Protein AF-A0A7C3W078-F1 (afdb_monomer)

pLDDT: mean 77.91, std 20.77, range [22.95, 98.81]

Foldseek 3Di:
DVVVVVVVVVVVVVVVVPPDPDFFAKEKFFDPCLCLQQVFKAADPDPVLLVPLDPPDDDPDQGIGGDPVSLVRLLVRLVVRDVFSDPPPAAAAFAEEEQWDAEEQSHPVCPPPVDPDDDPSRRLLVPLHIFQLSSVLSVLVVNVVNNYPAAEYEWEYLYDWVVNRCRNNRVVVSQVVVVVVVRHYYYDTCQDCVRFPWDWFAFPCLPHRIAIFTCCLAENGPAYEYAYRWEQELQQRIDFQLVSQLPTRHHCVHQNRSSVNRPSLQQLSSSLRRQQTDHPPDPDRGSHFKYKYDVQWHWFQDYGRDDSRTDIDGLRIIMITTFTQLSVLLVCLLCVHHLVQFSSNVSCVVSPRHHSDPVSHHYDDDDSVVRRDHGHHHNDNPCPAVSRGGGDDDDDPPPPPPDDFDDQFAKEKFFDPDLCLLQPFKDWPDDVVCVVVPDPDDDDPATAIDGDPVSLVSLLVRLVVRDVFQDLPPAAAAFEEEEQWAAADAPVLVVVVVDDDSLQVPQRTFQVSSVLSVLVVNVVNRYPAYEYEWEYLDDFQVRRCRHHCVVVSCVVVVVVVRHYHYYYFQPAAWDWAAWPPLFDRTATFHPCLQPPGDAYEYAWEFEAEQQQLTTFRLNSQLQIGGHCNPQPRSSVNQLSQQVLSSSLTRQQRHNDDDFQEGSHQKYKYPVQWHFFAYDPDSPDDDGGDTDGQNMIMITRQRLLSVLLSCLLLQWHLVQGSNSVSNVVRNSGDNDLVSHHYDDDASVRRRDPGHHYDPVSRRDCSRGVRNDSRDGDPDDPPSD

Solvent-accessible surface area (backbone atoms only — not comparable to full-atom values): 40536 Å² total; per-residue (Å²): 106,73,67,57,53,51,50,52,53,51,48,54,53,53,61,71,71,69,74,71,98,68,60,58,36,31,10,32,32,70,59,91,54,51,59,51,69,46,71,42,44,43,66,61,81,54,74,70,59,58,76,56,80,48,93,93,61,92,68,99,64,79,26,36,47,64,46,70,69,35,38,54,50,42,23,51,47,45,51,49,11,43,64,68,22,39,80,75,83,68,42,69,62,31,27,38,33,37,37,56,34,64,48,48,18,84,53,55,72,60,73,78,65,76,76,88,82,76,78,72,87,48,44,52,62,55,52,24,58,30,41,56,47,45,48,54,52,37,51,52,50,53,38,51,75,38,36,38,67,41,41,34,40,37,34,22,32,41,36,62,51,29,57,51,28,39,40,48,62,20,41,54,59,52,40,53,55,35,44,77,74,72,44,72,63,43,82,43,32,37,55,36,68,80,87,24,43,72,40,78,43,68,39,83,45,69,65,50,61,55,46,64,30,37,34,55,68,42,69,59,38,72,38,34,35,33,29,20,35,34,29,30,23,45,55,58,43,44,42,27,38,55,48,46,52,44,55,35,44,44,25,36,88,80,25,38,67,69,40,69,74,47,63,60,73,31,30,18,38,37,29,34,27,51,48,45,26,62,37,73,92,62,90,68,50,46,50,46,56,28,29,41,34,39,33,46,30,23,24,23,24,15,65,46,83,86,46,95,59,48,42,62,45,79,67,23,28,33,35,13,17,53,26,35,40,44,42,39,30,52,49,34,40,24,47,53,46,66,37,75,23,26,36,33,40,54,45,26,29,76,69,59,48,47,54,43,53,69,91,59,43,41,73,35,83,54,57,57,88,80,66,47,40,81,59,52,64,35,75,62,56,67,74,61,51,58,45,9,18,44,61,53,83,84,90,69,91,62,78,76,76,88,73,86,82,83,76,73,42,36,30,10,32,34,69,59,91,52,56,57,55,68,71,68,47,72,42,70,62,78,65,81,76,57,80,79,59,86,56,94,90,67,87,78,86,75,54,34,48,44,66,45,69,70,29,41,52,50,41,24,50,51,47,50,50,14,45,61,68,22,36,73,76,74,66,42,70,66,32,31,37,34,40,30,53,26,62,45,64,15,63,67,62,56,56,74,57,74,72,76,49,75,57,34,55,47,16,60,30,40,59,50,43,50,54,52,36,52,53,50,55,37,43,76,40,35,34,68,34,37,33,43,37,43,31,45,41,42,77,55,26,59,55,28,39,45,32,57,24,48,53,58,51,32,52,55,37,41,76,73,69,42,55,52,42,83,41,29,36,51,79,48,65,67,37,78,41,73,50,90,54,73,73,49,64,55,46,50,29,42,35,54,63,63,73,61,47,69,43,32,35,31,27,12,30,36,24,34,24,29,63,70,57,48,38,31,43,62,47,36,49,44,60,29,44,46,27,41,78,80,27,37,71,72,38,66,73,47,66,65,59,42,30,15,45,38,30,31,35,51,38,48,49,48,77,85,65,63,92,46,36,42,37,53,46,30,33,42,36,35,24,42,34,22,10,23,26,34,61,82,50,104,73,82,63,87,53,25,51,52,41,88,60,34,29,34,37,13,14,40,34,45,34,35,37,42,32,54,50,33,39,25,42,31,22,34,40,84,22,32,21,38,38,56,46,21,29,77,53,45,38,30,49,56,53,66,90,53,42,47,71,35,83,50,43,52,82,80,66,45,41,80,55,52,53,32,52,75,92,60,34,52,53,37,76,24,19,59,28,78,47,81,76,49,64,49,77,79,59,92,88,62,111

Mean predicted aligned error: 17.71 Å

Secondary structure (DSSP, 8-state):
-HHHHHHHHHHHHHHHT-S--PPEEEEEEE-S-HHHHHTS-EE---HHHHTT--TT------SEE--HHHHHHHHHHHHHHHHHH------TT-EEEEEE-----TTTHHHHH---S---S-HHHHHTTS--HHHHHHHHHHHHHTT-SEEEEEE--SSS-HHHHHHHTTHHHHHHHHHHTT---EEEETT-TTTS-EEEEE--SSS-SEEEEEHIIIII-SEEEEEPPPEEETTTEEESHHHHHHHHTS-HHHH-GGGTTS-GGGHHHHHHHHHTPPPTT--SS-S--EEEEEESSEEES--SSS-TT-EEE---EEEEEESSHHHHHHHHHHTTS-GGG-HHHHHHHHTTS----GGGEEEEES-HHHH---PPPPTT-----TTS---------------PPPS-EEEEEEE-S-HHHHHS--EE---GGGGG--STT-------EE--HHHHHHHHHHHHHHHHHH------TTPEEEEE----B-HHHHHHT----HHHHHHHS--HHHHHHHHHHHHHTT-SEEEEEE--SBS-HHHHHHHTTHHHHHHHHHHTT--EEEEETTTS-EEEEE--SSS-SEEEEEHHHHHT-SEEEE--EEEEETTTEEESHHHHHHTTSS-HHHH-GGGTTS-TTSHHHHHHHHHT--SS--TT--S-SEEEEEEEEEEES----TTTS---EEEEEEEEEEES-HHHHHHHHHHHTTB-GGG-HHHHHHHHTTS----GGGEEEEES-HHHH---PPPPPTTTSPPGGGTT-S-SS-B--PPTT--

Radius of gyration: 31.29 Å; Cα contacts (8 Å, |Δi|>4): 1791; chains: 1; bounding box: 80×65×86 Å

Sequence (783 aa):
MRKALLITILAMMAVGLVASSALAKVAIVKADNIDLCLKTYKMNTDRTFMQACVPGRKMDVISAEWTKESEEYIGKLTREAVELAGDWPVKPGDVVLFKINTVISFTDFWKMWGYAPALSKDPIKLQCQTTDPRIVRELCKMAHEAGASRIIIGEASNAGHALAAMQGYGYNHMVESLAEEGIQVELLDFDDPVASPIVWVKSLGLCNEEYAIPRVVAEEADVLINVPQPKCHTVAGITCSLKLCTVGLMPAPVYGTFKLAAPHLKYAEWSTDINTLKKKGGTGTTLVDYTVIDALSVGEAEQGAVGPDTFPVNLGLIVAGPGALEPDVVMTAIMGFNPQNYGQFRMAEQYGLGTCDLRKIEVVGRKISEVREKLCPPMHAWRWPSSAGGILAWDNAYDPPEFTGPAKARVAIVKADNMDLALNTIKMNTDRTFMQACYPGRKMDIIRAEWTKESEEYIGKLTREAVELAGNWPVKKGDVVYIKPNLVNSYIDMHECQALTSPEQQAHVTDVRIVRELCKMAWESGAKKIIIGEGTRSGADSASLAHWGYYAIADELNAQGIKVVIEPIGEAPYTWVKTIGLCNAEYAIPTSVAKEVDVLISVPQMKCHTIAGVSLALKNTTIGLPTHKVYGTFKLALPHLKYAEMSTEINSIRKKGGKGTPMIDYVVVDALWAGEGDQGGAWGGPGAFPVPMGLIIAGSDPVATDCVTTAVMGFNPNNYGQFRMAAQYGLGCNDLSKIEVVGKSIKEVQEKLVPPMHTWRWPSEAGQNIAWDEIWPLPEGVE

Nearest PDB structures (foldseek):
  4nar-assembly1_A  TM=4.268E-01  e=9.425E-06  Thermotoga maritima MSB8
  4f46-assembly2_B  TM=5.700E-01  e=2.021E+00  Homo sapiens
  3dzj-assembly2_B  TM=4.999E-01  e=2.138E+00  Homo sapiens
  3raj-assembly1_A  TM=5.169E-01  e=3.549E+00  Homo sapiens
  1uko-assembly2_B  TM=3.722E-01  e=4.976E+00  Glycine max

Structure (mmCIF, N/CA/C/O backbone):
data_AF-A0A7C3W078-F1
#
_entry.id   AF-A0A7C3W078-F1
#
loop_
_atom_site.group_PDB
_atom_site.id
_atom_site.type_symbol
_atom_site.label_atom_id
_atom_site.label_alt_id
_atom_site.label_comp_id
_atom_site.label_asym_id
_atom_site.label_entity_id
_atom_site.label_seq_id
_atom_site.pdbx_PDB_ins_code
_atom_site.Cartn_x
_atom_site.Cartn_y
_atom_site.Cartn_z
_atom_site.occupancy
_atom_site.B_iso_or_equiv
_atom_site.auth_seq_id
_atom_site.auth_comp_id
_atom_site.auth_asym_id
_atom_site.auth_atom_id
_atom_site.pdbx_PDB_model_num
ATOM 1 N N . MET A 1 1 ? -29.532 -40.746 2.660 1.00 50.25 1 MET A N 1
ATOM 2 C CA . MET A 1 1 ? -28.391 -39.828 2.880 1.00 50.25 1 MET A CA 1
ATOM 3 C C . MET A 1 1 ? -28.530 -38.506 2.125 1.00 50.25 1 MET A C 1
ATOM 5 O O . MET A 1 1 ? -28.712 -37.508 2.799 1.00 50.25 1 MET A O 1
ATOM 9 N N . ARG A 1 2 ? -28.577 -38.453 0.781 1.00 51.12 2 ARG A N 1
ATOM 10 C CA . ARG A 1 2 ? -28.738 -37.172 0.039 1.00 51.12 2 ARG A CA 1
ATOM 11 C C . ARG A 1 2 ? -29.997 -36.360 0.399 1.00 51.12 2 ARG A C 1
ATOM 13 O O . ARG A 1 2 ? -29.909 -35.151 0.544 1.00 51.12 2 ARG A O 1
ATOM 20 N N . LYS A 1 3 ? -31.145 -37.016 0.617 1.00 51.03 3 LYS A N 1
ATOM 21 C CA . LYS A 1 3 ? -32.380 -36.342 1.077 1.00 51.03 3 LYS A CA 1
ATOM 22 C C . LYS A 1 3 ? -32.295 -35.826 2.519 1.00 51.03 3 LYS A C 1
ATOM 24 O O . LYS A 1 3 ? -32.852 -34.780 2.807 1.00 51.03 3 LYS A O 1
ATOM 29 N N . ALA A 1 4 ? -31.580 -36.530 3.398 1.00 57.00 4 ALA A N 1
ATOM 30 C CA . ALA A 1 4 ? -31.369 -36.087 4.777 1.00 57.00 4 ALA A CA 1
ATOM 31 C C . ALA A 1 4 ? -30.445 -34.860 4.813 1.00 57.00 4 ALA A C 1
ATOM 33 O O . ALA A 1 4 ? -30.775 -33.884 5.466 1.00 57.00 4 ALA A O 1
ATOM 34 N N . LEU A 1 5 ? -29.375 -34.867 4.009 1.00 59.31 5 LEU A N 1
ATOM 35 C CA . LEU A 1 5 ? -28.471 -33.727 3.846 1.00 59.31 5 LEU A CA 1
ATOM 36 C C . LEU A 1 5 ? -29.202 -32.486 3.304 1.00 59.31 5 LEU A C 1
ATOM 38 O O . LEU A 1 5 ? -29.005 -31.391 3.815 1.00 59.31 5 LEU A O 1
ATOM 42 N N . LEU A 1 6 ? -30.096 -32.658 2.321 1.00 59.06 6 LEU A N 1
ATOM 43 C CA . LEU A 1 6 ? -30.888 -31.551 1.770 1.00 59.06 6 LEU A CA 1
ATOM 44 C C . LEU A 1 6 ? -31.859 -30.953 2.798 1.00 59.06 6 LEU A C 1
ATOM 46 O O . LEU A 1 6 ? -32.025 -29.740 2.849 1.00 59.06 6 LEU A O 1
ATOM 50 N N . ILE A 1 7 ? -32.487 -31.798 3.620 1.00 67.44 7 ILE A N 1
ATOM 51 C CA . ILE A 1 7 ? -33.410 -31.361 4.677 1.00 67.44 7 ILE A CA 1
ATOM 52 C C . ILE A 1 7 ? -32.644 -30.651 5.797 1.00 67.44 7 ILE A C 1
ATOM 54 O O . ILE A 1 7 ? -33.127 -29.647 6.303 1.00 67.44 7 ILE A O 1
ATOM 58 N N . THR A 1 8 ? -31.436 -31.105 6.143 1.00 59.84 8 THR A N 1
ATOM 59 C CA . THR A 1 8 ? -30.571 -30.412 7.108 1.00 59.84 8 THR A CA 1
ATOM 60 C C . THR A 1 8 ? -30.109 -29.056 6.575 1.00 59.84 8 THR A C 1
ATOM 62 O O . THR A 1 8 ? -30.184 -28.078 7.306 1.00 59.84 8 THR A O 1
ATOM 65 N N . ILE A 1 9 ? -29.725 -28.957 5.297 1.00 58.44 9 ILE A N 1
ATOM 66 C CA . ILE A 1 9 ? -29.356 -27.679 4.660 1.00 58.44 9 ILE A CA 1
ATOM 67 C C . ILE A 1 9 ? -30.554 -26.718 4.628 1.00 58.44 9 ILE A C 1
ATOM 69 O O . ILE A 1 9 ? -30.415 -25.556 4.995 1.00 58.44 9 ILE A O 1
ATOM 73 N N . LEU A 1 10 ? -31.744 -27.203 4.263 1.00 53.72 10 LEU A N 1
ATOM 74 C CA . LEU A 1 10 ? -32.967 -26.393 4.251 1.00 53.72 10 LEU A CA 1
ATOM 75 C C . LEU A 1 10 ? -33.414 -25.982 5.659 1.00 53.72 10 LEU A C 1
ATOM 77 O O . LEU A 1 10 ? -33.879 -24.862 5.837 1.00 53.72 10 LEU A O 1
ATOM 81 N N . ALA A 1 11 ? -33.241 -26.842 6.666 1.00 45.94 11 ALA A N 1
ATOM 82 C CA . ALA A 1 11 ? -33.516 -26.507 8.060 1.00 45.94 11 ALA A CA 1
ATOM 83 C C . ALA A 1 11 ? -32.505 -25.487 8.609 1.00 45.94 11 ALA A C 1
ATOM 85 O O . ALA A 1 11 ? -32.905 -24.572 9.315 1.00 45.94 11 ALA A O 1
ATOM 86 N N . MET A 1 12 ? -31.223 -25.580 8.239 1.00 45.44 12 MET A N 1
ATOM 87 C CA . MET A 1 12 ? -30.210 -24.577 8.595 1.00 45.44 12 MET A CA 1
ATOM 88 C C . MET A 1 12 ? -30.473 -23.230 7.908 1.00 45.44 12 MET A C 1
ATOM 90 O O . MET A 1 12 ? -30.343 -22.190 8.546 1.00 45.44 12 MET A O 1
ATOM 94 N N . MET A 1 13 ? -30.928 -23.236 6.649 1.00 42.56 13 MET A N 1
ATOM 95 C CA . MET A 1 13 ? -31.358 -22.021 5.945 1.00 42.56 13 MET A CA 1
ATOM 96 C C . MET A 1 13 ? -32.635 -21.421 6.550 1.00 42.56 13 MET A C 1
ATOM 98 O O . MET A 1 13 ? -32.729 -20.207 6.693 1.00 42.56 13 MET A O 1
ATOM 102 N N . ALA A 1 14 ? -33.599 -22.253 6.954 1.00 32.38 14 ALA A N 1
ATOM 103 C CA . ALA A 1 14 ? -34.840 -21.797 7.577 1.00 32.38 14 ALA A CA 1
ATOM 104 C C . ALA A 1 14 ? -34.628 -21.267 9.006 1.00 32.38 14 ALA A C 1
ATOM 106 O O . ALA A 1 14 ? -35.266 -20.293 9.389 1.00 32.38 14 ALA A O 1
ATOM 107 N N . VAL A 1 15 ? -33.707 -21.850 9.782 1.00 39.88 15 VAL A N 1
ATOM 108 C CA . VAL A 1 15 ? -33.338 -21.348 11.119 1.00 39.88 15 VAL A CA 1
ATOM 109 C C . VAL A 1 15 ? -32.538 -20.040 11.022 1.00 39.88 15 VAL A C 1
ATOM 111 O O . VAL A 1 15 ? -32.709 -19.170 11.871 1.00 39.88 15 VAL A O 1
ATOM 114 N N . GLY A 1 16 ? -31.756 -19.840 9.954 1.00 33.66 16 GLY A N 1
ATOM 115 C CA . GLY A 1 16 ? -31.082 -18.564 9.669 1.00 33.66 16 GLY A CA 1
ATOM 116 C C . GLY A 1 16 ? -32.009 -17.425 9.218 1.00 33.66 16 GLY A C 1
ATOM 117 O O . GLY A 1 16 ? -31.608 -16.268 9.258 1.00 33.66 16 GLY A O 1
ATOM 118 N N . LEU A 1 17 ? -33.249 -17.726 8.815 1.00 32.59 17 LEU A N 1
ATOM 119 C CA . LEU A 1 17 ? -34.210 -16.750 8.278 1.00 32.59 17 LEU A CA 1
ATOM 120 C C . LEU A 1 17 ? -35.230 -16.224 9.306 1.00 32.59 17 LEU A C 1
ATOM 122 O O . LEU A 1 17 ? -36.002 -15.330 8.973 1.00 32.59 17 LEU A O 1
ATOM 126 N N . VAL A 1 18 ? -35.262 -16.756 10.536 1.00 33.50 18 VAL A N 1
ATOM 127 C CA . VAL A 1 18 ? -36.324 -16.446 11.525 1.00 33.50 18 VAL A CA 1
ATOM 128 C C . VAL A 1 18 ? -35.799 -15.736 12.789 1.00 33.50 18 VAL A C 1
ATOM 130 O O . VAL A 1 18 ? -36.536 -15.540 13.751 1.00 33.50 18 VAL A O 1
ATOM 133 N N . ALA A 1 19 ? -34.560 -15.238 12.791 1.00 35.56 19 ALA A N 1
ATOM 134 C CA . ALA A 1 19 ? -34.082 -14.335 13.841 1.00 35.56 19 ALA A CA 1
ATOM 135 C C . ALA A 1 19 ? -34.292 -12.858 13.437 1.00 35.56 19 ALA A C 1
ATOM 137 O O . ALA A 1 19 ? -33.464 -12.277 12.753 1.00 35.56 19 ALA A O 1
ATOM 138 N N . SER A 1 20 ? -35.425 -12.289 13.873 1.00 37.09 20 SER A N 1
ATOM 139 C CA . SER A 1 20 ? -35.710 -10.850 14.069 1.00 37.09 20 SER A CA 1
ATOM 140 C C . SER A 1 20 ? -35.373 -9.869 12.927 1.00 37.09 20 SER A C 1
ATOM 142 O O . SER A 1 20 ? -34.257 -9.387 12.778 1.00 37.09 20 SER A O 1
ATOM 144 N N . SER A 1 21 ? -36.404 -9.465 12.185 1.00 40.00 21 SER A N 1
ATOM 145 C CA . SER A 1 21 ? -36.389 -8.496 11.080 1.00 40.00 21 SER A CA 1
ATOM 146 C C . SER A 1 21 ? -36.363 -7.012 11.504 1.00 40.00 21 SER A C 1
ATOM 148 O O . SER A 1 21 ? -36.966 -6.182 10.821 1.00 40.00 21 SER A O 1
ATOM 150 N N . ALA A 1 22 ? -35.735 -6.664 12.628 1.00 57.12 22 ALA A N 1
ATOM 151 C CA . ALA A 1 22 ? -35.553 -5.269 13.040 1.00 57.12 22 ALA A CA 1
ATOM 152 C C . ALA A 1 22 ? -34.113 -4.833 12.735 1.00 57.12 22 ALA A C 1
ATOM 154 O O . ALA A 1 22 ? -33.170 -5.513 13.130 1.00 57.12 22 ALA A O 1
ATOM 155 N N . LEU A 1 23 ? -33.949 -3.737 11.987 1.00 67.44 23 LEU A N 1
ATOM 156 C CA . LEU A 1 23 ? -32.631 -3.157 11.717 1.00 67.44 23 LEU A CA 1
ATOM 157 C C . LEU A 1 23 ? -32.035 -2.650 13.037 1.00 67.44 23 LEU A C 1
ATOM 159 O O . LEU A 1 23 ? -32.755 -2.066 13.845 1.00 67.44 23 LEU A O 1
ATOM 163 N N . ALA A 1 24 ? -30.734 -2.845 13.251 1.00 82.12 24 ALA A N 1
ATOM 164 C CA . ALA A 1 24 ? -30.050 -2.261 14.401 1.00 82.12 24 ALA A CA 1
ATOM 165 C C . ALA A 1 24 ? -30.119 -0.728 14.322 1.00 82.12 24 ALA A C 1
ATOM 167 O O . ALA A 1 24 ? -29.886 -0.142 13.258 1.00 82.12 24 ALA A O 1
ATOM 168 N N . LYS A 1 25 ? -30.456 -0.089 15.444 1.00 94.81 25 LYS A N 1
ATOM 169 C CA . LYS A 1 25 ? -30.713 1.347 15.518 1.00 94.81 25 LYS A CA 1
ATOM 170 C C . LYS A 1 25 ? -29.503 2.088 16.082 1.00 94.81 25 LYS A C 1
ATOM 172 O O . LYS A 1 25 ? -29.064 1.808 17.191 1.00 94.81 25 LYS A O 1
ATOM 177 N N . VAL A 1 26 ? -28.964 3.040 15.323 1.00 97.75 26 VAL A N 1
ATOM 178 C CA . VAL A 1 26 ? -27.802 3.850 15.723 1.00 97.75 26 VAL A CA 1
ATOM 179 C C . VAL A 1 26 ? -28.188 5.324 15.744 1.00 97.75 26 VAL A C 1
ATOM 181 O O . VAL A 1 26 ? -28.591 5.891 14.727 1.00 97.75 26 VAL A O 1
ATOM 184 N N . ALA A 1 27 ? -28.064 5.961 16.904 1.00 98.50 27 ALA A N 1
ATOM 185 C CA . ALA A 1 27 ? -28.354 7.375 17.083 1.00 98.50 27 ALA A CA 1
ATOM 186 C C . ALA A 1 27 ? -27.134 8.250 16.808 1.00 98.50 27 ALA A C 1
ATOM 188 O O . ALA A 1 27 ? -26.017 7.916 17.196 1.00 98.50 27 ALA A O 1
ATOM 189 N N . ILE A 1 28 ? -27.376 9.408 16.195 1.00 98.38 28 ILE A N 1
ATOM 190 C CA . ILE A 1 28 ? -26.402 10.487 16.036 1.00 98.38 28 ILE A CA 1
ATOM 191 C C . ILE A 1 28 ? -26.981 11.746 16.681 1.00 98.38 28 ILE A C 1
ATOM 193 O O . ILE A 1 28 ? -27.917 12.352 16.150 1.00 98.38 28 ILE A O 1
ATOM 197 N N . VAL A 1 29 ? -26.390 12.172 17.794 1.00 98.31 29 VAL A N 1
ATOM 198 C CA . VAL A 1 29 ? -26.718 13.434 18.470 1.00 98.31 29 VAL A CA 1
ATOM 199 C C . VAL A 1 29 ? -25.597 14.431 18.222 1.00 98.31 29 VAL A C 1
ATOM 201 O O . VAL A 1 29 ? -24.423 14.076 18.275 1.00 98.31 29 VAL A O 1
ATOM 204 N N . LYS A 1 30 ? -25.959 15.683 17.921 1.00 96.94 30 LYS A N 1
ATOM 205 C CA . LYS A 1 30 ? -25.008 16.774 17.683 1.00 96.94 30 LYS A CA 1
ATOM 206 C C . LYS A 1 30 ? -25.224 17.888 18.695 1.00 96.94 30 LYS A C 1
ATOM 208 O O . LYS A 1 30 ? -26.335 18.397 18.799 1.00 96.94 30 LYS A O 1
ATOM 213 N N . ALA A 1 31 ? -24.149 18.294 19.358 1.00 95.75 31 ALA A N 1
ATOM 214 C CA . ALA A 1 31 ? -24.111 19.462 20.217 1.00 95.75 31 ALA A CA 1
ATOM 215 C C . ALA A 1 31 ? -24.476 20.726 19.424 1.00 95.75 31 ALA A C 1
ATOM 217 O O . ALA A 1 31 ? -23.904 21.010 18.367 1.00 95.75 31 ALA A O 1
ATOM 218 N N . ASP A 1 32 ? -25.411 21.507 19.955 1.00 92.88 32 ASP A N 1
ATOM 219 C CA . ASP A 1 32 ? -25.697 22.869 19.502 1.00 92.88 32 ASP A CA 1
ATOM 220 C C . ASP A 1 32 ? -24.703 23.902 20.072 1.00 92.88 32 ASP A C 1
ATOM 222 O O . ASP A 1 32 ? -24.550 24.983 19.504 1.00 92.88 32 ASP A O 1
ATOM 226 N N . ASN A 1 33 ? -23.958 23.548 21.127 1.00 93.12 33 ASN A N 1
ATOM 227 C CA . ASN A 1 33 ? -22.927 24.372 21.751 1.00 93.12 33 ASN A CA 1
ATOM 228 C C . ASN A 1 33 ? -21.596 23.608 21.894 1.00 93.12 33 ASN A C 1
ATOM 230 O O . ASN A 1 33 ? -21.229 23.121 22.964 1.00 93.12 33 ASN A O 1
ATOM 234 N N . ILE A 1 34 ? -20.843 23.540 20.792 1.00 88.94 34 ILE A N 1
ATOM 235 C CA . ILE A 1 34 ? -19.520 22.892 20.727 1.00 88.94 34 ILE A CA 1
ATOM 236 C C . ILE A 1 34 ? -18.505 23.501 21.713 1.00 88.94 34 ILE A C 1
ATOM 238 O O . ILE A 1 34 ? -17.637 22.803 22.236 1.00 88.94 34 ILE A O 1
ATOM 242 N N . ASP A 1 35 ? -18.620 24.798 22.004 1.00 88.69 35 ASP A N 1
ATOM 243 C CA . ASP A 1 35 ? -17.713 25.498 22.912 1.00 88.69 35 ASP A CA 1
ATOM 244 C C . ASP A 1 35 ? -17.873 24.996 24.346 1.00 88.69 35 ASP A C 1
ATOM 246 O O . ASP A 1 35 ? -16.877 24.802 25.048 1.00 88.69 35 ASP A O 1
ATOM 250 N N . LEU A 1 36 ? -19.113 24.721 24.758 1.00 90.25 36 LEU A N 1
ATOM 251 C CA . LEU A 1 36 ? -19.399 24.137 26.059 1.00 90.25 36 LEU A CA 1
ATOM 252 C C . LEU A 1 36 ? -18.828 22.717 26.168 1.00 90.25 36 LEU A C 1
ATOM 254 O O . LEU A 1 36 ? -18.350 22.352 27.243 1.00 90.25 36 LEU A O 1
ATOM 258 N N . CYS A 1 37 ? -18.783 21.953 25.071 1.00 88.81 37 CYS A N 1
ATOM 259 C CA . CYS A 1 37 ? -18.149 20.632 25.037 1.00 88.81 37 CYS A CA 1
ATOM 260 C C . CYS A 1 37 ? -16.618 20.694 25.172 1.00 88.81 37 CYS A C 1
ATOM 262 O O . CYS A 1 37 ? -16.032 19.929 25.941 1.00 88.81 37 CYS A O 1
ATOM 264 N N . LEU A 1 38 ? -15.964 21.591 24.425 1.00 85.56 38 LEU A N 1
ATOM 265 C CA . LEU A 1 38 ? -14.514 21.514 24.199 1.00 85.56 38 LEU A CA 1
ATOM 266 C C . LEU A 1 38 ? -13.683 22.525 25.000 1.00 85.56 38 LEU A C 1
ATOM 268 O O . LEU A 1 38 ? -12.581 22.215 25.439 1.00 85.56 38 LEU A O 1
ATOM 272 N N . LYS A 1 39 ? -14.177 23.752 25.211 1.00 82.50 39 LYS A N 1
ATOM 273 C CA . LYS A 1 39 ? -13.370 24.839 25.813 1.00 82.50 39 LYS A CA 1
ATOM 274 C C . LYS A 1 39 ? -13.365 24.833 27.339 1.00 82.50 39 LYS A C 1
ATOM 276 O O . LYS A 1 39 ? -12.561 25.529 27.958 1.00 82.50 39 LYS A O 1
ATOM 281 N N . THR A 1 40 ? -14.289 24.100 27.949 1.00 81.69 40 THR A N 1
ATOM 282 C CA . THR A 1 40 ? -14.423 24.029 29.408 1.00 81.69 40 THR A CA 1
ATOM 283 C C . THR A 1 40 ? -13.483 23.012 30.035 1.00 81.69 40 THR A C 1
ATOM 285 O O . THR A 1 40 ? -13.137 23.188 31.199 1.00 81.69 40 THR A O 1
ATOM 288 N N . TYR A 1 41 ? -13.052 22.006 29.272 1.00 79.81 41 TYR A N 1
ATOM 289 C CA . TYR A 1 41 ? -12.111 20.988 29.716 1.00 79.81 41 TYR A CA 1
ATOM 290 C C . TYR A 1 41 ? -10.696 21.571 29.770 1.00 79.81 41 TYR A C 1
ATOM 292 O O . TYR A 1 41 ? -10.168 22.060 28.770 1.00 79.81 41 TYR A O 1
ATOM 300 N N . LYS A 1 42 ? -10.073 21.546 30.945 1.00 74.62 42 LYS A N 1
ATOM 301 C CA . LYS A 1 42 ? -8.736 22.091 31.190 1.00 74.62 42 LYS A CA 1
ATOM 302 C C . LYS A 1 42 ? -7.882 21.041 31.865 1.00 74.62 42 LYS A C 1
ATOM 304 O O . LYS A 1 42 ? -8.256 20.552 32.917 1.00 74.62 42 LYS A O 1
ATOM 309 N N . MET A 1 43 ? -6.719 20.744 31.297 1.00 70.31 43 MET A N 1
ATOM 310 C CA . MET A 1 43 ? -5.770 19.795 31.877 1.00 70.31 43 MET A CA 1
ATOM 311 C C . MET A 1 43 ? -4.626 20.545 32.567 1.00 70.31 43 MET A C 1
ATOM 313 O O . MET A 1 43 ? -4.075 21.498 32.008 1.00 70.31 43 MET A O 1
ATOM 317 N N . ASN A 1 44 ? -4.251 20.122 33.772 1.00 62.38 44 ASN A N 1
ATOM 318 C CA . ASN A 1 44 ? -3.101 20.661 34.485 1.00 62.38 44 ASN A CA 1
ATOM 319 C C . ASN A 1 44 ? -1.812 20.025 33.944 1.00 62.38 44 ASN A C 1
ATOM 321 O O . ASN A 1 44 ? -1.549 18.843 34.146 1.00 62.38 44 ASN A O 1
ATOM 325 N N . THR A 1 45 ? -0.998 20.818 33.243 1.00 55.78 45 THR A N 1
ATOM 326 C CA . THR A 1 45 ? 0.250 20.360 32.611 1.00 55.78 45 THR A CA 1
ATOM 327 C C . THR A 1 45 ? 1.510 20.773 33.385 1.00 55.78 45 THR A C 1
ATOM 329 O O . THR A 1 45 ? 2.579 20.887 32.780 1.00 55.78 45 THR A O 1
ATOM 332 N N . ASP A 1 46 ? 1.414 21.091 34.683 1.00 55.91 46 ASP A N 1
ATOM 333 C CA . ASP A 1 46 ? 2.585 21.487 35.478 1.00 55.91 46 ASP A CA 1
ATOM 334 C C . ASP A 1 46 ? 3.625 20.347 35.550 1.00 55.91 46 ASP A C 1
ATOM 336 O O . ASP A 1 46 ? 3.326 19.163 35.685 1.00 55.91 46 ASP A O 1
ATOM 340 N N . ARG A 1 47 ? 4.905 20.702 35.465 1.00 45.44 47 ARG A N 1
ATOM 341 C CA . ARG A 1 47 ? 6.046 19.782 35.489 1.00 45.44 47 ARG A CA 1
ATOM 342 C C . ARG A 1 47 ? 6.187 19.046 36.829 1.00 45.44 47 ARG A C 1
ATOM 344 O O . ARG A 1 47 ? 6.787 17.976 36.866 1.00 45.44 47 ARG A O 1
ATOM 351 N N . THR A 1 48 ? 5.644 19.599 37.914 1.00 47.78 48 THR A N 1
ATOM 352 C CA . THR A 1 48 ? 5.559 18.947 39.236 1.00 47.78 48 THR A CA 1
ATOM 353 C C . THR A 1 48 ? 4.538 17.804 39.258 1.00 47.78 48 THR A C 1
ATOM 355 O O . THR A 1 48 ? 4.806 16.767 39.864 1.00 47.78 48 THR A O 1
ATOM 358 N N . PHE A 1 49 ? 3.429 17.934 38.521 1.00 48.00 49 PHE A N 1
ATOM 359 C CA . PHE A 1 49 ? 2.432 16.879 38.301 1.00 48.00 49 PHE A CA 1
ATOM 360 C C . PHE A 1 49 ? 3.039 15.675 37.551 1.00 48.00 49 PHE A C 1
ATOM 362 O O . PHE A 1 49 ? 2.864 14.523 37.954 1.00 48.00 49 PHE A O 1
ATOM 369 N N . MET A 1 50 ? 3.889 15.942 36.550 1.00 45.53 50 MET A N 1
ATOM 370 C CA . MET A 1 50 ? 4.616 14.915 35.781 1.00 45.53 50 MET A CA 1
ATOM 371 C C . MET A 1 50 ? 5.521 14.017 36.631 1.00 45.53 50 MET A C 1
ATOM 373 O O . MET A 1 50 ? 5.741 12.857 36.301 1.00 45.53 50 MET A O 1
ATOM 377 N N . GLN A 1 51 ? 6.100 14.549 37.707 1.00 43.97 51 GLN A N 1
ATOM 378 C CA . GLN A 1 51 ? 7.035 13.806 38.558 1.00 43.97 51 GLN A CA 1
ATOM 379 C C . GLN A 1 51 ? 6.330 12.952 39.619 1.00 43.97 51 GLN A C 1
ATOM 381 O O . GLN A 1 51 ? 6.971 12.116 40.256 1.00 43.97 51 GLN A O 1
ATOM 386 N N . ALA A 1 52 ? 5.028 13.160 39.818 1.00 45.03 52 ALA A N 1
ATOM 387 C CA . ALA A 1 52 ? 4.293 12.643 40.962 1.00 45.03 52 ALA A CA 1
ATOM 388 C C . ALA A 1 52 ? 3.235 11.578 40.615 1.00 45.03 52 ALA A C 1
ATOM 390 O O . ALA A 1 52 ? 2.683 10.971 41.533 1.00 45.03 52 ALA A O 1
ATOM 391 N N . CYS A 1 53 ? 3.035 11.265 39.328 1.00 46.69 53 CYS A N 1
ATOM 392 C CA . CYS A 1 53 ? 2.247 10.117 38.856 1.00 46.69 53 CYS A CA 1
ATOM 393 C C . CYS A 1 53 ? 2.990 8.787 39.127 1.00 46.69 53 CYS A C 1
ATOM 395 O O . CYS A 1 53 ? 3.466 8.112 38.212 1.00 46.69 53 CYS A O 1
ATOM 397 N N . VAL A 1 54 ? 3.146 8.449 40.409 1.00 47.09 54 VAL A N 1
ATOM 398 C CA . VAL A 1 54 ? 3.689 7.183 40.917 1.00 47.09 54 VAL A CA 1
ATOM 399 C C . VAL A 1 54 ? 2.530 6.403 41.546 1.00 47.09 54 VAL A C 1
ATOM 401 O O . VAL A 1 54 ? 1.819 6.980 42.376 1.00 47.09 54 VAL A O 1
ATOM 404 N N . PRO A 1 55 ? 2.332 5.115 41.204 1.00 41.50 55 PRO A N 1
ATOM 405 C CA . PRO A 1 55 ? 1.272 4.298 41.792 1.00 41.50 55 PRO A CA 1
ATOM 406 C C . PRO A 1 55 ? 1.276 4.353 43.331 1.00 41.50 55 PRO A C 1
ATOM 408 O O . PRO A 1 55 ? 2.325 4.205 43.960 1.00 41.50 55 PRO A O 1
ATOM 411 N N . GLY A 1 56 ? 0.107 4.576 43.941 1.00 42.19 56 GLY A N 1
ATOM 412 C CA . GLY A 1 56 ? -0.084 4.525 45.399 1.00 42.19 56 GLY A CA 1
ATOM 413 C C . GLY A 1 56 ? 0.065 5.845 46.173 1.00 42.19 56 GLY A C 1
ATOM 414 O O . GLY A 1 56 ? -0.036 5.828 47.400 1.00 42.19 56 GLY A O 1
ATOM 415 N N . ARG A 1 57 ? 0.269 6.997 45.516 1.00 44.34 57 ARG A N 1
ATOM 416 C CA . ARG A 1 57 ? 0.219 8.318 46.176 1.00 44.34 57 ARG A CA 1
ATOM 417 C C . ARG A 1 57 ? -1.101 9.042 45.895 1.00 44.34 57 ARG A C 1
ATOM 419 O O . ARG A 1 57 ? -1.418 9.309 44.742 1.00 44.34 57 ARG A O 1
ATOM 426 N N . LYS A 1 58 ? -1.827 9.437 46.952 1.00 40.50 58 LYS A N 1
ATOM 427 C CA . LYS A 1 58 ? -2.856 10.488 46.853 1.00 40.50 58 LYS A CA 1
ATOM 428 C C . LYS A 1 58 ? -2.168 11.793 46.455 1.00 40.50 58 LYS A C 1
ATOM 430 O O . LYS A 1 58 ? -1.200 12.191 47.102 1.00 40.50 58 LYS A O 1
ATOM 435 N N . MET A 1 59 ? -2.652 12.437 45.402 1.00 47.06 59 MET A N 1
ATOM 436 C CA . MET A 1 59 ? -2.246 13.792 45.045 1.00 47.06 59 MET A CA 1
ATOM 437 C C . MET A 1 59 ? -3.434 14.726 45.223 1.00 47.06 59 MET A C 1
ATOM 439 O O . MET A 1 59 ? -4.474 14.494 44.621 1.00 47.06 59 MET A O 1
ATOM 443 N N . ASP A 1 60 ? -3.246 15.809 45.974 1.00 43.28 60 ASP A N 1
ATOM 444 C CA . ASP A 1 60 ? -4.222 16.900 46.131 1.00 43.28 60 ASP A CA 1
ATOM 445 C C . ASP A 1 60 ? -4.282 17.822 44.885 1.00 43.28 60 ASP A C 1
ATOM 447 O O . ASP A 1 60 ? -4.545 19.017 44.996 1.00 43.28 60 ASP A O 1
ATOM 451 N N . VAL A 1 61 ? -3.965 17.307 43.689 1.00 49.72 61 VAL A N 1
ATOM 452 C CA . VAL A 1 61 ? -3.851 18.097 42.451 1.00 49.72 61 VAL A CA 1
ATOM 453 C C . VAL A 1 61 ? -4.843 17.571 41.423 1.00 49.72 61 VAL A C 1
ATOM 455 O O . VAL A 1 61 ? -4.687 16.456 40.923 1.00 49.72 61 VAL A O 1
ATOM 458 N N . ILE A 1 62 ? -5.844 18.391 41.093 1.00 53.25 62 ILE A N 1
ATOM 459 C CA . ILE A 1 62 ? -6.801 18.103 40.024 1.00 53.25 62 ILE A CA 1
ATOM 460 C C . ILE A 1 62 ? -6.057 18.154 38.683 1.00 53.25 62 ILE A C 1
ATOM 462 O O . ILE A 1 62 ? -5.391 19.136 38.342 1.00 53.25 62 ILE A O 1
ATOM 466 N N . SER A 1 63 ? -6.122 17.046 37.954 1.00 63.22 63 SER A N 1
ATOM 467 C CA . SER A 1 63 ? -5.418 16.798 36.693 1.00 63.22 63 SER A CA 1
ATOM 468 C C . SER A 1 63 ? -6.194 17.295 35.475 1.00 63.22 63 SER A C 1
ATOM 470 O O . SER A 1 63 ? -5.586 17.764 34.512 1.00 63.22 63 SER A O 1
ATOM 472 N N . ALA A 1 64 ? -7.525 17.247 35.542 1.00 74.56 64 ALA A N 1
ATOM 473 C CA . ALA A 1 64 ? -8.435 17.818 34.569 1.00 74.56 64 ALA A CA 1
ATOM 474 C C . ALA A 1 64 ? -9.672 18.405 35.263 1.00 74.56 64 ALA A C 1
ATOM 476 O O . ALA A 1 64 ? -10.246 17.782 36.152 1.00 74.56 64 ALA A O 1
ATOM 477 N N . GLU A 1 65 ? -10.071 19.601 34.844 1.00 78.75 65 GLU A N 1
ATOM 478 C CA . GLU A 1 65 ? -11.228 20.335 35.351 1.00 78.75 65 GLU A CA 1
ATOM 479 C C . GLU A 1 65 ? -12.185 20.659 34.207 1.00 78.75 65 GLU A C 1
ATOM 481 O O . GLU A 1 65 ? -11.765 20.951 33.086 1.00 78.75 65 GLU A O 1
ATOM 486 N N . TRP A 1 66 ? -13.478 20.680 34.506 1.00 88.44 66 TRP A N 1
ATOM 487 C CA . TRP A 1 66 ? -14.519 21.184 33.619 1.00 88.44 66 TRP A CA 1
ATOM 488 C C . TRP A 1 66 ? -15.590 21.912 34.427 1.00 88.44 66 TRP A C 1
ATOM 490 O O . TRP A 1 66 ? -15.634 21.855 35.654 1.00 88.44 66 TRP A O 1
ATOM 500 N N . THR A 1 67 ? -16.456 22.648 33.737 1.00 91.62 67 THR A N 1
ATOM 501 C CA . THR A 1 67 ? -17.575 23.332 34.398 1.00 91.62 67 THR A CA 1
ATOM 502 C C . THR A 1 67 ? -18.735 22.366 34.624 1.00 91.62 67 THR A C 1
ATOM 504 O O . THR A 1 67 ? -18.992 21.501 33.786 1.00 91.62 67 THR A O 1
ATOM 507 N N . LYS A 1 68 ? -19.485 22.559 35.715 1.00 91.19 68 LYS A N 1
ATOM 508 C CA . LYS A 1 68 ? -20.711 21.795 35.990 1.00 91.19 68 LYS A CA 1
ATOM 509 C C . LYS A 1 68 ? -21.753 21.932 34.872 1.00 91.19 68 LYS A C 1
ATOM 511 O O . LYS A 1 68 ? -22.372 20.952 34.490 1.00 91.19 68 LYS A O 1
ATOM 516 N N . GLU A 1 69 ? -21.881 23.126 34.294 1.00 94.94 69 GLU A N 1
ATOM 517 C CA . GLU A 1 69 ? -22.758 23.375 33.140 1.00 94.94 69 GLU A CA 1
ATOM 518 C C . GLU A 1 69 ? -22.391 22.485 31.943 1.00 94.94 69 GLU A C 1
ATOM 520 O O . GLU A 1 69 ? -23.259 21.907 31.294 1.00 94.94 69 GLU A O 1
ATOM 525 N N . SER A 1 70 ? -21.094 22.332 31.667 1.00 93.62 70 SER A N 1
ATOM 526 C CA . SER A 1 70 ? -20.623 21.459 30.594 1.00 93.62 70 SER A CA 1
ATOM 527 C C . SER A 1 70 ? -20.846 19.978 30.882 1.00 93.62 70 SER A C 1
ATOM 529 O O . SER A 1 70 ? -21.208 19.229 29.976 1.00 93.62 70 SER A O 1
ATOM 531 N N . GLU A 1 71 ? -20.655 19.563 32.133 1.00 93.94 71 GLU A N 1
ATOM 532 C CA . GLU A 1 71 ? -20.957 18.204 32.580 1.00 93.94 71 GLU A CA 1
ATOM 533 C C . GLU A 1 71 ? -22.437 17.862 32.382 1.00 93.94 71 GLU A C 1
ATOM 535 O O . GLU A 1 71 ? -22.752 16.862 31.741 1.00 93.94 71 GLU A O 1
ATOM 540 N N . GLU A 1 72 ? -23.345 18.721 32.851 1.00 95.56 72 GLU A N 1
ATOM 541 C CA . GLU A 1 72 ? -24.793 18.544 32.687 1.00 95.56 72 GLU A CA 1
ATOM 542 C C . GLU A 1 72 ? -25.201 18.534 31.207 1.00 95.56 72 GLU A C 1
ATOM 544 O O . GLU A 1 72 ? -26.037 17.731 30.786 1.00 95.56 72 GLU A O 1
ATOM 549 N N . TYR A 1 73 ? -24.587 19.397 30.397 1.00 97.50 73 TYR A N 1
ATOM 550 C CA . TYR A 1 73 ? -24.865 19.487 28.970 1.00 97.50 73 TYR A CA 1
ATOM 551 C C . TYR A 1 73 ? -24.406 18.244 28.194 1.00 97.50 73 TYR A C 1
ATOM 553 O O . TYR A 1 73 ? -25.194 17.670 27.441 1.00 97.50 73 TYR A O 1
ATOM 561 N N . ILE A 1 74 ? -23.166 17.784 28.399 1.00 96.75 74 ILE A N 1
ATOM 562 C CA . ILE A 1 74 ? -22.668 16.542 27.784 1.00 96.75 74 ILE A CA 1
ATOM 563 C C . ILE A 1 74 ? -23.466 15.338 28.290 1.00 96.75 74 ILE A C 1
ATOM 565 O O . ILE A 1 74 ? -23.792 14.456 27.495 1.00 96.75 74 ILE A O 1
ATOM 569 N N . GLY A 1 75 ? -23.847 15.320 29.571 1.00 97.62 75 GLY A N 1
ATOM 570 C CA . GLY A 1 75 ? -24.728 14.294 30.120 1.00 97.62 75 GLY A CA 1
ATOM 571 C C . GLY A 1 75 ? -26.073 14.249 29.395 1.00 97.62 75 GLY A C 1
ATOM 572 O O . GLY A 1 75 ? -26.489 13.194 28.924 1.00 97.62 75 GLY A O 1
ATOM 573 N N . LYS A 1 76 ? -26.713 15.401 29.168 1.00 98.06 76 LYS A N 1
ATOM 574 C CA . LYS A 1 76 ? -27.956 15.464 28.386 1.00 98.06 76 LYS A CA 1
ATOM 575 C C . LYS A 1 76 ? -27.784 14.896 26.972 1.00 98.06 76 LYS A C 1
ATOM 577 O O . LYS A 1 76 ? -28.611 14.091 26.556 1.00 98.06 76 LYS A O 1
ATOM 582 N N . LEU A 1 77 ? -26.723 15.278 26.255 1.00 98.38 77 LEU A N 1
ATOM 583 C CA . LEU A 1 77 ? -26.453 14.760 24.905 1.00 98.38 77 LEU A CA 1
ATOM 584 C C . LEU A 1 77 ? -26.204 13.244 24.912 1.00 98.38 77 LEU A C 1
ATOM 586 O O . LEU A 1 77 ? -26.660 12.536 24.016 1.00 98.38 77 LEU A O 1
ATOM 590 N N . THR A 1 78 ? -25.489 12.750 25.926 1.00 98.50 78 THR A N 1
ATOM 591 C CA . THR A 1 78 ? -25.165 11.325 26.085 1.00 98.50 78 THR A CA 1
ATOM 592 C C . THR A 1 78 ? -26.435 10.515 26.301 1.00 98.50 78 THR A C 1
ATOM 594 O O . THR A 1 78 ? -26.683 9.546 25.584 1.00 98.50 78 THR A O 1
ATOM 597 N N . ARG A 1 79 ? -27.273 10.954 27.244 1.00 98.50 79 ARG A N 1
ATOM 598 C CA . ARG A 1 79 ? -28.560 10.328 27.535 1.00 98.50 79 ARG 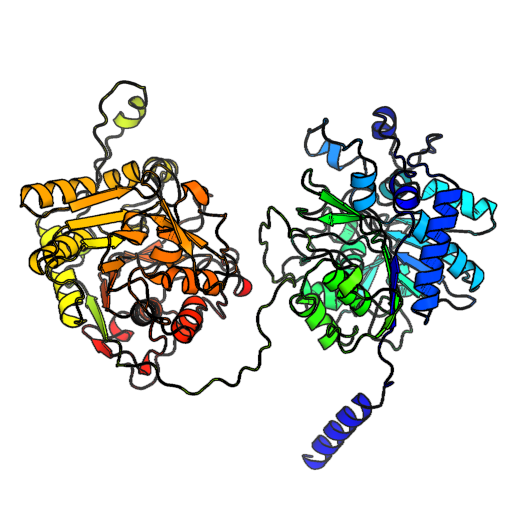A CA 1
ATOM 599 C C . ARG A 1 79 ? -29.488 10.366 26.328 1.00 98.50 79 ARG A C 1
ATOM 601 O O . ARG A 1 79 ? -30.056 9.338 25.986 1.00 98.50 79 ARG A O 1
ATOM 608 N N . GLU A 1 80 ? -29.580 11.505 25.643 1.00 98.44 80 GLU A N 1
ATOM 609 C CA . GLU A 1 80 ? -30.368 11.638 24.415 1.00 98.44 80 GLU A CA 1
ATOM 610 C C . GLU A 1 80 ? -29.919 10.631 23.346 1.00 98.44 80 GLU A C 1
ATOM 612 O O . GLU A 1 80 ? -30.759 9.973 22.737 1.00 98.44 80 GLU A O 1
ATOM 617 N N . ALA A 1 81 ? -28.609 10.460 23.136 1.00 98.38 81 ALA A N 1
ATOM 618 C CA . ALA A 1 81 ? -28.093 9.506 22.156 1.00 98.38 81 ALA A CA 1
ATOM 619 C C . ALA A 1 81 ? -28.471 8.063 22.515 1.00 98.38 81 ALA A C 1
ATOM 621 O O . ALA A 1 81 ? -28.931 7.314 21.652 1.00 98.38 81 ALA A O 1
ATOM 622 N N . VAL A 1 82 ? -28.323 7.682 23.787 1.00 98.31 82 VAL A N 1
ATOM 623 C CA . VAL A 1 82 ? -28.691 6.345 24.271 1.00 98.31 82 VAL A CA 1
ATOM 624 C C . VAL A 1 82 ? -30.204 6.113 24.182 1.00 98.31 82 VAL A C 1
ATOM 626 O O . VAL A 1 82 ? -30.631 5.083 23.673 1.00 98.31 82 VAL A O 1
ATOM 629 N N . GLU A 1 83 ? -31.028 7.073 24.604 1.00 97.69 83 GLU A N 1
ATOM 630 C CA . GLU A 1 83 ? -32.492 6.971 24.546 1.00 97.69 83 GLU A CA 1
ATOM 631 C C . GLU A 1 83 ? -33.020 6.921 23.103 1.00 97.69 83 GLU A C 1
ATOM 633 O O . GLU A 1 83 ? -33.950 6.169 22.808 1.00 97.69 83 GLU A O 1
ATOM 638 N N . LEU A 1 84 ? -32.419 7.685 22.181 1.00 97.56 84 LEU A N 1
ATOM 639 C CA . LEU A 1 84 ? -32.780 7.661 20.761 1.00 97.56 84 LEU A CA 1
ATOM 640 C C . LEU A 1 84 ? -32.446 6.321 20.103 1.00 97.56 84 LEU A C 1
ATOM 642 O O . LEU A 1 84 ? -33.256 5.811 19.317 1.00 97.56 84 LEU A O 1
ATOM 646 N N . ALA A 1 85 ? -31.265 5.778 20.400 1.00 96.50 85 ALA A N 1
ATOM 647 C CA . ALA A 1 85 ? -30.824 4.483 19.895 1.00 96.50 85 ALA A CA 1
ATOM 648 C C . ALA A 1 85 ? -31.652 3.335 20.491 1.00 96.50 85 ALA A C 1
ATOM 650 O O . ALA A 1 85 ? -31.979 2.397 19.771 1.00 96.50 85 ALA A O 1
ATOM 651 N N . GLY A 1 86 ? -32.099 3.462 21.743 1.00 94.69 86 GLY A N 1
ATOM 652 C CA . GLY A 1 86 ? -32.879 2.434 22.425 1.00 94.69 86 GLY A CA 1
ATOM 653 C C . GLY A 1 86 ? -32.016 1.248 22.855 1.00 94.69 86 GLY A C 1
ATOM 654 O O . GLY A 1 86 ? -30.796 1.346 22.902 1.00 94.69 86 GLY A O 1
ATOM 655 N N . ASP A 1 87 ? -32.656 0.134 23.213 1.00 91.06 87 ASP A N 1
ATOM 656 C CA . ASP A 1 87 ? -31.983 -1.136 23.534 1.00 91.06 87 ASP A CA 1
ATOM 657 C C . ASP A 1 87 ? -30.858 -1.036 24.584 1.00 91.06 87 ASP A C 1
ATOM 659 O O . ASP A 1 87 ? -29.878 -1.781 24.540 1.00 91.06 87 ASP A O 1
ATOM 663 N N . TRP A 1 88 ? -31.007 -0.132 25.560 1.00 95.75 88 TRP A N 1
ATOM 664 C CA . TRP A 1 88 ? -30.078 -0.028 26.685 1.00 95.75 88 TRP A CA 1
ATOM 665 C C . TRP A 1 88 ? -29.981 -1.381 27.415 1.00 95.75 88 TRP A C 1
ATOM 667 O O . TRP A 1 88 ? -31.004 -1.889 27.885 1.00 95.75 88 TRP A O 1
ATOM 677 N N . PRO A 1 89 ? -28.783 -1.990 27.514 1.00 94.69 89 PRO A N 1
ATOM 678 C CA . PRO A 1 89 ? -28.664 -3.401 27.883 1.00 94.69 89 PRO A CA 1
ATOM 679 C C . PRO A 1 89 ? -28.744 -3.670 29.390 1.00 94.69 89 PRO A C 1
ATOM 681 O O . PRO A 1 89 ? -28.950 -4.819 29.777 1.00 94.69 89 PRO A O 1
ATOM 684 N N . VAL A 1 90 ? -28.564 -2.646 30.232 1.00 96.75 90 VAL A N 1
ATOM 685 C CA . VAL A 1 90 ? -28.419 -2.805 31.687 1.00 96.75 90 VAL A CA 1
ATOM 686 C C . VAL A 1 90 ? -29.753 -3.125 32.347 1.00 96.75 90 VAL A C 1
ATOM 688 O O . VAL A 1 90 ? -30.747 -2.421 32.158 1.00 96.75 90 VAL A O 1
ATOM 691 N N . LYS A 1 91 ? -29.746 -4.162 33.179 1.00 95.06 91 LYS A N 1
ATOM 692 C CA . LYS A 1 91 ? -30.875 -4.620 33.985 1.00 95.06 91 LYS A CA 1
ATOM 693 C C . LYS A 1 91 ? -30.548 -4.541 35.480 1.00 95.06 91 LYS A C 1
ATOM 695 O O . LYS A 1 91 ? -29.376 -4.534 35.869 1.00 95.06 91 LYS A O 1
ATOM 700 N N . PRO A 1 92 ? -31.580 -4.535 36.343 1.00 97.50 92 PRO A N 1
ATOM 701 C CA . PRO A 1 92 ? -31.374 -4.574 37.781 1.00 97.50 92 PRO A CA 1
ATOM 702 C C . PRO A 1 92 ? -30.566 -5.804 38.205 1.00 97.50 92 PRO A C 1
ATOM 704 O O . PRO A 1 92 ? -30.944 -6.934 37.898 1.00 97.50 92 PRO A O 1
ATOM 707 N N . GLY A 1 93 ? -29.494 -5.579 38.958 1.00 96.38 93 GLY A N 1
ATOM 708 C CA . GLY A 1 93 ? -28.593 -6.620 39.443 1.00 96.38 93 GLY A CA 1
ATOM 709 C C . GLY A 1 93 ? -27.345 -6.842 38.588 1.00 96.38 93 GLY A C 1
ATOM 710 O O . GLY A 1 93 ? -26.414 -7.464 39.096 1.00 96.38 93 GLY A O 1
ATOM 711 N N . ASP A 1 94 ? -27.278 -6.298 37.371 1.00 96.50 94 ASP A N 1
ATOM 712 C CA . ASP A 1 94 ? -26.143 -6.518 36.469 1.00 96.50 94 ASP A CA 1
ATOM 713 C C . ASP A 1 94 ? -24.841 -5.911 37.014 1.00 96.50 94 ASP A C 1
ATOM 715 O O . ASP A 1 94 ? -24.825 -4.814 37.586 1.00 96.50 94 ASP A O 1
ATOM 719 N N . VAL A 1 95 ? -23.731 -6.606 36.780 1.00 97.62 95 VAL A N 1
ATOM 720 C CA . VAL A 1 95 ? -22.377 -6.053 36.850 1.00 97.62 95 VAL A CA 1
ATOM 721 C C . VAL A 1 95 ? -22.058 -5.398 35.507 1.00 97.62 95 VAL A C 1
ATOM 723 O O . VAL A 1 95 ? -21.964 -6.071 34.478 1.00 97.62 95 VAL A O 1
ATOM 726 N N . VAL A 1 96 ? -21.874 -4.078 35.511 1.00 97.94 96 VAL A N 1
ATOM 727 C CA . VAL A 1 96 ? -21.660 -3.279 34.298 1.00 97.94 96 VAL A CA 1
ATOM 728 C C . VAL A 1 96 ? -20.203 -2.850 34.201 1.00 97.94 96 VAL A C 1
ATOM 730 O O . VAL A 1 96 ? -19.673 -2.197 35.100 1.00 97.94 96 VAL A O 1
ATOM 733 N N . LEU A 1 97 ? -19.568 -3.181 33.080 1.00 97.44 97 LEU A N 1
ATOM 734 C CA . LEU A 1 97 ? -18.218 -2.753 32.741 1.00 97.44 97 LEU A CA 1
ATOM 735 C C . LEU A 1 97 ? -18.257 -1.731 31.602 1.00 97.44 97 LEU A C 1
ATOM 737 O O . LEU A 1 97 ? -18.652 -2.043 30.480 1.00 97.44 97 LEU A O 1
ATOM 741 N N . PHE A 1 98 ? -17.780 -0.524 31.880 1.00 97.88 98 PHE A N 1
ATOM 742 C CA . PHE A 1 98 ? -17.475 0.492 30.885 1.00 97.88 98 PHE A CA 1
ATOM 743 C C . PHE A 1 98 ? -16.026 0.357 30.441 1.00 97.88 98 PHE A C 1
ATOM 745 O O . PHE A 1 98 ? -15.089 0.564 31.216 1.00 97.88 98 PHE A O 1
ATOM 752 N N . LYS A 1 99 ? -15.833 0.034 29.166 1.00 95.19 99 LYS A N 1
ATOM 753 C CA . LYS A 1 99 ? -14.518 0.018 28.540 1.00 95.19 99 LYS A CA 1
ATOM 754 C C . LYS A 1 99 ? -14.285 1.356 27.854 1.00 95.19 99 LYS A C 1
ATOM 756 O O . LYS A 1 99 ? -14.855 1.628 26.801 1.00 95.19 99 LYS A O 1
ATOM 761 N N . ILE A 1 100 ? -13.441 2.185 28.453 1.00 94.12 100 ILE A N 1
ATOM 762 C CA . ILE A 1 100 ? -13.042 3.487 27.895 1.00 94.12 100 ILE A CA 1
ATOM 763 C C . ILE A 1 100 ? -11.846 3.324 26.955 1.00 94.12 100 ILE A C 1
ATOM 765 O O . ILE A 1 100 ? -11.329 2.217 26.843 1.00 94.12 100 ILE A O 1
ATOM 769 N N . ASN A 1 101 ? -11.430 4.397 26.275 1.00 88.62 101 ASN A N 1
ATOM 770 C CA . ASN A 1 101 ? -10.212 4.488 25.469 1.00 88.62 101 ASN A CA 1
ATOM 771 C C . ASN A 1 101 ? -9.201 5.408 26.158 1.00 88.62 101 ASN A C 1
ATOM 773 O O . ASN A 1 101 ? -9.442 6.611 26.245 1.00 88.62 101 ASN A O 1
ATOM 777 N N . THR A 1 102 ? -8.061 4.860 26.583 1.00 79.69 102 THR A N 1
ATOM 778 C CA . THR A 1 102 ? -6.874 5.653 26.954 1.00 79.69 102 THR A CA 1
ATOM 779 C C . THR A 1 102 ? -5.681 5.310 26.057 1.00 79.69 102 THR A C 1
ATOM 781 O O . THR A 1 102 ? -5.630 4.242 25.447 1.00 79.69 102 THR A O 1
ATOM 784 N N . VAL A 1 103 ? -4.716 6.228 25.924 1.00 65.25 103 VAL A N 1
ATOM 785 C CA . VAL A 1 103 ? -3.611 6.078 24.957 1.00 65.25 103 VAL A CA 1
ATOM 786 C C . VAL A 1 103 ? -2.289 5.685 25.614 1.00 65.25 103 VAL A C 1
ATOM 788 O O . VAL A 1 103 ? -1.686 4.702 25.196 1.00 65.25 103 VAL A O 1
ATOM 791 N N . ILE A 1 104 ? -1.802 6.435 26.604 1.00 61.22 104 ILE A N 1
ATOM 792 C CA . ILE A 1 104 ? -0.539 6.142 27.301 1.00 61.22 104 ILE A CA 1
ATOM 793 C C . ILE A 1 104 ? -0.552 6.747 28.707 1.00 61.22 104 ILE A C 1
ATOM 795 O O . ILE A 1 104 ? -1.204 7.771 28.928 1.00 61.22 104 ILE A O 1
ATOM 799 N N . SER A 1 105 ? 0.193 6.159 29.652 1.00 46.56 105 SER A N 1
ATOM 800 C CA . SER A 1 105 ? 0.474 6.826 30.924 1.00 46.56 105 SER A CA 1
ATOM 801 C C . SER A 1 105 ? 1.198 8.144 30.639 1.00 46.56 105 SER A C 1
ATOM 803 O O . SER A 1 105 ? 2.142 8.218 29.844 1.00 46.56 105 SER A O 1
ATOM 805 N N . PHE A 1 106 ? 0.761 9.210 31.306 1.00 44.09 106 PHE A N 1
ATOM 806 C CA . PHE A 1 106 ? 1.318 10.548 31.129 1.00 44.09 106 PHE A CA 1
ATOM 807 C C . PHE A 1 106 ? 2.809 10.619 31.505 1.00 44.09 106 PHE A C 1
ATOM 809 O O . PHE A 1 106 ? 3.417 11.651 31.300 1.00 44.09 106 PHE A O 1
ATOM 816 N N . THR A 1 107 ? 3.426 9.556 32.033 1.00 39.91 107 THR A N 1
ATOM 817 C CA . THR A 1 107 ? 4.805 9.521 32.541 1.00 39.91 107 THR A CA 1
ATOM 818 C C . THR A 1 107 ? 5.781 8.646 31.753 1.00 39.91 107 THR A C 1
ATOM 820 O O . THR A 1 107 ? 6.978 8.935 31.790 1.00 39.91 107 THR A O 1
ATOM 823 N N . ASP A 1 108 ? 5.341 7.629 31.005 1.00 40.12 108 ASP A N 1
ATOM 824 C CA . ASP A 1 108 ? 6.280 6.649 30.420 1.00 40.12 108 ASP A CA 1
ATOM 825 C C . ASP A 1 108 ? 6.734 6.981 28.991 1.00 40.12 108 ASP A C 1
ATOM 827 O O . ASP A 1 108 ? 7.871 6.675 28.624 1.00 40.12 108 ASP A O 1
ATOM 831 N N . PHE A 1 109 ? 5.940 7.740 28.225 1.00 41.81 109 PHE A N 1
ATOM 832 C CA . PHE A 1 109 ? 6.397 8.328 26.952 1.00 41.81 109 PHE A CA 1
ATOM 833 C C . PHE A 1 109 ? 7.654 9.208 27.144 1.00 41.81 109 PHE A C 1
ATOM 835 O O . PHE A 1 109 ? 8.528 9.292 26.281 1.00 41.81 109 PHE A O 1
ATOM 842 N N . TRP 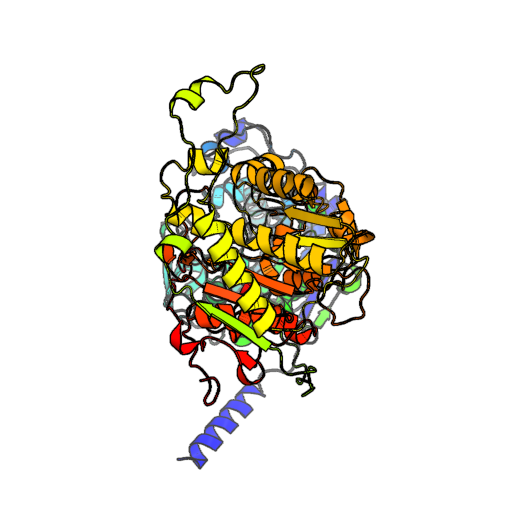A 1 110 ? 7.777 9.815 28.331 1.00 44.31 110 TRP A N 1
ATOM 843 C CA . TRP A 1 110 ? 8.767 10.831 28.697 1.00 44.31 110 TRP A CA 1
ATOM 844 C C . TRP A 1 110 ? 10.167 10.289 28.944 1.00 44.31 110 TRP A C 1
ATOM 846 O O . TRP A 1 110 ? 11.148 10.999 28.717 1.00 44.31 110 TRP A O 1
ATOM 856 N N . LYS A 1 111 ? 10.273 9.045 29.422 1.00 38.25 111 LYS A N 1
ATOM 857 C CA . LYS A 1 111 ? 11.566 8.434 29.757 1.00 38.25 111 LYS A CA 1
ATOM 858 C C . LYS A 1 111 ? 12.247 7.797 28.550 1.00 38.25 111 LYS A C 1
ATOM 860 O O . LYS A 1 111 ? 13.471 7.753 28.522 1.00 38.25 111 LYS A O 1
ATOM 865 N N . MET A 1 112 ? 11.486 7.330 27.558 1.00 33.88 112 MET A N 1
ATOM 866 C CA . MET A 1 112 ? 12.053 6.584 26.429 1.00 33.88 112 MET A CA 1
ATOM 867 C C . MET A 1 112 ? 12.721 7.463 25.362 1.00 33.88 112 MET A C 1
ATOM 869 O O . MET A 1 112 ? 13.626 6.976 24.693 1.00 33.88 112 MET A O 1
ATOM 873 N N . TRP A 1 113 ? 12.324 8.734 25.202 1.00 29.59 113 TRP A N 1
ATOM 874 C CA . TRP A 1 113 ? 12.710 9.508 24.007 1.00 29.59 113 TRP A CA 1
ATOM 875 C C . TRP A 1 113 ? 13.337 10.887 24.246 1.00 29.59 113 TRP A C 1
ATOM 877 O O . TRP A 1 113 ? 13.742 11.527 23.284 1.00 29.59 113 TRP A O 1
ATOM 887 N N . GLY A 1 114 ? 13.463 11.377 25.483 1.00 30.72 114 GLY A N 1
ATOM 888 C CA . GLY A 1 114 ? 14.222 12.611 25.768 1.00 30.72 114 GLY A CA 1
ATOM 889 C C . GLY A 1 114 ? 13.685 13.917 25.142 1.00 30.72 114 GLY A C 1
ATOM 890 O O . GLY A 1 114 ? 14.327 14.958 25.268 1.00 30.72 114 GLY A O 1
ATOM 891 N N . TYR A 1 115 ? 12.509 13.907 24.507 1.00 31.89 115 TYR A N 1
ATOM 892 C CA . TYR A 1 115 ? 11.886 15.076 23.876 1.00 31.89 115 TYR A CA 1
ATOM 893 C C . TYR A 1 115 ? 10.887 15.753 24.823 1.00 31.89 115 TYR A C 1
ATOM 895 O O . TYR A 1 115 ? 9.708 15.419 24.862 1.00 31.89 115 TYR A O 1
ATOM 903 N N . ALA A 1 116 ? 11.361 16.739 25.585 1.00 36.59 116 ALA A N 1
ATOM 904 C CA . ALA A 1 116 ? 10.553 17.501 26.537 1.00 36.59 116 ALA A CA 1
ATOM 905 C C . ALA A 1 116 ? 9.981 18.886 26.093 1.00 36.59 116 ALA A C 1
ATOM 907 O O . ALA A 1 116 ? 9.836 19.719 26.989 1.00 36.59 116 ALA A O 1
ATOM 908 N N . PRO A 1 117 ? 9.614 19.210 24.823 1.00 32.16 117 PRO A N 1
ATOM 909 C CA . PRO A 1 117 ? 8.934 20.495 24.561 1.00 32.16 117 PRO A CA 1
ATOM 910 C C . PRO A 1 117 ? 7.520 20.460 23.938 1.00 32.16 117 PRO A C 1
ATOM 912 O O . PRO A 1 117 ? 6.987 21.538 23.696 1.00 32.16 117 PRO A O 1
ATOM 915 N N . ALA A 1 118 ? 6.880 19.310 23.682 1.00 35.25 118 ALA A N 1
ATOM 916 C CA . ALA A 1 118 ? 5.711 19.260 22.778 1.00 35.25 118 ALA A CA 1
ATOM 917 C C . ALA A 1 118 ? 4.385 18.709 23.352 1.00 35.25 118 ALA A C 1
ATOM 919 O O . ALA A 1 118 ? 3.569 18.190 22.591 1.00 35.25 118 ALA A O 1
ATOM 920 N N . LEU A 1 119 ? 4.102 18.851 24.656 1.00 45.06 119 LEU A N 1
ATOM 921 C CA . LEU A 1 119 ? 2.696 18.792 25.080 1.00 45.06 119 LEU A CA 1
ATOM 922 C C . LEU A 1 119 ? 1.984 20.005 24.482 1.00 45.06 119 LEU A C 1
ATOM 924 O O . LEU A 1 119 ? 2.327 21.151 24.786 1.00 45.06 119 LEU A O 1
ATOM 928 N N . SER A 1 120 ? 1.003 19.749 23.619 1.00 50.50 120 SER A N 1
ATOM 929 C CA . SER A 1 120 ? 0.109 20.805 23.172 1.00 50.50 120 SER A CA 1
ATOM 930 C C . SER A 1 120 ? -0.567 21.401 24.402 1.00 50.50 120 SER A C 1
ATOM 932 O O . SER A 1 120 ? -1.235 20.689 25.144 1.00 50.50 120 SER A O 1
ATOM 934 N N . LYS A 1 121 ? -0.410 22.710 24.615 1.00 55.19 121 LYS A N 1
ATOM 935 C CA . LYS A 1 121 ? -1.216 23.450 25.599 1.00 55.19 121 LYS A CA 1
ATOM 936 C C . LYS A 1 121 ? -2.677 23.593 25.155 1.00 55.19 121 LYS A C 1
ATOM 938 O O . LYS A 1 121 ? -3.461 24.213 25.863 1.00 55.19 121 LYS A O 1
ATOM 943 N N . ASP A 1 122 ? -3.015 23.079 23.972 1.00 62.41 122 ASP A N 1
ATOM 944 C CA . ASP A 1 122 ? -4.371 23.056 23.446 1.00 62.41 122 ASP A CA 1
ATOM 945 C C . ASP A 1 122 ? -5.171 21.906 24.090 1.00 62.41 122 ASP A C 1
ATOM 947 O O . ASP A 1 122 ? -4.901 20.738 23.779 1.00 62.41 122 ASP A O 1
ATOM 951 N N . PRO A 1 123 ? -6.148 22.207 24.966 1.00 63.47 123 PRO A N 1
ATOM 952 C CA . PRO A 1 123 ? -6.974 21.193 25.613 1.00 63.47 123 PRO A CA 1
ATOM 953 C C . PRO A 1 123 ? -7.782 20.357 24.613 1.00 63.47 123 PRO A C 1
ATOM 955 O O . PRO A 1 123 ? -8.022 19.181 24.872 1.00 63.47 123 PRO A O 1
ATOM 958 N N . ILE A 1 124 ? -8.123 20.904 23.442 1.00 68.12 124 ILE A N 1
ATOM 959 C CA . ILE A 1 124 ? -8.892 20.196 22.409 1.00 68.12 124 ILE A CA 1
ATOM 960 C C . ILE A 1 124 ? -8.065 19.045 21.827 1.00 68.12 124 ILE A C 1
ATOM 962 O O . ILE A 1 124 ? -8.561 17.938 21.624 1.00 68.12 124 ILE A O 1
ATOM 966 N N . LYS A 1 125 ? -6.763 19.278 21.622 1.00 68.88 125 LYS A N 1
ATOM 967 C CA . LYS A 1 125 ? -5.833 18.251 21.137 1.00 68.88 125 LYS A CA 1
ATOM 968 C C . LYS A 1 125 ? -5.588 17.138 22.163 1.00 68.88 125 LYS A C 1
ATOM 970 O O . LYS A 1 125 ? -5.161 16.056 21.775 1.00 68.88 125 LYS A O 1
ATOM 975 N N . LEU A 1 126 ? -5.819 17.390 23.451 1.00 65.38 126 LEU A N 1
ATOM 976 C CA . LEU A 1 126 ? -5.749 16.370 24.505 1.00 65.38 126 LEU A CA 1
ATOM 977 C C . LEU A 1 126 ? -7.068 15.596 24.607 1.00 65.38 126 LEU A C 1
ATOM 979 O O . LEU A 1 126 ? -7.052 14.375 24.737 1.00 65.38 126 LEU A O 1
ATOM 983 N N . GLN A 1 127 ? -8.194 16.295 24.476 1.00 69.44 127 GLN A N 1
ATOM 984 C CA . GLN A 1 127 ? -9.530 15.710 24.511 1.00 69.44 127 GLN A CA 1
ATOM 985 C C . GLN A 1 127 ? -9.793 14.781 23.317 1.00 69.44 127 GLN A C 1
ATOM 987 O O . GLN A 1 127 ? -10.425 13.753 23.493 1.00 69.44 127 GLN A O 1
ATOM 992 N N . CYS A 1 128 ? -9.234 15.047 22.128 1.00 76.56 128 CYS A N 1
ATOM 993 C CA . CYS A 1 128 ? -9.385 14.141 20.979 1.00 76.56 128 CYS A CA 1
ATOM 994 C C . CYS A 1 128 ? -8.618 12.805 21.109 1.00 76.56 128 CYS A C 1
ATOM 996 O O . CYS A 1 128 ? -8.704 11.946 20.227 1.00 76.56 128 CYS A O 1
ATOM 998 N N . GLN A 1 129 ? -7.843 12.616 22.186 1.00 73.50 129 GLN A N 1
ATOM 999 C CA . GLN A 1 129 ? -7.006 11.431 22.390 1.00 73.50 129 GLN A CA 1
ATOM 1000 C C . GLN A 1 129 ? -7.637 10.388 23.309 1.00 73.50 129 GLN A C 1
ATOM 1002 O O . GLN A 1 129 ? -7.293 9.220 23.189 1.00 73.50 129 GLN A O 1
ATOM 1007 N N . THR A 1 130 ? -8.533 10.755 24.210 1.00 81.75 130 THR A N 1
ATOM 1008 C CA . THR A 1 130 ? -9.098 9.840 25.210 1.00 81.75 130 THR A CA 1
ATOM 1009 C C . THR A 1 130 ? -10.604 10.000 25.234 1.00 81.75 130 THR A C 1
ATOM 1011 O O . THR A 1 130 ? -11.104 11.046 24.844 1.00 81.75 130 THR A O 1
ATOM 1014 N N . THR A 1 131 ? -11.311 9.000 25.743 1.00 91.19 131 THR A N 1
ATOM 1015 C CA . THR A 1 131 ? -12.736 9.146 26.047 1.00 91.19 131 THR A CA 1
ATOM 1016 C C . THR A 1 131 ? -12.953 10.232 27.100 1.00 91.19 131 THR A C 1
ATOM 1018 O O . THR A 1 131 ? -12.306 10.199 28.156 1.00 91.19 131 THR A O 1
ATOM 1021 N N . ASP A 1 132 ? -13.886 11.146 26.846 1.00 91.81 132 ASP A N 1
ATOM 1022 C CA . ASP A 1 132 ? -14.286 12.210 27.759 1.00 91.81 132 ASP A CA 1
ATOM 1023 C C . ASP A 1 132 ? -14.976 11.649 29.019 1.00 91.81 132 ASP A C 1
ATOM 1025 O O . ASP A 1 132 ? -16.011 10.974 28.913 1.00 91.81 132 ASP A O 1
ATOM 1029 N N . PRO A 1 133 ? -14.464 11.947 30.230 1.00 93.19 133 PRO A N 1
ATOM 1030 C CA . PRO A 1 133 ? -15.068 11.470 31.470 1.00 93.19 133 PRO A CA 1
ATOM 1031 C C . PRO A 1 133 ? -16.529 11.897 31.634 1.00 93.19 133 PRO A C 1
ATOM 1033 O O . PRO A 1 133 ? -17.313 11.155 32.209 1.00 93.19 133 PRO A O 1
ATOM 1036 N N . ARG A 1 134 ? -16.947 13.056 31.110 1.00 95.12 134 ARG A N 1
ATOM 1037 C CA . ARG A 1 134 ? -18.324 13.553 31.288 1.00 95.12 134 ARG A CA 1
ATOM 1038 C C . ARG A 1 134 ? -19.354 12.683 30.570 1.00 95.12 134 ARG A C 1
ATOM 1040 O O . ARG A 1 134 ? -20.477 12.565 31.053 1.00 95.12 134 ARG A O 1
ATOM 1047 N N . ILE A 1 135 ? -18.972 12.035 29.466 1.00 97.38 135 ILE A N 1
ATOM 1048 C CA . ILE A 1 135 ? -19.813 11.036 28.789 1.00 97.38 135 ILE A CA 1
ATOM 1049 C C . ILE A 1 135 ? -19.934 9.797 29.679 1.00 97.38 135 ILE A C 1
ATOM 1051 O O . ILE A 1 135 ? -21.037 9.356 29.992 1.00 97.38 135 ILE A O 1
ATOM 1055 N N . VAL A 1 136 ? -18.801 9.269 30.153 1.00 97.88 136 VAL A N 1
ATOM 1056 C CA . VAL A 1 136 ? -18.760 8.065 31.002 1.00 97.88 136 VAL A CA 1
ATOM 1057 C C . VAL A 1 136 ? -19.512 8.280 32.317 1.00 97.88 136 VAL A C 1
ATOM 1059 O O . VAL A 1 136 ? -20.224 7.388 32.770 1.00 97.88 136 VAL A O 1
ATOM 1062 N N . ARG A 1 137 ? -19.429 9.480 32.897 1.00 97.75 137 ARG A N 1
ATOM 1063 C CA . ARG A 1 137 ? -20.166 9.874 34.098 1.00 97.75 137 ARG A CA 1
ATOM 1064 C C . ARG A 1 137 ? -21.669 9.684 33.935 1.00 97.75 137 ARG A C 1
ATOM 1066 O O . ARG A 1 137 ? -22.317 9.131 34.824 1.00 97.75 137 ARG A O 1
ATOM 1073 N N . GLU A 1 138 ? -22.226 10.153 32.820 1.00 98.56 138 GLU A N 1
ATOM 1074 C CA . GLU A 1 138 ? -23.656 10.010 32.566 1.00 98.56 138 GLU A CA 1
ATOM 1075 C C . GLU A 1 138 ? -24.030 8.547 32.329 1.00 98.56 138 GLU A C 1
ATOM 1077 O O . GLU A 1 138 ? -25.038 8.087 32.857 1.00 98.56 138 GLU A O 1
ATOM 1082 N N . LEU A 1 139 ? -23.191 7.778 31.631 1.00 98.69 139 LEU A N 1
ATOM 1083 C CA . LEU A 1 139 ? -23.422 6.343 31.458 1.00 98.69 139 LEU A CA 1
ATOM 1084 C C . LEU A 1 139 ? -23.419 5.588 32.799 1.00 98.69 139 LEU A C 1
ATOM 1086 O O . LEU A 1 139 ? -24.275 4.729 33.013 1.00 98.69 139 LEU A O 1
ATOM 1090 N N . CYS A 1 140 ? -22.534 5.943 33.738 1.00 98.69 140 CYS A N 1
ATOM 1091 C CA . CYS A 1 140 ? -22.549 5.407 35.103 1.00 98.69 140 CYS A CA 1
ATOM 1092 C C . CYS A 1 140 ? -23.855 5.744 35.838 1.00 98.69 140 CYS A C 1
ATOM 1094 O O . CYS A 1 140 ? -24.426 4.872 36.494 1.00 98.69 140 CYS A O 1
ATOM 1096 N N . LYS A 1 141 ? -24.368 6.974 35.701 1.00 98.56 141 LYS A N 1
ATOM 1097 C CA . LYS A 1 141 ? -25.684 7.352 36.246 1.00 98.56 141 LYS A CA 1
ATOM 1098 C C . LYS A 1 141 ? -26.807 6.516 35.644 1.00 98.56 141 LYS A C 1
ATOM 1100 O O . LYS A 1 141 ? -27.607 5.964 36.389 1.00 98.56 141 LYS A O 1
ATOM 1105 N N . MET A 1 142 ? -26.828 6.357 34.323 1.00 98.56 142 MET A N 1
ATOM 1106 C CA . MET A 1 142 ? -27.831 5.539 33.634 1.00 98.56 142 MET A CA 1
ATOM 1107 C C . MET A 1 142 ? -27.775 4.066 34.068 1.00 98.56 142 MET A C 1
ATOM 1109 O O . MET A 1 142 ? -28.816 3.443 34.265 1.00 98.56 142 MET A O 1
ATOM 1113 N N . ALA A 1 143 ? -26.579 3.504 34.267 1.00 98.44 143 ALA A N 1
ATOM 1114 C CA . ALA A 1 143 ? -26.420 2.148 34.793 1.00 98.44 143 ALA A CA 1
ATOM 1115 C C . ALA A 1 143 ? -26.919 2.026 36.244 1.00 98.44 143 ALA A C 1
ATOM 1117 O O . ALA A 1 143 ? -27.609 1.063 36.579 1.00 98.44 143 ALA A O 1
ATOM 1118 N N . HIS A 1 144 ? -26.621 3.012 37.095 1.00 98.44 144 HIS A N 1
ATOM 1119 C CA . HIS A 1 144 ? -27.115 3.054 38.472 1.00 98.44 144 HIS A CA 1
ATOM 1120 C C . HIS A 1 144 ? -28.645 3.168 38.533 1.00 98.44 144 HIS A C 1
ATOM 1122 O O . HIS A 1 144 ? -29.290 2.413 39.257 1.00 98.44 144 HIS A O 1
ATOM 1128 N N . GLU A 1 145 ? -29.236 4.055 37.729 1.00 98.19 145 GLU A N 1
ATOM 1129 C CA . GLU A 1 145 ? -30.689 4.225 37.588 1.00 98.19 145 GLU A CA 1
ATOM 1130 C C . GLU A 1 145 ? -31.377 2.942 37.093 1.00 98.19 145 GLU A C 1
ATOM 1132 O O . GLU A 1 145 ? -32.479 2.620 37.536 1.00 98.19 145 GLU A O 1
ATOM 1137 N N . ALA A 1 146 ? -30.710 2.181 36.219 1.00 97.88 146 ALA A N 1
ATOM 1138 C CA . ALA A 1 146 ? -31.167 0.869 35.759 1.00 97.88 146 ALA A CA 1
ATOM 1139 C C . ALA A 1 146 ? -31.018 -0.243 36.820 1.00 97.88 146 ALA A C 1
ATOM 1141 O O . ALA A 1 146 ? -31.507 -1.355 36.619 1.00 97.88 146 ALA A O 1
ATOM 1142 N N . GLY A 1 147 ? -30.385 0.047 37.962 1.00 97.62 147 GLY A N 1
ATOM 1143 C CA . GLY A 1 147 ? -30.240 -0.869 39.090 1.00 97.62 147 GLY A CA 1
ATOM 1144 C C . GLY A 1 147 ? -29.016 -1.781 39.020 1.00 97.62 147 GLY A C 1
ATOM 1145 O O . GLY A 1 147 ? -29.056 -2.860 39.612 1.00 97.62 147 GLY A O 1
ATOM 1146 N N . ALA A 1 148 ? -27.951 -1.387 38.312 1.00 98.00 148 ALA A N 1
ATOM 1147 C CA . ALA A 1 148 ? -26.687 -2.124 38.303 1.00 98.00 148 ALA A CA 1
ATOM 1148 C C . ALA A 1 148 ? -26.189 -2.393 39.736 1.00 98.00 148 ALA A C 1
ATOM 1150 O O . ALA A 1 148 ? -26.188 -1.500 40.587 1.00 98.00 148 ALA A O 1
ATOM 1151 N N . SER A 1 149 ? -25.755 -3.626 40.007 1.00 97.69 149 SER A N 1
ATOM 1152 C CA . SER A 1 149 ? -25.238 -4.017 41.326 1.00 97.69 149 SER A CA 1
ATOM 1153 C C . SER A 1 149 ? -23.794 -3.566 41.545 1.00 97.69 149 SER A C 1
ATOM 1155 O O . SER A 1 149 ? -23.382 -3.339 42.683 1.00 97.69 149 SER A O 1
ATOM 1157 N N . ARG A 1 150 ? -23.031 -3.429 40.455 1.00 98.25 150 ARG A N 1
ATOM 1158 C CA . ARG A 1 150 ? -21.626 -3.017 40.449 1.00 98.25 150 ARG A CA 1
ATOM 1159 C C . ARG A 1 150 ? -21.311 -2.307 39.136 1.00 98.25 150 ARG A C 1
ATOM 1161 O O . ARG A 1 150 ? -21.691 -2.791 38.072 1.00 98.25 150 ARG A O 1
ATOM 1168 N N . ILE A 1 151 ? -20.612 -1.176 39.214 1.00 98.69 151 ILE A N 1
ATOM 1169 C CA . ILE A 1 151 ? -20.220 -0.369 38.053 1.00 98.69 151 ILE A CA 1
ATOM 1170 C C . ILE A 1 151 ? -18.700 -0.254 38.031 1.00 98.69 151 ILE A C 1
ATOM 1172 O O . ILE A 1 151 ? -18.090 0.190 39.003 1.00 98.69 151 ILE A O 1
ATOM 1176 N N . ILE A 1 152 ? -18.093 -0.652 36.917 1.00 98.31 152 ILE A N 1
ATOM 1177 C CA . ILE A 1 152 ? -16.643 -0.736 36.747 1.00 98.31 152 ILE A CA 1
ATOM 1178 C C . ILE A 1 152 ? -16.257 0.054 35.499 1.00 98.31 152 ILE A C 1
ATOM 1180 O O . ILE A 1 152 ? -16.903 -0.068 34.463 1.00 98.31 152 ILE A O 1
ATOM 1184 N N . ILE A 1 153 ? -15.182 0.831 35.571 1.00 97.50 153 ILE A N 1
ATOM 1185 C CA . ILE A 1 153 ? -14.523 1.462 34.428 1.00 97.50 153 ILE A CA 1
ATOM 1186 C C . ILE A 1 153 ? -13.151 0.811 34.287 1.00 97.50 153 ILE A C 1
ATOM 1188 O O . ILE A 1 153 ? -12.320 0.911 35.189 1.00 97.50 153 ILE A O 1
ATOM 1192 N N . GLY A 1 154 ? -12.914 0.133 33.166 1.00 93.50 154 GLY A N 1
ATOM 1193 C CA . GLY A 1 154 ? -11.699 -0.652 32.949 1.00 93.50 154 GLY A CA 1
ATOM 1194 C C . GLY A 1 154 ? -10.945 -0.274 31.679 1.00 93.50 154 GLY A C 1
ATOM 1195 O O . GLY A 1 154 ? -11.557 0.115 30.684 1.00 93.50 154 GLY A O 1
ATOM 1196 N N . GLU A 1 155 ? -9.616 -0.404 31.698 1.00 89.75 155 GLU A N 1
ATOM 1197 C CA . GLU A 1 155 ? -8.743 -0.209 30.530 1.00 89.75 155 GLU A CA 1
ATOM 1198 C C . GLU A 1 155 ? -7.376 -0.898 30.705 1.00 89.75 155 GLU A C 1
ATOM 1200 O O . GLU A 1 155 ? -6.885 -1.028 31.824 1.00 89.75 155 GLU A O 1
ATOM 1205 N N . ALA A 1 156 ? -6.752 -1.296 29.590 1.00 82.44 156 ALA A N 1
ATOM 1206 C CA . ALA A 1 156 ? -5.338 -1.650 29.477 1.00 82.44 156 ALA A CA 1
ATOM 1207 C C . ALA A 1 156 ? -4.622 -0.583 28.633 1.00 82.44 156 ALA A C 1
ATOM 1209 O O . ALA A 1 156 ? -4.892 -0.434 27.438 1.00 82.44 156 ALA A O 1
ATOM 1210 N N . SER A 1 157 ? -3.678 0.152 29.219 1.00 68.12 157 SER A N 1
ATOM 1211 C CA . SER A 1 157 ? -2.976 1.200 28.472 1.00 68.12 157 SER A CA 1
ATOM 1212 C C . SER A 1 157 ? -2.041 0.584 27.423 1.00 68.12 157 SER A C 1
ATOM 1214 O O . SER A 1 157 ? -1.514 -0.525 27.574 1.00 68.12 157 SER A O 1
ATOM 1216 N N . ASN A 1 158 ? -1.799 1.308 26.326 1.00 63.72 158 ASN A N 1
ATOM 1217 C CA . ASN A 1 158 ? -0.833 0.883 25.310 1.00 63.72 158 ASN A CA 1
ATOM 1218 C C . ASN A 1 158 ? 0.600 0.856 25.879 1.00 63.72 158 ASN A C 1
ATOM 1220 O O . ASN A 1 158 ? 1.405 -0.001 25.512 1.00 63.72 158 ASN A O 1
ATOM 1224 N N . ALA A 1 159 ? 0.906 1.778 26.798 1.00 57.66 159 ALA A N 1
ATOM 1225 C CA . ALA A 1 159 ? 2.114 1.761 27.614 1.00 57.66 159 ALA A CA 1
ATOM 1226 C C . ALA A 1 159 ? 1.882 2.441 28.979 1.00 57.66 159 ALA A C 1
ATOM 1228 O O . ALA A 1 159 ? 1.159 3.437 29.082 1.00 57.66 159 ALA A O 1
ATOM 1229 N N . GLY A 1 160 ? 2.510 1.896 30.023 1.00 60.62 160 GLY A N 1
ATOM 1230 C CA . GLY A 1 160 ? 2.353 2.351 31.409 1.00 60.62 160 GLY A CA 1
ATOM 1231 C C . GLY A 1 160 ? 1.044 1.907 32.072 1.00 60.62 160 GLY A C 1
ATOM 1232 O O . GLY A 1 160 ? 0.330 1.074 31.530 1.00 60.62 160 GLY A O 1
ATOM 1233 N N . HIS A 1 161 ? 0.740 2.461 33.248 1.00 68.75 161 HIS A N 1
ATOM 1234 C CA . HIS A 1 161 ? -0.435 2.092 34.054 1.00 68.75 161 HIS A CA 1
ATOM 1235 C C . HIS A 1 161 ? -1.706 2.836 33.612 1.00 68.75 161 HIS A C 1
ATOM 1237 O O . HIS A 1 161 ? -1.705 4.071 33.552 1.00 68.75 161 HIS A O 1
ATOM 1243 N N . ALA A 1 162 ? -2.802 2.112 33.361 1.00 76.06 162 ALA A N 1
ATOM 1244 C CA . ALA A 1 162 ? -4.081 2.693 32.948 1.00 76.06 162 ALA A CA 1
ATOM 1245 C C . ALA A 1 162 ? -4.680 3.598 34.035 1.00 76.06 162 ALA A C 1
ATOM 1247 O O . ALA A 1 162 ? -5.215 4.659 33.719 1.00 76.06 162 ALA A O 1
ATOM 1248 N N . LEU A 1 163 ? -4.499 3.259 35.318 1.00 78.88 163 LEU A N 1
ATOM 1249 C CA . LEU A 1 163 ? -4.947 4.112 36.429 1.00 78.88 163 LEU A CA 1
ATOM 1250 C C . LEU A 1 163 ? -4.260 5.480 36.442 1.00 78.88 163 LEU A C 1
ATOM 1252 O O . LEU A 1 163 ? -4.890 6.479 36.776 1.00 78.88 163 LEU A O 1
ATOM 1256 N N . ALA A 1 164 ? -2.991 5.556 36.033 1.00 71.44 164 ALA A N 1
ATOM 1257 C CA . ALA A 1 164 ? -2.296 6.836 35.920 1.00 71.44 164 ALA A CA 1
ATOM 1258 C C . ALA A 1 164 ? -2.868 7.686 34.771 1.00 71.44 164 ALA A C 1
ATOM 1260 O O . ALA A 1 164 ? -2.973 8.906 34.897 1.00 71.44 164 ALA A O 1
ATOM 1261 N N . ALA A 1 165 ? -3.269 7.050 33.665 1.00 73.94 165 ALA A N 1
ATOM 1262 C CA . ALA A 1 165 ? -3.942 7.729 32.561 1.00 73.94 165 ALA A CA 1
ATOM 1263 C C . ALA A 1 165 ? -5.338 8.222 32.981 1.00 73.94 165 ALA A C 1
ATOM 1265 O O . ALA A 1 165 ? -5.641 9.401 32.821 1.00 73.94 165 ALA A O 1
ATOM 1266 N N . MET A 1 166 ? -6.151 7.358 33.598 1.00 81.00 166 MET A N 1
ATOM 1267 C CA . MET A 1 166 ? -7.463 7.709 34.158 1.00 81.00 166 MET A CA 1
ATOM 1268 C C . MET A 1 166 ? -7.361 8.878 35.144 1.00 81.00 166 MET A C 1
ATOM 1270 O O . MET A 1 166 ? -8.110 9.851 35.031 1.00 81.00 166 MET A O 1
ATOM 1274 N N . GLN A 1 167 ? -6.385 8.827 36.055 1.00 76.88 167 GLN A N 1
ATOM 1275 C CA . GLN A 1 167 ? -6.106 9.925 36.968 1.00 76.88 167 GLN A CA 1
ATOM 1276 C C . GLN A 1 167 ? -5.783 11.198 36.192 1.00 76.88 167 GLN A C 1
ATOM 1278 O O . GLN A 1 167 ? -6.383 12.222 36.483 1.00 76.88 167 GLN A O 1
ATOM 1283 N N . GLY A 1 168 ? -4.899 11.153 35.192 1.00 72.50 168 GLY A N 1
ATOM 1284 C CA . GLY A 1 168 ? -4.540 12.308 34.364 1.00 72.50 168 GLY A CA 1
ATOM 1285 C C . GLY A 1 168 ? -5.718 12.958 33.637 1.00 72.50 168 GLY A C 1
ATOM 1286 O O . GLY A 1 168 ? -5.791 14.180 33.564 1.00 72.50 168 GLY A O 1
ATOM 1287 N N . TYR A 1 169 ? -6.661 12.157 33.147 1.00 77.94 169 TYR A N 1
ATOM 1288 C CA . TYR A 1 169 ? -7.833 12.642 32.416 1.00 77.94 169 TYR A CA 1
ATOM 1289 C C . TYR A 1 169 ? -9.032 12.990 33.312 1.00 77.94 169 TYR A C 1
ATOM 1291 O O . TYR A 1 169 ? -10.091 13.329 32.804 1.00 77.94 169 TYR A O 1
ATOM 1299 N N . GLY A 1 170 ? -8.884 12.939 34.639 1.00 83.31 170 GLY A N 1
ATOM 1300 C CA . GLY A 1 170 ? -9.917 13.389 35.580 1.00 83.31 170 GLY A CA 1
ATOM 1301 C C . GLY A 1 170 ? -10.953 12.332 35.975 1.00 83.31 170 GLY A C 1
ATOM 1302 O O . GLY A 1 170 ? -11.928 12.666 36.645 1.00 83.31 170 GLY A O 1
ATOM 1303 N N . TYR A 1 171 ? -10.747 11.052 35.640 1.00 88.69 171 TYR A N 1
ATOM 1304 C CA . TYR A 1 171 ? -11.666 9.974 36.039 1.00 88.69 171 TYR A CA 1
ATOM 1305 C C . TYR A 1 171 ? -11.753 9.808 37.559 1.00 88.69 171 TYR A C 1
ATOM 1307 O O . TYR A 1 171 ? -12.829 9.524 38.073 1.00 88.69 171 TYR A O 1
ATOM 1315 N N . ASN A 1 172 ? -10.659 10.026 38.296 1.00 87.12 172 ASN A N 1
ATOM 1316 C CA . ASN A 1 172 ? -10.683 9.973 39.761 1.00 87.12 172 ASN A CA 1
ATOM 1317 C C . ASN A 1 172 ? -11.637 11.024 40.344 1.00 87.12 172 ASN A C 1
ATOM 1319 O O . ASN A 1 172 ? -12.488 10.683 41.157 1.00 87.12 172 ASN A O 1
ATOM 1323 N N . HIS A 1 173 ? -11.531 12.273 39.880 1.00 85.56 173 HIS A N 1
ATOM 1324 C CA . HIS A 1 173 ? -12.403 13.360 40.325 1.00 85.56 173 HIS A CA 1
ATOM 1325 C C . HIS A 1 173 ? -13.869 13.093 39.955 1.00 85.56 173 HIS A C 1
ATOM 1327 O O . HIS A 1 173 ? -14.767 13.276 40.774 1.00 85.56 173 HIS A O 1
ATOM 1333 N N . MET A 1 174 ? -14.110 12.584 38.744 1.00 92.50 174 MET A N 1
ATOM 1334 C CA . MET A 1 174 ? -15.439 12.156 38.314 1.00 92.50 174 MET A CA 1
ATOM 1335 C C . MET A 1 174 ? -16.016 11.067 39.237 1.00 92.50 174 MET A C 1
ATOM 1337 O O . MET A 1 174 ? -17.161 11.187 39.668 1.00 92.50 174 MET A O 1
ATOM 1341 N N . VAL A 1 175 ? -15.245 10.026 39.573 1.00 94.00 175 VAL A N 1
ATOM 1342 C CA . VAL A 1 175 ? -15.685 8.948 40.480 1.00 94.00 175 VAL A CA 1
ATOM 1343 C C . VAL A 1 175 ? -15.954 9.471 41.892 1.00 94.00 175 VAL A C 1
ATOM 1345 O O . VAL A 1 175 ? -16.954 9.089 42.492 1.00 94.00 175 VAL A O 1
ATOM 1348 N N . GLU A 1 176 ? -15.117 10.372 42.409 1.00 91.38 176 GLU A N 1
ATOM 1349 C CA . GLU A 1 176 ? -15.351 11.031 43.701 1.00 91.38 176 GLU A CA 1
ATOM 1350 C C . GLU A 1 176 ? -16.673 11.816 43.694 1.00 91.38 176 GLU A C 1
ATOM 1352 O O . GLU A 1 176 ? -17.478 11.656 44.609 1.00 91.38 176 GLU A O 1
ATOM 1357 N N . SER A 1 177 ? -16.952 12.573 42.625 1.00 91.44 177 SER A N 1
ATOM 1358 C CA . SER A 1 177 ? -18.217 13.313 42.483 1.00 91.44 177 SER A CA 1
ATOM 1359 C C . SER A 1 177 ? -19.444 12.393 42.399 1.00 91.44 177 SER A C 1
ATOM 1361 O O . SER A 1 177 ? -20.482 12.677 42.991 1.00 91.44 177 SER A O 1
ATOM 1363 N N . LEU A 1 178 ? -19.324 11.245 41.723 1.00 96.31 178 LEU A N 1
ATOM 1364 C CA . LEU A 1 178 ? -20.383 10.235 41.666 1.00 96.31 178 LEU A CA 1
ATOM 1365 C C . LEU A 1 178 ? -20.617 9.594 43.038 1.00 96.31 178 LEU A C 1
ATOM 1367 O O . LEU A 1 178 ? -21.764 9.361 43.418 1.00 96.31 178 LEU A O 1
ATOM 1371 N N . ALA A 1 179 ? -19.556 9.361 43.812 1.00 96.06 179 ALA A N 1
ATOM 1372 C CA . ALA A 1 179 ? -19.668 8.817 45.160 1.00 96.06 179 ALA A CA 1
ATOM 1373 C C . ALA A 1 179 ? -20.397 9.780 46.114 1.00 96.06 179 ALA A C 1
ATOM 1375 O O . ALA A 1 179 ? -21.184 9.321 46.944 1.00 96.06 179 ALA A O 1
ATOM 1376 N N . GLU A 1 180 ? -20.199 11.097 45.968 1.00 94.75 180 GLU A N 1
ATOM 1377 C CA . GLU A 1 180 ? -20.972 12.127 46.685 1.00 94.75 180 GLU A CA 1
ATOM 1378 C C . GLU A 1 180 ? -22.467 12.099 46.318 1.00 94.75 180 GLU A C 1
ATOM 1380 O O . GLU A 1 180 ? -23.320 12.363 47.166 1.00 94.75 180 GLU A O 1
ATOM 1385 N N . GLU A 1 181 ? -22.795 11.707 45.084 1.00 95.56 181 GLU A N 1
ATOM 1386 C CA . GLU A 1 181 ? -24.166 11.466 44.607 1.00 95.56 181 GLU A CA 1
ATOM 1387 C C . GLU A 1 181 ? -24.722 10.088 45.018 1.00 95.56 181 GLU A C 1
ATOM 1389 O O . GLU A 1 181 ? -25.865 9.760 44.700 1.00 95.56 181 GLU A O 1
ATOM 1394 N N . GLY A 1 182 ? -23.949 9.278 45.751 1.00 96.00 182 GLY A N 1
ATOM 1395 C CA . GLY A 1 182 ? -24.341 7.937 46.193 1.00 96.00 182 GLY A CA 1
ATOM 1396 C C . GLY A 1 182 ? -24.096 6.829 45.164 1.00 96.00 182 GLY A C 1
ATOM 1397 O O . GLY A 1 182 ? -24.519 5.693 45.380 1.00 96.00 182 GLY A O 1
ATOM 1398 N N . ILE A 1 183 ? -23.385 7.123 44.074 1.00 97.94 183 ILE A N 1
ATOM 1399 C CA . ILE A 1 183 ? -23.102 6.195 42.976 1.00 97.94 183 ILE A CA 1
ATOM 1400 C C . ILE A 1 183 ? -21.670 5.676 43.116 1.00 97.94 183 ILE A C 1
ATOM 1402 O O . ILE A 1 183 ? -20.700 6.407 42.928 1.00 97.94 183 ILE A O 1
ATOM 1406 N N . GLN A 1 184 ? -21.526 4.395 43.452 1.00 97.44 184 GLN A N 1
ATOM 1407 C CA . GLN A 1 184 ? -20.217 3.756 43.602 1.00 97.44 184 GLN A CA 1
ATOM 1408 C C . GLN A 1 184 ? -19.706 3.248 42.251 1.00 97.44 184 GLN A C 1
ATOM 1410 O O . GLN A 1 184 ? -20.399 2.493 41.569 1.00 97.44 184 GLN A O 1
ATOM 1415 N N . VAL A 1 185 ? -18.488 3.649 41.884 1.00 97.94 185 VAL A N 1
ATOM 1416 C CA . VAL A 1 185 ? -17.829 3.260 40.632 1.00 97.94 185 VAL A CA 1
ATOM 1417 C C . VAL A 1 185 ? -16.396 2.826 40.917 1.00 97.94 185 VAL A C 1
ATOM 1419 O O . VAL A 1 185 ? -15.655 3.514 41.618 1.00 97.94 185 VAL A O 1
ATOM 1422 N N . GLU A 1 186 ? -15.995 1.690 40.357 1.00 96.69 186 GLU A N 1
ATOM 1423 C CA . GLU A 1 186 ? -14.647 1.139 40.487 1.00 96.69 186 GLU A CA 1
ATOM 1424 C C . GLU A 1 186 ? -13.795 1.493 39.260 1.00 96.69 186 GLU A C 1
ATOM 1426 O O . GLU A 1 186 ? -14.226 1.280 38.130 1.00 96.69 186 GLU A O 1
ATOM 1431 N N . LEU A 1 187 ? -12.572 1.993 39.464 1.00 93.69 187 LEU A N 1
ATOM 1432 C CA . LEU A 1 187 ? -11.572 2.120 38.396 1.00 93.69 187 LEU A CA 1
ATOM 1433 C C . LEU A 1 187 ? -10.657 0.895 38.414 1.00 93.69 187 LEU A C 1
ATOM 1435 O O . LEU A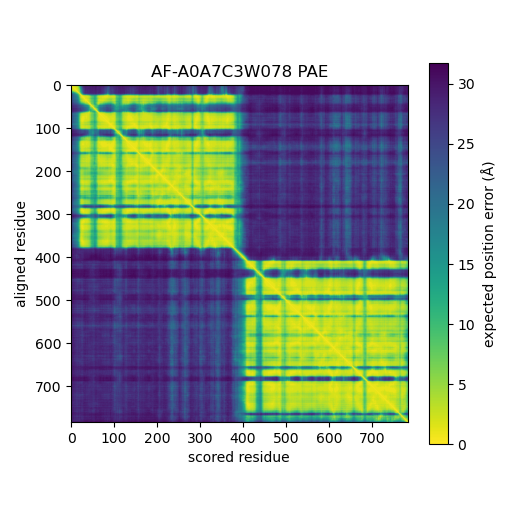 1 187 ? -10.090 0.568 39.459 1.00 93.69 187 LEU A O 1
ATOM 1439 N N . LEU A 1 188 ? -10.482 0.244 37.266 1.00 92.56 188 LEU A N 1
ATOM 1440 C CA . LEU A 1 188 ? -9.726 -0.999 37.154 1.00 92.56 188 LEU A CA 1
ATOM 1441 C C . LEU A 1 188 ? -8.643 -0.914 36.070 1.00 92.56 188 LEU A C 1
ATOM 1443 O O . LEU A 1 188 ? -8.934 -0.692 34.894 1.00 92.56 188 LEU A O 1
ATOM 1447 N N . ASP A 1 189 ? -7.388 -1.136 36.471 1.00 88.94 189 ASP A N 1
ATOM 1448 C CA . ASP A 1 189 ? -6.267 -1.334 35.546 1.00 88.94 189 ASP A CA 1
ATOM 1449 C C . ASP A 1 189 ? -6.213 -2.798 35.112 1.00 88.94 189 ASP A C 1
ATOM 1451 O O . ASP A 1 189 ? -5.975 -3.687 35.931 1.00 88.94 189 ASP A O 1
ATOM 1455 N N . PHE A 1 190 ? -6.403 -3.063 33.826 1.00 89.31 190 PHE A N 1
ATOM 1456 C CA . PHE A 1 190 ? -6.283 -4.417 33.297 1.00 89.31 190 PHE A CA 1
ATOM 1457 C C . PHE A 1 190 ? -4.841 -4.926 33.264 1.00 89.31 190 PHE A C 1
ATOM 1459 O O . PHE A 1 190 ? -4.634 -6.137 33.183 1.00 89.31 190 PHE A O 1
ATOM 1466 N N . ASP A 1 191 ? -3.852 -4.032 33.336 1.00 81.88 191 ASP A N 1
ATOM 1467 C CA . ASP A 1 191 ? -2.439 -4.397 33.379 1.00 81.88 191 ASP A CA 1
ATOM 1468 C C . ASP A 1 191 ? -1.962 -4.744 34.807 1.00 81.88 191 ASP A C 1
ATOM 1470 O O . ASP A 1 191 ? -0.847 -5.249 34.960 1.00 81.88 191 ASP A O 1
ATOM 1474 N N . ASP A 1 192 ? -2.785 -4.525 35.846 1.00 83.50 192 ASP A N 1
ATOM 1475 C CA . ASP A 1 192 ? -2.498 -4.941 37.226 1.00 83.50 192 ASP A CA 1
ATOM 1476 C C . ASP A 1 192 ? -2.900 -6.416 37.442 1.00 83.50 192 ASP A C 1
ATOM 1478 O O . ASP A 1 192 ? -4.090 -6.730 37.526 1.00 83.50 192 ASP A O 1
ATOM 1482 N N . PRO A 1 193 ? -1.938 -7.347 37.585 1.00 75.75 193 PRO A N 1
ATOM 1483 C CA . PRO A 1 193 ? -2.237 -8.773 37.696 1.00 75.75 193 PRO A CA 1
ATOM 1484 C C . PRO A 1 193 ? -2.881 -9.170 39.034 1.00 75.75 193 PRO A C 1
ATOM 1486 O O . PRO A 1 193 ? -3.384 -10.289 39.150 1.00 75.75 193 PRO A O 1
ATOM 1489 N N . VAL A 1 194 ? -2.836 -8.301 40.052 1.00 82.44 194 VAL A N 1
ATOM 1490 C CA . VAL A 1 194 ? -3.453 -8.536 41.365 1.00 82.44 194 VAL A CA 1
ATOM 1491 C C . VAL A 1 194 ? -4.894 -8.040 41.358 1.00 82.44 194 VAL A C 1
ATOM 1493 O O . VAL A 1 194 ? -5.789 -8.777 41.768 1.00 82.44 194 VAL A O 1
ATOM 1496 N N . ALA A 1 195 ? -5.118 -6.812 40.884 1.00 84.00 195 ALA A N 1
ATOM 1497 C CA . ALA A 1 195 ? -6.450 -6.211 40.837 1.00 84.00 195 ALA A CA 1
ATOM 1498 C C . ALA A 1 195 ? -7.312 -6.761 39.688 1.00 84.00 195 ALA A C 1
ATOM 1500 O O . ALA A 1 195 ? -8.525 -6.887 39.840 1.00 84.00 195 ALA A O 1
ATOM 1501 N N . SER A 1 196 ? -6.694 -7.133 38.563 1.00 88.12 196 SER A N 1
ATOM 1502 C CA . SER A 1 196 ? -7.353 -7.653 37.363 1.00 88.12 196 SER A CA 1
ATOM 1503 C C . SER A 1 196 ? -6.750 -9.003 36.941 1.00 88.12 196 SER A C 1
ATOM 1505 O O . SER A 1 196 ? -5.967 -9.076 35.987 1.00 88.12 196 SER A O 1
ATOM 1507 N N . PRO A 1 197 ? -7.100 -10.112 37.624 1.00 91.88 197 PRO A N 1
ATOM 1508 C CA . PRO A 1 197 ? -6.629 -11.440 37.246 1.00 91.88 197 PRO A CA 1
ATOM 1509 C C . PRO A 1 197 ? -6.989 -11.783 35.796 1.00 91.88 197 PRO A C 1
ATOM 1511 O O . PRO A 1 197 ? -8.069 -11.441 35.320 1.00 91.88 197 PRO A O 1
ATOM 1514 N N . ILE A 1 198 ? -6.114 -12.515 35.111 1.00 91.62 198 ILE A N 1
ATOM 1515 C CA . ILE A 1 198 ? -6.278 -12.875 33.695 1.00 91.62 198 ILE A CA 1
ATOM 1516 C C . ILE A 1 198 ? -6.804 -14.311 33.574 1.00 91.62 198 ILE A C 1
ATOM 1518 O O . ILE A 1 198 ? -6.432 -15.187 34.359 1.00 91.62 198 ILE A O 1
ATOM 1522 N N . VAL A 1 199 ? -7.649 -14.561 32.575 1.00 91.06 199 VAL A N 1
ATOM 1523 C CA . VAL A 1 199 ? -8.119 -15.900 32.186 1.00 91.06 199 VAL A CA 1
ATOM 1524 C C . VAL A 1 199 ? -7.897 -16.133 30.694 1.00 91.06 199 VAL A C 1
ATOM 1526 O O . VAL A 1 199 ? -7.937 -15.191 29.906 1.00 91.06 199 VAL A O 1
ATOM 1529 N N . TRP A 1 200 ? -7.666 -17.387 30.305 1.00 91.06 200 TRP A N 1
ATOM 1530 C CA . TRP A 1 200 ? -7.561 -17.793 28.903 1.00 91.06 200 TRP A CA 1
ATOM 1531 C C . TRP A 1 200 ? -8.934 -18.213 28.382 1.00 91.06 200 TRP A C 1
ATOM 1533 O O . TRP A 1 200 ? -9.580 -19.091 28.956 1.00 91.06 200 TRP A O 1
ATOM 1543 N N . VAL A 1 201 ? -9.385 -17.571 27.308 1.00 88.81 201 VAL A N 1
ATOM 1544 C CA . VAL A 1 201 ? -10.691 -17.810 26.689 1.00 88.81 201 VAL A CA 1
ATOM 1545 C C . VAL A 1 201 ? -10.479 -18.307 25.267 1.00 88.81 201 VAL A C 1
ATOM 1547 O O . VAL A 1 201 ? -9.737 -17.698 24.497 1.00 88.81 201 VAL A O 1
ATOM 1550 N N . LYS A 1 202 ? -11.141 -19.413 24.912 1.00 87.81 202 LYS A N 1
ATOM 1551 C CA . LYS A 1 202 ? -11.111 -19.955 23.549 1.00 87.81 202 LYS A CA 1
ATOM 1552 C C . LYS A 1 202 ? -11.781 -18.999 22.568 1.00 87.81 202 LYS A C 1
ATOM 1554 O O . LYS A 1 202 ? -12.866 -18.492 22.854 1.00 87.81 202 LYS A O 1
ATOM 1559 N N . SER A 1 203 ? -11.162 -18.820 21.410 1.00 87.44 203 SER A N 1
ATOM 1560 C CA . SER A 1 203 ? -11.695 -18.027 20.301 1.00 87.44 203 SER A CA 1
ATOM 1561 C C . SER A 1 203 ? -12.229 -18.935 19.180 1.00 87.44 203 SER A C 1
ATOM 1563 O O . SER A 1 203 ? -12.366 -20.152 19.349 1.00 87.44 203 SER A O 1
ATOM 1565 N N . LEU A 1 204 ? -12.520 -18.342 18.020 1.00 83.31 204 LEU A N 1
ATOM 1566 C CA . LEU A 1 204 ? -12.816 -19.068 16.785 1.00 83.31 204 LEU A CA 1
ATOM 1567 C C . LEU A 1 204 ? -11.567 -19.675 16.120 1.00 83.31 204 LEU A C 1
ATOM 1569 O O . LEU A 1 204 ? -11.707 -20.503 15.220 1.00 83.31 204 LEU A O 1
ATOM 1573 N N . GLY A 1 205 ? -10.364 -19.296 16.557 1.00 79.38 205 GLY A N 1
ATOM 1574 C CA . GLY A 1 205 ? -9.098 -19.772 16.005 1.00 79.38 205 GLY A CA 1
ATOM 1575 C C . GLY A 1 205 ? -8.740 -19.148 14.656 1.00 79.38 205 GLY A C 1
ATOM 1576 O O . GLY A 1 205 ? -7.970 -19.749 13.908 1.00 79.38 205 GLY A O 1
ATOM 1577 N N . LEU A 1 206 ? -9.287 -17.973 14.317 1.00 74.50 206 LEU A N 1
ATOM 1578 C CA . LEU A 1 206 ? -8.964 -17.289 13.058 1.00 74.50 206 LEU A CA 1
ATOM 1579 C C . LEU A 1 206 ? -7.516 -16.792 13.059 1.00 74.50 206 LEU A C 1
ATOM 1581 O O . LEU A 1 206 ? -6.815 -16.854 12.045 1.00 74.50 206 LEU A O 1
ATOM 1585 N N . CYS A 1 207 ? -7.059 -16.326 14.219 1.00 78.50 207 CYS A N 1
ATOM 1586 C CA . CYS A 1 207 ? -5.696 -15.898 14.449 1.00 78.50 207 CYS A CA 1
ATOM 1587 C C . CYS A 1 207 ? -4.991 -16.720 15.538 1.00 78.50 207 CYS A C 1
ATOM 1589 O O . CYS A 1 207 ? -3.900 -17.219 15.271 1.00 78.50 207 CYS A O 1
ATOM 1591 N N . ASN A 1 208 ? -5.586 -16.873 16.727 1.00 80.00 208 ASN A N 1
ATOM 1592 C CA . ASN A 1 208 ? -5.050 -17.691 17.830 1.00 80.00 208 ASN A CA 1
ATOM 1593 C C . ASN A 1 208 ? -6.166 -18.543 18.432 1.00 80.00 208 ASN A C 1
ATOM 1595 O O . ASN A 1 208 ? -7.282 -18.056 18.507 1.00 80.00 208 ASN A O 1
ATOM 1599 N N . GLU A 1 209 ? -5.887 -19.753 18.925 1.00 83.75 209 GLU A N 1
ATOM 1600 C CA . GLU A 1 209 ? -6.913 -20.643 19.513 1.00 83.75 209 GLU A CA 1
ATOM 1601 C C . GLU A 1 209 ? -7.520 -20.118 20.826 1.00 83.75 209 GLU A C 1
ATOM 1603 O O . GLU A 1 209 ? -8.671 -20.413 21.159 1.00 83.75 209 GLU A O 1
ATOM 1608 N N . GLU A 1 210 ? -6.751 -19.337 21.581 1.00 88.56 210 GLU A N 1
ATOM 1609 C CA . GLU A 1 210 ? -7.162 -18.743 22.847 1.00 88.56 210 GLU A CA 1
ATOM 1610 C C . GLU A 1 210 ? -6.501 -17.381 23.068 1.00 88.56 210 GLU A C 1
ATOM 1612 O O . GLU A 1 210 ? -5.431 -17.088 22.529 1.00 88.56 210 GLU A O 1
ATOM 1617 N N . TYR A 1 211 ? -7.150 -16.551 23.883 1.00 89.50 211 TYR A N 1
ATOM 1618 C CA . TYR A 1 211 ? -6.647 -15.247 24.296 1.00 89.50 211 TYR A CA 1
ATOM 1619 C C . TYR A 1 211 ? -6.718 -15.102 25.809 1.00 89.50 211 TYR A C 1
ATOM 1621 O O . TYR A 1 211 ? -7.732 -15.408 26.435 1.00 89.50 211 TYR A O 1
ATOM 1629 N N . ALA A 1 212 ? -5.643 -14.583 26.390 1.00 90.56 212 ALA A N 1
ATOM 1630 C CA . ALA A 1 212 ? -5.617 -14.136 27.769 1.00 90.56 212 ALA A CA 1
ATOM 1631 C C . ALA A 1 212 ? -6.297 -12.761 27.868 1.00 90.56 212 ALA A C 1
ATOM 1633 O O . ALA A 1 212 ? -5.827 -11.812 27.238 1.00 90.56 212 ALA A O 1
ATOM 1634 N N . ILE A 1 213 ? -7.385 -12.646 28.627 1.00 91.94 213 ILE A N 1
ATOM 1635 C CA . ILE A 1 213 ? -8.120 -11.387 28.843 1.00 91.94 213 ILE A CA 1
ATOM 1636 C C . ILE A 1 213 ? -8.479 -11.204 30.331 1.00 91.94 213 ILE A C 1
ATOM 1638 O O . ILE A 1 213 ? -8.450 -12.182 31.087 1.00 91.94 213 ILE A O 1
ATOM 1642 N N . PRO A 1 214 ? -8.807 -9.980 30.792 1.00 93.06 214 PRO A N 1
ATOM 1643 C CA . PRO A 1 214 ? -9.251 -9.745 32.164 1.00 93.06 214 PRO A CA 1
ATOM 1644 C C . PRO A 1 214 ? -10.436 -10.628 32.572 1.00 93.06 214 PRO A C 1
ATOM 1646 O O . PRO A 1 214 ? -11.436 -10.709 31.857 1.00 93.06 214 PRO A O 1
ATOM 1649 N N . ARG A 1 215 ? -10.361 -11.241 33.759 1.00 92.25 215 ARG A N 1
ATOM 1650 C CA . ARG A 1 215 ? -11.438 -12.061 34.337 1.00 92.25 215 ARG A CA 1
ATOM 1651 C C . ARG A 1 215 ? -12.744 -11.288 34.402 1.00 92.25 215 ARG A C 1
ATOM 1653 O O . ARG A 1 215 ? -13.783 -11.839 34.060 1.00 92.25 215 ARG A O 1
ATOM 1660 N N . VAL A 1 216 ? -12.678 -10.008 34.765 1.00 93.00 216 VAL A N 1
ATOM 1661 C CA . VAL A 1 216 ? -13.860 -9.145 34.842 1.00 93.00 216 VAL A CA 1
ATOM 1662 C C . VAL A 1 216 ? -14.622 -9.093 33.513 1.00 93.00 216 VAL A C 1
ATOM 1664 O O . VAL A 1 216 ? -15.844 -9.102 33.514 1.00 93.00 216 VAL A O 1
ATOM 1667 N N . VAL A 1 217 ? -13.918 -9.127 32.377 1.00 92.19 217 VAL A N 1
ATOM 1668 C CA . VAL A 1 217 ? -14.509 -9.099 31.031 1.00 92.19 217 VAL A CA 1
ATOM 1669 C C . VAL A 1 217 ? -15.097 -10.461 30.655 1.00 92.19 217 VAL A C 1
ATOM 1671 O O . VAL A 1 217 ? -16.147 -10.531 30.024 1.00 92.19 217 VAL A O 1
ATOM 1674 N N . ALA A 1 218 ? -14.414 -11.546 31.022 1.00 89.12 218 ALA A N 1
ATOM 1675 C CA . ALA A 1 218 ? -14.783 -12.902 30.620 1.00 89.12 218 ALA A CA 1
ATOM 1676 C C . ALA A 1 218 ? -15.852 -13.558 31.516 1.00 89.12 218 ALA A C 1
ATOM 1678 O O . ALA A 1 218 ? -16.660 -14.360 31.038 1.00 89.12 218 ALA A O 1
ATOM 1679 N N . GLU A 1 219 ? -15.826 -13.273 32.821 1.00 89.12 219 GLU A N 1
ATOM 1680 C CA . GLU A 1 219 ? -16.535 -14.054 33.841 1.00 89.12 219 GLU A CA 1
ATOM 1681 C C . GLU A 1 219 ? -17.402 -13.234 34.805 1.00 89.12 219 GLU A C 1
ATOM 1683 O O . GLU A 1 219 ? -18.315 -13.825 35.379 1.00 89.12 219 GLU A O 1
ATOM 1688 N N . GLU A 1 220 ? -17.123 -11.942 35.027 1.00 91.88 220 GLU A N 1
ATOM 1689 C CA . GLU A 1 220 ? -17.824 -11.148 36.058 1.00 91.88 220 GLU A CA 1
ATOM 1690 C C . GLU A 1 220 ? -18.829 -10.146 35.488 1.00 91.88 220 GLU A C 1
ATOM 1692 O O . GLU A 1 220 ? -19.885 -9.972 36.080 1.00 91.88 220 GLU A O 1
ATOM 1697 N N . ALA A 1 221 ? -18.504 -9.465 34.386 1.00 93.12 221 ALA A N 1
ATOM 1698 C CA . ALA A 1 221 ? -19.376 -8.459 33.797 1.00 93.12 221 ALA A CA 1
ATOM 1699 C C . ALA A 1 221 ? -20.544 -9.116 33.053 1.00 93.12 221 ALA A C 1
ATOM 1701 O O . ALA A 1 221 ? -20.345 -9.841 32.075 1.00 93.12 221 ALA A O 1
ATOM 1702 N N . ASP A 1 222 ? -21.765 -8.791 33.467 1.00 93.69 222 ASP A N 1
ATOM 1703 C CA . ASP A 1 222 ? -22.983 -9.168 32.753 1.00 93.69 222 ASP A CA 1
ATOM 1704 C C . ASP A 1 222 ? -23.129 -8.320 31.484 1.00 93.69 222 ASP A C 1
ATOM 1706 O O . ASP A 1 222 ? -23.423 -8.838 30.403 1.00 93.69 222 ASP A O 1
ATOM 1710 N N . VAL A 1 223 ? -22.803 -7.026 31.588 1.00 94.56 223 VAL A N 1
ATOM 1711 C CA . VAL A 1 223 ? -22.918 -6.040 30.508 1.00 94.56 223 VAL A CA 1
ATOM 1712 C C . VAL A 1 223 ? -21.579 -5.342 30.272 1.00 94.56 223 VAL A C 1
ATOM 1714 O O . VAL A 1 223 ? -20.966 -4.822 31.201 1.00 94.56 223 VAL A O 1
ATOM 1717 N N . LEU A 1 224 ? -21.127 -5.317 29.018 1.00 95.38 224 LEU A N 1
ATOM 1718 C CA . LEU A 1 224 ? -19.936 -4.603 28.561 1.00 95.38 224 LEU A CA 1
ATOM 1719 C C . LEU A 1 224 ? -20.346 -3.493 27.591 1.00 95.38 224 LEU A C 1
ATOM 1721 O O . LEU A 1 224 ? -20.866 -3.761 26.505 1.00 95.38 224 LEU A O 1
ATOM 1725 N N . ILE A 1 225 ? -20.052 -2.252 27.975 1.00 97.38 225 ILE A N 1
ATOM 1726 C CA . ILE A 1 225 ? -20.339 -1.055 27.184 1.00 97.38 225 ILE A CA 1
ATOM 1727 C C . ILE A 1 225 ? -19.023 -0.410 26.764 1.00 97.38 225 ILE A C 1
ATOM 1729 O O . ILE A 1 225 ? -18.229 0.022 27.601 1.00 97.38 225 ILE A O 1
ATOM 1733 N N . ASN A 1 226 ? -18.797 -0.326 25.457 1.00 97.00 226 ASN A N 1
ATOM 1734 C CA . ASN A 1 226 ? -17.627 0.339 24.901 1.00 97.00 226 ASN A CA 1
ATOM 1735 C C . ASN A 1 226 ? -17.876 1.839 24.754 1.00 97.00 226 ASN A C 1
ATOM 1737 O O . ASN A 1 226 ? -18.911 2.259 24.238 1.00 97.00 226 ASN A O 1
ATOM 1741 N N . VAL A 1 227 ? -16.884 2.646 25.127 1.00 97.38 227 VAL A N 1
ATOM 1742 C CA . VAL A 1 227 ? -16.933 4.106 24.995 1.00 97.38 227 VAL A CA 1
ATOM 1743 C C . VAL A 1 227 ? -15.718 4.609 24.206 1.00 97.38 227 VAL A C 1
ATOM 1745 O O . VAL A 1 227 ? -14.786 5.161 24.792 1.00 97.38 227 VAL A O 1
ATOM 1748 N N . PRO A 1 228 ? -15.616 4.332 22.891 1.00 94.62 228 PRO A N 1
ATOM 1749 C CA . PRO A 1 228 ? -14.406 4.617 22.127 1.00 94.62 228 PRO A CA 1
ATOM 1750 C C . PRO A 1 228 ? -14.264 6.094 21.735 1.00 94.62 228 PRO A C 1
ATOM 1752 O O . PRO A 1 228 ? -15.246 6.760 21.419 1.00 94.62 228 PRO A O 1
ATOM 1755 N N . GLN A 1 229 ? -13.008 6.538 21.613 1.00 91.00 229 GLN A N 1
ATOM 1756 C CA . GLN A 1 229 ? -12.632 7.771 20.917 1.00 91.00 229 GLN A CA 1
ATOM 1757 C C . GLN A 1 229 ? -12.309 7.468 19.442 1.00 91.00 229 GLN A C 1
ATOM 1759 O O . GLN A 1 229 ? -11.414 6.643 19.208 1.00 91.00 229 GLN A O 1
ATOM 1764 N N . PRO A 1 230 ? -12.965 8.095 18.447 1.00 90.81 230 PRO A N 1
ATOM 1765 C CA . PRO A 1 230 ? -12.714 7.907 17.024 1.00 90.81 230 PRO A CA 1
ATOM 1766 C C . PRO A 1 230 ? -11.540 8.758 16.523 1.00 90.81 230 PRO A C 1
ATOM 1768 O O . PRO A 1 230 ? -11.421 9.955 16.796 1.00 90.81 230 PRO A O 1
ATOM 1771 N N . LYS A 1 231 ? -10.660 8.114 15.761 1.00 84.44 231 LYS A N 1
ATOM 1772 C CA . LYS A 1 231 ? -9.418 8.674 15.224 1.00 84.44 231 LYS A CA 1
ATOM 1773 C C . LYS A 1 231 ? -9.000 7.897 13.984 1.00 84.44 231 LYS A C 1
ATOM 1775 O O . LYS A 1 231 ? -9.275 6.700 13.882 1.00 84.44 231 LYS A O 1
ATOM 1780 N N . CYS A 1 232 ? -8.281 8.531 13.070 1.00 75.12 232 CYS A N 1
ATOM 1781 C CA . CYS A 1 232 ? -7.539 7.822 12.031 1.00 75.12 232 CYS A CA 1
ATOM 1782 C C . CYS A 1 232 ? -6.415 6.993 12.674 1.00 75.12 232 CYS A C 1
ATOM 1784 O O . CYS A 1 232 ? -5.708 7.481 13.545 1.00 75.12 232 CYS A O 1
ATOM 1786 N N . HIS A 1 233 ? -6.227 5.739 12.263 1.00 75.06 233 HIS A N 1
ATOM 1787 C CA . HIS A 1 233 ? -5.210 4.869 12.857 1.00 75.06 233 HIS A CA 1
ATOM 1788 C C . HIS A 1 233 ? -4.480 4.047 11.798 1.00 75.06 233 HIS A C 1
ATOM 1790 O O . HIS A 1 233 ? -5.094 3.477 10.905 1.00 75.06 233 HIS A O 1
ATOM 1796 N N . THR A 1 234 ? -3.162 3.918 11.936 1.00 62.75 234 THR A N 1
ATOM 1797 C CA . THR A 1 234 ? -2.284 3.271 10.944 1.00 62.75 234 THR A CA 1
ATOM 1798 C C . THR A 1 234 ? -2.595 1.792 10.711 1.00 62.75 234 THR A C 1
ATOM 1800 O O . THR A 1 234 ? -2.648 1.365 9.567 1.00 62.75 234 THR A O 1
ATOM 1803 N N . VAL A 1 235 ? -2.830 1.026 11.783 1.00 65.56 235 VAL A N 1
ATOM 1804 C CA . VAL A 1 235 ? -3.135 -0.420 11.706 1.00 65.56 235 VAL A CA 1
ATOM 1805 C C . VAL A 1 235 ? -4.624 -0.694 11.453 1.00 65.56 235 VAL A C 1
ATOM 1807 O O . VAL A 1 235 ? -4.987 -1.315 10.469 1.00 65.56 235 VAL A O 1
ATOM 1810 N N . ALA A 1 236 ? -5.509 -0.201 12.321 1.00 71.25 236 ALA A N 1
ATOM 1811 C CA . ALA A 1 236 ? -6.948 -0.474 12.237 1.00 71.25 236 ALA A CA 1
ATOM 1812 C C . ALA A 1 236 ? -7.707 0.369 11.186 1.00 71.25 236 ALA A C 1
ATOM 1814 O O . ALA A 1 236 ? -8.916 0.218 11.021 1.00 71.25 236 ALA A O 1
ATOM 1815 N N . GLY A 1 237 ? -7.040 1.319 10.523 1.00 72.88 237 GLY A N 1
ATOM 1816 C CA . GLY A 1 237 ? -7.653 2.336 9.663 1.00 72.88 237 GLY A CA 1
ATOM 1817 C C . GLY A 1 237 ? -8.362 3.439 10.455 1.00 72.88 237 GLY A C 1
ATOM 1818 O O . GLY A 1 237 ? -8.031 4.615 10.309 1.00 72.88 237 GLY A O 1
ATOM 1819 N N . ILE A 1 238 ? -9.293 3.063 11.332 1.00 79.12 238 ILE A N 1
ATOM 1820 C CA . ILE A 1 238 ? -9.890 3.952 12.330 1.00 79.12 238 ILE A CA 1
ATOM 1821 C C . ILE A 1 238 ? -9.880 3.300 13.712 1.00 79.12 238 ILE A C 1
ATOM 1823 O O . ILE A 1 238 ? -9.827 2.077 13.852 1.00 79.12 238 ILE A O 1
ATOM 1827 N N . THR A 1 239 ? -9.934 4.111 14.756 1.00 82.94 239 THR A N 1
ATOM 1828 C CA . THR A 1 239 ? -10.336 3.647 16.081 1.00 82.94 239 THR A CA 1
ATOM 1829 C C . THR A 1 239 ? -11.857 3.706 16.173 1.00 82.94 239 THR A C 1
ATOM 1831 O O . THR A 1 239 ? -12.426 4.673 15.690 1.00 82.94 239 THR A O 1
ATOM 1834 N N . CYS A 1 240 ? -12.484 2.677 16.751 1.00 85.50 240 CYS A N 1
ATOM 1835 C CA . CYS A 1 240 ? -13.806 2.676 17.396 1.00 85.50 240 CYS A CA 1
ATOM 1836 C C . CYS A 1 240 ? -13.990 1.319 18.131 1.00 85.50 240 CYS A C 1
ATOM 1838 O O . CYS A 1 240 ? -12.984 0.694 18.488 1.00 85.50 240 CYS A O 1
ATOM 1840 N N . SER A 1 241 ? -15.215 0.894 18.441 1.00 94.88 241 SER A N 1
ATOM 1841 C CA . SER A 1 241 ? -15.567 -0.185 19.372 1.00 94.88 241 SER A CA 1
ATOM 1842 C C . SER A 1 241 ? -14.822 -1.493 19.112 1.00 94.88 241 SER A C 1
ATOM 1844 O O . SER A 1 241 ? -14.196 -2.032 20.030 1.00 94.88 241 SER A O 1
ATOM 1846 N N . LEU A 1 242 ? -14.764 -1.956 17.857 1.00 92.69 242 LEU A N 1
ATOM 1847 C CA . LEU A 1 242 ? -14.062 -3.200 17.522 1.00 92.69 242 LEU A CA 1
ATOM 1848 C C . LEU A 1 242 ? -12.585 -3.128 17.913 1.00 92.69 242 LEU A C 1
ATOM 1850 O O . LEU A 1 242 ? -12.049 -4.056 18.529 1.00 92.69 242 LEU A O 1
ATOM 1854 N N . LYS A 1 243 ? -11.920 -2.002 17.621 1.00 89.31 243 LYS A N 1
ATOM 1855 C CA . LYS A 1 243 ? -10.519 -1.783 18.008 1.00 89.31 243 LYS A CA 1
ATOM 1856 C C . LYS A 1 243 ? -10.343 -1.700 19.509 1.00 89.31 243 LYS A C 1
ATOM 1858 O O . LYS A 1 243 ? -9.327 -2.181 20.018 1.00 89.31 243 LYS A O 1
ATOM 1863 N N . LEU A 1 244 ? -11.292 -1.062 20.186 1.00 91.06 244 LEU A N 1
ATOM 1864 C CA . LEU A 1 244 ? -11.228 -0.847 21.619 1.00 91.06 244 LEU A CA 1
ATOM 1865 C C . LEU A 1 244 ? -11.152 -2.173 22.374 1.00 91.06 244 LEU A C 1
ATOM 1867 O O . LEU A 1 244 ? -10.333 -2.299 23.281 1.00 91.06 244 LEU A O 1
ATOM 1871 N N . CYS A 1 245 ? -11.920 -3.171 21.935 1.00 88.44 245 CYS A N 1
ATOM 1872 C CA . CYS A 1 245 ? -11.818 -4.529 22.456 1.00 88.44 245 CYS A CA 1
ATOM 1873 C C . CYS A 1 245 ? -10.564 -5.253 21.968 1.00 88.44 245 CYS A C 1
ATOM 1875 O O . CYS A 1 245 ? -9.841 -5.831 22.774 1.00 88.44 245 CYS A O 1
ATOM 1877 N N . THR A 1 246 ? -10.273 -5.181 20.665 1.00 87.81 246 THR A N 1
ATOM 1878 C CA . THR A 1 246 ? -9.152 -5.916 20.049 1.00 87.81 246 THR A CA 1
ATOM 1879 C C . THR A 1 246 ? -7.830 -5.630 20.757 1.00 87.81 246 THR A C 1
ATOM 1881 O O . THR A 1 246 ? -7.101 -6.554 21.094 1.00 87.81 246 THR A O 1
ATOM 1884 N N . VAL A 1 247 ? -7.530 -4.351 21.009 1.00 83.88 247 VAL A N 1
ATOM 1885 C CA . VAL A 1 247 ? -6.252 -3.931 21.605 1.00 83.88 247 VAL A CA 1
ATOM 1886 C C . VAL A 1 247 ? -6.384 -3.649 23.102 1.00 83.88 247 VAL A C 1
ATOM 1888 O O . VAL A 1 247 ? -5.516 -4.048 23.873 1.00 83.88 247 VAL A O 1
ATOM 1891 N N . GLY A 1 248 ? -7.459 -2.980 23.528 1.00 83.06 248 GLY A N 1
ATOM 1892 C CA . GLY A 1 248 ? -7.627 -2.509 24.909 1.00 83.06 248 GLY A CA 1
ATOM 1893 C C . GLY A 1 248 ? -7.990 -3.600 25.920 1.00 83.06 248 GLY A C 1
ATOM 1894 O O . GLY A 1 248 ? -8.050 -3.321 27.111 1.00 83.06 248 GLY A O 1
ATOM 1895 N N . LEU A 1 249 ? -8.232 -4.839 25.477 1.00 87.56 249 LEU A N 1
ATOM 1896 C CA . LEU A 1 249 ? -8.409 -5.999 26.362 1.00 87.56 249 LEU A CA 1
ATOM 1897 C C . LEU A 1 249 ? -7.151 -6.858 26.493 1.00 87.56 249 LEU A C 1
ATOM 1899 O O . LEU A 1 249 ? -7.198 -7.892 27.152 1.00 87.56 249 LEU A O 1
ATOM 1903 N N . MET A 1 250 ? -6.045 -6.473 25.851 1.00 86.06 250 MET A N 1
ATOM 1904 C CA . MET A 1 250 ? -4.796 -7.231 25.874 1.00 86.06 250 MET A CA 1
ATOM 1905 C C . MET A 1 250 ? -3.904 -6.738 27.022 1.00 86.06 250 MET A C 1
ATOM 1907 O O . MET A 1 250 ? -3.227 -5.723 26.860 1.00 86.06 250 MET A O 1
ATOM 1911 N N . PRO A 1 251 ? -3.848 -7.415 28.180 1.00 83.19 251 PRO A N 1
ATOM 1912 C CA . PRO A 1 251 ? -2.995 -7.005 29.293 1.00 83.19 251 PRO A CA 1
ATOM 1913 C C . PRO A 1 251 ? -1.496 -7.070 28.943 1.00 83.19 251 PRO A C 1
ATOM 1915 O O . PRO A 1 251 ? -0.986 -8.076 28.443 1.00 83.19 251 PRO A O 1
ATOM 1918 N N . ALA A 1 252 ? -0.758 -6.001 29.232 1.00 78.19 252 ALA A N 1
ATOM 1919 C CA . ALA A 1 252 ? 0.677 -5.858 29.002 1.00 78.19 252 ALA A CA 1
ATOM 1920 C C . ALA A 1 252 ? 1.524 -6.979 29.638 1.00 78.19 252 ALA A C 1
ATOM 1922 O O . ALA A 1 252 ? 2.478 -7.401 28.983 1.00 78.19 252 ALA A O 1
ATOM 1923 N N . PRO A 1 253 ? 1.192 -7.535 30.826 1.00 78.12 253 PRO A N 1
ATOM 1924 C CA . PRO A 1 253 ? 1.894 -8.705 31.361 1.00 78.12 253 PRO A CA 1
ATOM 1925 C C . PRO A 1 253 ? 1.920 -9.933 30.437 1.00 78.12 253 PRO A C 1
ATOM 1927 O O . PRO A 1 253 ? 2.825 -10.754 30.561 1.00 78.12 253 PRO A O 1
ATOM 1930 N N . VAL A 1 254 ? 0.956 -10.066 29.516 1.00 79.44 254 VAL A N 1
ATOM 1931 C CA . VAL A 1 254 ? 0.896 -11.174 28.546 1.00 79.44 254 VAL A CA 1
ATOM 1932 C C . VAL A 1 254 ? 1.395 -10.741 27.168 1.00 79.44 254 VAL A C 1
ATOM 1934 O O . VAL A 1 254 ? 2.189 -11.447 26.554 1.00 79.44 254 VAL A O 1
ATOM 1937 N N . TYR A 1 255 ? 0.956 -9.577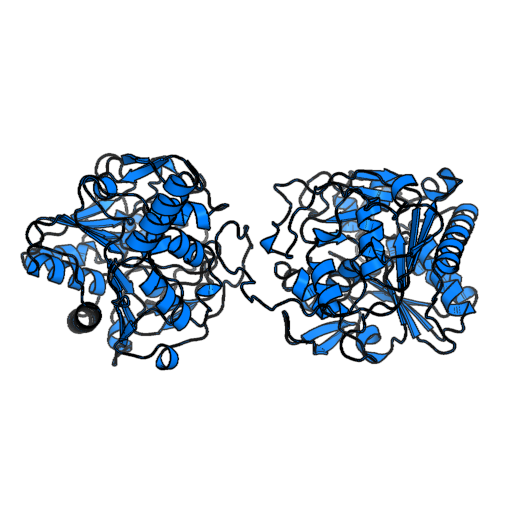 26.680 1.00 79.25 255 TYR A N 1
ATOM 1938 C CA . TYR A 1 255 ? 1.188 -9.161 25.287 1.00 79.25 255 TYR A CA 1
ATOM 1939 C C . TYR A 1 255 ? 2.321 -8.138 25.108 1.00 79.25 255 TYR A C 1
ATOM 1941 O O . TYR A 1 255 ? 2.626 -7.729 23.983 1.00 79.25 255 TYR A O 1
ATOM 1949 N N . GLY A 1 256 ? 2.955 -7.727 26.208 1.00 71.44 256 GLY A N 1
ATOM 1950 C CA . GLY A 1 256 ? 4.011 -6.721 26.244 1.00 71.44 256 GLY A CA 1
ATOM 1951 C C . GLY A 1 256 ? 3.511 -5.285 26.059 1.00 71.44 256 GLY A C 1
ATOM 1952 O O . GLY A 1 256 ? 2.365 -5.025 25.688 1.00 71.44 256 GLY A O 1
ATOM 1953 N N . THR A 1 257 ? 4.399 -4.322 26.305 1.00 65.56 257 THR A N 1
ATOM 1954 C CA . THR A 1 257 ? 4.171 -2.899 26.001 1.00 65.56 257 THR A CA 1
ATOM 1955 C C . THR A 1 257 ? 3.979 -2.703 24.496 1.00 65.56 257 THR A C 1
ATOM 1957 O O . THR A 1 257 ? 4.570 -3.424 23.693 1.00 65.56 257 THR A O 1
ATOM 1960 N N . PHE A 1 258 ? 3.125 -1.755 24.102 1.00 61.06 258 PHE A N 1
ATOM 1961 C CA . PHE A 1 258 ? 2.647 -1.565 22.723 1.00 61.06 258 PHE A CA 1
ATOM 1962 C C . PHE A 1 258 ? 1.919 -2.784 22.134 1.00 61.06 258 PHE A C 1
ATOM 1964 O O . PHE A 1 258 ? 1.629 -2.829 20.938 1.00 61.06 258 PHE A O 1
ATOM 1971 N N . LYS A 1 259 ? 1.637 -3.785 22.979 1.00 70.94 259 LYS A N 1
ATOM 1972 C CA . LYS A 1 259 ? 1.038 -5.068 22.616 1.00 70.94 259 LYS A CA 1
ATOM 1973 C C . LYS A 1 259 ? 1.779 -5.713 21.433 1.00 70.94 259 LYS A C 1
ATOM 1975 O O . LYS A 1 259 ? 1.147 -6.244 20.527 1.00 70.94 259 LYS A O 1
ATOM 1980 N N . LEU A 1 260 ? 3.117 -5.622 21.392 1.00 59.09 260 LEU A N 1
ATOM 1981 C CA . LEU A 1 260 ? 3.936 -6.093 20.259 1.00 59.09 260 LEU A CA 1
ATOM 1982 C C . LEU A 1 260 ? 3.848 -7.604 20.030 1.00 59.09 260 LEU A C 1
ATOM 1984 O O . LEU A 1 260 ? 4.064 -8.057 18.910 1.00 59.09 260 LEU A O 1
ATOM 1988 N N . ALA A 1 261 ? 3.531 -8.379 21.071 1.00 57.28 261 ALA A N 1
ATOM 1989 C CA . ALA A 1 261 ? 3.304 -9.814 20.932 1.00 57.28 261 ALA A CA 1
ATOM 1990 C C . ALA A 1 261 ? 1.911 -10.142 20.360 1.00 57.28 261 ALA A C 1
ATOM 1992 O O . ALA A 1 261 ? 1.613 -11.307 20.104 1.00 57.28 261 ALA A O 1
ATOM 1993 N N . ALA A 1 262 ? 1.051 -9.137 20.161 1.00 61.09 262 ALA A N 1
ATOM 1994 C CA . ALA A 1 262 ? -0.249 -9.315 19.537 1.00 61.09 262 ALA A CA 1
ATOM 1995 C C . ALA A 1 262 ? -0.127 -9.393 18.001 1.00 61.09 262 ALA A C 1
ATOM 1997 O O . ALA A 1 262 ? 0.779 -8.804 17.402 1.00 61.09 262 ALA A O 1
ATOM 1998 N N . PRO A 1 263 ? -1.050 -10.095 17.328 1.00 61.97 263 PRO A N 1
ATOM 1999 C CA . PRO A 1 263 ? -0.971 -10.367 15.899 1.00 61.97 263 PRO A CA 1
ATOM 2000 C C . PRO A 1 263 ? -1.481 -9.178 15.070 1.00 61.97 263 PRO A C 1
ATOM 2002 O O . PRO A 1 263 ? -2.454 -9.274 14.326 1.00 61.97 263 PRO A O 1
ATOM 2005 N N . HIS A 1 264 ? -0.788 -8.037 15.148 1.00 62.09 264 HIS A N 1
ATOM 2006 C CA . HIS A 1 264 ? -1.082 -6.849 14.326 1.00 62.09 264 HIS A CA 1
ATOM 2007 C C . HIS A 1 264 ? -1.054 -7.160 12.825 1.00 62.09 264 HIS A C 1
ATOM 2009 O O . HIS A 1 264 ? -1.739 -6.515 12.047 1.00 62.09 264 HIS A O 1
ATOM 2015 N N . LEU A 1 265 ? -0.297 -8.191 12.440 1.00 54.56 265 LEU A N 1
ATOM 2016 C CA . LEU A 1 265 ? -0.226 -8.760 11.098 1.00 54.56 265 LEU A CA 1
ATOM 2017 C C . LEU A 1 265 ? -1.390 -9.695 10.737 1.00 54.56 265 LEU A C 1
ATOM 2019 O O . LEU A 1 265 ? -1.245 -10.427 9.770 1.00 54.56 265 LEU A O 1
ATOM 2023 N N . LYS A 1 266 ? -2.480 -9.750 11.495 1.00 65.06 266 LYS A N 1
ATOM 2024 C CA . LYS A 1 266 ? -3.742 -10.432 11.157 1.00 65.06 266 LYS A CA 1
ATOM 2025 C C . LYS A 1 266 ? -4.890 -9.731 11.886 1.00 65.06 266 LYS A C 1
ATOM 2027 O O . LYS A 1 266 ? -5.698 -10.360 12.558 1.00 65.06 266 LYS A O 1
ATOM 2032 N N . TYR A 1 267 ? -4.895 -8.396 11.899 1.00 74.94 267 TYR A N 1
ATOM 2033 C CA . TYR A 1 267 ? -5.824 -7.633 12.728 1.00 74.94 267 TYR A CA 1
ATOM 2034 C C . TYR A 1 267 ? -7.294 -7.866 12.363 1.00 74.94 267 TYR A C 1
ATOM 2036 O O . TYR A 1 267 ? -8.119 -7.748 13.256 1.00 74.94 267 TYR A O 1
ATOM 2044 N N . ALA A 1 268 ? -7.664 -8.194 11.117 1.00 72.81 268 ALA A N 1
ATOM 2045 C CA . ALA A 1 268 ? -9.073 -8.492 10.821 1.00 72.81 268 ALA A CA 1
ATOM 2046 C C . ALA A 1 268 ? -9.527 -9.778 11.533 1.00 72.81 268 ALA A C 1
ATOM 2048 O O . ALA A 1 268 ? -10.551 -9.780 12.218 1.00 72.81 268 ALA A O 1
ATOM 2049 N N . GLU A 1 269 ? -8.720 -10.833 11.433 1.00 80.88 269 GLU A N 1
ATOM 2050 C CA . GLU A 1 269 ? -8.925 -12.121 12.091 1.00 80.88 269 GLU A CA 1
ATOM 2051 C C . GLU A 1 269 ? -8.846 -11.978 13.606 1.00 80.88 269 GLU A C 1
ATOM 2053 O O . GLU A 1 269 ? -9.730 -12.440 14.313 1.00 80.88 269 GLU A O 1
ATOM 2058 N N . TRP A 1 270 ? -7.829 -11.279 14.104 1.00 84.31 270 TRP A N 1
ATOM 2059 C CA . TRP A 1 270 ? -7.643 -11.007 15.525 1.00 84.31 270 TRP A CA 1
ATOM 2060 C C . TRP A 1 270 ? -8.788 -10.175 16.100 1.00 84.31 270 TRP A C 1
ATOM 2062 O O . TRP A 1 270 ? -9.322 -10.503 17.156 1.00 84.31 270 TRP A O 1
ATOM 2072 N N . SER A 1 271 ? -9.200 -9.114 15.405 1.00 87.94 271 SER A N 1
ATOM 2073 C CA . SER A 1 271 ? -10.323 -8.285 15.830 1.00 87.94 271 SER A CA 1
ATOM 2074 C C . SER A 1 271 ? -11.607 -9.098 15.881 1.00 87.94 271 SER A C 1
ATOM 2076 O O . SER A 1 271 ? -12.350 -9.006 16.857 1.00 87.94 271 SER A O 1
ATOM 2078 N N . THR A 1 272 ? -11.833 -9.950 14.884 1.00 87.00 272 THR A N 1
ATOM 2079 C CA . THR A 1 272 ? -12.997 -10.836 14.851 1.00 87.00 272 THR A CA 1
ATOM 2080 C C . THR A 1 272 ? -12.935 -11.883 15.964 1.00 87.00 272 THR A C 1
ATOM 2082 O O . THR A 1 272 ? -13.912 -12.038 16.692 1.00 87.00 272 THR A O 1
ATOM 2085 N N . ASP A 1 273 ? -11.792 -12.543 16.173 1.00 88.69 273 ASP A N 1
ATOM 2086 C CA . ASP A 1 273 ? -11.585 -13.507 17.260 1.00 88.69 273 ASP A CA 1
ATOM 2087 C C . ASP A 1 273 ? -11.916 -12.889 18.624 1.00 88.69 273 ASP A C 1
ATOM 2089 O O . ASP A 1 273 ? -12.677 -13.472 19.390 1.00 88.69 273 ASP A O 1
ATOM 2093 N N . ILE A 1 274 ? -11.386 -11.694 18.919 1.00 90.69 274 ILE A N 1
ATOM 2094 C CA . ILE A 1 274 ? -11.608 -11.022 20.207 1.00 90.69 274 ILE A CA 1
ATOM 2095 C C . ILE A 1 274 ? -13.061 -10.589 20.381 1.00 90.69 274 ILE A C 1
ATOM 2097 O O . ILE A 1 274 ? -13.649 -10.799 21.440 1.00 90.69 274 ILE A O 1
ATOM 2101 N N . ASN A 1 275 ? -13.656 -9.971 19.360 1.00 91.62 275 ASN A N 1
ATOM 2102 C CA . ASN A 1 275 ? -15.011 -9.435 19.484 1.00 91.62 275 ASN A CA 1
ATOM 2103 C C . ASN A 1 275 ? -16.090 -10.534 19.474 1.00 91.62 275 ASN A C 1
ATOM 2105 O O . ASN A 1 275 ? -17.206 -10.281 19.931 1.00 91.62 275 ASN A O 1
ATOM 2109 N N . THR A 1 276 ? -15.757 -11.749 19.017 1.00 88.31 276 THR A N 1
ATOM 2110 C CA . THR A 1 276 ? -16.626 -12.942 19.071 1.00 88.31 276 THR A CA 1
ATOM 2111 C C . THR A 1 276 ? -16.444 -13.787 20.339 1.00 88.31 276 THR A C 1
ATOM 2113 O O . THR A 1 276 ? -17.156 -14.781 20.519 1.00 88.31 276 THR A O 1
ATOM 2116 N N . LEU A 1 277 ? -15.522 -13.413 21.242 1.00 87.88 277 LEU A N 1
ATOM 2117 C CA . LEU A 1 277 ? -15.364 -14.097 22.528 1.00 87.88 277 LEU A CA 1
ATOM 2118 C C . LEU A 1 277 ? -16.668 -14.043 23.328 1.00 87.88 277 LEU A C 1
ATOM 2120 O O . LEU A 1 277 ? -17.343 -13.017 23.401 1.00 87.88 277 LEU A O 1
ATOM 2124 N N . LYS A 1 278 ? -17.008 -15.166 23.963 1.00 77.62 278 LYS A N 1
ATOM 2125 C CA . LYS A 1 278 ? -18.234 -15.299 24.754 1.00 77.62 278 LYS A CA 1
ATOM 2126 C C . LYS A 1 278 ? -17.955 -15.090 26.235 1.00 77.62 278 LYS A C 1
ATOM 2128 O O . LYS A 1 278 ? -17.032 -15.697 26.777 1.00 77.62 278 LYS A O 1
ATOM 2133 N N . LYS A 1 279 ? -18.821 -14.324 26.903 1.00 73.44 279 LYS A N 1
ATOM 2134 C CA . LYS A 1 279 ? -18.884 -14.282 28.371 1.00 73.44 279 LYS A CA 1
ATOM 2135 C C . LYS A 1 279 ? -19.447 -15.594 28.918 1.00 73.44 279 LYS A C 1
ATOM 2137 O O . LYS A 1 279 ? -20.225 -16.289 28.249 1.00 73.44 279 LYS A O 1
ATOM 2142 N N . LYS A 1 280 ? -19.089 -15.943 30.153 1.00 64.62 280 LYS A N 1
ATOM 2143 C CA . LYS A 1 280 ? -19.607 -17.139 30.831 1.00 64.62 280 LYS A CA 1
ATOM 2144 C C . LYS A 1 280 ? -21.144 -17.111 30.915 1.00 64.62 280 LYS A C 1
ATOM 2146 O O . LYS A 1 280 ? -21.722 -16.202 31.490 1.00 64.62 280 LYS A O 1
ATOM 2151 N N . GLY A 1 281 ? -21.803 -18.140 30.371 1.00 52.81 281 GLY A N 1
ATOM 2152 C CA . GLY A 1 281 ? -23.267 -18.297 30.423 1.00 52.81 281 GLY A CA 1
ATOM 2153 C C . GLY A 1 281 ? -24.054 -17.630 29.284 1.00 52.81 281 GLY A C 1
ATOM 2154 O O . GLY A 1 281 ? -25.271 -17.795 29.228 1.00 52.81 281 GLY A O 1
ATOM 2155 N N . GLY A 1 282 ? -23.392 -16.935 28.353 1.00 46.47 282 GLY A N 1
ATOM 2156 C CA . GLY A 1 282 ? -24.048 -16.274 27.222 1.00 46.47 282 GLY A CA 1
ATOM 2157 C C . GLY A 1 282 ? -24.447 -17.227 26.087 1.00 46.47 282 GLY A C 1
ATOM 2158 O O . GLY A 1 282 ? -23.662 -18.069 25.647 1.00 46.47 282 GLY A O 1
ATOM 2159 N N . THR A 1 283 ? -25.659 -17.056 25.552 1.00 41.59 283 THR A N 1
ATOM 2160 C CA . THR A 1 283 ? -26.130 -17.721 24.318 1.00 41.59 283 THR A CA 1
ATOM 2161 C C . THR A 1 283 ? -25.792 -16.935 23.042 1.00 41.59 283 THR A C 1
ATOM 2163 O O . THR A 1 283 ? -26.099 -17.402 21.948 1.00 41.59 283 THR A O 1
ATOM 2166 N N . GLY A 1 284 ? -25.178 -15.751 23.171 1.00 50.06 284 GLY A N 1
ATOM 2167 C CA . GLY A 1 284 ? -24.863 -14.828 22.074 1.00 50.06 284 GLY A CA 1
ATOM 2168 C C . GLY A 1 284 ? -23.562 -15.128 21.315 1.00 50.06 284 GLY A C 1
ATOM 2169 O O . GLY A 1 284 ? -22.852 -16.102 21.601 1.00 50.06 284 GLY A O 1
ATOM 2170 N N . THR A 1 285 ? -23.275 -14.284 20.321 1.00 55.41 285 THR A N 1
ATOM 2171 C CA . THR A 1 285 ? -22.101 -14.338 19.428 1.00 55.41 285 THR A CA 1
ATOM 2172 C C . THR A 1 285 ? -21.059 -13.247 19.705 1.00 55.41 285 THR A C 1
ATOM 2174 O O . THR A 1 285 ? -20.032 -13.247 19.033 1.00 55.41 285 THR A O 1
ATOM 2177 N N . THR A 1 286 ? -21.288 -12.333 20.661 1.00 72.31 286 THR A N 1
ATOM 2178 C CA . THR A 1 286 ? -20.471 -11.116 20.844 1.00 72.31 286 THR A CA 1
ATOM 2179 C C . THR A 1 286 ? -20.080 -10.862 22.305 1.00 72.31 286 THR A C 1
ATOM 2181 O O . THR A 1 286 ? -20.764 -11.302 23.232 1.00 72.31 286 THR A O 1
ATOM 2184 N N . LEU A 1 287 ? -18.979 -10.126 22.500 1.00 84.31 287 LEU A N 1
ATOM 2185 C CA . LEU A 1 287 ? -18.513 -9.667 23.816 1.00 84.31 287 LEU A CA 1
ATOM 2186 C C . LEU A 1 287 ? -19.142 -8.326 24.244 1.00 84.31 287 LEU A C 1
ATOM 2188 O O . LEU A 1 287 ? -19.386 -8.112 25.428 1.00 84.31 287 LEU A O 1
ATOM 2192 N N . VAL A 1 288 ? -19.364 -7.421 23.287 1.00 91.75 288 VAL A N 1
ATOM 2193 C CA . VAL A 1 288 ? -19.850 -6.048 23.508 1.00 91.75 288 VAL A CA 1
ATOM 2194 C C . VAL A 1 288 ? -21.362 -6.003 23.341 1.00 91.75 288 VAL A C 1
ATOM 2196 O O . VAL A 1 288 ? -21.871 -6.424 22.299 1.00 91.75 288 VAL A O 1
ATOM 2199 N N . ASP A 1 289 ? -22.063 -5.453 24.333 1.00 93.31 289 ASP A N 1
ATOM 2200 C CA . ASP A 1 289 ? -23.523 -5.319 24.300 1.00 93.31 289 ASP A CA 1
ATOM 2201 C C . ASP A 1 289 ? -23.958 -3.977 23.708 1.00 93.31 289 ASP A C 1
ATOM 2203 O O . ASP A 1 289 ? -24.988 -3.891 23.041 1.00 93.31 289 ASP A O 1
ATOM 2207 N N . TYR A 1 290 ? -23.172 -2.921 23.935 1.00 96.31 290 TYR A N 1
ATOM 2208 C CA . TYR A 1 290 ? -23.531 -1.563 23.534 1.00 96.31 290 TYR A CA 1
ATOM 2209 C C . TYR A 1 290 ? -22.298 -0.682 23.329 1.00 96.31 290 TYR A C 1
ATOM 2211 O O . TYR A 1 290 ? -21.271 -0.872 23.986 1.00 96.31 290 TYR A O 1
ATOM 2219 N N . THR A 1 291 ? -22.402 0.310 22.447 1.00 98.19 291 THR A N 1
ATOM 2220 C CA . THR A 1 291 ? -21.325 1.270 22.178 1.00 98.19 291 THR A CA 1
ATOM 2221 C C . THR A 1 291 ? -21.840 2.705 22.244 1.00 98.19 291 THR A C 1
ATOM 2223 O O . THR A 1 291 ? -22.884 3.024 21.676 1.00 98.19 291 THR A O 1
ATOM 2226 N N . VAL A 1 292 ? -21.064 3.585 22.883 1.00 98.62 292 VAL A N 1
ATOM 2227 C CA . VAL A 1 292 ? -21.258 5.043 22.890 1.00 98.62 292 VAL A CA 1
ATOM 2228 C C . VAL A 1 292 ? -19.957 5.722 22.461 1.00 98.62 292 VAL A C 1
ATOM 2230 O O . VAL A 1 292 ? -19.009 5.824 23.227 1.00 98.62 292 VAL A O 1
ATOM 2233 N N . ILE A 1 293 ? -19.882 6.160 21.211 1.00 98.19 293 ILE A N 1
ATOM 2234 C CA . ILE A 1 293 ? -18.698 6.791 20.626 1.00 98.19 293 ILE A CA 1
ATOM 2235 C C . ILE A 1 293 ? -18.656 8.265 21.033 1.00 98.19 293 ILE A C 1
ATOM 2237 O O . ILE A 1 293 ? -19.571 9.033 20.716 1.00 98.19 293 ILE A O 1
ATOM 2241 N N . ASP A 1 294 ? -17.561 8.659 21.680 1.00 96.00 294 ASP A N 1
ATOM 2242 C CA . ASP A 1 294 ? -17.238 10.054 21.969 1.00 96.00 294 ASP A CA 1
ATOM 2243 C C . ASP A 1 294 ? -16.653 10.714 20.721 1.00 96.00 294 ASP A C 1
ATOM 2245 O O . ASP A 1 294 ? -15.460 10.642 20.450 1.00 96.00 294 ASP A O 1
ATOM 2249 N N . ALA A 1 295 ? -17.502 11.363 19.933 1.00 94.56 295 ALA A N 1
ATOM 2250 C CA . ALA A 1 295 ? -17.094 12.103 18.748 1.00 94.56 295 ALA A CA 1
ATOM 2251 C C . ALA A 1 295 ? -17.182 13.624 18.973 1.00 94.56 295 ALA A C 1
ATOM 2253 O O . ALA A 1 295 ? -17.435 14.380 18.030 1.00 94.56 295 ALA A O 1
ATOM 2254 N N . LEU A 1 296 ? -16.977 14.109 20.207 1.00 93.50 296 LEU A N 1
ATOM 2255 C CA . LEU A 1 296 ? -16.949 15.550 20.486 1.00 93.50 296 LEU A CA 1
ATOM 2256 C C . LEU A 1 296 ? -15.800 16.227 19.719 1.00 93.50 296 LEU A C 1
ATOM 2258 O O . LEU A 1 296 ? -16.004 17.237 19.037 1.00 93.50 296 LEU A O 1
ATOM 2262 N N . SER A 1 297 ? -14.616 15.615 19.760 1.00 88.50 297 SER A N 1
ATOM 2263 C CA . SER A 1 297 ? -13.461 15.944 18.922 1.00 88.50 297 SER A CA 1
ATOM 2264 C C . SER A 1 297 ? -12.774 14.661 18.463 1.00 88.50 297 SER A C 1
ATOM 2266 O O . SER A 1 297 ? -12.555 13.749 19.255 1.00 88.50 297 SER A O 1
ATOM 2268 N N . VAL A 1 298 ? -12.429 14.579 17.181 1.00 86.75 298 VAL A N 1
ATOM 2269 C CA . VAL A 1 298 ? -11.885 13.370 16.550 1.00 86.75 298 VAL A CA 1
ATOM 2270 C C . VAL A 1 298 ? -10.474 13.629 16.033 1.00 86.75 298 VAL A C 1
ATOM 2272 O O . VAL A 1 298 ? -10.162 14.740 15.612 1.00 86.75 298 VAL A O 1
ATOM 2275 N N . GLY A 1 299 ? -9.595 12.630 16.072 1.00 78.69 299 GLY A N 1
ATOM 2276 C CA . GLY A 1 299 ? -8.221 12.776 15.578 1.00 78.69 299 GLY A CA 1
ATOM 2277 C C . GLY A 1 299 ? -8.102 12.447 14.089 1.00 78.69 299 GLY A C 1
ATOM 2278 O O . GLY A 1 299 ? -8.360 11.311 13.697 1.00 78.69 299 GLY A O 1
ATOM 2279 N N . GLU A 1 300 ? -7.669 13.388 13.250 1.00 70.25 300 GLU A N 1
ATOM 2280 C CA . GLU A 1 300 ? -7.262 13.093 11.869 1.00 70.25 300 GLU A CA 1
ATOM 2281 C C . GLU A 1 300 ? -5.737 12.992 11.724 1.00 70.25 300 GLU A C 1
ATOM 2283 O O . GLU A 1 300 ? -4.980 13.465 12.575 1.00 70.25 300 GLU A O 1
ATOM 2288 N N . ALA A 1 301 ? -5.289 12.373 10.625 1.00 53.72 301 ALA A N 1
ATOM 2289 C CA . ALA A 1 301 ? -3.883 12.304 10.215 1.00 53.72 301 ALA A CA 1
ATOM 2290 C C . ALA A 1 301 ? -2.898 11.536 11.145 1.00 53.72 301 ALA A C 1
ATOM 2292 O O . ALA A 1 301 ? -1.711 11.437 10.823 1.00 53.72 301 ALA A O 1
ATOM 2293 N N . GLU A 1 302 ? -3.377 10.920 12.231 1.00 56.19 302 GLU A N 1
ATOM 2294 C CA . GLU A 1 302 ? -2.570 10.297 13.300 1.00 56.19 302 GLU A CA 1
ATOM 2295 C C . GLU A 1 302 ? -1.760 9.037 12.885 1.00 56.19 302 GLU A C 1
ATOM 2297 O O . GLU A 1 302 ? -2.221 8.189 12.118 1.00 56.19 302 GLU A O 1
ATOM 2302 N N . GLN A 1 303 ? -0.549 8.894 13.461 1.00 49.75 303 GLN A N 1
ATOM 2303 C CA . GLN A 1 303 ? 0.436 7.809 13.251 1.00 49.75 303 GLN A CA 1
ATOM 2304 C C . GLN A 1 303 ? 0.456 6.715 14.353 1.00 49.75 303 GLN A C 1
ATOM 2306 O O . GLN A 1 303 ? 1.457 6.023 14.535 1.00 49.75 303 GLN A O 1
ATOM 2311 N N . GLY A 1 304 ? -0.624 6.542 15.114 1.00 50.72 304 GLY A N 1
ATOM 2312 C CA . GLY A 1 304 ? -0.649 5.709 16.326 1.00 50.72 304 GLY A CA 1
ATOM 2313 C C . GLY A 1 304 ? -0.488 6.522 17.615 1.00 50.72 304 GLY A C 1
ATOM 2314 O O . GLY A 1 304 ? -0.491 7.747 17.581 1.00 50.72 304 GLY A O 1
ATOM 2315 N N . ALA A 1 305 ? -0.381 5.820 18.751 1.00 46.72 305 ALA A N 1
ATOM 2316 C CA . ALA A 1 305 ? -0.463 6.380 20.102 1.00 46.72 305 ALA A CA 1
ATOM 2317 C C . ALA A 1 305 ? 0.486 7.577 20.330 1.00 46.72 305 ALA A C 1
ATOM 2319 O O . ALA A 1 305 ? 1.672 7.394 20.592 1.00 46.72 305 ALA A O 1
ATOM 2320 N N . VAL A 1 306 ? -0.081 8.788 20.296 1.00 49.41 306 VAL A N 1
ATOM 2321 C CA . VAL A 1 306 ? 0.569 10.072 20.617 1.00 49.41 306 VAL A CA 1
ATOM 2322 C C . VAL A 1 306 ? 1.669 10.480 19.629 1.00 49.41 306 VAL A C 1
ATOM 2324 O O . VAL A 1 306 ? 2.861 10.466 19.930 1.00 49.41 306 VAL A O 1
ATOM 2327 N N . GLY A 1 307 ? 1.257 10.925 18.442 1.00 45.38 307 GLY A N 1
ATOM 2328 C CA . GLY A 1 307 ? 2.117 11.694 17.540 1.00 45.38 307 GLY A CA 1
ATOM 2329 C C . GLY A 1 307 ? 1.871 13.209 17.647 1.00 45.38 307 GLY A C 1
ATOM 2330 O O . GLY A 1 307 ? 0.715 13.624 17.794 1.00 45.38 307 GLY A O 1
ATOM 2331 N N . PRO A 1 308 ? 2.902 14.069 17.486 1.00 45.47 308 PRO A N 1
ATOM 2332 C CA . PRO A 1 308 ? 2.723 15.517 17.297 1.00 45.47 308 PRO A CA 1
ATOM 2333 C C . PRO A 1 308 ? 1.821 15.856 16.092 1.00 45.47 308 PRO A C 1
ATOM 2335 O O . PRO A 1 308 ? 1.288 16.964 16.031 1.00 45.47 308 PRO A O 1
ATOM 2338 N N . ASP A 1 309 ? 1.574 14.876 15.222 1.00 49.97 309 ASP A N 1
ATOM 2339 C CA . ASP A 1 309 ? 0.839 14.958 13.959 1.00 49.97 309 ASP A CA 1
ATOM 2340 C C . ASP A 1 309 ? -0.669 14.652 14.060 1.00 49.97 309 ASP A C 1
ATOM 2342 O O . ASP A 1 309 ? -1.340 14.579 13.036 1.00 49.97 309 ASP A O 1
ATOM 2346 N N . THR A 1 310 ? -1.223 14.449 15.264 1.00 60.34 310 THR A N 1
ATOM 2347 C CA . THR A 1 310 ? -2.688 14.333 15.425 1.00 60.34 310 THR A CA 1
ATOM 2348 C C . THR A 1 310 ? -3.319 15.720 15.363 1.00 60.34 310 THR A C 1
ATOM 2350 O O . THR A 1 310 ? -2.968 16.596 16.170 1.00 60.34 310 THR A O 1
ATOM 2353 N N . PHE A 1 311 ? -4.258 15.915 14.437 1.00 73.31 311 PHE A N 1
ATOM 2354 C CA . PHE A 1 311 ? -5.011 17.161 14.300 1.00 73.31 311 PHE A CA 1
ATOM 2355 C C . PHE A 1 311 ? -6.461 16.946 14.756 1.00 73.31 311 PHE A C 1
ATOM 2357 O O . PHE A 1 311 ? -7.121 16.036 14.255 1.00 73.31 311 PHE A O 1
ATOM 2364 N N . PRO A 1 312 ? -6.962 17.719 15.737 1.00 78.88 312 PRO A N 1
ATOM 2365 C CA . PRO A 1 312 ? -8.345 17.598 16.176 1.00 78.88 312 PRO A CA 1
ATOM 2366 C C . PRO A 1 312 ? -9.309 18.158 15.121 1.00 78.88 312 PRO A C 1
ATOM 2368 O O . PRO A 1 312 ? -9.140 19.282 14.646 1.00 78.88 312 PRO A O 1
ATOM 2371 N N . VAL A 1 313 ? -10.359 17.400 14.817 1.00 85.19 313 VAL A N 1
ATOM 2372 C CA . VAL A 1 313 ? -11.529 17.831 14.047 1.00 85.19 313 VAL A CA 1
ATOM 2373 C C . VAL A 1 313 ? -12.732 17.813 14.986 1.00 85.19 313 VAL A C 1
ATOM 2375 O O . VAL A 1 313 ? -13.104 16.785 15.543 1.00 85.19 313 VAL A O 1
ATOM 2378 N N . ASN A 1 314 ? -13.342 18.971 15.204 1.00 90.94 314 ASN A N 1
ATOM 2379 C CA . ASN A 1 314 ? -14.392 19.132 16.207 1.00 90.94 314 ASN A CA 1
ATOM 2380 C C . ASN A 1 314 ? -15.762 18.847 15.590 1.00 90.94 314 ASN A C 1
ATOM 2382 O O . ASN A 1 314 ? -16.311 19.702 14.895 1.00 90.94 314 ASN A O 1
ATOM 2386 N N . LEU A 1 315 ? -16.314 17.656 15.836 1.00 91.25 315 LEU A N 1
ATOM 2387 C CA . LEU A 1 315 ? -17.620 17.269 15.290 1.00 91.25 315 LEU A CA 1
ATOM 2388 C C . LEU A 1 315 ? -18.774 17.584 16.252 1.00 91.25 315 LEU A C 1
ATOM 2390 O O . LEU A 1 315 ? -19.877 17.903 15.797 1.00 91.25 315 LEU A O 1
ATOM 2394 N N . GLY A 1 316 ? -18.522 17.520 17.566 1.00 94.88 316 GLY A N 1
ATOM 2395 C CA . GLY A 1 316 ? -19.538 17.723 18.599 1.00 94.88 316 GLY A CA 1
ATOM 2396 C C . GLY A 1 316 ? -20.601 16.639 18.600 1.00 94.88 316 GLY A C 1
ATOM 2397 O O . GLY A 1 316 ? -21.774 16.957 18.773 1.00 94.88 316 GLY A O 1
ATOM 2398 N N . LEU A 1 317 ? -20.226 15.396 18.311 1.00 97.38 317 LEU A N 1
ATOM 2399 C CA . LEU A 1 317 ? -21.169 14.299 18.141 1.00 97.38 317 LEU A CA 1
ATOM 2400 C C . LEU A 1 317 ? -21.079 13.295 19.288 1.00 97.38 317 LEU A C 1
ATOM 2402 O O . LEU A 1 317 ? -20.003 13.038 19.819 1.00 97.38 317 LEU A O 1
ATOM 2406 N N . ILE A 1 318 ? -22.211 12.673 19.599 1.00 98.38 318 ILE A N 1
ATOM 2407 C CA . ILE A 1 318 ? -22.271 11.410 20.335 1.00 98.38 318 ILE A CA 1
ATOM 2408 C C . ILE A 1 318 ? -23.015 10.421 19.443 1.00 98.38 318 ILE A C 1
ATOM 2410 O O . ILE A 1 318 ? -24.109 10.722 18.954 1.00 98.38 318 ILE A O 1
ATOM 2414 N N . VAL A 1 319 ? -22.398 9.264 19.197 1.00 98.50 319 VAL A N 1
ATOM 2415 C CA . VAL A 1 319 ? -22.991 8.185 18.395 1.00 98.50 319 VAL A CA 1
ATOM 2416 C C . VAL A 1 319 ? -23.217 6.985 19.300 1.00 98.50 319 VAL A C 1
ATOM 2418 O O . VAL A 1 319 ? -22.281 6.539 19.952 1.00 98.50 319 VAL A O 1
ATOM 2421 N N . ALA A 1 320 ? -24.435 6.459 19.357 1.00 98.56 320 ALA A N 1
ATOM 2422 C CA . ALA A 1 320 ? -24.777 5.364 20.263 1.00 98.56 320 ALA A CA 1
ATOM 2423 C C . ALA A 1 320 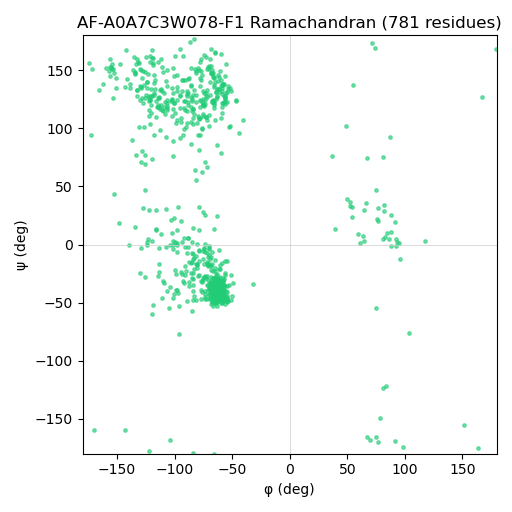? -25.581 4.276 19.550 1.00 98.56 320 ALA A C 1
ATOM 2425 O O . ALA A 1 320 ? -26.369 4.578 18.656 1.00 98.56 320 ALA A O 1
ATOM 2426 N N . GLY A 1 321 ? -25.399 3.021 19.949 1.00 97.12 321 GLY A N 1
ATOM 2427 C CA . GLY A 1 321 ? -26.188 1.901 19.442 1.00 97.12 321 GLY A CA 1
ATOM 2428 C C . GLY A 1 321 ? -25.766 0.556 20.035 1.00 97.12 321 GLY A C 1
ATOM 2429 O O . GLY A 1 321 ? -24.710 0.471 20.675 1.00 97.12 321 GLY A O 1
ATOM 2430 N N . PRO A 1 322 ? -26.577 -0.494 19.827 1.00 93.19 322 PRO A N 1
ATOM 2431 C CA . PRO A 1 322 ? -26.273 -1.836 20.300 1.00 93.19 322 PRO A CA 1
ATOM 2432 C C . PRO A 1 322 ? -25.074 -2.436 19.560 1.00 93.19 322 PRO A C 1
ATOM 2434 O O . PRO A 1 322 ? -24.794 -2.100 18.408 1.00 93.19 322 PRO A O 1
ATOM 2437 N N . GLY A 1 323 ? -24.380 -3.354 20.232 1.00 91.31 323 GLY A N 1
ATOM 2438 C CA . GLY A 1 323 ? -23.231 -4.065 19.679 1.00 91.31 323 GLY A CA 1
ATOM 2439 C C . GLY A 1 323 ? -22.011 -3.175 19.427 1.00 91.31 323 GLY A C 1
ATOM 2440 O O . GLY A 1 323 ? -21.897 -2.060 19.942 1.00 91.31 323 GLY A O 1
ATOM 2441 N N . ALA A 1 324 ? -21.061 -3.702 18.652 1.00 91.75 324 ALA A N 1
ATOM 2442 C CA . ALA A 1 324 ? -19.808 -3.019 18.322 1.00 91.75 324 ALA A CA 1
ATOM 2443 C C . ALA A 1 324 ? -19.724 -2.555 16.860 1.00 91.75 324 ALA A C 1
ATOM 2445 O O . ALA A 1 324 ? -19.088 -1.542 16.587 1.00 91.75 324 ALA A O 1
ATOM 2446 N N . LEU A 1 325 ? -20.323 -3.283 15.911 1.00 94.19 325 LEU A N 1
ATOM 2447 C CA . LEU A 1 325 ? -20.054 -3.071 14.487 1.00 94.19 325 LEU A CA 1
ATOM 2448 C C . LEU A 1 325 ? -20.849 -1.897 13.900 1.00 94.19 325 LEU A C 1
ATOM 2450 O O . LEU A 1 325 ? -20.278 -1.054 13.213 1.00 94.19 325 LEU A O 1
ATOM 2454 N N . GLU A 1 326 ? -22.150 -1.812 14.156 1.00 95.25 326 GLU A N 1
ATOM 2455 C CA . GLU A 1 326 ? -23.020 -0.803 13.548 1.00 95.25 326 GLU A CA 1
ATOM 2456 C C . GLU A 1 326 ? -22.652 0.636 13.954 1.00 95.25 326 GLU A C 1
ATOM 2458 O O . GLU A 1 326 ? -22.564 1.491 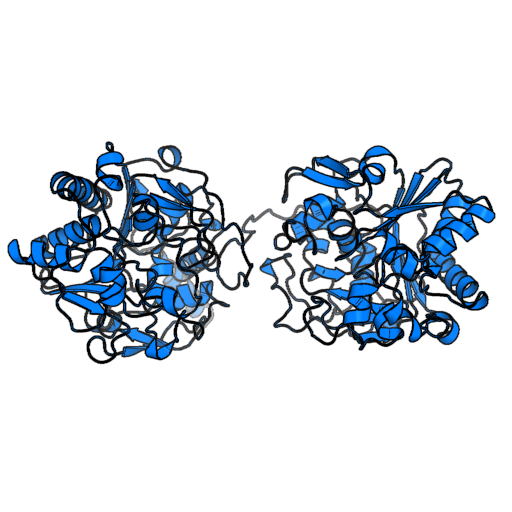13.063 1.00 95.25 326 GLU A O 1
ATOM 2463 N N . PRO A 1 327 ? -22.353 0.939 15.236 1.00 97.00 327 PRO A N 1
ATOM 2464 C CA . PRO A 1 327 ? -21.842 2.251 15.631 1.00 97.00 327 PRO A CA 1
ATOM 2465 C C . PRO A 1 327 ? -20.513 2.601 14.942 1.00 97.00 327 PRO A C 1
ATOM 2467 O O . PRO A 1 327 ? -20.362 3.720 14.445 1.00 97.00 327 PRO A O 1
ATOM 2470 N N . ASP A 1 328 ? -19.582 1.644 14.826 1.00 96.44 328 ASP A N 1
ATOM 2471 C CA . ASP A 1 328 ? -18.305 1.831 14.118 1.00 96.44 328 ASP A CA 1
ATOM 2472 C C . ASP A 1 328 ? -18.529 2.148 12.632 1.00 96.44 328 ASP A C 1
ATOM 2474 O O . ASP A 1 328 ? -17.884 3.038 12.068 1.00 96.44 328 ASP A O 1
ATOM 2478 N N . VAL A 1 329 ? -19.472 1.457 11.990 1.00 93.31 329 VAL A N 1
ATOM 2479 C CA . VAL A 1 329 ? -19.841 1.638 10.578 1.00 93.31 329 VAL A CA 1
ATOM 2480 C C . VAL A 1 329 ? -20.446 3.021 10.337 1.00 93.31 329 VAL A C 1
ATOM 2482 O O . VAL A 1 329 ? -20.051 3.715 9.395 1.00 93.31 329 VAL A O 1
ATOM 2485 N N . VAL A 1 330 ? -21.357 3.463 11.206 1.00 96.44 330 VAL A N 1
ATOM 2486 C CA . VAL A 1 330 ? -21.944 4.808 11.139 1.00 96.44 330 VAL A CA 1
ATOM 2487 C C . VAL A 1 330 ? -20.876 5.879 11.362 1.00 96.44 330 VAL A C 1
ATOM 2489 O O . VAL A 1 330 ? -20.773 6.806 10.556 1.00 96.44 330 VAL A O 1
ATOM 2492 N N . MET A 1 331 ? -20.025 5.734 12.381 1.00 96.31 331 MET A N 1
ATOM 2493 C CA . MET A 1 331 ? -18.955 6.695 12.660 1.00 96.31 331 MET A CA 1
ATOM 2494 C C . MET A 1 331 ? -17.942 6.790 11.514 1.00 96.31 331 MET A C 1
ATOM 2496 O O . MET A 1 331 ? -17.549 7.884 11.114 1.00 96.31 331 MET A O 1
ATOM 2500 N N . THR A 1 332 ? -17.577 5.659 10.912 1.00 87.00 332 THR A N 1
ATOM 2501 C CA . THR A 1 332 ? -16.690 5.603 9.739 1.00 87.00 332 THR A CA 1
ATOM 2502 C C . THR A 1 332 ? -17.249 6.410 8.568 1.00 87.00 332 THR A C 1
ATOM 2504 O O . THR A 1 332 ? -16.515 7.140 7.896 1.00 87.00 332 THR A O 1
ATOM 2507 N N . ALA A 1 333 ? -18.562 6.315 8.342 1.00 82.31 333 ALA A N 1
ATOM 2508 C CA . ALA A 1 333 ? -19.250 7.083 7.312 1.00 82.31 333 ALA A CA 1
ATOM 2509 C C . ALA A 1 333 ? -19.283 8.588 7.631 1.00 82.31 333 ALA A C 1
ATOM 2511 O O . ALA A 1 333 ? -19.102 9.406 6.724 1.00 82.31 333 ALA A O 1
ATOM 2512 N N . ILE A 1 334 ? -19.464 8.952 8.909 1.00 89.81 334 ILE A N 1
ATOM 2513 C CA . ILE A 1 334 ? -19.378 10.338 9.403 1.00 89.81 334 ILE A CA 1
ATOM 2514 C C . ILE A 1 334 ? -17.967 10.904 9.196 1.00 89.81 334 ILE A C 1
ATOM 2516 O O . ILE A 1 334 ? -17.837 12.036 8.746 1.00 89.81 334 ILE A O 1
ATOM 2520 N N . MET A 1 335 ? -16.911 10.120 9.430 1.00 83.81 335 MET A N 1
ATOM 2521 C CA . MET A 1 335 ? -15.510 10.523 9.193 1.00 83.81 335 MET A CA 1
ATOM 2522 C C . MET A 1 335 ? -15.143 10.650 7.705 1.00 83.81 335 MET A C 1
ATOM 2524 O O . MET A 1 335 ? -14.021 11.019 7.354 1.00 83.81 335 MET A O 1
ATOM 2528 N N . GLY A 1 336 ? -16.081 10.330 6.812 1.00 69.69 336 GLY A N 1
ATOM 2529 C CA . GLY A 1 336 ? -15.930 10.531 5.380 1.00 69.69 336 GLY A CA 1
ATOM 2530 C C . GLY A 1 336 ? -15.428 9.314 4.616 1.00 69.69 336 GLY A C 1
ATOM 2531 O O . GLY A 1 336 ? -15.317 9.391 3.387 1.00 69.69 336 GLY A O 1
ATOM 2532 N N . PHE A 1 337 ? -15.197 8.194 5.298 1.00 74.06 337 PHE A N 1
ATOM 2533 C CA . PHE A 1 337 ? -14.708 6.949 4.717 1.00 74.06 337 PHE A CA 1
ATOM 2534 C C . PHE A 1 337 ? -15.859 6.014 4.320 1.00 74.06 337 PHE A C 1
ATOM 2536 O O . PHE A 1 337 ? -16.998 6.179 4.747 1.00 74.06 337 PHE A O 1
ATOM 2543 N N . ASN A 1 338 ? -15.575 5.032 3.460 1.00 68.56 338 ASN A N 1
ATOM 2544 C CA . ASN A 1 338 ? -16.536 3.978 3.132 1.00 68.56 338 ASN A CA 1
ATOM 2545 C C . ASN A 1 338 ? -16.366 2.816 4.128 1.00 68.56 338 ASN A C 1
ATOM 2547 O O . ASN A 1 338 ? -15.315 2.173 4.079 1.00 68.56 338 ASN A O 1
ATOM 2551 N N . PRO A 1 339 ? -17.358 2.500 4.983 1.00 67.69 339 PRO A N 1
ATOM 2552 C CA . PRO A 1 339 ? -17.247 1.407 5.952 1.00 67.69 339 PRO A CA 1
ATOM 2553 C C . PRO A 1 339 ? -16.996 0.049 5.298 1.00 67.69 339 PRO A C 1
ATOM 2555 O O . PRO A 1 339 ? -16.231 -0.758 5.816 1.00 67.69 339 PRO A O 1
ATOM 2558 N N . GLN A 1 340 ? -17.530 -0.172 4.094 1.00 62.59 340 GLN A N 1
ATOM 2559 C CA . GLN A 1 340 ? -17.306 -1.413 3.353 1.00 62.59 340 GLN A CA 1
ATOM 2560 C C . GLN A 1 340 ? -15.869 -1.590 2.876 1.00 62.59 340 GLN A C 1
ATOM 2562 O O . GLN A 1 340 ? -15.550 -2.650 2.359 1.00 62.59 340 GLN A O 1
ATOM 2567 N N . ASN A 1 341 ? -14.989 -0.600 3.038 1.00 57.78 341 ASN A N 1
ATOM 2568 C CA . ASN A 1 341 ? -13.571 -0.765 2.752 1.00 57.78 341 ASN A CA 1
ATOM 2569 C C . ASN A 1 341 ? -12.851 -1.478 3.919 1.00 57.78 341 ASN A C 1
ATOM 2571 O O . ASN A 1 341 ? -11.820 -2.107 3.710 1.00 57.78 341 ASN A O 1
ATOM 2575 N N . TYR A 1 342 ? -13.391 -1.505 5.133 1.00 62.06 342 TYR A N 1
ATOM 2576 C CA . TYR A 1 342 ? -12.700 -1.996 6.331 1.00 62.06 342 TYR A CA 1
ATOM 2577 C C . TYR A 1 342 ? -12.837 -3.525 6.481 1.00 62.06 342 TYR A C 1
ATOM 2579 O O . TYR A 1 342 ? -13.938 -4.065 6.564 1.00 62.06 342 TYR A O 1
ATOM 2587 N N . GLY A 1 343 ? -11.710 -4.252 6.454 1.00 63.53 343 GLY A N 1
ATOM 2588 C CA . GLY A 1 343 ? -11.700 -5.725 6.449 1.00 63.53 343 GLY A CA 1
ATOM 2589 C C . GLY A 1 343 ? -12.189 -6.376 7.730 1.00 63.53 343 GLY A C 1
ATOM 2590 O O . GLY A 1 343 ? -12.932 -7.350 7.670 1.00 63.53 343 GLY A O 1
ATOM 2591 N N . GLN A 1 344 ? -11.872 -5.773 8.866 1.00 73.38 344 GLN A N 1
ATOM 2592 C CA . GLN A 1 344 ? -12.433 -6.125 10.159 1.00 73.38 344 GLN A CA 1
ATOM 2593 C C . GLN A 1 344 ? -13.956 -5.940 10.208 1.00 73.38 344 GLN A C 1
ATOM 2595 O O . GLN A 1 344 ? -14.609 -6.717 10.884 1.00 73.38 344 GLN A O 1
ATOM 2600 N N . PHE A 1 345 ? -14.550 -4.989 9.470 1.00 82.00 345 PHE A N 1
ATOM 2601 C CA . PHE A 1 345 ? -16.013 -4.820 9.450 1.00 82.00 345 PHE A CA 1
ATOM 2602 C C . PHE A 1 345 ? -16.705 -5.917 8.649 1.00 82.00 345 PHE A C 1
ATOM 2604 O O . PHE A 1 345 ? -17.682 -6.498 9.111 1.00 82.00 345 PHE A O 1
ATOM 2611 N N . ARG A 1 346 ? -16.176 -6.235 7.461 1.00 78.19 346 ARG A N 1
ATOM 2612 C CA . ARG A 1 346 ? -16.716 -7.325 6.634 1.00 78.19 346 ARG A CA 1
ATOM 2613 C C . ARG A 1 346 ? -16.551 -8.679 7.318 1.00 78.19 346 ARG A C 1
ATOM 2615 O O . ARG A 1 346 ? -17.468 -9.490 7.287 1.00 78.19 346 ARG A O 1
ATOM 2622 N N . MET A 1 347 ? -15.404 -8.909 7.959 1.00 78.75 347 MET A N 1
ATOM 2623 C CA . MET A 1 347 ? -15.171 -10.140 8.710 1.00 78.75 347 MET A CA 1
ATOM 2624 C C . MET A 1 347 ? -16.079 -10.207 9.944 1.00 78.75 347 MET A C 1
ATOM 2626 O O . MET A 1 347 ? -16.742 -11.216 10.152 1.00 78.75 347 MET A O 1
ATOM 2630 N N . ALA A 1 348 ? -16.225 -9.112 10.692 1.00 83.06 348 ALA A N 1
ATOM 2631 C CA . ALA A 1 348 ? -17.188 -9.028 11.785 1.00 83.06 348 ALA A CA 1
ATOM 2632 C C . ALA A 1 348 ? -18.625 -9.365 11.330 1.00 83.06 348 ALA A C 1
ATOM 2634 O O . ALA A 1 348 ? -19.293 -10.160 11.991 1.00 83.06 348 ALA A O 1
ATOM 2635 N N . GLU A 1 349 ? -19.081 -8.851 10.179 1.00 82.88 349 GLU A N 1
ATOM 2636 C CA . GLU A 1 349 ? -20.384 -9.225 9.599 1.00 82.88 349 GLU A CA 1
ATOM 2637 C C . GLU A 1 349 ? -20.448 -10.715 9.233 1.00 82.88 349 GLU A C 1
ATOM 2639 O O . GLU A 1 349 ? -21.409 -11.396 9.591 1.00 82.88 349 GLU A O 1
ATOM 2644 N N . GLN A 1 350 ? -19.408 -11.259 8.591 1.00 79.62 350 GLN A N 1
ATOM 2645 C CA . GLN A 1 350 ? -19.340 -12.676 8.210 1.00 79.62 350 GLN A CA 1
ATOM 2646 C C . GLN A 1 350 ? -19.479 -13.627 9.411 1.00 79.62 350 GLN A C 1
ATOM 2648 O O . GLN A 1 350 ? -20.062 -14.704 9.275 1.00 79.62 350 GLN A O 1
ATOM 2653 N N . TYR A 1 351 ? -18.960 -13.236 10.576 1.00 80.69 351 TYR A N 1
ATOM 2654 C CA . TYR A 1 351 ? -19.014 -14.028 11.808 1.00 80.69 351 TYR A CA 1
ATOM 2655 C C . TYR A 1 351 ? -20.153 -13.615 12.756 1.00 80.69 351 TYR A C 1
ATOM 2657 O O . TYR A 1 351 ? -20.214 -14.088 13.890 1.00 80.69 351 TYR A O 1
ATOM 2665 N N . GLY A 1 352 ? -21.099 -12.795 12.284 1.00 83.81 352 GLY A N 1
ATOM 2666 C CA . GLY A 1 352 ? -22.344 -12.505 12.997 1.00 83.81 352 GLY A CA 1
ATOM 2667 C C . GLY A 1 352 ? -22.207 -11.520 14.161 1.00 83.81 352 GLY A C 1
ATOM 2668 O O . GLY A 1 352 ? -22.948 -11.640 15.137 1.00 83.81 352 GLY A O 1
ATOM 2669 N N . LEU A 1 353 ? -21.269 -10.569 14.075 1.00 85.56 353 LEU A N 1
ATOM 2670 C CA . LEU A 1 353 ? -21.142 -9.457 15.031 1.00 85.56 353 LEU A CA 1
ATOM 2671 C C . LEU A 1 353 ? -22.073 -8.270 14.725 1.00 85.56 353 LEU A C 1
ATOM 2673 O O . LEU A 1 353 ? -22.183 -7.373 15.555 1.00 85.56 353 LEU A O 1
ATOM 2677 N N . GLY A 1 354 ? -22.695 -8.242 13.544 1.00 88.75 354 GLY A N 1
ATOM 2678 C CA . GLY A 1 354 ? -23.557 -7.153 13.080 1.00 88.75 354 GLY A CA 1
ATOM 2679 C C . GLY A 1 354 ? -23.549 -7.041 11.556 1.00 88.75 354 GLY A C 1
ATOM 2680 O O . GLY A 1 354 ? -23.207 -8.004 10.869 1.00 88.75 354 GLY A O 1
ATOM 2681 N N . THR A 1 355 ? -23.847 -5.861 11.010 1.00 87.06 355 THR A N 1
ATOM 2682 C CA . THR A 1 355 ? -23.721 -5.575 9.568 1.00 87.06 355 THR A CA 1
ATOM 2683 C C . THR A 1 355 ? -22.820 -4.378 9.263 1.00 87.06 355 THR A C 1
ATOM 2685 O O . THR A 1 355 ? -22.878 -3.352 9.938 1.00 87.06 355 THR A O 1
ATOM 2688 N N . CYS A 1 356 ? -22.002 -4.476 8.206 1.00 82.06 356 CYS A N 1
ATOM 2689 C CA . CYS A 1 356 ? -21.234 -3.339 7.689 1.00 82.06 356 CYS A CA 1
ATOM 2690 C C . CYS A 1 356 ? -21.943 -2.584 6.551 1.00 82.06 356 CYS A C 1
ATOM 2692 O O . CYS A 1 356 ? -21.411 -1.613 6.001 1.00 82.06 356 CYS A O 1
ATOM 2694 N N . ASP A 1 357 ? -23.162 -3.004 6.205 1.00 79.44 357 ASP A N 1
ATOM 2695 C CA . ASP A 1 357 ? -24.001 -2.355 5.209 1.00 79.44 357 ASP A CA 1
ATOM 2696 C C . ASP A 1 357 ? -24.872 -1.272 5.854 1.00 79.44 357 ASP A C 1
ATOM 2698 O O . ASP A 1 357 ? -25.900 -1.561 6.461 1.00 79.44 357 ASP A O 1
ATOM 2702 N N . LEU A 1 358 ? -24.507 -0.003 5.645 1.00 80.81 358 LEU A N 1
ATOM 2703 C CA . LEU A 1 358 ? -25.275 1.158 6.115 1.00 80.81 358 LEU A CA 1
ATOM 2704 C C . LEU A 1 358 ? -26.763 1.120 5.726 1.00 80.81 358 LEU A C 1
ATOM 2706 O O . LEU A 1 358 ? -27.580 1.722 6.413 1.00 80.81 358 LEU A O 1
ATOM 2710 N N . ARG A 1 359 ? -27.140 0.433 4.637 1.00 81.06 359 ARG A N 1
ATOM 2711 C CA . ARG A 1 359 ? -28.548 0.306 4.210 1.00 81.06 359 ARG A CA 1
ATOM 2712 C C . ARG A 1 359 ? -29.368 -0.589 5.141 1.00 81.06 359 ARG A C 1
ATOM 2714 O O . ARG A 1 359 ? -30.593 -0.550 5.082 1.00 81.06 359 ARG A O 1
ATOM 2721 N N . LYS A 1 360 ? -28.698 -1.405 5.956 1.00 84.88 360 LYS A N 1
ATOM 2722 C CA . LYS A 1 360 ? -29.288 -2.310 6.946 1.00 84.88 360 LYS A CA 1
ATOM 2723 C C . LYS A 1 360 ? -29.193 -1.761 8.378 1.00 84.88 360 LYS A C 1
ATOM 2725 O O . LYS A 1 360 ? -29.476 -2.488 9.323 1.00 84.88 360 LYS A O 1
ATOM 2730 N N . ILE A 1 361 ? -28.799 -0.499 8.541 1.00 89.31 361 ILE A N 1
ATOM 2731 C CA . ILE A 1 361 ? -28.717 0.175 9.839 1.00 89.31 361 ILE A CA 1
ATOM 2732 C C . ILE A 1 361 ? -29.759 1.291 9.853 1.00 89.31 361 ILE A C 1
ATOM 2734 O O . ILE A 1 361 ? -29.786 2.141 8.960 1.00 89.31 361 ILE A O 1
ATOM 2738 N N . GLU A 1 362 ? -30.624 1.302 10.864 1.00 94.75 362 GLU A N 1
ATOM 2739 C CA . GLU A 1 362 ? -31.544 2.415 11.082 1.00 94.75 362 GLU A CA 1
ATOM 2740 C C . GLU A 1 362 ? -30.794 3.551 11.783 1.00 94.75 362 GLU A C 1
ATOM 2742 O O . GLU A 1 362 ? -30.521 3.498 12.980 1.00 94.75 362 GLU A O 1
ATOM 2747 N N . VAL A 1 363 ? -30.449 4.601 11.037 1.00 94.88 363 VAL A N 1
ATOM 2748 C CA . VAL A 1 363 ? -29.814 5.794 11.610 1.00 94.88 363 VAL A CA 1
ATOM 2749 C C . VAL A 1 363 ? -30.881 6.782 12.076 1.00 94.88 363 VAL A C 1
ATOM 2751 O O . VAL A 1 363 ? -31.685 7.251 11.266 1.00 94.88 363 VAL A O 1
ATOM 2754 N N . VAL A 1 364 ? -30.857 7.144 13.361 1.00 96.50 364 VAL A N 1
ATOM 2755 C CA . VAL A 1 364 ? -31.801 8.092 13.982 1.00 96.50 364 VAL A CA 1
ATOM 2756 C C . VAL A 1 364 ? -31.112 9.324 14.567 1.00 96.50 364 VAL A C 1
ATOM 2758 O O . VAL A 1 364 ? -29.907 9.337 14.802 1.00 96.50 364 VAL A O 1
ATOM 2761 N N . GLY A 1 365 ? -31.878 10.395 14.789 1.00 96.56 365 GLY A N 1
ATOM 2762 C CA . GLY A 1 365 ? -31.326 11.706 15.134 1.00 96.56 365 GLY A CA 1
ATOM 2763 C C . GLY A 1 365 ? -30.849 12.446 13.882 1.00 96.56 365 GLY A C 1
ATOM 2764 O O . GLY A 1 365 ? -31.633 12.683 12.959 1.00 96.56 365 GLY A O 1
ATOM 2765 N N . ARG A 1 366 ? -29.574 12.842 13.838 1.00 96.12 366 ARG A N 1
ATOM 2766 C CA . ARG A 1 366 ? -28.979 13.517 12.673 1.00 96.12 366 ARG A CA 1
ATOM 2767 C C . ARG A 1 366 ? -28.687 12.532 11.547 1.00 96.12 366 ARG A C 1
ATOM 2769 O O . ARG A 1 366 ? -28.289 11.398 11.778 1.00 96.12 366 ARG A O 1
ATOM 2776 N N . LYS A 1 367 ? -28.819 12.981 10.298 1.00 86.69 367 LYS A N 1
ATOM 2777 C CA . LYS A 1 367 ? -28.410 12.175 9.139 1.00 86.69 367 LYS A CA 1
ATOM 2778 C C . LYS A 1 367 ? -26.895 12.220 8.980 1.00 86.69 367 LYS A C 1
ATOM 2780 O O . LYS A 1 367 ? -26.308 13.294 9.088 1.00 86.69 367 LYS A O 1
ATOM 2785 N N . ILE A 1 368 ? -26.285 11.102 8.578 1.00 85.94 368 ILE A N 1
ATOM 2786 C CA . ILE A 1 368 ? -24.848 11.038 8.245 1.00 85.94 368 ILE A CA 1
ATOM 2787 C C . ILE A 1 368 ? -24.467 12.157 7.266 1.00 85.94 368 ILE A C 1
ATOM 2789 O O . ILE A 1 368 ? -23.487 12.857 7.481 1.00 85.94 368 ILE A O 1
ATOM 2793 N N . SER A 1 369 ? -25.274 12.400 6.227 1.00 78.56 369 SER A N 1
ATOM 2794 C CA . SER A 1 369 ? -25.011 13.441 5.222 1.00 78.56 369 SER A CA 1
ATOM 2795 C C . SER A 1 369 ? -24.944 14.871 5.772 1.00 78.56 369 SER A C 1
ATOM 2797 O O . SER A 1 369 ? -24.403 15.738 5.099 1.00 78.56 369 SER A O 1
ATOM 2799 N N . GLU A 1 370 ? -25.516 15.139 6.949 1.00 85.00 370 GLU A N 1
ATOM 2800 C CA . GLU A 1 370 ? -25.533 16.472 7.572 1.00 85.00 370 GLU A CA 1
ATOM 2801 C C . GLU A 1 370 ? -24.339 16.728 8.494 1.00 85.00 370 GLU A C 1
ATOM 2803 O O . GLU A 1 370 ? -24.078 17.873 8.861 1.00 85.00 370 GLU A O 1
ATOM 2808 N N . VAL A 1 371 ? -23.667 15.664 8.928 1.00 90.75 371 VAL A N 1
ATOM 2809 C CA . VAL A 1 371 ? -22.581 15.728 9.917 1.00 90.75 371 VAL A CA 1
ATOM 2810 C C . VAL A 1 371 ? -21.286 15.104 9.409 1.00 90.75 371 VAL A C 1
ATOM 2812 O O . VAL A 1 371 ? -20.300 15.070 10.138 1.00 90.75 371 VAL A O 1
ATOM 2815 N N . ARG A 1 372 ? -21.298 14.592 8.175 1.00 82.12 372 ARG A N 1
ATOM 2816 C CA . ARG A 1 372 ? -20.148 13.973 7.534 1.00 82.12 372 ARG A CA 1
ATOM 2817 C C . ARG A 1 372 ? -19.066 15.011 7.279 1.00 82.12 372 ARG A C 1
ATOM 2819 O O . ARG A 1 372 ? -19.284 15.954 6.526 1.00 82.12 372 ARG A O 1
ATOM 2826 N N . GLU A 1 373 ? -17.884 14.738 7.803 1.00 76.75 373 GLU A N 1
ATOM 2827 C CA . GLU A 1 373 ? -16.659 15.470 7.515 1.00 76.75 373 GLU A CA 1
ATOM 2828 C C . GLU A 1 373 ? -15.704 14.586 6.720 1.00 76.75 373 GLU A C 1
ATOM 2830 O O . GLU A 1 373 ? -15.763 13.361 6.788 1.00 76.75 373 GLU A O 1
ATOM 2835 N N . LYS A 1 374 ? -14.836 15.191 5.910 1.00 73.62 374 LYS A N 1
ATOM 2836 C CA . LYS A 1 374 ? -13.841 14.449 5.127 1.00 73.62 374 LYS A CA 1
ATOM 2837 C C . LYS A 1 374 ? -12.486 14.549 5.814 1.00 73.62 374 LYS A C 1
ATOM 2839 O O . LYS A 1 374 ? -11.712 15.448 5.498 1.00 73.62 374 LYS A O 1
ATOM 2844 N N . LEU A 1 375 ? -12.215 13.617 6.722 1.00 72.62 375 LEU A N 1
ATOM 2845 C CA . LEU A 1 375 ? -10.964 13.602 7.474 1.00 72.62 375 LEU A CA 1
ATOM 2846 C C . LEU A 1 375 ? -9.768 13.200 6.607 1.00 72.62 375 LEU A C 1
ATOM 2848 O O . LEU A 1 375 ? -9.879 12.410 5.660 1.00 72.62 375 LEU A O 1
ATOM 2852 N N . CYS A 1 376 ? -8.598 13.706 6.985 1.00 60.44 376 CYS A N 1
ATOM 2853 C CA . CYS A 1 376 ? -7.324 13.269 6.443 1.00 60.44 376 CYS A CA 1
ATOM 2854 C C . CYS A 1 376 ? -6.969 11.860 6.966 1.00 60.44 376 CYS A C 1
ATOM 2856 O O . CYS A 1 376 ? -6.947 11.641 8.186 1.00 60.44 376 CYS A O 1
ATOM 2858 N N . PRO A 1 377 ? -6.668 10.884 6.087 1.00 58.50 377 PRO A N 1
ATOM 2859 C CA . PRO A 1 377 ? -6.125 9.599 6.520 1.00 58.50 377 PRO A CA 1
ATOM 2860 C C . PRO A 1 377 ? -4.726 9.784 7.156 1.00 58.50 377 PRO A C 1
ATOM 2862 O O . PRO A 1 377 ? -4.114 10.838 6.985 1.00 58.50 377 PRO A O 1
ATOM 2865 N N . PRO A 1 378 ? -4.185 8.783 7.874 1.00 52.69 378 PRO A N 1
ATOM 2866 C CA . PRO A 1 378 ? -2.873 8.858 8.536 1.00 52.69 378 PRO A CA 1
ATOM 2867 C C . PRO A 1 378 ? -1.752 9.423 7.633 1.00 52.69 378 PRO A C 1
ATOM 2869 O O . PRO A 1 378 ? -1.504 8.859 6.564 1.00 52.69 378 PRO A O 1
ATOM 2872 N N . MET A 1 379 ? -1.052 10.500 8.049 1.00 37.75 379 MET A N 1
ATOM 2873 C CA . MET A 1 379 ? -0.059 11.211 7.203 1.00 37.75 379 MET A CA 1
ATOM 2874 C C . MET A 1 379 ? 1.176 10.373 6.860 1.00 37.75 379 MET A C 1
ATOM 2876 O O . MET A 1 379 ? 1.779 10.547 5.804 1.00 37.75 379 MET A O 1
ATOM 2880 N N . HIS A 1 380 ? 1.540 9.441 7.738 1.00 38.16 380 HIS A N 1
ATOM 2881 C CA . HIS A 1 380 ? 2.610 8.478 7.513 1.00 38.16 380 HIS A CA 1
ATOM 2882 C C . HIS A 1 380 ? 2.081 7.089 7.810 1.00 38.16 380 HIS A C 1
ATOM 2884 O O . HIS A 1 380 ? 2.456 6.446 8.791 1.00 38.16 380 HIS A O 1
ATOM 2890 N N . ALA A 1 381 ? 1.210 6.590 6.943 1.00 32.25 381 ALA A N 1
ATOM 2891 C CA . ALA A 1 381 ? 1.068 5.156 6.856 1.00 32.25 381 ALA A CA 1
ATOM 2892 C C . ALA A 1 381 ? 2.422 4.584 6.377 1.00 32.25 381 ALA A C 1
ATOM 2894 O O . ALA A 1 381 ? 2.629 4.333 5.192 1.00 32.25 381 ALA A O 1
ATOM 2895 N N . TRP A 1 382 ? 3.344 4.336 7.317 1.00 27.50 382 TRP A N 1
ATOM 2896 C CA . TRP A 1 382 ? 3.987 3.033 7.368 1.00 27.50 382 TRP A CA 1
ATOM 2897 C C . TRP A 1 382 ? 2.844 2.047 7.171 1.00 27.50 382 TRP A C 1
ATOM 2899 O O . TRP A 1 382 ? 2.062 1.798 8.086 1.00 27.50 382 TRP A O 1
ATOM 2909 N N . ARG A 1 383 ? 2.642 1.603 5.933 1.00 29.77 383 ARG A N 1
ATOM 2910 C CA . ARG A 1 383 ? 1.673 0.569 5.607 1.00 29.77 383 ARG A CA 1
ATOM 2911 C C . ARG A 1 383 ? 2.294 -0.738 6.106 1.00 29.77 383 ARG A C 1
ATOM 2913 O O . ARG A 1 383 ? 2.794 -1.544 5.332 1.00 29.77 383 ARG A O 1
ATOM 2920 N N . TRP A 1 384 ? 2.347 -0.877 7.437 1.00 23.64 384 TRP A N 1
ATOM 2921 C CA . TRP A 1 384 ? 2.415 -2.176 8.080 1.00 23.64 384 TRP A CA 1
ATOM 2922 C C . TRP A 1 384 ? 1.154 -2.923 7.637 1.00 23.64 384 TRP A C 1
ATOM 2924 O O . TRP A 1 384 ? 0.096 -2.303 7.503 1.00 23.64 384 TRP A O 1
ATOM 2934 N N . PRO A 1 385 ? 1.285 -4.199 7.286 1.00 26.66 385 PRO A N 1
ATOM 2935 C CA . PRO A 1 385 ? 0.442 -4.812 6.292 1.00 26.66 385 PRO A CA 1
ATOM 2936 C C . PRO A 1 385 ? -1.028 -4.918 6.691 1.00 26.66 385 PRO A C 1
ATOM 2938 O O . PRO A 1 385 ? -1.372 -5.175 7.840 1.00 26.66 385 PRO A O 1
ATOM 2941 N N . SER A 1 386 ? -1.887 -4.745 5.696 1.00 28.59 386 SER A N 1
ATOM 2942 C CA . SER A 1 386 ? -3.351 -4.882 5.707 1.00 28.59 386 SER A CA 1
ATOM 2943 C C . SER A 1 386 ? -3.862 -6.300 5.952 1.00 28.59 386 SER A C 1
ATOM 2945 O O . SER A 1 386 ? -5.069 -6.538 5.908 1.00 28.59 386 SER A O 1
ATOM 2947 N N . SER A 1 387 ? -2.990 -7.194 6.396 1.00 30.41 387 SER A N 1
ATOM 2948 C CA . SER A 1 387 ? -3.445 -8.261 7.252 1.00 30.41 387 SER A CA 1
ATOM 2949 C C . SER A 1 387 ? -4.081 -7.685 8.522 1.00 30.41 387 SER A C 1
ATOM 2951 O O . SER A 1 387 ? -4.909 -8.337 9.150 1.00 30.41 387 SER A O 1
ATOM 2953 N N . ALA A 1 388 ? -3.839 -6.397 8.815 1.00 29.22 388 ALA A N 1
ATOM 2954 C CA . ALA A 1 388 ? -4.795 -5.566 9.505 1.00 29.22 388 ALA A CA 1
ATOM 2955 C C . ALA A 1 388 ? -5.882 -4.906 8.648 1.00 29.22 388 ALA A C 1
ATOM 2957 O O . ALA A 1 388 ? -5.642 -3.901 7.988 1.00 29.22 388 ALA A O 1
ATOM 2958 N N . GLY A 1 389 ? -7.102 -5.450 8.711 1.00 32.44 389 GLY A N 1
ATOM 2959 C CA . GLY A 1 389 ? -8.273 -4.985 7.966 1.00 32.44 389 GLY A CA 1
ATOM 2960 C C . GLY A 1 389 ? -8.409 -3.461 7.874 1.00 32.44 389 GLY A C 1
ATOM 2961 O O . GLY A 1 389 ? -8.808 -2.790 8.813 1.00 32.44 389 GLY A O 1
ATOM 2962 N N . GLY A 1 390 ? -8.141 -2.911 6.696 1.00 27.94 390 GLY A N 1
ATOM 2963 C CA . GLY A 1 390 ? -8.268 -1.483 6.448 1.00 27.94 390 GLY A CA 1
ATOM 2964 C C . GLY A 1 390 ? -8.069 -1.188 4.973 1.00 27.94 390 GLY A C 1
ATOM 2965 O O . GLY A 1 390 ? -6.949 -0.983 4.526 1.00 27.94 390 GLY A O 1
ATOM 2966 N N . ILE A 1 391 ? -9.182 -1.134 4.237 1.00 27.77 391 ILE A N 1
ATOM 2967 C CA . ILE A 1 391 ? -9.291 -0.867 2.795 1.00 27.77 391 ILE A CA 1
ATOM 2968 C C . ILE A 1 391 ? -9.007 -2.096 1.914 1.00 27.77 391 ILE A C 1
ATOM 2970 O O . ILE A 1 391 ? -7.987 -2.163 1.240 1.00 27.77 391 ILE A O 1
ATOM 2974 N N . LEU A 1 392 ? -9.963 -3.038 1.839 1.00 27.67 392 LEU A N 1
ATOM 2975 C CA . LEU A 1 392 ? -10.090 -3.853 0.626 1.00 27.67 392 LEU A CA 1
ATOM 2976 C C . LEU A 1 392 ? -10.863 -3.072 -0.423 1.00 27.67 392 LEU A C 1
ATOM 2978 O O . LEU A 1 392 ? -11.968 -2.572 -0.200 1.00 27.67 392 LEU A O 1
ATOM 2982 N N . ALA A 1 393 ? -10.244 -3.035 -1.587 1.00 25.42 393 ALA A N 1
ATOM 2983 C CA . ALA A 1 393 ? -10.942 -3.006 -2.839 1.00 25.42 393 ALA A CA 1
ATOM 2984 C C . ALA A 1 393 ? -11.670 -4.355 -3.062 1.00 25.42 393 ALA A C 1
ATOM 2986 O O . ALA A 1 393 ? -11.146 -5.408 -2.705 1.00 25.42 393 ALA A O 1
ATOM 2987 N N . TRP A 1 394 ? -12.827 -4.258 -3.726 1.00 23.98 394 TRP A N 1
ATOM 2988 C CA . TRP A 1 394 ? -13.571 -5.304 -4.446 1.00 23.98 394 TRP A CA 1
ATOM 2989 C C . TRP A 1 394 ? -14.566 -6.177 -3.664 1.00 23.98 394 TRP A C 1
ATOM 2991 O O . TRP A 1 394 ? -14.245 -7.262 -3.206 1.00 23.98 394 TRP A O 1
ATOM 3001 N N . ASP A 1 395 ? -15.822 -5.716 -3.671 1.00 23.41 395 ASP A N 1
ATOM 3002 C CA . ASP A 1 395 ? -16.969 -6.504 -4.144 1.00 23.41 395 ASP A CA 1
ATOM 3003 C C . ASP A 1 395 ? -17.805 -5.609 -5.078 1.00 23.41 395 ASP A C 1
ATOM 3005 O O . ASP A 1 395 ? -18.835 -5.043 -4.724 1.00 23.41 395 ASP A O 1
ATOM 3009 N N . ASN A 1 396 ? -17.314 -5.429 -6.305 1.00 25.88 396 ASN A N 1
ATOM 3010 C CA . ASN A 1 396 ? -18.231 -5.349 -7.429 1.00 25.88 396 ASN A CA 1
ATOM 3011 C C . ASN A 1 396 ? -18.223 -6.745 -8.037 1.00 25.88 396 ASN A C 1
ATOM 3013 O O . ASN A 1 396 ? -17.270 -7.112 -8.725 1.00 25.88 396 ASN A O 1
ATOM 3017 N N . ALA A 1 397 ? -19.315 -7.480 -7.837 1.00 24.88 397 ALA A N 1
ATOM 3018 C CA . ALA A 1 397 ? -19.831 -8.346 -8.882 1.00 24.88 397 ALA A CA 1
ATOM 3019 C C . ALA A 1 397 ? -20.167 -7.446 -10.084 1.00 24.88 397 ALA A C 1
ATOM 3021 O O . ALA A 1 397 ? -21.296 -7.008 -10.284 1.00 24.88 397 ALA A O 1
ATOM 3022 N N . TYR A 1 398 ? -19.127 -7.071 -10.823 1.00 25.22 398 TYR A N 1
ATOM 3023 C CA . TYR A 1 398 ? -19.251 -6.766 -12.228 1.00 25.22 398 TYR A CA 1
ATOM 3024 C C . TYR A 1 398 ? -19.180 -8.134 -12.888 1.00 25.22 398 TYR A C 1
ATOM 3026 O O . TYR A 1 398 ? -18.145 -8.799 -12.800 1.00 25.22 398 TYR A O 1
ATOM 3034 N N . ASP A 1 399 ? -20.289 -8.582 -13.475 1.00 22.95 399 ASP A N 1
ATOM 3035 C CA . ASP A 1 399 ? -20.217 -9.663 -14.451 1.00 22.95 399 ASP A CA 1
ATOM 3036 C C . ASP A 1 399 ? -19.075 -9.310 -15.410 1.00 22.95 399 ASP A C 1
ATOM 3038 O O . ASP A 1 399 ? -19.070 -8.189 -15.939 1.00 22.95 399 ASP A O 1
ATOM 3042 N N . PRO A 1 400 ? -18.071 -10.184 -15.601 1.00 25.78 400 PRO A N 1
ATOM 3043 C CA . PRO A 1 400 ? -17.053 -9.910 -16.589 1.00 25.78 400 PRO A CA 1
ATOM 3044 C C . PRO A 1 400 ? -17.794 -9.768 -17.919 1.00 25.78 400 PRO A C 1
ATOM 3046 O O . PRO A 1 400 ? -18.479 -10.710 -18.327 1.00 25.78 400 PRO A O 1
ATOM 3049 N N . PRO A 1 401 ? -17.698 -8.631 -18.630 1.00 24.22 401 PRO A N 1
ATOM 3050 C CA . PRO A 1 401 ? -17.949 -8.704 -20.045 1.00 24.22 401 PRO A CA 1
ATOM 3051 C C . PRO A 1 401 ? -16.910 -9.699 -20.558 1.00 24.22 401 PRO A C 1
ATOM 3053 O O . PRO A 1 401 ? -15.705 -9.446 -20.499 1.00 24.22 401 PRO A O 1
ATOM 3056 N N . GLU A 1 402 ? -17.366 -10.857 -21.028 1.00 35.84 402 GLU A N 1
ATOM 3057 C CA . GLU A 1 402 ? -16.634 -11.549 -22.074 1.00 35.84 402 GLU A CA 1
ATOM 3058 C C . GLU A 1 402 ? -16.454 -10.514 -23.173 1.00 35.84 402 GLU A C 1
ATOM 3060 O O . GLU A 1 402 ? -17.414 -10.225 -23.875 1.00 35.84 402 GLU A O 1
ATOM 3065 N N . PHE A 1 403 ? -15.286 -9.886 -23.306 1.00 31.44 403 PHE A N 1
ATOM 3066 C CA . PHE A 1 403 ? -14.977 -9.226 -24.562 1.00 31.44 403 PHE A CA 1
ATOM 3067 C C . PHE A 1 403 ? -13.485 -9.048 -24.832 1.00 31.44 403 PHE A C 1
ATOM 3069 O O . PHE A 1 403 ? -12.643 -8.848 -23.963 1.00 31.44 403 PHE A O 1
ATOM 3076 N N . THR A 1 404 ? -13.234 -9.178 -26.126 1.00 37.19 404 THR A N 1
ATOM 3077 C CA . THR A 1 404 ? -12.011 -9.367 -26.895 1.00 37.19 404 THR A CA 1
ATOM 3078 C C . THR A 1 404 ? -11.006 -8.212 -26.803 1.00 37.19 404 THR A C 1
ATOM 3080 O O . THR A 1 404 ? -11.342 -7.079 -27.148 1.00 37.19 404 THR A O 1
ATOM 3083 N N . GLY A 1 405 ? -9.747 -8.511 -26.465 1.00 30.02 405 GLY A N 1
ATOM 3084 C CA . GLY A 1 405 ? -8.600 -7.658 -26.801 1.00 30.02 405 GLY A CA 1
ATOM 3085 C C . GLY A 1 405 ? -8.045 -8.006 -28.198 1.00 30.02 405 GLY A C 1
ATOM 3086 O O . GLY A 1 405 ? -8.092 -9.179 -28.578 1.00 30.02 405 GLY A O 1
ATOM 3087 N N . PRO A 1 406 ? -7.576 -7.025 -28.994 1.00 36.56 406 PRO A N 1
ATOM 3088 C CA . PRO A 1 406 ? -7.170 -7.208 -30.390 1.00 36.56 406 PRO A CA 1
ATOM 3089 C C . PRO A 1 406 ? -5.746 -7.783 -30.542 1.00 36.56 406 PRO A C 1
ATOM 3091 O O . PRO A 1 406 ? -4.878 -7.461 -29.745 1.00 36.56 406 PRO A O 1
ATOM 3094 N N . ALA A 1 407 ? -5.536 -8.547 -31.630 1.00 47.62 407 ALA A N 1
ATOM 3095 C CA . ALA A 1 407 ? -4.288 -9.139 -32.158 1.00 47.62 407 ALA A CA 1
ATOM 3096 C C . ALA A 1 407 ? -3.465 -10.037 -31.203 1.00 47.62 407 ALA A C 1
ATOM 3098 O O . ALA A 1 407 ? -3.254 -9.725 -30.040 1.00 47.62 407 ALA A O 1
ATOM 3099 N N . LYS A 1 408 ? -2.955 -11.170 -31.713 1.00 63.97 408 LYS A N 1
ATOM 3100 C CA . LYS A 1 408 ? -2.000 -12.017 -30.979 1.00 63.97 408 LYS A CA 1
ATOM 3101 C C . LYS A 1 408 ? -0.757 -11.181 -30.656 1.00 63.97 408 LYS A C 1
ATOM 3103 O O . LYS A 1 408 ? -0.018 -10.825 -31.573 1.00 63.97 408 LYS A O 1
ATOM 3108 N N . ALA A 1 409 ? -0.555 -10.833 -29.386 1.00 85.00 409 ALA A N 1
ATOM 3109 C CA . ALA A 1 409 ? 0.686 -10.211 -28.942 1.00 85.00 409 ALA A CA 1
ATOM 3110 C C . ALA A 1 409 ? 1.846 -11.166 -29.250 1.00 85.00 409 ALA A C 1
ATOM 3112 O O . ALA A 1 409 ? 1.687 -12.378 -29.127 1.00 85.00 409 ALA A O 1
ATOM 3113 N N . ARG A 1 410 ? 2.992 -10.635 -29.673 1.00 93.94 410 ARG A N 1
ATOM 3114 C CA . ARG A 1 410 ? 4.166 -11.424 -30.058 1.00 93.94 410 ARG A CA 1
ATOM 3115 C C . ARG A 1 410 ? 5.353 -11.005 -29.204 1.00 93.94 410 ARG A C 1
ATOM 3117 O O . ARG A 1 410 ? 5.631 -9.811 -29.103 1.00 93.94 410 ARG A O 1
ATOM 3124 N N . VAL A 1 411 ? 6.017 -11.974 -28.578 1.00 97.56 411 VAL A N 1
ATOM 3125 C CA . VAL A 1 411 ? 7.156 -11.748 -27.678 1.00 97.56 411 VAL A CA 1
ATOM 3126 C C . VAL A 1 411 ? 8.306 -12.658 -28.094 1.00 97.56 411 VAL A C 1
ATOM 3128 O O . VAL A 1 411 ? 8.139 -13.872 -28.178 1.00 97.56 411 VAL A O 1
ATOM 3131 N N . ALA A 1 412 ? 9.472 -12.079 -28.364 1.00 98.44 412 ALA A N 1
ATOM 3132 C CA . ALA A 1 412 ? 10.675 -12.833 -28.692 1.00 98.44 412 ALA A CA 1
ATOM 3133 C C . ALA A 1 412 ? 11.528 -13.091 -27.455 1.00 98.44 412 ALA A C 1
ATOM 3135 O O . ALA A 1 412 ? 11.695 -12.196 -26.628 1.00 98.44 412 ALA A O 1
ATOM 3136 N N . ILE A 1 413 ? 12.116 -14.282 -27.378 1.00 98.56 413 ILE A N 1
ATOM 3137 C CA . ILE A 1 413 ? 13.122 -14.655 -26.385 1.00 98.56 413 ILE A CA 1
ATOM 3138 C C . ILE A 1 413 ? 14.377 -15.097 -27.138 1.00 98.56 413 ILE A C 1
ATOM 3140 O O . ILE A 1 413 ? 14.370 -16.108 -27.843 1.00 98.56 413 ILE A O 1
ATOM 3144 N N . VAL A 1 414 ? 15.468 -14.353 -26.973 1.00 98.56 414 VAL A N 1
ATOM 3145 C CA . VAL A 1 414 ? 16.780 -14.683 -27.542 1.00 98.56 414 VAL A CA 1
ATOM 3146 C C . VAL A 1 414 ? 17.728 -15.038 -26.409 1.00 98.56 414 VAL A C 1
ATOM 3148 O O . VAL A 1 414 ? 17.788 -14.326 -25.409 1.00 98.56 414 VAL A O 1
ATOM 3151 N N . LYS A 1 415 ? 18.469 -16.138 -26.565 1.00 97.75 415 LYS A N 1
ATOM 3152 C CA . LYS A 1 415 ? 19.485 -16.592 -25.610 1.00 97.75 415 LYS A CA 1
ATOM 3153 C C . LYS A 1 415 ? 20.868 -16.485 -26.235 1.00 97.75 415 LYS A C 1
ATOM 3155 O O . LYS A 1 415 ? 21.068 -16.940 -27.357 1.00 97.75 415 LYS A O 1
ATOM 3160 N N . ALA A 1 416 ? 21.805 -15.919 -25.487 1.00 97.00 416 ALA A N 1
ATOM 3161 C CA . ALA A 1 416 ? 23.210 -15.858 -25.845 1.00 97.00 416 ALA A CA 1
ATOM 3162 C C . ALA A 1 416 ? 23.785 -17.270 -26.051 1.00 97.00 416 ALA A C 1
ATOM 3164 O O . ALA A 1 416 ? 23.620 -18.148 -25.203 1.00 97.00 416 ALA A O 1
ATOM 3165 N N . ASP A 1 417 ? 24.499 -17.471 -27.157 1.00 95.31 417 ASP A N 1
ATOM 3166 C CA . ASP A 1 417 ? 25.297 -18.673 -27.409 1.00 95.31 417 ASP A CA 1
ATOM 3167 C C . ASP A 1 417 ? 26.708 -18.567 -26.796 1.00 95.31 417 ASP A C 1
ATOM 3169 O O . ASP A 1 417 ? 27.305 -19.578 -26.427 1.00 95.31 417 ASP A O 1
ATOM 3173 N N . ASN A 1 418 ? 27.210 -17.345 -26.601 1.00 96.06 418 ASN A N 1
ATOM 3174 C CA . ASN A 1 418 ? 28.444 -17.028 -25.892 1.00 96.06 418 ASN A CA 1
ATOM 3175 C C . ASN A 1 418 ? 28.168 -16.273 -24.576 1.00 96.06 418 ASN A C 1
ATOM 3177 O O . ASN A 1 418 ? 27.971 -15.054 -24.556 1.00 96.06 418 ASN A O 1
ATOM 3181 N N . MET A 1 419 ? 28.178 -17.008 -23.460 1.00 94.88 419 MET A N 1
ATOM 3182 C CA . MET A 1 419 ? 27.922 -16.458 -22.121 1.00 94.88 419 MET A CA 1
ATOM 3183 C C . MET A 1 419 ? 29.064 -15.580 -21.594 1.00 94.88 419 MET A C 1
ATOM 3185 O O . MET A 1 419 ? 28.809 -14.659 -20.820 1.00 94.88 419 MET A O 1
ATOM 3189 N N . ASP A 1 420 ? 30.305 -15.801 -22.034 1.00 93.25 420 ASP A N 1
ATOM 3190 C CA . ASP A 1 420 ? 31.443 -14.986 -21.600 1.00 93.25 420 ASP A CA 1
ATOM 3191 C C . ASP A 1 420 ? 31.357 -13.571 -22.167 1.00 93.25 420 ASP A C 1
ATOM 3193 O O . ASP A 1 420 ? 31.467 -12.597 -21.419 1.00 93.25 420 ASP A O 1
ATOM 3197 N N . LEU A 1 421 ? 31.070 -13.449 -23.468 1.00 93.62 421 LEU A N 1
ATOM 3198 C CA . LEU A 1 421 ? 30.815 -12.151 -24.093 1.00 93.62 421 LEU A CA 1
ATOM 3199 C C . LEU A 1 421 ? 29.547 -11.492 -23.548 1.00 93.62 421 LEU A C 1
ATOM 3201 O O . LEU A 1 421 ? 29.483 -10.262 -23.509 1.00 93.62 421 LEU A O 1
ATOM 3205 N N . ALA A 1 422 ? 28.558 -12.274 -23.113 1.00 92.88 422 ALA A N 1
ATOM 3206 C CA . ALA A 1 422 ? 27.345 -11.734 -22.518 1.00 92.88 422 ALA A CA 1
ATOM 3207 C C . ALA A 1 422 ? 27.584 -11.161 -21.111 1.00 92.88 422 ALA A C 1
ATOM 3209 O O . ALA A 1 422 ? 27.153 -10.040 -20.842 1.00 92.88 422 ALA A O 1
ATOM 3210 N N . LEU A 1 423 ? 28.287 -11.881 -20.230 1.00 91.06 423 LEU A N 1
ATOM 3211 C CA . LEU A 1 423 ? 28.246 -11.624 -18.783 1.00 91.06 423 LEU A CA 1
ATOM 3212 C C . LEU A 1 423 ? 29.563 -11.138 -18.155 1.00 91.06 423 LEU A C 1
ATOM 3214 O O . LEU A 1 423 ? 29.525 -10.454 -17.129 1.00 91.06 423 LEU A O 1
ATOM 3218 N N . ASN A 1 424 ? 30.716 -11.491 -18.736 1.00 86.94 424 ASN A N 1
ATOM 3219 C CA . ASN A 1 424 ? 32.007 -11.494 -18.028 1.00 86.94 424 ASN A CA 1
ATOM 3220 C C . ASN A 1 424 ? 33.008 -10.427 -18.512 1.00 86.94 424 ASN A C 1
ATOM 3222 O O . ASN A 1 424 ? 34.175 -10.447 -18.122 1.00 86.94 424 ASN A O 1
ATOM 3226 N N . THR A 1 425 ? 32.587 -9.491 -19.365 1.00 85.38 425 THR A N 1
ATOM 3227 C CA . THR A 1 425 ? 33.484 -8.503 -20.000 1.00 85.38 425 THR A CA 1
ATOM 3228 C C . THR A 1 425 ? 33.456 -7.115 -19.362 1.00 85.38 425 THR A C 1
ATOM 3230 O O . THR A 1 425 ? 34.242 -6.257 -19.777 1.00 85.38 425 THR A O 1
ATOM 3233 N N . ILE A 1 426 ? 32.588 -6.887 -18.368 1.00 84.62 426 ILE A N 1
ATOM 3234 C CA . ILE A 1 426 ? 32.507 -5.606 -17.662 1.00 84.62 426 ILE A CA 1
ATOM 3235 C C . ILE A 1 426 ? 33.818 -5.316 -16.923 1.00 84.62 426 ILE A C 1
ATOM 3237 O O . ILE A 1 426 ? 34.371 -6.158 -16.214 1.00 84.62 426 ILE A O 1
ATOM 3241 N N . LYS A 1 427 ? 34.309 -4.090 -17.064 1.00 77.44 427 LYS A N 1
ATOM 3242 C CA . LYS A 1 427 ? 35.424 -3.539 -16.302 1.00 77.44 427 LYS A CA 1
ATOM 3243 C C . LYS A 1 427 ? 34.944 -2.299 -15.570 1.00 77.44 427 LYS A C 1
ATOM 3245 O O . LYS A 1 427 ? 34.443 -1.361 -16.181 1.00 77.44 427 LYS A O 1
ATOM 3250 N N . MET A 1 428 ? 35.124 -2.302 -14.254 1.00 69.44 428 MET A N 1
ATOM 3251 C CA . MET A 1 428 ? 34.931 -1.126 -13.413 1.00 69.44 428 MET A CA 1
ATOM 3252 C C . MET A 1 428 ? 36.301 -0.555 -13.054 1.00 69.44 428 MET A C 1
ATOM 3254 O O . MET A 1 428 ? 37.143 -1.261 -12.499 1.00 69.44 428 MET A O 1
ATOM 3258 N N . ASN A 1 429 ? 36.547 0.715 -13.371 1.00 57.56 429 ASN A N 1
ATOM 3259 C CA . ASN A 1 429 ? 37.805 1.373 -13.021 1.00 57.56 429 ASN A CA 1
ATOM 3260 C C . ASN A 1 429 ? 37.798 1.801 -11.539 1.00 57.56 429 ASN A C 1
ATOM 3262 O O . ASN A 1 429 ? 37.474 2.939 -11.222 1.00 57.56 429 ASN A O 1
ATOM 3266 N N . THR A 1 430 ? 38.087 0.881 -10.615 1.00 52.91 430 THR A N 1
ATOM 3267 C CA . THR A 1 430 ? 38.074 1.145 -9.164 1.00 52.91 430 THR A CA 1
ATOM 3268 C C . THR A 1 430 ? 39.491 1.350 -8.612 1.00 52.91 430 THR A C 1
ATOM 3270 O O . THR A 1 430 ? 40.042 0.455 -7.965 1.00 52.91 430 THR A O 1
ATOM 3273 N N . ASP A 1 431 ? 40.117 2.507 -8.844 1.00 44.72 431 ASP A N 1
ATOM 3274 C CA . ASP A 1 431 ? 41.351 2.844 -8.116 1.00 44.72 431 ASP A CA 1
ATOM 3275 C C . ASP A 1 431 ? 41.014 3.263 -6.669 1.00 44.72 431 ASP A C 1
ATOM 3277 O O . ASP A 1 431 ? 40.291 4.230 -6.420 1.00 44.72 431 ASP A O 1
ATOM 3281 N N . ARG A 1 432 ? 41.549 2.521 -5.689 1.00 37.69 432 ARG A N 1
ATOM 3282 C CA . ARG A 1 432 ? 41.354 2.739 -4.242 1.00 37.69 432 ARG A CA 1
ATOM 3283 C C . ARG A 1 432 ? 41.855 4.102 -3.743 1.00 37.69 432 ARG A C 1
ATOM 3285 O O . ARG A 1 432 ? 41.452 4.523 -2.660 1.00 37.69 432 ARG A O 1
ATOM 3292 N N . THR A 1 433 ? 42.706 4.804 -4.492 1.00 39.19 433 THR A N 1
ATOM 3293 C CA . THR A 1 433 ? 43.212 6.143 -4.120 1.00 39.19 433 THR A CA 1
ATOM 3294 C C . THR A 1 433 ? 42.155 7.260 -4.219 1.00 39.19 433 THR A C 1
ATOM 3296 O O . THR A 1 433 ? 42.346 8.350 -3.675 1.00 39.19 433 THR A O 1
ATOM 3299 N N . PHE A 1 434 ? 40.993 6.969 -4.814 1.00 41.94 434 PHE A N 1
ATOM 3300 C CA . PHE A 1 434 ? 39.859 7.878 -5.024 1.00 41.94 434 PHE A CA 1
ATOM 3301 C C . PHE A 1 434 ? 39.223 8.439 -3.731 1.00 41.94 434 PHE A C 1
ATOM 3303 O O . PHE A 1 434 ? 38.759 9.580 -3.711 1.00 41.94 434 PHE A O 1
ATOM 3310 N N . MET A 1 435 ? 39.262 7.695 -2.616 1.00 39.38 435 MET A N 1
ATOM 3311 C CA . MET A 1 435 ? 38.635 8.093 -1.336 1.00 39.38 435 MET A CA 1
ATOM 3312 C C . MET A 1 435 ? 39.198 9.397 -0.740 1.00 39.38 435 MET A C 1
ATOM 3314 O O . MET A 1 435 ? 38.526 10.057 0.048 1.00 39.38 435 MET A O 1
ATOM 3318 N N . GLN A 1 436 ? 40.411 9.808 -1.124 1.00 37.00 436 GLN A N 1
ATOM 3319 C CA . GLN A 1 436 ? 41.020 11.059 -0.650 1.00 37.00 436 GLN A CA 1
ATOM 3320 C C . GLN A 1 436 ? 40.602 12.300 -1.463 1.00 37.00 436 GLN A C 1
ATOM 3322 O O . GLN A 1 436 ? 40.934 13.421 -1.076 1.00 37.00 436 GLN A O 1
ATOM 3327 N N . ALA A 1 437 ? 39.879 12.136 -2.578 1.00 38.41 437 ALA A N 1
ATOM 3328 C CA . ALA A 1 437 ? 39.629 13.204 -3.549 1.00 38.41 437 ALA A CA 1
ATOM 3329 C C . ALA A 1 437 ? 38.273 13.927 -3.406 1.00 38.41 437 ALA A C 1
ATOM 3331 O O . ALA A 1 437 ? 38.029 14.879 -4.144 1.00 38.41 437 ALA A O 1
ATOM 3332 N N . CYS A 1 438 ? 37.420 13.562 -2.441 1.00 36.50 438 CYS A N 1
ATOM 3333 C CA . CYS A 1 438 ? 36.096 14.178 -2.226 1.00 36.50 438 CYS A CA 1
ATOM 3334 C C . CYS A 1 438 ? 36.127 15.603 -1.611 1.00 36.50 438 CYS A C 1
ATOM 3336 O O . CYS A 1 438 ? 35.160 16.033 -0.985 1.00 36.50 438 CYS A O 1
ATOM 3338 N N . TYR A 1 439 ? 37.216 16.361 -1.793 1.00 33.44 439 TYR A N 1
ATOM 3339 C CA . TYR A 1 439 ? 37.316 17.769 -1.392 1.00 33.44 439 TYR A CA 1
ATOM 3340 C C . TYR A 1 439 ? 36.890 18.708 -2.539 1.00 33.44 439 TYR A C 1
ATOM 3342 O O . TYR A 1 439 ? 37.241 18.459 -3.696 1.00 33.44 439 TYR A O 1
ATOM 3350 N N . PRO A 1 440 ? 36.188 19.823 -2.253 1.00 32.31 440 PRO A N 1
ATOM 3351 C CA . PRO A 1 440 ? 35.789 20.793 -3.273 1.00 32.31 440 PRO A CA 1
ATOM 3352 C C . PRO A 1 440 ? 36.997 21.327 -4.065 1.00 32.31 440 PRO A C 1
ATOM 3354 O O . PRO A 1 440 ? 37.954 21.821 -3.471 1.00 32.31 440 PRO A O 1
ATOM 3357 N N . GLY A 1 441 ? 36.941 21.268 -5.403 1.00 36.56 441 GLY A N 1
ATOM 3358 C CA . GLY A 1 441 ? 37.897 21.948 -6.294 1.00 36.56 441 GLY A CA 1
ATOM 3359 C C . GLY A 1 441 ? 38.763 21.074 -7.213 1.00 36.56 441 GLY A C 1
ATOM 3360 O O . GLY A 1 441 ? 39.578 21.630 -7.948 1.00 36.56 441 GLY A O 1
ATOM 3361 N N . ARG A 1 442 ? 38.607 19.741 -7.238 1.00 38.75 442 ARG A N 1
ATOM 3362 C CA . ARG A 1 442 ? 39.293 18.869 -8.219 1.00 38.75 442 ARG A CA 1
ATOM 3363 C C . ARG A 1 442 ? 38.329 18.322 -9.277 1.00 38.75 442 ARG A C 1
ATOM 3365 O O . ARG A 1 442 ? 37.194 17.975 -8.966 1.00 38.75 442 ARG A O 1
ATOM 3372 N N . LYS A 1 443 ? 38.784 18.260 -10.538 1.00 36.44 443 LYS A N 1
ATOM 3373 C CA . LYS A 1 443 ? 38.064 17.592 -11.636 1.00 36.44 443 LYS A CA 1
ATOM 3374 C C . LYS A 1 443 ? 38.012 16.089 -11.338 1.00 36.44 443 LYS A C 1
ATOM 3376 O O . LYS A 1 443 ? 39.055 15.487 -11.114 1.00 36.44 443 LYS A O 1
ATOM 3381 N N . MET A 1 444 ? 36.806 15.530 -11.299 1.00 44.09 444 MET A N 1
ATOM 3382 C CA . MET A 1 444 ? 36.557 14.107 -11.061 1.00 44.09 444 MET A CA 1
ATOM 3383 C C . MET A 1 444 ? 36.911 13.294 -12.311 1.00 44.09 444 MET A C 1
ATOM 3385 O O . MET A 1 444 ? 36.269 13.474 -13.347 1.00 44.09 444 MET A O 1
ATOM 3389 N N . ASP A 1 445 ? 37.859 12.365 -12.204 1.00 47.19 445 ASP A N 1
ATOM 3390 C CA . ASP A 1 445 ? 37.936 11.231 -13.127 1.00 47.19 445 ASP A CA 1
ATOM 3391 C C . ASP A 1 445 ? 36.838 10.242 -12.702 1.00 47.19 445 ASP A C 1
ATOM 3393 O O . ASP A 1 445 ? 36.940 9.563 -11.682 1.00 47.19 445 ASP A O 1
ATOM 3397 N N . ILE A 1 446 ? 35.703 10.269 -13.406 1.00 54.88 446 ILE A N 1
ATOM 3398 C CA . ILE A 1 446 ? 34.503 9.493 -13.055 1.00 54.88 446 ILE A CA 1
ATOM 3399 C C . ILE A 1 446 ? 34.776 8.001 -13.286 1.00 54.88 446 ILE A C 1
ATOM 3401 O O . ILE A 1 446 ? 35.164 7.611 -14.385 1.00 54.88 446 ILE A O 1
ATOM 3405 N N . ILE A 1 447 ? 34.508 7.173 -12.274 1.00 57.31 447 ILE A N 1
ATOM 3406 C CA . ILE A 1 447 ? 34.505 5.706 -12.365 1.00 57.31 447 ILE A CA 1
ATOM 3407 C C . ILE A 1 447 ? 33.374 5.277 -13.299 1.00 57.31 447 ILE A C 1
ATOM 3409 O O . ILE A 1 447 ? 32.209 5.585 -13.032 1.00 57.31 447 ILE A O 1
ATOM 3413 N N . ARG A 1 448 ? 33.715 4.587 -14.392 1.00 68.56 448 ARG A N 1
ATOM 3414 C CA . ARG A 1 448 ? 32.782 4.191 -15.457 1.00 68.56 448 ARG A CA 1
ATOM 3415 C C . ARG A 1 448 ? 32.818 2.685 -15.678 1.00 68.56 448 ARG A C 1
ATOM 3417 O O . ARG A 1 448 ? 33.895 2.088 -15.655 1.00 68.56 448 ARG A O 1
ATOM 3424 N N . ALA A 1 449 ? 31.643 2.103 -15.893 1.00 77.06 449 ALA A N 1
ATOM 3425 C CA . ALA A 1 449 ? 31.517 0.757 -16.427 1.00 77.06 449 ALA A CA 1
ATOM 3426 C C . ALA A 1 449 ? 31.873 0.759 -17.922 1.00 77.06 449 ALA A C 1
ATOM 3428 O O . ALA A 1 449 ? 31.337 1.556 -18.695 1.00 77.06 449 ALA A O 1
ATOM 3429 N N . GLU A 1 450 ? 32.779 -0.132 -18.315 1.00 81.31 450 GLU A N 1
ATOM 3430 C CA . GLU A 1 450 ? 33.213 -0.327 -19.697 1.00 81.31 450 GLU A CA 1
ATOM 3431 C C . GLU A 1 450 ? 33.131 -1.807 -20.074 1.00 81.31 450 GLU A C 1
ATOM 3433 O O . GLU A 1 450 ? 33.325 -2.684 -19.234 1.00 81.31 450 GLU A O 1
ATOM 3438 N N . TRP A 1 451 ? 32.889 -2.091 -21.351 1.00 88.00 451 TRP A N 1
ATOM 3439 C CA . TRP A 1 451 ? 32.865 -3.445 -21.904 1.00 88.00 451 TRP A CA 1
ATOM 3440 C C . TRP A 1 451 ? 33.832 -3.539 -23.084 1.00 88.00 451 TRP A C 1
ATOM 3442 O O . TRP A 1 451 ? 34.247 -2.534 -23.664 1.00 88.00 451 TRP A O 1
ATOM 3452 N N . THR A 1 452 ? 34.220 -4.758 -23.459 1.00 91.88 452 THR A N 1
ATOM 3453 C CA . THR A 1 452 ? 35.013 -4.959 -24.679 1.00 91.88 452 THR A CA 1
ATOM 3454 C C . THR A 1 452 ? 34.173 -4.645 -25.921 1.00 91.88 452 THR A C 1
ATOM 3456 O O . THR A 1 452 ? 32.970 -4.901 -25.945 1.00 91.88 452 THR A O 1
ATOM 3459 N N . LYS A 1 453 ? 34.802 -4.139 -26.991 1.00 91.44 453 LYS A N 1
ATOM 3460 C CA . LYS A 1 453 ? 34.092 -3.841 -28.250 1.00 91.44 453 LYS A CA 1
ATOM 3461 C C . LYS A 1 453 ? 33.422 -5.071 -28.869 1.00 91.44 453 LYS A C 1
ATOM 3463 O O . LYS A 1 453 ? 32.286 -4.975 -29.312 1.00 91.44 453 LYS A O 1
ATOM 3468 N N . GLU A 1 454 ? 34.073 -6.229 -28.797 1.00 95.62 454 GLU A N 1
ATOM 3469 C CA . GLU A 1 454 ? 33.494 -7.511 -29.224 1.00 95.62 454 GLU A CA 1
ATOM 3470 C C . GLU A 1 454 ? 32.193 -7.834 -28.473 1.00 95.62 454 GLU A C 1
ATOM 3472 O O . GLU A 1 454 ? 31.205 -8.262 -29.062 1.00 95.62 454 GLU A O 1
ATOM 3477 N N . SER A 1 455 ? 32.163 -7.568 -27.168 1.00 95.44 455 SER A N 1
ATOM 3478 C CA . SER A 1 455 ? 30.988 -7.784 -26.331 1.00 95.44 455 SER A CA 1
ATOM 3479 C C . SER A 1 455 ? 29.865 -6.781 -26.617 1.00 95.44 455 SER A C 1
ATOM 3481 O O . SER A 1 455 ? 28.697 -7.167 -26.656 1.00 95.44 455 SER A O 1
ATOM 3483 N N . GLU A 1 456 ? 30.196 -5.510 -26.869 1.00 94.62 456 GLU A N 1
ATOM 3484 C CA . GLU A 1 456 ? 29.220 -4.505 -27.315 1.00 94.62 456 GLU A CA 1
ATOM 3485 C C . GLU A 1 456 ? 28.559 -4.895 -28.646 1.00 94.62 456 GLU A C 1
ATOM 3487 O O . GLU A 1 456 ? 27.349 -4.739 -28.801 1.00 94.62 456 GLU A O 1
ATOM 3492 N N . GLU A 1 457 ? 29.342 -5.375 -29.615 1.00 96.69 457 GLU A N 1
ATOM 3493 C CA . GLU A 1 457 ? 28.843 -5.828 -30.919 1.00 96.69 457 GLU A CA 1
ATOM 3494 C C . GLU A 1 457 ? 27.986 -7.087 -30.786 1.00 96.69 457 GLU A C 1
ATOM 3496 O O . GLU A 1 457 ? 26.914 -7.178 -31.387 1.00 96.69 457 GLU A O 1
ATOM 3501 N N . TYR A 1 458 ? 28.423 -8.031 -29.954 1.00 98.19 458 TYR A N 1
ATOM 3502 C CA . TYR A 1 458 ? 27.704 -9.269 -29.696 1.00 98.19 458 TYR A CA 1
ATOM 3503 C C . TYR A 1 458 ? 26.338 -9.024 -29.033 1.00 98.19 458 TYR A C 1
ATOM 3505 O O . TYR A 1 458 ? 25.320 -9.497 -29.540 1.00 98.19 458 TYR A O 1
ATOM 3513 N N . ILE A 1 459 ? 26.275 -8.222 -27.961 1.00 98.25 459 ILE A N 1
ATOM 3514 C CA . ILE A 1 459 ? 24.993 -7.854 -27.333 1.00 98.25 459 ILE A CA 1
ATOM 3515 C C . ILE A 1 459 ? 24.125 -7.018 -28.278 1.00 98.25 459 ILE A C 1
ATOM 3517 O O . ILE A 1 459 ? 22.905 -7.197 -28.299 1.00 98.25 459 ILE A O 1
ATOM 3521 N N . GLY A 1 460 ? 24.727 -6.156 -29.104 1.00 98.12 460 GLY A N 1
ATOM 3522 C CA . GLY A 1 460 ? 23.999 -5.439 -30.150 1.00 98.12 460 GLY A CA 1
ATOM 3523 C C . GLY A 1 460 ? 23.319 -6.391 -31.138 1.00 98.12 460 GLY A C 1
ATOM 3524 O O . GLY A 1 460 ? 22.126 -6.260 -31.402 1.00 98.12 460 GLY A O 1
ATOM 3525 N N . LYS A 1 461 ? 24.025 -7.426 -31.605 1.00 98.44 461 LYS A N 1
ATOM 3526 C CA . LYS A 1 461 ? 23.444 -8.454 -32.479 1.00 98.44 461 LYS A CA 1
ATOM 3527 C C . LYS A 1 461 ? 22.252 -9.162 -31.823 1.00 98.44 461 LYS A C 1
ATOM 3529 O O . LYS A 1 461 ? 21.204 -9.251 -32.454 1.00 98.44 461 LYS A O 1
ATOM 3534 N N . LEU A 1 462 ? 22.386 -9.613 -30.572 1.00 98.56 462 LEU A N 1
ATOM 3535 C CA . LEU A 1 462 ? 21.291 -10.283 -29.851 1.00 98.56 462 LEU A CA 1
ATOM 3536 C C . LEU A 1 462 ? 20.091 -9.352 -29.628 1.00 98.56 462 LEU A C 1
ATOM 3538 O O . LEU A 1 462 ? 18.943 -9.773 -29.753 1.00 98.56 462 LEU A O 1
ATOM 3542 N N . THR A 1 463 ? 20.351 -8.077 -29.323 1.00 98.69 463 THR A N 1
ATOM 3543 C CA . THR A 1 463 ? 19.302 -7.065 -29.127 1.00 98.69 463 THR A CA 1
ATOM 3544 C C . THR A 1 463 ? 18.507 -6.870 -30.412 1.00 98.69 463 THR A C 1
ATOM 3546 O O . THR A 1 463 ? 17.276 -6.906 -30.398 1.00 98.69 463 THR A O 1
ATOM 3549 N N . ARG A 1 464 ? 19.211 -6.709 -31.537 1.00 98.56 464 ARG A N 1
ATOM 3550 C CA . ARG A 1 464 ? 18.600 -6.557 -32.857 1.00 98.56 464 ARG A CA 1
ATOM 3551 C C . ARG A 1 464 ? 17.813 -7.797 -33.262 1.00 98.56 464 ARG A C 1
ATOM 3553 O O . ARG A 1 464 ? 16.674 -7.658 -33.691 1.00 98.56 464 ARG A O 1
ATOM 3560 N N . GLU A 1 465 ? 18.372 -8.986 -33.053 1.00 98.56 465 GLU A N 1
ATOM 3561 C CA . GLU A 1 465 ? 17.692 -10.259 -33.305 1.00 98.56 465 GLU A CA 1
ATOM 3562 C C . GLU A 1 465 ? 16.380 -10.365 -32.514 1.00 98.56 465 GLU A C 1
ATOM 3564 O O . GLU A 1 465 ? 15.341 -10.683 -33.090 1.00 98.56 465 GLU A O 1
ATOM 3569 N N . ALA A 1 466 ? 16.387 -10.033 -31.217 1.00 98.62 466 ALA A N 1
ATOM 3570 C CA . ALA A 1 466 ? 15.184 -10.068 -30.387 1.00 98.62 466 ALA A CA 1
ATOM 3571 C C . ALA A 1 466 ? 14.109 -9.093 -30.896 1.00 98.62 466 ALA A C 1
ATOM 3573 O O . ALA A 1 466 ? 12.935 -9.453 -30.995 1.00 98.62 466 ALA A O 1
ATOM 3574 N N . VAL A 1 467 ? 14.503 -7.869 -31.263 1.00 98.56 467 VAL A N 1
ATOM 3575 C CA . VAL A 1 467 ? 13.586 -6.863 -31.818 1.00 98.56 467 VAL A CA 1
ATOM 3576 C C . VAL A 1 467 ? 13.024 -7.302 -33.176 1.00 98.56 467 VAL A C 1
ATOM 3578 O O . VAL A 1 467 ? 11.822 -7.181 -33.407 1.00 98.56 467 VAL A O 1
ATOM 3581 N N . GLU A 1 468 ? 13.857 -7.838 -34.066 1.00 98.06 468 GLU A N 1
ATOM 3582 C CA . GLU A 1 468 ? 13.441 -8.315 -35.390 1.00 98.06 468 GLU A CA 1
ATOM 3583 C C . GLU A 1 468 ? 12.500 -9.525 -35.299 1.00 98.06 468 GLU A C 1
ATOM 3585 O O . GLU A 1 468 ? 11.491 -9.571 -36.006 1.00 98.06 468 GLU A O 1
ATOM 3590 N N . LEU A 1 469 ? 12.775 -10.474 -34.396 1.00 97.88 469 LEU A N 1
ATOM 3591 C CA . LEU A 1 469 ? 11.921 -11.642 -34.155 1.00 97.88 469 LEU A CA 1
ATOM 3592 C C . LEU A 1 469 ? 10.556 -11.259 -33.571 1.00 97.88 469 LEU A C 1
ATOM 3594 O O . LEU A 1 469 ? 9.531 -11.817 -33.986 1.00 97.88 469 LEU A O 1
ATOM 3598 N N . ALA A 1 470 ? 10.538 -10.322 -32.619 1.00 96.88 470 ALA A N 1
ATOM 3599 C CA . ALA A 1 470 ? 9.312 -9.827 -31.995 1.00 96.88 470 ALA A CA 1
ATOM 3600 C C . ALA A 1 470 ? 8.463 -9.007 -32.981 1.00 96.88 470 ALA A C 1
ATOM 3602 O O . ALA A 1 470 ? 7.233 -9.077 -32.943 1.00 96.88 470 ALA A O 1
ATOM 3603 N N . GLY A 1 471 ? 9.110 -8.291 -33.906 1.00 95.62 471 GLY A N 1
ATOM 3604 C CA . GLY A 1 471 ? 8.451 -7.462 -34.910 1.00 95.62 471 GLY A CA 1
ATOM 3605 C C . GLY A 1 471 ? 7.795 -6.215 -34.310 1.00 95.62 471 GLY A C 1
ATOM 3606 O O . GLY A 1 471 ? 8.021 -5.860 -33.161 1.00 95.62 471 GLY A O 1
ATOM 3607 N N . ASN A 1 472 ? 6.970 -5.518 -35.098 1.00 94.12 472 ASN A N 1
ATOM 3608 C CA . ASN A 1 472 ? 6.232 -4.320 -34.659 1.00 94.12 472 ASN A CA 1
ATOM 3609 C C . ASN A 1 472 ? 7.104 -3.202 -34.052 1.00 94.12 472 ASN A C 1
ATOM 3611 O O . ASN A 1 472 ? 6.643 -2.452 -33.191 1.00 94.12 472 ASN A O 1
ATOM 3615 N N . TRP A 1 473 ? 8.347 -3.060 -34.519 1.00 97.25 473 TRP A N 1
ATOM 3616 C CA . TRP A 1 473 ? 9.214 -1.950 -34.130 1.00 97.25 473 TRP A CA 1
ATOM 3617 C C . TRP A 1 473 ? 8.519 -0.596 -34.395 1.00 97.25 473 TRP A C 1
ATOM 3619 O O . TRP A 1 473 ? 8.114 -0.337 -35.534 1.00 97.25 473 TRP A O 1
ATOM 3629 N N . PRO A 1 474 ? 8.339 0.272 -33.379 1.00 95.50 474 PRO A N 1
ATOM 3630 C CA . PRO A 1 474 ? 7.399 1.390 -33.483 1.00 95.50 474 PRO A CA 1
ATOM 3631 C C . PRO A 1 474 ? 7.993 2.663 -34.090 1.00 95.50 474 PRO A C 1
ATOM 3633 O O . PRO A 1 474 ? 7.233 3.567 -34.442 1.00 95.50 474 PRO A O 1
ATOM 3636 N N . VAL A 1 475 ? 9.323 2.767 -34.189 1.00 97.75 475 VAL A N 1
ATOM 3637 C CA . VAL A 1 475 ? 10.003 4.016 -34.561 1.00 97.75 475 VAL A CA 1
ATOM 3638 C C . VAL A 1 475 ? 9.808 4.326 -36.039 1.00 97.75 475 VAL A C 1
ATOM 3640 O O . VAL A 1 475 ? 10.076 3.502 -36.914 1.00 97.75 475 VAL A O 1
ATOM 3643 N N . LYS A 1 476 ? 9.393 5.560 -36.322 1.00 95.75 476 LYS A N 1
ATOM 3644 C CA . LYS A 1 476 ? 9.201 6.096 -37.667 1.00 95.75 476 LYS A CA 1
ATOM 3645 C C . LYS A 1 476 ? 10.074 7.325 -37.890 1.00 95.75 476 LYS A C 1
ATOM 3647 O O . LYS A 1 476 ? 10.550 7.997 -36.971 1.00 95.75 476 LYS A O 1
ATOM 3652 N N . LYS A 1 477 ? 10.245 7.660 -39.169 1.00 97.75 477 LYS A N 1
ATOM 3653 C CA . LYS A 1 477 ? 10.986 8.847 -39.590 1.00 97.75 477 LYS A CA 1
ATOM 3654 C C . LYS A 1 477 ? 10.406 10.113 -38.951 1.00 97.75 477 LYS A C 1
ATOM 3656 O O . LYS A 1 477 ? 9.251 10.458 -39.184 1.00 97.75 477 LYS A O 1
ATOM 3661 N N . GLY A 1 478 ? 11.251 10.856 -38.241 1.00 97.31 478 GLY A N 1
ATOM 3662 C CA . GLY A 1 478 ? 10.901 12.124 -37.604 1.00 97.31 478 GLY A CA 1
ATOM 3663 C C . GLY A 1 478 ? 10.428 12.018 -36.153 1.00 97.31 478 GLY A C 1
ATOM 3664 O O . GLY A 1 478 ? 10.184 13.069 -35.548 1.00 97.31 478 GLY A O 1
ATOM 3665 N N . ASP A 1 479 ? 10.344 10.815 -35.584 1.00 97.81 479 ASP A N 1
ATOM 3666 C CA . ASP A 1 479 ? 9.959 10.618 -34.184 1.00 97.81 479 ASP A CA 1
ATOM 3667 C C . ASP A 1 479 ? 11.031 11.139 -33.217 1.00 97.81 479 ASP A C 1
ATOM 3669 O O . ASP A 1 4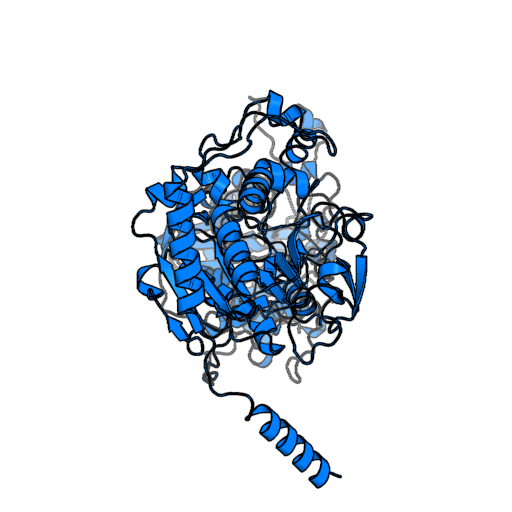79 ? 12.236 11.103 -33.504 1.00 97.81 479 ASP A O 1
ATOM 3673 N N . VAL A 1 480 ? 10.582 11.633 -32.059 1.00 98.31 480 VAL A N 1
ATOM 3674 C CA . VAL A 1 480 ? 11.427 11.740 -30.860 1.00 98.31 480 VAL A CA 1
ATOM 3675 C C . VAL A 1 480 ? 11.257 10.471 -30.039 1.00 98.31 480 VAL A C 1
ATOM 3677 O O . VAL A 1 480 ? 10.157 10.193 -29.556 1.00 98.31 480 VAL A O 1
ATOM 3680 N N . VAL A 1 481 ? 12.347 9.725 -29.877 1.00 98.56 481 VAL A N 1
ATOM 3681 C CA . VAL A 1 481 ? 12.351 8.432 -29.183 1.00 98.56 481 VAL A CA 1
ATOM 3682 C C . VAL A 1 481 ? 12.890 8.609 -27.772 1.00 98.56 481 VAL A C 1
ATOM 3684 O O . VAL A 1 481 ? 13.951 9.202 -27.590 1.00 98.56 481 VAL A O 1
ATOM 3687 N N . TYR A 1 482 ? 12.175 8.091 -26.780 1.00 98.31 482 TYR A N 1
ATOM 3688 C CA . TYR A 1 482 ? 12.622 8.029 -25.393 1.00 98.31 482 TYR A CA 1
ATOM 3689 C C . TYR A 1 482 ? 12.981 6.592 -25.037 1.00 98.31 482 TYR A C 1
ATOM 3691 O O . TYR A 1 482 ? 12.132 5.711 -25.138 1.00 98.31 482 TYR A O 1
ATOM 3699 N N . ILE A 1 483 ? 14.215 6.353 -24.609 1.00 98.50 483 ILE A N 1
ATOM 3700 C CA . ILE A 1 483 ? 14.677 5.054 -24.128 1.00 98.50 483 ILE A CA 1
ATOM 3701 C C . ILE A 1 483 ? 14.826 5.146 -22.613 1.00 98.50 483 ILE A C 1
ATOM 3703 O O . ILE A 1 483 ? 15.611 5.943 -22.096 1.00 98.50 483 ILE A O 1
ATOM 3707 N N . LYS A 1 484 ? 14.037 4.339 -21.904 1.00 96.94 484 LYS A N 1
ATOM 3708 C CA . LYS A 1 484 ? 13.937 4.337 -20.445 1.00 96.94 484 LYS A CA 1
ATOM 3709 C C . LYS A 1 484 ? 14.623 3.086 -19.876 1.00 96.94 484 LYS A C 1
ATOM 3711 O O . LYS A 1 484 ? 13.950 2.060 -19.759 1.00 96.94 484 LYS A O 1
ATOM 3716 N N . PRO A 1 485 ? 15.922 3.132 -19.516 1.00 95.69 485 PRO A N 1
ATOM 3717 C CA . PRO A 1 485 ? 16.573 2.036 -18.788 1.00 95.69 485 PRO A CA 1
ATOM 3718 C C . PRO A 1 485 ? 15.983 1.876 -17.375 1.00 9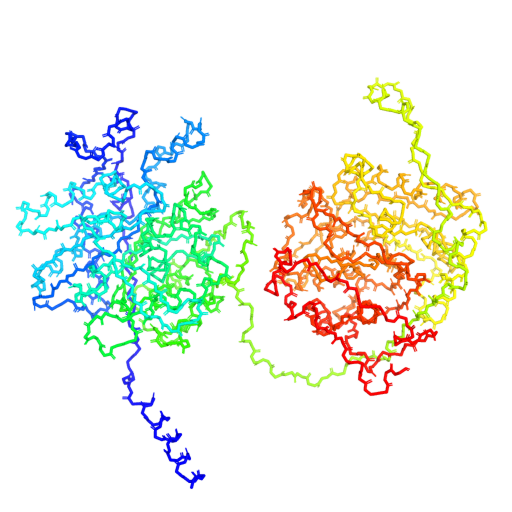5.69 485 PRO A C 1
ATOM 3720 O O . PRO A 1 485 ? 15.058 2.609 -17.017 1.00 95.69 485 PRO A O 1
ATOM 3723 N N . ASN A 1 486 ? 16.486 0.914 -16.596 1.00 91.25 486 ASN A N 1
ATOM 3724 C CA . ASN A 1 486 ? 16.219 0.735 -15.168 1.00 91.25 486 ASN A CA 1
ATOM 3725 C C . ASN A 1 486 ? 17.503 0.912 -14.346 1.00 91.25 486 ASN A C 1
ATOM 3727 O O . ASN A 1 486 ? 18.370 0.041 -14.368 1.00 91.25 486 ASN A O 1
ATOM 3731 N N . LEU A 1 487 ? 17.611 2.000 -13.581 1.00 85.19 487 LEU A N 1
ATOM 3732 C CA . LEU A 1 487 ? 18.716 2.227 -12.638 1.00 85.19 487 LEU A CA 1
ATOM 3733 C C . LEU A 1 487 ? 18.201 2.334 -11.197 1.00 85.19 487 LEU A C 1
ATOM 3735 O O . LEU A 1 487 ? 17.173 2.957 -10.932 1.00 85.19 487 LEU A O 1
ATOM 3739 N N . VAL A 1 488 ? 18.924 1.724 -10.252 1.00 71.19 488 VAL A N 1
ATOM 3740 C CA . VAL A 1 488 ? 18.536 1.691 -8.833 1.00 71.19 488 VAL A CA 1
ATOM 3741 C C . VAL A 1 488 ? 19.250 2.794 -8.060 1.00 71.19 488 VAL A C 1
ATOM 3743 O O . VAL A 1 488 ? 18.631 3.813 -7.796 1.00 71.19 488 VAL A O 1
ATOM 3746 N N . ASN A 1 489 ? 20.531 2.645 -7.732 1.00 61.66 489 ASN A N 1
ATOM 3747 C CA . ASN A 1 489 ? 21.240 3.540 -6.812 1.00 61.66 489 ASN A CA 1
ATOM 3748 C C . ASN A 1 489 ? 22.358 4.334 -7.502 1.00 61.66 489 ASN A C 1
ATOM 3750 O O . ASN A 1 489 ? 22.906 3.899 -8.520 1.00 61.66 489 ASN A O 1
ATOM 3754 N N . SER A 1 490 ? 22.728 5.469 -6.902 1.00 55.75 490 SER A N 1
ATOM 3755 C CA . SER A 1 490 ? 23.943 6.199 -7.267 1.00 55.75 490 SER A CA 1
ATOM 3756 C C . SER A 1 490 ? 25.213 5.448 -6.862 1.00 55.75 490 SER A C 1
ATOM 3758 O O . SER A 1 490 ? 25.190 4.574 -5.994 1.00 55.75 490 SER A O 1
ATOM 3760 N N . TYR A 1 491 ? 26.345 5.791 -7.487 1.00 51.22 491 TYR A N 1
ATOM 3761 C CA . TYR A 1 491 ? 27.636 5.163 -7.185 1.00 51.22 491 TYR A CA 1
ATOM 3762 C C . TYR A 1 491 ? 28.004 5.254 -5.699 1.00 51.22 491 TYR A C 1
ATOM 3764 O O . TYR A 1 491 ? 28.500 4.285 -5.142 1.00 51.22 491 TYR A O 1
ATOM 3772 N N . ILE A 1 492 ? 27.727 6.391 -5.050 1.00 49.66 492 ILE A N 1
ATOM 3773 C CA . ILE A 1 492 ? 28.029 6.607 -3.627 1.00 49.66 492 ILE A CA 1
ATOM 3774 C C . ILE A 1 492 ? 27.233 5.620 -2.764 1.00 49.66 492 ILE A C 1
ATOM 3776 O O . ILE A 1 492 ? 27.827 4.922 -1.948 1.00 49.66 492 ILE A O 1
ATOM 3780 N N . ASP A 1 493 ? 25.936 5.463 -3.035 1.00 51.69 493 ASP A N 1
ATOM 3781 C CA . ASP A 1 493 ? 25.071 4.509 -2.328 1.00 51.69 493 ASP A CA 1
ATOM 3782 C C . ASP A 1 493 ? 25.515 3.046 -2.558 1.00 51.69 493 ASP A C 1
ATOM 3784 O O . ASP A 1 493 ? 25.489 2.226 -1.642 1.00 51.69 493 ASP A O 1
ATOM 3788 N N . MET A 1 494 ? 25.962 2.701 -3.775 1.00 52.75 494 MET A N 1
ATOM 3789 C CA . MET A 1 494 ? 26.489 1.362 -4.097 1.00 52.75 494 MET A CA 1
ATOM 3790 C C . MET A 1 494 ? 27.877 1.103 -3.484 1.00 52.75 494 MET A C 1
ATOM 3792 O O . MET A 1 494 ? 28.211 -0.042 -3.182 1.00 52.75 494 MET A O 1
ATOM 3796 N N . HIS A 1 495 ? 28.686 2.145 -3.277 1.00 49.38 495 HIS A N 1
ATOM 3797 C CA . HIS A 1 495 ? 30.028 2.044 -2.697 1.00 49.38 495 HIS A CA 1
ATOM 3798 C C . HIS A 1 495 ? 30.003 2.029 -1.162 1.00 49.38 495 HIS A C 1
ATOM 3800 O O . HIS A 1 495 ? 30.845 1.380 -0.538 1.00 49.38 495 HIS A O 1
ATOM 3806 N N . GLU A 1 496 ? 29.019 2.681 -0.539 1.00 43.00 496 GLU A N 1
ATOM 3807 C CA . GLU A 1 496 ? 28.683 2.473 0.875 1.00 43.00 496 GLU A CA 1
ATOM 3808 C C . GLU A 1 496 ? 28.186 1.040 1.132 1.00 43.00 496 GLU A C 1
ATOM 3810 O O . GLU A 1 496 ? 28.450 0.492 2.200 1.00 43.00 496 GLU A O 1
ATOM 3815 N N . CYS A 1 497 ? 27.579 0.379 0.134 1.00 43.16 497 CYS A N 1
ATOM 3816 C CA . CYS A 1 497 ? 27.221 -1.041 0.230 1.00 43.16 497 CYS A CA 1
ATOM 3817 C C . CYS A 1 497 ? 28.418 -2.004 0.175 1.00 43.16 497 CYS A C 1
ATOM 3819 O O . CYS A 1 497 ? 28.229 -3.154 0.546 1.00 43.16 497 CYS A O 1
ATOM 3821 N N . GLN A 1 498 ? 29.604 -1.570 -0.283 1.00 39.56 498 GLN A N 1
ATOM 3822 C CA . GLN A 1 498 ? 30.945 -2.183 -0.134 1.00 39.56 498 GLN A CA 1
ATOM 3823 C C . GLN A 1 498 ? 31.115 -3.728 -0.242 1.00 39.56 498 GLN A C 1
ATOM 3825 O O . GLN A 1 498 ? 32.183 -4.241 0.089 1.00 39.56 498 GLN A O 1
ATOM 3830 N N . ALA A 1 499 ? 30.118 -4.472 -0.733 1.00 48.78 499 ALA A N 1
ATOM 3831 C CA . ALA A 1 499 ? 30.035 -5.934 -0.652 1.00 48.78 499 ALA A CA 1
ATOM 3832 C C . ALA A 1 499 ? 29.504 -6.616 -1.928 1.00 48.78 499 ALA A C 1
ATOM 3834 O O . ALA A 1 499 ? 29.422 -7.839 -1.944 1.00 48.78 499 ALA A O 1
ATOM 3835 N N . LEU A 1 500 ? 29.152 -5.864 -2.982 1.00 58.09 500 LEU A N 1
ATOM 3836 C CA . LEU A 1 500 ? 28.568 -6.435 -4.202 1.00 58.09 500 LEU A CA 1
ATOM 3837 C C . LEU A 1 500 ? 29.626 -6.743 -5.278 1.00 58.09 500 LEU A C 1
ATOM 3839 O O . LEU A 1 500 ? 30.460 -5.903 -5.618 1.00 58.09 500 LEU A O 1
ATOM 3843 N N . THR A 1 501 ? 29.556 -7.945 -5.835 1.00 66.50 501 THR A N 1
ATOM 3844 C CA . THR A 1 501 ? 30.310 -8.469 -6.980 1.00 66.50 501 THR A CA 1
ATOM 3845 C C . THR A 1 501 ? 29.808 -7.889 -8.312 1.00 66.50 501 THR A C 1
ATOM 3847 O O . THR A 1 501 ? 28.697 -7.367 -8.402 1.00 66.50 501 THR A O 1
ATOM 3850 N N . SER A 1 502 ? 30.600 -7.994 -9.389 1.00 73.00 502 SER A N 1
ATOM 3851 C CA . SER A 1 502 ? 30.188 -7.522 -10.726 1.00 73.00 502 SER A CA 1
ATOM 3852 C C . SER A 1 502 ? 28.903 -8.182 -11.261 1.00 73.00 502 SER A C 1
ATOM 3854 O O . SER A 1 502 ? 28.118 -7.487 -11.906 1.00 73.00 502 SER A O 1
ATOM 3856 N N . PRO A 1 503 ? 28.631 -9.478 -11.009 1.00 77.94 503 PRO A N 1
ATOM 3857 C CA . PRO A 1 503 ? 27.330 -10.081 -11.305 1.00 77.94 503 PRO A CA 1
ATOM 3858 C C . PRO A 1 503 ? 26.172 -9.469 -10.512 1.00 77.94 503 PRO A C 1
ATOM 3860 O O . PRO A 1 503 ? 25.161 -9.103 -11.106 1.00 77.94 503 PRO A O 1
ATOM 3863 N N . GLU A 1 504 ? 26.325 -9.295 -9.194 1.00 75.38 504 GLU A N 1
ATOM 3864 C CA . GLU A 1 504 ? 25.294 -8.666 -8.355 1.00 75.38 504 GLU A CA 1
ATOM 3865 C C . GLU A 1 504 ? 24.994 -7.260 -8.870 1.00 75.38 504 GLU A C 1
ATOM 3867 O O . GLU A 1 504 ? 23.845 -6.922 -9.115 1.00 75.38 504 GLU A O 1
ATOM 3872 N N . GLN A 1 505 ? 26.025 -6.460 -9.137 1.00 75.19 505 GLN A N 1
ATOM 3873 C CA . GLN A 1 505 ? 25.905 -5.127 -9.724 1.00 75.19 505 GLN A CA 1
ATOM 3874 C C . GLN A 1 505 ? 25.100 -5.111 -11.036 1.00 75.19 505 GLN A C 1
ATOM 3876 O O . GLN A 1 505 ? 24.170 -4.313 -11.161 1.00 75.19 505 GLN A O 1
ATOM 3881 N N . GLN A 1 506 ? 25.409 -6.005 -11.979 1.00 81.19 506 GLN A N 1
ATOM 3882 C CA . GLN A 1 506 ? 24.700 -6.108 -13.261 1.00 81.19 506 GLN A CA 1
ATOM 3883 C C . GLN A 1 506 ? 23.244 -6.578 -13.098 1.00 81.19 506 GLN A C 1
ATOM 3885 O O . GLN A 1 506 ? 22.375 -6.112 -13.820 1.00 81.19 506 GLN A O 1
ATOM 3890 N N . ALA A 1 507 ? 22.926 -7.413 -12.105 1.00 84.19 507 ALA A N 1
ATOM 3891 C CA . ALA A 1 507 ? 21.548 -7.844 -11.838 1.00 84.19 507 ALA A CA 1
ATOM 3892 C C . ALA A 1 507 ? 20.630 -6.722 -11.297 1.00 84.19 507 ALA A C 1
ATOM 3894 O O . ALA A 1 507 ? 19.406 -6.885 -11.225 1.00 84.19 507 ALA A O 1
ATOM 3895 N N . HIS A 1 508 ? 21.190 -5.575 -10.893 1.00 79.00 508 HIS A N 1
ATOM 3896 C CA . HIS A 1 508 ? 20.413 -4.441 -10.389 1.00 79.00 508 HIS A CA 1
ATOM 3897 C C . HIS A 1 508 ? 20.010 -3.446 -11.479 1.00 79.00 508 HIS A C 1
ATOM 3899 O O . HIS A 1 508 ? 19.012 -2.745 -11.287 1.00 79.00 508 HIS A O 1
ATOM 3905 N N . VAL A 1 509 ? 20.759 -3.340 -12.577 1.00 85.19 509 VAL A N 1
ATOM 3906 C CA . VAL A 1 509 ? 20.651 -2.225 -13.526 1.00 85.19 509 VAL A CA 1
ATOM 3907 C C . VAL A 1 509 ? 20.672 -2.700 -14.967 1.00 85.19 509 VAL A C 1
ATOM 3909 O O . VAL A 1 509 ? 21.339 -3.673 -15.282 1.00 85.19 509 VAL A O 1
ATOM 3912 N N . THR A 1 510 ? 20.003 -1.953 -15.839 1.00 92.69 510 THR A N 1
ATOM 3913 C CA . THR A 1 510 ? 20.010 -2.221 -17.278 1.00 92.69 510 THR A CA 1
ATOM 3914 C C . THR A 1 510 ? 21.396 -2.057 -17.883 1.00 92.69 510 THR A C 1
ATOM 3916 O O . THR A 1 510 ? 22.040 -1.011 -17.725 1.00 92.69 510 THR A O 1
ATOM 3919 N N . ASP A 1 511 ? 21.792 -3.054 -18.663 1.00 92.94 511 ASP A N 1
ATOM 3920 C CA . ASP A 1 511 ? 23.017 -3.078 -19.431 1.00 92.94 511 ASP A CA 1
ATOM 3921 C C . ASP A 1 511 ? 22.999 -2.051 -20.570 1.00 92.94 511 ASP A C 1
ATOM 3923 O O . ASP A 1 511 ? 22.137 -2.027 -21.459 1.00 92.94 511 ASP A O 1
ATOM 3927 N N . VAL A 1 512 ? 24.007 -1.182 -20.559 1.00 93.50 512 VAL A N 1
ATOM 3928 C CA . VAL A 1 512 ? 24.125 -0.070 -21.502 1.00 93.50 512 VAL A CA 1
ATOM 3929 C C . VAL A 1 512 ? 24.352 -0.537 -22.946 1.00 93.50 512 VAL A C 1
ATOM 3931 O O . VAL A 1 512 ? 24.019 0.199 -23.877 1.00 93.50 512 VAL A O 1
ATOM 3934 N N . ARG A 1 513 ? 24.869 -1.757 -23.170 1.00 96.88 513 ARG A N 1
ATOM 3935 C CA . ARG A 1 513 ? 25.093 -2.323 -24.513 1.00 96.88 513 ARG A CA 1
ATOM 3936 C C . ARG A 1 513 ? 23.770 -2.538 -25.252 1.00 96.88 513 ARG A C 1
ATOM 3938 O O . ARG A 1 513 ? 23.708 -2.274 -26.452 1.00 96.88 513 ARG A O 1
ATOM 3945 N N . ILE A 1 514 ? 22.710 -2.925 -24.536 1.00 98.38 514 ILE A N 1
ATOM 3946 C CA . ILE A 1 514 ? 21.351 -3.065 -25.086 1.00 98.38 514 ILE A CA 1
ATOM 3947 C C . ILE A 1 514 ? 20.827 -1.687 -25.509 1.00 98.38 514 ILE A C 1
ATOM 3949 O O . ILE A 1 514 ? 20.404 -1.486 -26.647 1.00 98.38 514 ILE A O 1
ATOM 3953 N N . VAL A 1 515 ? 20.925 -0.694 -24.619 1.00 98.25 515 VAL A N 1
ATOM 3954 C CA . VAL A 1 515 ? 20.472 0.683 -24.891 1.00 98.25 515 VAL A CA 1
ATOM 3955 C C . VAL A 1 515 ? 21.238 1.314 -26.055 1.00 98.25 515 VAL A C 1
ATOM 3957 O O . VAL A 1 515 ? 20.640 1.988 -26.895 1.00 98.25 515 VAL A O 1
ATOM 3960 N N . ARG A 1 516 ? 22.548 1.058 -26.149 1.00 98.00 516 ARG A N 1
ATOM 3961 C CA . ARG A 1 516 ? 23.392 1.507 -27.261 1.00 98.00 516 ARG A CA 1
ATOM 3962 C C . ARG A 1 516 ? 22.864 1.013 -28.605 1.00 98.00 516 ARG A C 1
ATOM 3964 O O . ARG A 1 516 ? 22.795 1.806 -29.544 1.00 98.00 516 ARG A O 1
ATOM 3971 N N . GLU A 1 517 ? 22.493 -0.260 -28.710 1.00 98.62 517 GLU A N 1
ATOM 3972 C CA . GLU A 1 517 ? 21.954 -0.804 -29.959 1.00 98.62 517 GLU A CA 1
ATOM 3973 C C . GLU A 1 517 ? 20.574 -0.227 -30.284 1.00 98.62 517 GLU A C 1
ATOM 3975 O O . GLU A 1 517 ? 20.333 0.180 -31.419 1.00 98.62 517 GLU A O 1
ATOM 3980 N N . LEU A 1 518 ? 19.694 -0.081 -29.290 1.00 98.75 518 LEU A N 1
ATOM 3981 C CA . LEU A 1 518 ? 18.372 0.517 -29.499 1.00 98.75 518 LEU A CA 1
ATOM 3982 C C . LEU A 1 518 ? 18.456 1.966 -30.002 1.00 98.75 518 LEU A C 1
ATOM 3984 O O . LEU A 1 518 ? 17.659 2.363 -30.854 1.00 98.75 518 LEU A O 1
ATOM 3988 N N . CYS A 1 519 ? 19.447 2.743 -29.551 1.00 98.75 519 CYS A N 1
ATOM 3989 C CA . CYS A 1 519 ? 19.733 4.065 -30.114 1.00 98.75 519 CYS A CA 1
ATOM 3990 C C . CYS A 1 519 ? 20.080 3.994 -31.610 1.00 98.75 519 CYS A C 1
ATOM 3992 O O . CYS A 1 519 ? 19.571 4.796 -32.395 1.00 98.75 519 CYS A O 1
ATOM 3994 N N . LYS A 1 520 ? 20.924 3.038 -32.022 1.00 98.62 520 LYS A N 1
ATOM 3995 C CA . LYS A 1 520 ? 21.287 2.851 -33.437 1.00 98.62 520 LYS A CA 1
ATOM 3996 C C . LYS A 1 520 ? 20.073 2.449 -34.268 1.00 98.62 520 LYS A C 1
ATOM 3998 O O . LYS A 1 520 ? 19.786 3.107 -35.263 1.00 98.62 520 LYS A O 1
ATOM 4003 N N . MET A 1 521 ? 19.302 1.464 -33.808 1.00 98.62 521 MET A N 1
ATOM 4004 C CA . MET A 1 521 ? 18.080 1.009 -34.480 1.00 98.62 521 MET A CA 1
ATOM 4005 C C . MET A 1 521 ? 17.051 2.139 -34.641 1.00 98.62 521 MET A C 1
ATOM 4007 O O . MET A 1 521 ? 16.462 2.312 -35.712 1.00 98.62 521 MET A O 1
ATOM 4011 N N . ALA A 1 522 ? 16.853 2.956 -33.601 1.00 98.56 522 ALA A N 1
ATOM 4012 C CA . ALA A 1 522 ? 15.963 4.113 -33.658 1.00 98.56 522 ALA A CA 1
ATOM 4013 C C . ALA A 1 522 ? 16.442 5.155 -34.684 1.00 98.56 522 ALA A C 1
ATOM 4015 O O . ALA A 1 522 ? 15.642 5.685 -35.459 1.00 98.56 522 ALA A O 1
ATOM 4016 N N . TRP A 1 523 ? 17.747 5.430 -34.722 1.00 98.44 523 TRP A N 1
ATOM 4017 C CA . TRP A 1 523 ? 18.342 6.362 -35.679 1.00 98.44 523 TRP A CA 1
ATOM 4018 C C . TRP A 1 523 ? 18.250 5.870 -37.125 1.00 98.44 523 TRP A C 1
ATOM 4020 O O . TRP A 1 523 ? 17.836 6.625 -38.003 1.00 98.44 523 TRP A O 1
ATOM 4030 N N . GLU A 1 524 ? 18.563 4.595 -37.366 1.00 98.31 524 GLU A N 1
ATOM 4031 C CA . GLU A 1 524 ? 18.420 3.915 -38.662 1.00 98.31 524 GLU A CA 1
ATOM 4032 C C . GLU A 1 524 ? 16.973 3.968 -39.176 1.00 98.31 524 GLU A C 1
ATOM 4034 O O . GLU A 1 524 ? 16.737 4.151 -40.370 1.00 98.31 524 GLU A O 1
ATOM 4039 N N . SER A 1 525 ? 15.998 3.909 -38.262 1.00 98.19 525 SER A N 1
ATOM 4040 C CA . SER A 1 525 ? 14.563 4.058 -38.557 1.00 98.19 525 SER A CA 1
ATOM 4041 C C . SER A 1 525 ? 14.146 5.510 -38.860 1.00 98.19 525 SER A C 1
ATOM 4043 O O . SER A 1 525 ? 12.996 5.784 -39.214 1.00 98.19 525 SER A O 1
ATOM 4045 N N . GLY A 1 526 ? 15.077 6.462 -38.747 1.00 97.81 526 GLY A N 1
ATOM 4046 C CA . GLY A 1 526 ? 14.887 7.871 -39.072 1.00 97.81 526 GLY A CA 1
ATOM 4047 C C . GLY A 1 526 ? 14.427 8.746 -37.906 1.00 97.81 526 GLY A C 1
ATOM 4048 O O . GLY A 1 526 ? 13.891 9.831 -38.163 1.00 97.81 526 GLY A O 1
ATOM 4049 N N . ALA A 1 527 ? 14.606 8.318 -36.651 1.00 98.38 527 ALA A N 1
ATOM 4050 C CA . ALA A 1 527 ? 14.364 9.174 -35.490 1.00 98.38 527 ALA A CA 1
ATOM 4051 C C . ALA A 1 527 ? 15.150 10.489 -35.618 1.00 98.38 527 ALA A C 1
ATOM 4053 O O . ALA A 1 527 ? 16.323 10.500 -35.988 1.00 98.38 527 ALA A O 1
ATOM 4054 N N . LYS A 1 528 ? 14.522 11.625 -35.298 1.00 98.00 528 LYS A N 1
ATOM 4055 C CA . LYS A 1 528 ? 15.208 12.932 -35.381 1.00 98.00 528 LYS A CA 1
ATOM 4056 C C . LYS A 1 528 ? 16.040 13.247 -34.137 1.00 98.00 528 LYS A C 1
ATOM 4058 O O . LYS A 1 528 ? 16.904 14.124 -34.194 1.00 98.00 528 LYS A O 1
ATOM 4063 N N . LYS A 1 529 ? 15.722 12.597 -33.014 1.00 98.25 529 LYS A N 1
ATOM 4064 C CA . LYS A 1 529 ? 16.326 12.786 -31.691 1.00 98.25 529 LYS A CA 1
ATOM 4065 C C . LYS A 1 529 ? 15.998 11.581 -30.812 1.00 98.25 529 LYS A C 1
ATOM 4067 O O . LYS A 1 529 ? 14.854 11.127 -30.806 1.00 98.25 529 LYS A O 1
ATOM 4072 N N . ILE A 1 530 ? 16.983 11.121 -30.052 1.00 98.81 530 ILE A N 1
ATOM 4073 C CA . ILE A 1 530 ? 16.848 10.055 -29.061 1.00 98.81 530 ILE A CA 1
ATOM 4074 C C . ILE A 1 530 ? 17.163 10.644 -27.685 1.00 98.81 530 ILE A C 1
ATOM 4076 O O . ILE A 1 530 ? 18.133 11.386 -27.527 1.00 98.81 530 ILE A O 1
ATOM 4080 N N . ILE A 1 531 ? 16.328 10.346 -26.698 1.00 98.56 531 ILE A N 1
ATOM 4081 C CA . ILE A 1 531 ? 16.495 10.756 -25.306 1.00 98.56 531 ILE A CA 1
ATOM 4082 C C . ILE A 1 531 ? 16.679 9.489 -24.480 1.00 98.56 531 ILE A C 1
ATOM 4084 O O . ILE A 1 531 ? 15.818 8.617 -24.517 1.00 98.56 531 ILE A O 1
ATOM 4088 N N . ILE A 1 532 ? 17.772 9.388 -23.733 1.00 98.25 532 ILE A N 1
ATOM 4089 C CA . ILE A 1 532 ? 17.941 8.358 -22.707 1.00 98.25 532 ILE A CA 1
ATOM 4090 C C . ILE A 1 532 ? 17.671 9.030 -21.371 1.00 98.25 532 ILE A C 1
ATOM 4092 O O . ILE A 1 532 ? 18.407 9.945 -21.002 1.00 98.25 532 ILE A O 1
ATOM 4096 N N . GLY A 1 533 ? 16.639 8.605 -20.649 1.00 94.75 533 GLY A N 1
ATOM 4097 C CA . GLY A 1 533 ? 16.304 9.248 -19.383 1.00 94.75 533 GLY A CA 1
ATOM 4098 C C . GLY A 1 533 ? 15.862 8.287 -18.299 1.00 94.75 533 GLY A C 1
ATOM 4099 O O . GLY A 1 533 ? 15.187 7.297 -18.562 1.00 94.75 533 GLY A O 1
ATOM 4100 N N . GLU A 1 534 ? 16.281 8.579 -17.072 1.00 91.19 534 GLU A N 1
ATOM 4101 C CA . GLU A 1 534 ? 16.031 7.771 -15.881 1.00 91.19 534 GLU A CA 1
ATOM 4102 C C . GLU A 1 534 ? 16.023 8.652 -14.627 1.00 91.19 534 GLU A C 1
ATOM 4104 O O . GLU A 1 534 ? 16.726 9.661 -14.559 1.00 91.19 534 GLU A O 1
ATOM 4109 N N . GLY A 1 535 ? 15.208 8.252 -13.650 1.00 84.50 535 GLY A N 1
ATOM 4110 C CA . GLY A 1 535 ? 15.143 8.790 -12.304 1.00 84.50 535 GLY A CA 1
ATOM 4111 C C . GLY A 1 535 ? 15.413 7.700 -11.278 1.00 84.50 535 GLY A C 1
ATOM 4112 O O . GLY A 1 535 ? 14.522 6.899 -10.975 1.00 84.50 535 GLY A O 1
ATOM 4113 N N . THR A 1 536 ? 16.621 7.713 -10.723 1.00 73.12 536 THR A N 1
ATOM 4114 C CA . THR A 1 536 ? 17.114 6.722 -9.768 1.00 73.12 536 THR A CA 1
ATOM 4115 C C . THR A 1 536 ? 16.346 6.742 -8.448 1.00 73.12 536 THR A C 1
ATOM 4117 O O . THR A 1 536 ? 15.568 7.651 -8.136 1.00 73.12 536 THR A O 1
ATOM 4120 N N . ARG A 1 537 ? 16.528 5.670 -7.675 1.00 70.19 537 ARG A N 1
ATOM 4121 C CA . ARG A 1 537 ? 15.927 5.460 -6.357 1.00 70.19 537 ARG A CA 1
ATOM 4122 C C . ARG A 1 537 ? 16.398 6.519 -5.352 1.00 70.19 537 ARG A C 1
ATOM 4124 O O . ARG A 1 537 ? 15.571 7.022 -4.588 1.00 70.19 537 ARG A O 1
ATOM 4131 N N . SER A 1 538 ? 17.702 6.799 -5.340 1.00 60.72 538 SER A N 1
ATOM 4132 C CA . SER A 1 538 ? 18.397 7.741 -4.457 1.00 60.72 538 SER A CA 1
ATOM 4133 C C . SER A 1 538 ? 19.676 8.277 -5.107 1.00 60.72 538 SER A C 1
ATOM 4135 O O . SER A 1 538 ? 20.310 7.595 -5.914 1.00 60.72 538 SER A O 1
ATOM 4137 N N . GLY A 1 539 ? 20.053 9.501 -4.727 1.00 64.31 539 GLY A N 1
ATOM 4138 C CA . GLY A 1 539 ? 21.226 10.205 -5.247 1.00 64.31 539 GLY A CA 1
ATOM 4139 C C . GLY A 1 539 ? 20.930 11.082 -6.468 1.00 64.31 539 GLY A C 1
ATOM 4140 O O . GLY A 1 539 ? 19.777 11.359 -6.787 1.00 64.31 539 GLY A O 1
ATOM 4141 N N . ALA A 1 540 ? 21.991 11.571 -7.115 1.00 75.50 540 ALA A N 1
ATOM 4142 C CA . ALA A 1 540 ? 21.896 12.388 -8.327 1.00 75.50 540 ALA A CA 1
ATOM 4143 C C . ALA A 1 540 ? 21.798 11.492 -9.571 1.00 75.50 540 ALA A C 1
ATOM 4145 O O . ALA A 1 540 ? 22.697 10.681 -9.815 1.00 75.50 540 ALA A O 1
ATOM 4146 N N . ASP A 1 541 ? 20.752 11.656 -10.385 1.00 82.62 541 ASP A N 1
ATOM 4147 C CA . ASP A 1 541 ? 20.515 10.780 -11.542 1.00 82.62 541 ASP A CA 1
ATOM 4148 C C . ASP A 1 541 ? 21.618 10.928 -12.587 1.00 82.62 541 ASP A C 1
ATOM 4150 O O . ASP A 1 541 ? 22.060 9.946 -13.184 1.00 82.62 541 ASP A O 1
ATOM 4154 N N . SER A 1 542 ? 22.115 12.154 -12.753 1.00 82.69 542 SER A N 1
ATOM 4155 C CA . SER A 1 542 ? 23.258 12.459 -13.615 1.00 82.69 542 SER A CA 1
ATOM 4156 C C . SER A 1 542 ? 24.518 11.673 -13.229 1.00 82.69 542 SER A C 1
ATOM 4158 O O . SER A 1 542 ? 25.212 11.150 -14.103 1.00 82.69 542 SER A O 1
ATOM 4160 N N . ALA A 1 543 ? 24.795 11.519 -11.932 1.00 76.00 543 ALA A N 1
ATOM 4161 C CA . ALA A 1 543 ? 25.934 10.740 -11.452 1.00 76.00 543 ALA A CA 1
ATOM 4162 C C . ALA A 1 543 ? 25.751 9.240 -11.729 1.00 76.00 543 ALA A C 1
ATOM 4164 O O . ALA A 1 543 ? 26.684 8.580 -12.185 1.00 76.00 543 ALA A O 1
ATOM 4165 N N . SER A 1 544 ? 24.544 8.712 -11.514 1.00 78.50 544 SER A N 1
ATOM 4166 C CA . SER A 1 544 ? 24.204 7.311 -11.792 1.00 78.50 544 SER A CA 1
ATOM 4167 C C . SER A 1 544 ? 24.334 6.976 -13.280 1.00 78.50 544 SER A C 1
ATOM 4169 O O . SER A 1 544 ? 24.983 5.999 -13.647 1.00 78.50 544 SER A O 1
ATOM 4171 N N . LEU A 1 545 ? 23.778 7.818 -14.153 1.00 84.75 545 LEU A N 1
ATOM 4172 C CA . LEU A 1 545 ? 23.878 7.666 -15.607 1.00 84.75 545 LEU A CA 1
ATOM 4173 C C . LEU A 1 545 ? 25.338 7.751 -16.086 1.00 84.75 545 LEU A C 1
ATOM 4175 O O . LEU A 1 545 ? 25.740 7.010 -16.983 1.00 84.75 545 LEU A O 1
ATOM 4179 N N . ALA A 1 546 ? 26.156 8.619 -15.484 1.00 81.44 546 ALA A N 1
ATOM 4180 C CA . ALA A 1 546 ? 27.582 8.709 -15.802 1.00 81.44 546 ALA A CA 1
ATOM 4181 C C . ALA A 1 546 ? 28.347 7.453 -15.377 1.00 81.44 546 ALA A C 1
ATOM 4183 O O . ALA A 1 546 ? 29.155 6.943 -16.153 1.00 81.44 546 ALA A O 1
ATOM 4184 N N . HIS A 1 547 ? 28.064 6.940 -14.180 1.00 78.06 547 HIS A N 1
ATOM 4185 C CA . HIS A 1 547 ? 28.715 5.754 -13.639 1.00 78.06 547 HIS A CA 1
ATOM 4186 C C . HIS A 1 547 ? 28.479 4.508 -14.505 1.00 78.06 547 HIS A C 1
ATOM 4188 O O . HIS A 1 547 ? 29.421 3.790 -14.840 1.00 78.06 547 HIS A O 1
ATOM 4194 N N . TRP A 1 548 ? 27.240 4.304 -14.953 1.00 81.12 548 TRP A N 1
ATOM 4195 C CA . TRP A 1 548 ? 26.850 3.156 -15.778 1.00 81.12 548 TRP A CA 1
ATOM 4196 C C . TRP A 1 548 ? 27.121 3.335 -17.281 1.00 81.12 548 TRP A C 1
ATOM 4198 O O . TRP A 1 548 ? 26.619 2.573 -18.100 1.00 81.12 548 TRP A O 1
ATOM 4208 N N . GLY A 1 549 ? 27.917 4.339 -17.662 1.00 85.56 549 GLY A N 1
ATOM 4209 C CA . GLY A 1 549 ? 28.411 4.497 -19.033 1.00 85.56 549 GLY A CA 1
ATOM 4210 C C . GLY A 1 549 ? 27.432 5.146 -20.017 1.00 85.56 549 GLY A C 1
ATOM 4211 O O . GLY A 1 549 ? 27.769 5.289 -21.192 1.00 85.56 549 GLY A O 1
ATOM 4212 N N . TYR A 1 550 ? 26.260 5.618 -19.575 1.00 91.12 550 TYR A N 1
ATOM 4213 C CA . TYR A 1 550 ? 25.253 6.207 -20.470 1.00 91.12 550 TYR A CA 1
ATOM 4214 C C . TYR A 1 550 ? 25.735 7.492 -21.149 1.00 91.12 550 TYR A C 1
ATOM 4216 O O . TYR A 1 550 ? 25.489 7.694 -22.336 1.00 91.12 550 TYR A O 1
ATOM 4224 N N . TYR A 1 551 ? 26.477 8.342 -20.437 1.00 90.50 551 TYR A N 1
ATOM 4225 C CA . TYR A 1 551 ? 27.095 9.517 -21.062 1.00 90.50 551 TYR A CA 1
ATOM 4226 C C . TYR A 1 551 ? 28.169 9.123 -22.083 1.00 90.50 551 TYR A C 1
ATOM 4228 O O . TYR A 1 551 ? 28.228 9.716 -23.154 1.00 90.50 551 TYR A O 1
ATOM 4236 N N . ALA A 1 552 ? 28.969 8.091 -21.795 1.00 89.00 552 ALA A N 1
ATOM 4237 C CA . ALA A 1 552 ? 30.021 7.638 -22.703 1.00 89.00 552 ALA A CA 1
ATOM 4238 C C . ALA A 1 552 ? 29.443 7.095 -24.019 1.00 89.00 552 ALA A C 1
ATOM 4240 O O . ALA A 1 552 ? 29.927 7.457 -25.091 1.00 89.00 552 ALA A O 1
ATOM 4241 N N . ILE A 1 553 ? 28.369 6.295 -23.960 1.00 92.56 553 ILE A N 1
ATOM 4242 C CA . ILE A 1 553 ? 27.704 5.836 -25.187 1.00 92.56 553 ILE A CA 1
ATOM 4243 C C . ILE A 1 553 ? 27.001 6.980 -25.922 1.00 92.56 553 ILE A C 1
ATOM 4245 O O . ILE A 1 553 ? 26.984 6.982 -27.148 1.00 92.56 553 ILE A O 1
ATOM 4249 N N . ALA A 1 554 ? 26.449 7.974 -25.217 1.00 94.62 554 ALA A N 1
ATOM 4250 C CA . ALA A 1 554 ? 25.845 9.131 -25.867 1.00 94.62 554 ALA A CA 1
ATOM 4251 C C . ALA A 1 554 ? 26.901 9.955 -26.613 1.00 94.62 554 ALA A C 1
ATOM 4253 O O . ALA A 1 554 ? 26.666 10.334 -27.757 1.00 94.62 554 ALA A O 1
ATOM 4254 N N . ASP A 1 555 ? 28.070 10.184 -26.013 1.00 94.50 555 ASP A N 1
ATOM 4255 C CA . ASP A 1 555 ? 29.195 10.868 -26.657 1.00 94.50 555 ASP A CA 1
ATOM 4256 C C . ASP A 1 555 ? 29.705 10.084 -27.880 1.00 94.50 555 ASP A C 1
ATOM 4258 O O . ASP A 1 555 ? 29.879 10.668 -28.952 1.00 94.50 555 ASP A O 1
ATOM 4262 N N . GLU A 1 556 ? 29.873 8.758 -27.758 1.00 94.69 556 GLU A N 1
ATOM 4263 C CA . GLU A 1 556 ? 30.247 7.872 -28.872 1.00 94.69 556 GLU A CA 1
ATOM 4264 C C . GLU A 1 556 ? 29.253 7.989 -30.040 1.00 94.69 556 GLU A C 1
ATOM 4266 O O . GLU A 1 556 ? 29.653 8.195 -31.188 1.00 94.69 556 GLU A O 1
ATOM 4271 N N . LEU A 1 557 ? 27.955 7.860 -29.759 1.00 97.19 557 LEU A N 1
ATOM 4272 C CA . LEU A 1 557 ? 26.903 7.876 -30.775 1.00 97.19 557 LEU A CA 1
ATOM 4273 C C . LEU A 1 557 ? 26.743 9.272 -31.401 1.00 97.19 557 LEU A C 1
ATOM 4275 O O . LEU A 1 557 ? 26.609 9.388 -32.620 1.00 97.19 557 LEU A O 1
ATOM 4279 N N . ASN A 1 558 ? 26.850 10.341 -30.606 1.00 97.94 558 ASN A N 1
ATOM 4280 C CA . ASN A 1 558 ? 26.842 11.717 -31.110 1.00 97.94 558 ASN A CA 1
ATOM 4281 C C . ASN A 1 558 ? 28.038 11.994 -32.032 1.00 97.94 558 ASN A C 1
ATOM 4283 O O . ASN A 1 558 ? 27.869 12.648 -33.062 1.00 97.94 558 ASN A O 1
ATOM 4287 N N . ALA A 1 559 ? 29.224 11.456 -31.725 1.00 97.56 559 ALA A N 1
ATOM 4288 C CA . ALA A 1 559 ? 30.389 11.545 -32.609 1.00 97.56 559 ALA A CA 1
ATOM 4289 C C . ALA A 1 559 ? 30.176 10.809 -33.949 1.00 97.56 559 ALA A C 1
ATOM 4291 O O . ALA A 1 559 ? 30.748 11.202 -34.964 1.00 97.56 559 ALA A O 1
ATOM 4292 N N . GLN A 1 560 ? 29.307 9.793 -33.974 1.00 97.00 560 GLN A N 1
ATOM 4293 C CA . GLN A 1 560 ? 28.857 9.093 -35.188 1.00 97.00 560 GLN A CA 1
ATOM 4294 C C . GLN A 1 560 ? 27.683 9.802 -35.895 1.00 97.00 560 GLN A C 1
ATOM 4296 O O . GLN A 1 560 ? 27.179 9.318 -36.907 1.00 97.00 560 GLN A O 1
ATOM 4301 N N . GLY A 1 561 ? 27.239 10.957 -35.387 1.00 97.19 561 GLY A N 1
ATOM 4302 C CA . GLY A 1 561 ? 26.140 11.745 -35.946 1.00 97.19 561 GLY A CA 1
ATOM 4303 C C . GLY A 1 561 ? 24.744 11.342 -35.463 1.00 97.19 561 GLY A C 1
ATOM 4304 O O . GLY A 1 561 ? 23.764 11.924 -35.929 1.00 97.19 561 GLY A O 1
ATOM 4305 N N . ILE A 1 562 ? 24.633 10.394 -34.528 1.00 98.00 562 ILE A N 1
ATOM 4306 C CA . ILE A 1 562 ? 23.368 9.952 -33.930 1.00 98.00 562 ILE A CA 1
ATOM 4307 C C . ILE A 1 562 ? 23.009 10.900 -32.787 1.00 98.00 562 ILE A C 1
ATOM 4309 O O . ILE A 1 562 ? 23.726 10.968 -31.796 1.00 98.00 562 ILE A O 1
ATOM 4313 N N . LYS A 1 563 ? 21.890 11.624 -32.895 1.00 97.88 563 LYS A N 1
ATOM 4314 C CA . LYS A 1 563 ? 21.515 12.654 -31.907 1.00 97.88 563 LYS A CA 1
ATOM 4315 C C . LYS A 1 563 ? 20.937 12.041 -30.633 1.00 97.88 563 LYS A C 1
ATOM 4317 O O . LYS A 1 563 ? 19.725 11.823 -30.557 1.00 97.88 563 LYS A O 1
ATOM 4322 N N . VAL A 1 564 ? 21.789 11.833 -29.632 1.00 98.50 564 VAL A N 1
ATOM 4323 C CA . VAL A 1 564 ? 21.424 11.291 -28.314 1.00 98.50 564 VAL A CA 1
ATOM 4324 C C . VAL A 1 564 ? 21.548 12.367 -27.237 1.00 98.50 564 VAL A C 1
ATOM 4326 O O . VAL A 1 564 ? 22.565 13.051 -27.141 1.00 98.50 564 VAL A O 1
ATOM 4329 N N . VAL A 1 565 ? 20.520 12.502 -26.401 1.00 97.62 565 VAL A N 1
ATOM 4330 C CA . VAL A 1 565 ? 20.499 13.401 -25.239 1.00 97.62 565 VAL A CA 1
ATOM 4331 C C . VAL A 1 565 ? 20.267 12.585 -23.972 1.00 97.62 565 VAL A C 1
ATOM 4333 O O . VAL A 1 565 ? 19.365 11.752 -23.941 1.00 97.62 565 VAL A O 1
ATOM 4336 N N . ILE A 1 566 ? 21.049 12.843 -22.924 1.00 96.56 566 ILE A N 1
ATOM 4337 C CA . ILE A 1 566 ? 20.820 12.265 -21.597 1.00 96.56 566 ILE A CA 1
ATOM 4338 C C . ILE A 1 566 ? 19.881 13.175 -20.798 1.00 96.56 566 ILE A C 1
ATOM 4340 O O . ILE A 1 566 ? 20.135 14.374 -20.675 1.00 96.56 566 ILE A O 1
ATOM 4344 N N . GLU A 1 567 ? 18.810 12.608 -20.246 1.00 95.56 567 GLU A N 1
ATOM 4345 C CA . GLU A 1 567 ? 17.845 13.299 -19.394 1.00 95.56 567 GLU A CA 1
ATOM 4346 C C . GLU A 1 567 ? 17.816 12.691 -17.979 1.00 95.56 567 GLU A C 1
ATOM 4348 O O . GLU A 1 567 ? 17.091 11.729 -17.721 1.00 95.56 567 GLU A O 1
ATOM 4353 N N . PRO A 1 568 ? 18.580 13.256 -17.035 1.00 91.56 568 PRO A N 1
ATOM 4354 C CA . PRO A 1 568 ? 18.485 12.879 -15.630 1.00 91.56 568 PRO A CA 1
ATOM 4355 C C . PRO A 1 568 ? 17.179 13.445 -15.032 1.00 91.56 568 PRO A C 1
ATOM 4357 O O . PRO A 1 568 ? 17.007 14.662 -14.928 1.00 91.56 568 PRO A O 1
ATOM 4360 N N . ILE A 1 569 ? 16.205 12.579 -14.720 1.00 91.88 569 ILE A N 1
ATOM 4361 C CA . ILE A 1 569 ? 14.795 12.954 -14.452 1.00 91.88 569 ILE A CA 1
ATOM 4362 C C . ILE A 1 569 ? 14.635 13.825 -13.192 1.00 91.88 569 ILE A C 1
ATOM 4364 O O . ILE A 1 569 ? 13.772 14.708 -13.125 1.00 91.88 569 ILE A O 1
ATOM 4368 N N . GLY A 1 570 ? 15.456 13.580 -12.182 1.00 85.31 570 GLY A N 1
ATOM 4369 C CA . GLY A 1 570 ? 15.556 14.322 -10.934 1.00 85.31 570 GLY A CA 1
ATOM 4370 C C . GLY A 1 570 ? 16.047 15.742 -11.138 1.00 85.31 570 GLY A C 1
ATOM 4371 O O . GLY A 1 570 ? 15.622 16.649 -10.436 1.00 85.31 570 GLY A O 1
ATOM 4372 N N . GLU A 1 571 ? 16.860 15.993 -12.158 1.00 87.19 571 GLU A N 1
ATOM 4373 C CA . GLU A 1 571 ? 17.418 17.300 -12.497 1.00 87.19 571 GLU A CA 1
ATOM 4374 C C . GLU A 1 571 ? 16.640 17.984 -13.639 1.00 87.19 571 GLU A C 1
ATOM 4376 O O . GLU A 1 571 ? 16.581 19.216 -13.682 1.00 87.19 571 GLU A O 1
ATOM 4381 N N . ALA A 1 572 ? 15.908 17.228 -14.460 1.00 89.88 572 ALA A N 1
ATOM 4382 C CA . ALA A 1 572 ? 15.103 17.733 -15.572 1.00 89.88 572 ALA A CA 1
ATOM 4383 C C . ALA A 1 572 ? 13.804 18.471 -15.146 1.00 89.88 572 ALA A C 1
ATOM 4385 O O . ALA A 1 572 ? 13.325 18.329 -14.011 1.00 89.88 572 ALA A O 1
ATOM 4386 N N . PRO A 1 573 ? 13.201 19.285 -16.039 1.00 94.31 573 PRO A N 1
ATOM 4387 C CA . PRO A 1 573 ? 11.878 19.876 -15.827 1.00 94.31 573 PRO A CA 1
ATOM 4388 C C . PRO A 1 573 ? 10.752 18.835 -15.881 1.00 94.31 573 PRO A C 1
ATOM 4390 O O . PRO A 1 573 ? 10.706 18.001 -16.788 1.00 94.31 573 PRO A O 1
ATOM 4393 N N . TYR A 1 574 ? 9.758 18.958 -15.002 1.00 94.19 574 TYR A N 1
ATOM 4394 C CA . TYR A 1 574 ? 8.579 18.087 -14.975 1.00 94.19 574 TYR A CA 1
ATOM 4395 C C . TYR A 1 574 ? 7.294 18.827 -15.374 1.00 94.19 574 TYR A C 1
ATOM 4397 O O . TYR A 1 574 ? 7.211 20.053 -15.322 1.00 94.19 574 TYR A O 1
ATOM 4405 N N . THR A 1 575 ? 6.284 18.065 -15.784 1.00 93.88 575 THR A N 1
ATOM 4406 C CA . THR A 1 575 ? 4.933 18.541 -16.092 1.00 93.88 575 THR A CA 1
ATOM 4407 C C . THR A 1 575 ? 3.924 17.675 -15.341 1.00 93.88 575 THR A C 1
ATOM 4409 O O . THR A 1 575 ? 4.040 16.451 -15.345 1.00 93.88 575 THR A O 1
ATOM 4412 N N . TRP A 1 576 ? 2.932 18.311 -14.714 1.00 91.94 576 TRP A N 1
ATOM 4413 C CA . TRP A 1 576 ? 1.763 17.624 -14.167 1.00 91.94 576 TRP A CA 1
ATOM 4414 C C . TRP A 1 576 ? 0.844 17.185 -15.304 1.00 91.94 576 TRP A C 1
ATOM 4416 O O . TRP A 1 576 ? 0.438 18.003 -16.135 1.00 91.94 576 TRP A O 1
ATOM 4426 N N . VAL A 1 577 ? 0.543 15.892 -15.362 1.00 88.69 577 VAL A N 1
ATOM 4427 C CA . VAL A 1 577 ? -0.314 15.296 -16.386 1.00 88.69 577 VAL A CA 1
ATOM 4428 C C . VAL A 1 577 ? -1.509 14.647 -15.712 1.00 88.69 577 VAL A C 1
ATOM 4430 O O . VAL A 1 577 ? -1.345 13.842 -14.798 1.00 88.69 577 VAL A O 1
ATOM 4433 N N . LYS A 1 578 ? -2.709 15.008 -16.174 1.00 84.12 578 LYS A N 1
ATOM 4434 C CA . LYS A 1 578 ? -3.963 14.416 -15.704 1.00 84.12 578 LYS A CA 1
ATOM 4435 C C . LYS A 1 578 ? -4.060 12.954 -16.107 1.00 84.12 578 LYS A C 1
ATOM 4437 O O . LYS A 1 578 ? -3.619 12.576 -17.192 1.00 84.12 578 LYS A O 1
ATOM 4442 N N . THR A 1 579 ? -4.703 12.167 -15.262 1.00 81.12 579 THR A N 1
ATOM 4443 C CA . THR A 1 579 ? -4.863 10.729 -15.465 1.00 81.12 579 THR A CA 1
ATOM 4444 C C . THR A 1 579 ? -6.326 10.309 -15.481 1.00 81.12 579 THR A C 1
ATOM 4446 O O . THR A 1 579 ? -7.242 11.129 -15.416 1.00 81.12 579 THR A O 1
ATOM 4449 N N . ILE A 1 580 ? -6.540 9.001 -15.605 1.00 76.69 580 ILE A N 1
ATOM 4450 C CA . ILE A 1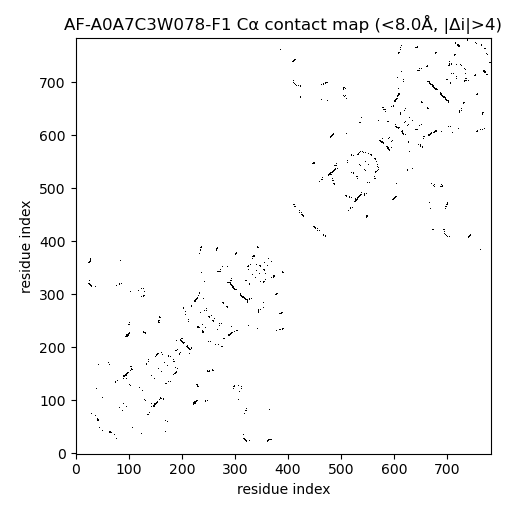 580 ? -7.855 8.361 -15.581 1.00 76.69 580 ILE A CA 1
ATOM 4451 C C . ILE A 1 580 ? -8.512 8.332 -14.185 1.00 76.69 580 ILE A C 1
ATOM 4453 O O . ILE A 1 580 ? -9.683 7.976 -14.089 1.00 76.69 580 ILE A O 1
ATOM 4457 N N . GLY A 1 581 ? -7.809 8.741 -13.126 1.00 73.88 581 GLY A N 1
ATOM 4458 C CA . GLY A 1 581 ? -8.340 8.955 -11.779 1.00 73.88 581 GLY A CA 1
ATOM 4459 C C . GLY A 1 581 ? -8.480 7.698 -10.911 1.00 73.88 581 GLY A C 1
ATOM 4460 O O . GLY A 1 581 ? -9.367 7.662 -10.061 1.00 73.88 581 GLY A O 1
ATOM 4461 N N . LEU A 1 582 ? -7.652 6.666 -11.110 1.00 70.06 582 LEU A N 1
ATOM 4462 C CA . LEU A 1 582 ? -7.669 5.438 -10.299 1.00 70.06 582 LEU A CA 1
ATOM 4463 C C . LEU A 1 582 ? -7.021 5.631 -8.925 1.00 70.06 582 LEU A C 1
ATOM 4465 O O . LEU A 1 582 ? -7.520 5.113 -7.923 1.00 70.06 582 LEU A O 1
ATOM 4469 N N . CYS A 1 583 ? -5.907 6.362 -8.872 1.00 76.81 583 CYS A N 1
ATOM 4470 C CA . CYS A 1 583 ? -5.187 6.657 -7.639 1.00 76.81 583 CYS A CA 1
ATOM 4471 C C . CYS A 1 583 ? -5.113 8.154 -7.376 1.00 76.81 583 CYS A C 1
ATOM 4473 O O . CYS A 1 583 ? -5.596 8.612 -6.342 1.00 76.81 583 CYS A O 1
ATOM 4475 N N . ASN A 1 584 ? -4.517 8.893 -8.307 1.00 75.06 584 ASN A N 1
ATOM 4476 C CA . ASN A 1 584 ? -4.325 10.334 -8.215 1.00 75.06 584 ASN A CA 1
ATOM 4477 C C . ASN A 1 584 ? -4.996 11.021 -9.404 1.00 75.06 584 ASN A C 1
ATOM 4479 O O . ASN A 1 584 ? -5.210 10.412 -10.441 1.00 75.06 584 ASN A O 1
ATOM 4483 N N . ALA A 1 585 ? -5.326 12.306 -9.265 1.00 75.56 585 ALA A N 1
ATOM 4484 C CA . ALA A 1 585 ? -5.872 13.085 -10.379 1.00 75.56 585 ALA A CA 1
ATOM 4485 C C . ALA A 1 585 ? -4.801 13.450 -11.426 1.00 75.56 585 ALA A C 1
ATOM 4487 O O . ALA A 1 585 ? -5.119 13.688 -12.593 1.00 75.56 585 ALA A O 1
ATOM 4488 N N . GLU A 1 586 ? -3.541 13.537 -10.997 1.00 85.50 586 GLU A N 1
ATOM 4489 C CA . GLU A 1 586 ? -2.408 13.937 -11.821 1.00 85.50 586 GLU A CA 1
ATOM 4490 C C . GLU A 1 586 ? -1.082 13.368 -11.299 1.00 85.50 586 GLU A C 1
ATOM 4492 O O . GLU A 1 586 ? -0.935 13.090 -10.105 1.00 85.50 586 GLU A O 1
ATOM 4497 N N . TYR A 1 587 ? -0.103 13.231 -12.199 1.00 90.38 587 TYR A N 1
ATOM 4498 C CA . TYR A 1 587 ? 1.280 12.887 -11.860 1.00 90.38 587 TYR A CA 1
ATOM 4499 C C . TYR A 1 587 ? 2.286 13.853 -12.477 1.00 90.38 587 TYR A C 1
ATOM 4501 O O . TYR A 1 587 ? 2.130 14.289 -13.618 1.00 90.38 587 TYR A O 1
ATOM 4509 N N . ALA A 1 588 ? 3.356 14.140 -11.738 1.00 91.50 588 ALA A N 1
ATOM 4510 C CA . ALA A 1 588 ? 4.503 14.894 -12.219 1.00 91.50 588 ALA A CA 1
ATOM 4511 C C . ALA A 1 588 ? 5.506 13.964 -12.922 1.00 91.50 588 ALA A C 1
ATOM 4513 O O . ALA A 1 588 ? 6.244 13.221 -12.268 1.00 91.50 588 ALA A O 1
ATOM 4514 N N . ILE A 1 589 ? 5.554 14.032 -14.253 1.00 93.88 589 ILE A N 1
ATOM 4515 C CA . ILE A 1 589 ? 6.459 13.243 -15.110 1.00 93.88 589 ILE A CA 1
ATOM 4516 C C . ILE A 1 589 ? 7.387 14.167 -15.926 1.00 93.88 589 ILE A C 1
ATOM 4518 O O . ILE A 1 589 ? 7.132 15.376 -15.975 1.00 93.88 589 ILE A O 1
ATOM 4522 N N . PRO A 1 590 ? 8.458 13.665 -16.575 1.00 94.62 590 PRO A N 1
ATOM 4523 C CA . PRO A 1 590 ? 9.361 14.502 -17.359 1.00 94.62 590 PRO A CA 1
ATOM 4524 C C . PRO A 1 590 ? 8.620 15.270 -18.453 1.00 94.62 590 PRO A C 1
ATOM 4526 O O . PRO A 1 590 ? 7.745 14.741 -19.144 1.00 94.62 590 PRO A O 1
ATOM 4529 N N . THR A 1 591 ? 8.978 16.541 -18.629 1.00 94.81 591 THR A N 1
ATOM 4530 C CA . THR A 1 591 ? 8.309 17.417 -19.603 1.00 94.81 591 THR A CA 1
ATOM 4531 C C . THR A 1 591 ? 8.501 16.924 -21.037 1.00 94.81 591 THR A C 1
ATOM 4533 O O . THR A 1 591 ? 7.590 17.060 -21.855 1.00 94.81 591 THR A O 1
ATOM 4536 N N . SER A 1 592 ? 9.656 16.329 -21.339 1.00 94.50 592 SER A N 1
ATOM 4537 C CA . SER A 1 592 ? 9.948 15.691 -22.624 1.00 94.50 592 SER A CA 1
ATOM 4538 C C . SER A 1 592 ? 8.954 14.565 -22.922 1.00 94.50 592 SER A C 1
ATOM 4540 O O . SER A 1 592 ? 8.314 14.594 -23.972 1.00 94.50 592 SER A O 1
ATOM 4542 N N . VAL A 1 593 ? 8.736 13.641 -21.980 1.00 94.00 593 VAL A N 1
ATOM 4543 C CA . VAL A 1 593 ? 7.757 12.545 -22.093 1.00 94.00 593 VAL A CA 1
ATOM 4544 C C . VAL A 1 593 ? 6.341 13.096 -22.266 1.00 94.00 593 VAL A C 1
ATOM 4546 O O . VAL A 1 593 ? 5.613 12.675 -23.161 1.00 94.00 593 VAL A O 1
ATOM 4549 N N . ALA A 1 594 ? 5.963 14.102 -21.473 1.00 91.62 594 ALA A N 1
ATOM 4550 C CA . ALA A 1 594 ? 4.626 14.689 -21.531 1.00 91.62 594 ALA A CA 1
ATOM 4551 C C . ALA A 1 594 ? 4.330 15.452 -22.841 1.00 91.62 594 ALA A C 1
ATOM 4553 O O . ALA A 1 594 ? 3.178 15.494 -23.275 1.00 91.62 594 ALA A O 1
ATOM 4554 N N . LYS A 1 595 ? 5.330 16.100 -23.462 1.00 90.56 595 LYS A N 1
ATOM 4555 C CA . LYS A 1 595 ? 5.100 17.098 -24.531 1.00 90.56 595 LYS A CA 1
ATOM 4556 C C . LYS A 1 595 ? 5.837 16.849 -25.842 1.00 90.56 595 LYS A C 1
ATOM 4558 O O . LYS A 1 595 ? 5.357 17.280 -26.889 1.00 90.56 595 LYS A O 1
ATOM 4563 N N . GLU A 1 596 ? 6.987 16.188 -25.831 1.00 92.88 596 GLU A N 1
ATOM 4564 C CA . GLU A 1 596 ? 7.879 16.082 -26.994 1.00 92.88 596 GLU A CA 1
ATOM 4565 C C . GLU A 1 596 ? 7.925 14.665 -27.563 1.00 92.88 596 GLU A C 1
ATOM 4567 O O . GLU A 1 596 ? 7.751 14.516 -28.769 1.00 92.88 596 GLU A O 1
ATOM 4572 N N . VAL A 1 597 ? 8.063 13.652 -26.709 1.00 94.94 597 VAL A N 1
ATOM 4573 C CA . VAL A 1 597 ? 8.244 12.245 -27.097 1.00 94.94 597 VAL A CA 1
ATOM 4574 C C . VAL A 1 597 ? 7.082 11.750 -27.960 1.00 94.94 597 VAL A C 1
ATOM 4576 O O . VAL A 1 597 ? 5.922 12.096 -27.716 1.00 94.94 597 VAL A O 1
ATOM 4579 N N . ASP A 1 598 ? 7.415 10.988 -29.001 1.00 95.31 598 ASP A N 1
ATOM 4580 C CA . ASP A 1 598 ? 6.458 10.331 -29.895 1.00 95.31 598 ASP A CA 1
ATOM 4581 C C . ASP A 1 598 ? 6.460 8.804 -29.700 1.00 95.31 598 ASP A C 1
ATOM 4583 O O . ASP A 1 598 ? 5.402 8.195 -29.837 1.00 95.31 598 ASP A O 1
ATOM 4587 N N . VAL A 1 599 ? 7.610 8.218 -29.330 1.00 96.50 599 VAL A N 1
ATOM 4588 C CA . VAL A 1 599 ? 7.778 6.782 -29.049 1.00 96.50 599 VAL A CA 1
ATOM 4589 C C . VAL A 1 599 ? 8.538 6.583 -27.737 1.00 96.50 599 VAL A C 1
ATOM 4591 O O . VAL A 1 599 ? 9.632 7.131 -27.583 1.00 96.50 599 VAL A O 1
ATOM 4594 N N . LEU A 1 600 ? 8.003 5.778 -26.814 1.00 97.69 600 LEU A N 1
ATOM 4595 C CA . LEU A 1 600 ? 8.681 5.384 -25.574 1.00 97.69 600 LEU A CA 1
ATOM 4596 C C . LEU A 1 600 ? 9.031 3.891 -25.580 1.00 97.69 600 LEU A C 1
ATOM 4598 O O . LEU A 1 600 ? 8.154 3.030 -25.625 1.00 97.69 600 LEU A O 1
ATOM 4602 N N . ILE A 1 601 ? 10.324 3.596 -25.466 1.00 98.56 601 ILE A N 1
ATOM 4603 C CA . ILE A 1 601 ? 10.884 2.247 -25.367 1.00 98.56 601 ILE A CA 1
ATOM 4604 C C . ILE A 1 601 ? 11.339 2.023 -23.923 1.00 98.56 601 ILE A C 1
ATOM 4606 O O . ILE A 1 601 ? 12.240 2.707 -23.434 1.00 98.56 601 ILE A O 1
ATOM 4610 N N . SER A 1 602 ? 10.714 1.073 -23.229 1.00 98.12 602 SER A N 1
ATOM 4611 C CA . SER A 1 602 ? 11.109 0.679 -21.873 1.00 98.12 602 SER A CA 1
ATOM 4612 C C . SER A 1 602 ? 12.149 -0.435 -21.944 1.00 98.12 602 SER A C 1
ATOM 4614 O O . SER A 1 602 ? 11.930 -1.442 -22.615 1.00 98.12 602 SER A O 1
ATOM 4616 N N . VAL A 1 603 ? 13.265 -0.268 -21.236 1.00 98.31 603 VAL A N 1
ATOM 4617 C CA . VAL A 1 603 ? 14.350 -1.255 -21.169 1.00 98.31 603 VAL A CA 1
ATOM 4618 C C . VAL A 1 603 ? 14.525 -1.695 -19.713 1.00 98.31 603 VAL A C 1
ATOM 4620 O O . VAL A 1 603 ? 15.407 -1.190 -19.022 1.00 98.31 603 VAL A O 1
ATOM 4623 N N . PRO A 1 604 ? 13.606 -2.510 -19.164 1.00 96.25 604 PRO A N 1
ATOM 4624 C CA . PRO A 1 604 ? 13.648 -2.902 -17.760 1.00 96.25 604 PRO A CA 1
ATOM 4625 C C . PRO A 1 604 ? 14.698 -3.989 -17.484 1.00 96.25 604 PRO A C 1
ATOM 4627 O O . PRO A 1 604 ? 15.060 -4.744 -18.378 1.00 96.25 604 PRO A O 1
ATOM 4630 N N . GLN A 1 605 ? 15.112 -4.112 -16.220 1.00 93.19 605 GLN A N 1
ATOM 4631 C CA . GLN A 1 605 ? 15.917 -5.236 -15.726 1.00 93.19 605 GLN A CA 1
ATOM 4632 C C . GLN A 1 605 ? 15.023 -6.370 -15.229 1.00 93.19 605 GLN A C 1
ATOM 4634 O O . GLN A 1 605 ? 14.164 -6.089 -14.397 1.00 93.19 605 GLN A O 1
ATOM 4639 N N . MET A 1 606 ? 15.265 -7.623 -15.621 1.00 94.75 606 MET A N 1
ATOM 4640 C CA . MET A 1 606 ? 14.564 -8.797 -15.084 1.00 94.75 606 MET A CA 1
ATOM 4641 C C . MET A 1 606 ? 14.976 -9.082 -13.631 1.00 94.75 606 MET A C 1
ATOM 4643 O O . MET A 1 606 ? 16.041 -9.637 -13.369 1.00 94.75 606 MET A O 1
ATOM 4647 N N . LYS A 1 607 ? 14.141 -8.711 -12.654 1.00 90.12 607 LYS A N 1
ATOM 4648 C CA . LYS A 1 607 ? 14.424 -8.975 -11.228 1.00 90.12 607 LYS A CA 1
ATOM 4649 C C . LYS A 1 607 ? 13.177 -9.026 -10.350 1.00 90.12 607 LYS A C 1
ATOM 4651 O O . LYS A 1 607 ? 12.145 -8.456 -10.691 1.00 90.12 607 LYS A O 1
ATOM 4656 N N . CYS A 1 608 ? 13.286 -9.655 -9.188 1.00 86.44 608 CYS A N 1
ATOM 4657 C CA . CYS A 1 608 ? 12.278 -9.650 -8.130 1.00 86.44 608 CYS A CA 1
ATOM 4658 C C . CYS A 1 608 ? 12.181 -8.275 -7.439 1.00 86.44 608 CYS A C 1
ATOM 4660 O O . CYS A 1 608 ? 13.141 -7.501 -7.401 1.00 86.44 608 CYS A O 1
ATOM 4662 N N . HIS A 1 609 ? 11.009 -7.938 -6.889 1.00 83.50 609 HIS A N 1
ATOM 4663 C CA . HIS A 1 609 ? 10.824 -6.685 -6.152 1.00 83.50 609 HIS A CA 1
ATOM 4664 C C . HIS A 1 609 ? 9.710 -6.750 -5.102 1.00 83.50 609 HIS A C 1
ATOM 4666 O O . HIS A 1 609 ? 8.552 -6.946 -5.450 1.00 83.50 609 HIS A O 1
ATOM 4672 N N . THR A 1 610 ? 10.023 -6.402 -3.852 1.00 75.00 610 THR A N 1
ATOM 4673 C CA . THR A 1 610 ? 9.168 -6.513 -2.645 1.00 75.00 610 THR A CA 1
ATOM 4674 C C . THR A 1 610 ? 7.745 -5.964 -2.722 1.00 75.00 610 THR A C 1
ATOM 4676 O O . THR A 1 610 ? 6.863 -6.514 -2.074 1.00 75.00 610 THR A O 1
ATOM 4679 N N . ILE A 1 611 ? 7.507 -4.895 -3.489 1.00 76.12 611 ILE A N 1
ATOM 4680 C CA . ILE A 1 611 ? 6.164 -4.299 -3.668 1.00 76.12 611 ILE A CA 1
ATOM 4681 C C . ILE A 1 611 ? 5.465 -4.799 -4.941 1.00 76.12 611 ILE A C 1
ATOM 4683 O O . ILE A 1 611 ? 4.337 -5.273 -4.903 1.00 76.12 611 ILE A O 1
ATOM 4687 N N . ALA A 1 612 ? 6.137 -4.688 -6.086 1.00 81.38 612 ALA A N 1
ATOM 4688 C CA . ALA A 1 612 ? 5.531 -4.929 -7.390 1.00 81.38 612 ALA A CA 1
ATOM 4689 C C . ALA A 1 612 ? 5.411 -6.407 -7.785 1.00 81.38 612 ALA A C 1
ATOM 4691 O O . ALA A 1 612 ? 4.685 -6.722 -8.722 1.00 81.38 612 ALA A O 1
ATOM 4692 N N . GLY A 1 613 ? 6.138 -7.319 -7.145 1.00 82.88 613 GLY A N 1
ATOM 4693 C CA . GLY A 1 613 ? 6.307 -8.674 -7.666 1.00 82.88 613 GLY A CA 1
ATOM 4694 C C . GLY A 1 613 ? 7.670 -8.823 -8.286 1.00 82.88 613 GLY A C 1
ATOM 4695 O O . GLY A 1 613 ? 8.629 -9.356 -7.727 1.00 82.88 613 GLY A O 1
ATOM 4696 N N . VAL A 1 614 ? 7.709 -8.230 -9.462 1.00 88.44 614 VAL A N 1
ATOM 4697 C CA . VAL A 1 614 ? 8.822 -8.213 -10.383 1.00 88.44 614 VAL A CA 1
ATOM 4698 C C . VAL A 1 614 ? 9.075 -6.769 -10.798 1.00 88.44 614 VAL A C 1
ATOM 4700 O O . VAL A 1 614 ? 8.183 -5.915 -10.798 1.00 88.44 614 VAL A O 1
ATOM 4703 N N . SER A 1 615 ? 10.322 -6.466 -11.116 1.00 87.06 615 SER A N 1
ATOM 4704 C CA . SER A 1 615 ? 10.705 -5.240 -11.788 1.00 87.06 615 SER A CA 1
ATOM 4705 C C . SER A 1 615 ? 10.759 -5.562 -13.264 1.00 87.06 615 SER A C 1
ATOM 4707 O O . SER A 1 615 ? 11.620 -6.315 -13.675 1.00 87.06 615 SER A O 1
ATOM 4709 N N . LEU A 1 616 ? 9.807 -5.041 -14.030 1.00 95.38 616 LEU A N 1
ATOM 4710 C CA . LEU A 1 616 ? 9.721 -5.198 -15.481 1.00 95.38 616 LEU A CA 1
ATOM 4711 C C . LEU A 1 616 ? 9.202 -3.885 -16.094 1.00 95.38 616 LEU A C 1
ATOM 4713 O O . LEU A 1 616 ? 9.330 -2.826 -15.464 1.00 95.38 616 LEU A O 1
ATOM 4717 N N . ALA A 1 617 ? 8.663 -3.901 -17.312 1.00 96.88 617 ALA A N 1
ATOM 4718 C CA . ALA A 1 617 ? 8.392 -2.694 -18.080 1.00 96.88 617 ALA A CA 1
ATOM 4719 C C . ALA A 1 617 ? 7.361 -1.789 -17.409 1.00 96.88 617 ALA A C 1
ATOM 4721 O O . ALA A 1 617 ? 7.615 -0.586 -17.291 1.00 96.88 617 ALA A O 1
ATOM 4722 N N . LEU A 1 618 ? 6.257 -2.359 -16.905 1.00 95.88 618 LEU A N 1
ATOM 4723 C CA . LEU A 1 618 ? 5.215 -1.583 -16.229 1.00 95.88 618 LEU A CA 1
ATOM 4724 C C . LEU A 1 618 ? 5.763 -0.894 -14.978 1.00 95.88 618 LEU A C 1
ATOM 4726 O O . LEU A 1 618 ? 5.471 0.272 -14.739 1.00 95.88 618 LEU A O 1
ATOM 4730 N N . LYS A 1 619 ? 6.609 -1.568 -14.187 1.00 93.06 619 LYS A N 1
ATOM 4731 C CA . LYS A 1 619 ? 7.242 -0.943 -13.015 1.00 93.06 619 LYS A CA 1
ATOM 4732 C C . LYS A 1 619 ? 8.223 0.151 -13.407 1.00 93.06 619 LYS A C 1
ATOM 4734 O O . LYS A 1 619 ? 8.320 1.165 -12.711 1.00 93.06 619 LYS A O 1
ATOM 4739 N N . ASN A 1 620 ? 8.982 -0.083 -14.472 1.00 93.69 620 ASN A N 1
ATOM 4740 C CA . ASN A 1 620 ? 10.059 0.796 -14.893 1.00 93.69 620 ASN A CA 1
ATOM 4741 C C . ASN A 1 620 ? 9.554 2.197 -15.259 1.00 93.69 620 ASN A C 1
ATOM 4743 O O . ASN A 1 620 ? 10.221 3.190 -14.980 1.00 93.69 620 ASN A O 1
ATOM 4747 N N . THR A 1 621 ? 8.344 2.294 -15.801 1.00 93.06 621 THR A N 1
ATOM 4748 C CA . THR A 1 621 ? 7.649 3.564 -16.031 1.00 93.06 621 THR A CA 1
ATOM 4749 C C . THR A 1 621 ? 6.907 4.048 -14.790 1.00 93.06 621 THR A C 1
ATOM 4751 O O . THR A 1 621 ? 7.095 5.195 -14.391 1.00 93.06 621 THR A O 1
ATOM 4754 N N . THR A 1 622 ? 6.136 3.176 -14.133 1.00 92.31 622 THR A N 1
ATOM 4755 C CA . THR A 1 622 ? 5.317 3.501 -12.952 1.00 92.31 622 THR A CA 1
ATOM 4756 C C . THR A 1 622 ? 6.123 4.139 -11.833 1.00 92.31 622 THR A C 1
ATOM 4758 O O . THR A 1 622 ? 5.703 5.134 -11.253 1.00 92.31 622 THR A O 1
ATOM 4761 N N . ILE A 1 623 ? 7.292 3.575 -11.526 1.00 88.94 623 ILE A N 1
ATOM 4762 C CA . ILE A 1 623 ? 8.180 4.109 -10.496 1.00 88.94 623 ILE A CA 1
ATOM 4763 C C . ILE A 1 623 ? 9.279 4.956 -11.119 1.00 88.94 623 ILE A C 1
ATOM 4765 O O . ILE A 1 623 ? 9.616 5.981 -10.549 1.00 88.94 623 ILE A O 1
ATOM 4769 N N . GLY A 1 624 ? 9.850 4.586 -12.267 1.00 88.75 624 GLY A N 1
ATOM 4770 C CA . GLY A 1 624 ? 11.025 5.275 -12.815 1.00 88.75 624 GLY A CA 1
ATOM 4771 C C . GLY A 1 624 ? 10.743 6.652 -13.427 1.00 88.75 624 GLY A C 1
ATOM 4772 O O . GLY A 1 624 ? 11.615 7.510 -13.357 1.00 88.75 624 GLY A O 1
ATOM 4773 N N . LEU A 1 625 ? 9.538 6.916 -13.953 1.00 91.12 625 LEU A N 1
ATOM 4774 C CA . LEU A 1 625 ? 9.227 8.206 -14.592 1.00 91.12 625 LEU A CA 1
ATOM 4775 C C . LEU A 1 625 ? 8.813 9.322 -13.625 1.00 91.12 625 LEU A C 1
ATOM 4777 O O . LEU A 1 625 ? 9.309 10.435 -13.804 1.00 91.12 625 LEU A O 1
ATOM 4781 N N . PRO A 1 626 ? 7.946 9.104 -12.614 1.00 91.44 626 PRO A N 1
ATOM 4782 C CA . PRO A 1 626 ? 7.609 10.172 -11.680 1.00 91.44 626 PRO A CA 1
ATOM 4783 C C . PRO A 1 626 ? 8.866 10.752 -11.024 1.00 91.44 626 PRO A C 1
ATOM 4785 O O . PRO A 1 626 ? 9.733 10.011 -10.551 1.00 91.44 626 PRO A O 1
ATOM 4788 N N . THR A 1 627 ? 8.996 12.079 -11.023 1.00 86.50 627 THR A N 1
ATOM 4789 C CA . THR A 1 627 ? 10.240 12.726 -10.578 1.00 86.50 627 THR A CA 1
ATOM 4790 C C . THR A 1 627 ? 10.375 12.698 -9.055 1.00 86.50 627 THR A C 1
ATOM 4792 O O . THR A 1 627 ? 9.459 13.079 -8.321 1.00 86.50 627 THR A O 1
ATOM 4795 N N . HIS A 1 628 ? 11.541 12.294 -8.545 1.00 78.44 628 HIS A N 1
ATOM 4796 C CA . HIS A 1 628 ? 11.790 12.299 -7.101 1.00 78.44 628 HIS A CA 1
ATOM 4797 C C . HIS A 1 628 ? 11.865 13.728 -6.516 1.00 78.44 628 HIS A C 1
ATOM 4799 O O . HIS A 1 628 ? 11.769 13.884 -5.303 1.00 78.44 628 HIS A O 1
ATOM 4805 N N . LYS A 1 629 ? 11.926 14.786 -7.350 1.00 81.38 629 LYS A N 1
ATOM 4806 C CA . LYS A 1 629 ? 11.717 16.190 -6.928 1.00 81.38 629 LYS A CA 1
ATOM 4807 C C . LYS A 1 629 ? 10.363 16.425 -6.262 1.00 81.38 629 LYS A C 1
ATOM 4809 O O . LYS A 1 629 ? 10.252 17.270 -5.383 1.00 81.38 629 LYS A O 1
ATOM 4814 N N . VAL A 1 630 ? 9.334 15.728 -6.741 1.00 78.75 630 VAL A N 1
ATOM 4815 C CA . VAL A 1 630 ? 7.958 15.849 -6.244 1.00 78.75 630 VAL A CA 1
ATOM 4816 C C . VAL A 1 630 ? 7.671 14.748 -5.236 1.00 78.75 630 VAL A C 1
ATOM 4818 O O . VAL A 1 630 ? 7.066 15.007 -4.201 1.00 78.75 630 VAL A O 1
ATOM 4821 N N . TYR A 1 631 ? 8.125 13.525 -5.523 1.00 78.62 631 TYR A N 1
ATOM 4822 C CA . TYR A 1 631 ? 7.730 12.351 -4.744 1.00 78.62 631 TYR A CA 1
ATOM 4823 C C . TYR A 1 631 ? 8.737 11.912 -3.669 1.00 78.62 631 TYR A C 1
ATOM 4825 O O . TYR A 1 631 ? 8.494 10.922 -2.975 1.00 78.62 631 TYR A O 1
ATOM 4833 N N . GLY A 1 632 ? 9.850 12.639 -3.529 1.00 73.31 632 GLY A N 1
ATOM 4834 C CA . GLY A 1 632 ? 10.944 12.329 -2.612 1.00 73.31 632 GLY A CA 1
ATOM 4835 C C . GLY A 1 632 ? 11.786 11.119 -3.035 1.00 73.31 632 GLY A C 1
ATOM 4836 O O . GLY A 1 632 ? 11.467 10.394 -3.981 1.00 73.31 632 GLY A O 1
ATOM 4837 N N . THR A 1 633 ? 12.876 10.886 -2.303 1.00 69.00 633 THR A N 1
ATOM 4838 C CA . THR A 1 633 ? 13.729 9.693 -2.432 1.00 69.00 633 THR A CA 1
ATOM 4839 C C . THR A 1 633 ? 12.934 8.423 -2.122 1.00 69.00 633 THR A C 1
ATOM 4841 O O . THR A 1 633 ? 12.025 8.439 -1.293 1.00 69.00 633 THR A O 1
ATOM 4844 N N . PHE A 1 634 ? 13.220 7.326 -2.831 1.00 68.38 634 PHE A N 1
ATOM 4845 C CA . PHE A 1 634 ? 12.391 6.107 -2.870 1.00 68.38 634 PHE A CA 1
ATOM 4846 C C . PHE A 1 634 ? 10.962 6.325 -3.413 1.00 68.38 634 PHE A C 1
ATOM 4848 O O . PHE A 1 634 ? 10.182 5.376 -3.499 1.00 68.38 634 PHE A O 1
ATOM 4855 N N . LYS A 1 635 ? 10.626 7.558 -3.822 1.00 75.06 635 LYS A N 1
ATOM 4856 C CA . LYS A 1 635 ? 9.330 7.980 -4.367 1.00 75.06 635 LYS A CA 1
ATOM 4857 C C . LYS A 1 635 ? 8.163 7.590 -3.458 1.00 75.06 635 LYS A C 1
ATOM 4859 O O . LYS A 1 635 ? 7.110 7.192 -3.945 1.00 75.06 635 LYS A O 1
ATOM 4864 N N . LEU A 1 636 ? 8.355 7.660 -2.137 1.00 70.44 636 LEU A N 1
ATOM 4865 C CA . LEU A 1 636 ? 7.379 7.192 -1.139 1.00 70.44 636 LEU A CA 1
ATOM 4866 C C . LEU A 1 636 ? 6.069 7.979 -1.144 1.00 70.44 636 LEU A C 1
ATOM 4868 O O . LEU A 1 636 ? 5.061 7.458 -0.681 1.00 70.44 636 LEU A O 1
ATOM 4872 N N . ALA A 1 637 ? 6.054 9.194 -1.697 1.00 70.12 637 ALA A N 1
ATOM 4873 C CA . ALA A 1 637 ? 4.816 9.952 -1.861 1.00 70.12 637 ALA A CA 1
ATOM 4874 C C . ALA A 1 637 ? 3.924 9.424 -3.007 1.00 70.12 637 ALA A C 1
ATOM 4876 O O . ALA A 1 637 ? 2.828 9.940 -3.225 1.00 70.12 637 ALA A O 1
ATOM 4877 N N . LEU A 1 638 ? 4.369 8.409 -3.756 1.00 78.00 638 LEU A N 1
ATOM 4878 C CA . LEU A 1 638 ? 3.505 7.660 -4.664 1.00 78.00 638 LEU A CA 1
ATOM 4879 C C . LEU A 1 638 ? 2.625 6.661 -3.886 1.00 78.00 638 LEU A C 1
ATOM 4881 O O . LEU A 1 638 ? 3.058 6.107 -2.875 1.00 78.00 638 LEU A O 1
ATOM 4885 N N . PRO A 1 639 ? 1.407 6.356 -4.366 1.00 74.50 639 PRO A N 1
ATOM 4886 C CA . PRO A 1 639 ? 0.498 5.410 -3.723 1.00 74.50 639 PRO A CA 1
ATOM 4887 C C . PRO A 1 639 ? 0.914 3.940 -3.955 1.00 74.50 639 PRO A C 1
ATOM 4889 O O . PRO A 1 639 ? 0.154 3.152 -4.508 1.00 74.50 639 PRO A O 1
ATOM 4892 N N . HIS A 1 640 ? 2.099 3.539 -3.474 1.00 75.75 640 HIS A N 1
ATOM 4893 C CA . HIS A 1 640 ? 2.715 2.197 -3.627 1.00 75.75 640 HIS A CA 1
ATOM 4894 C C . HIS A 1 640 ? 1.867 1.009 -3.182 1.00 75.75 640 HIS A C 1
ATOM 4896 O O . HIS A 1 640 ? 2.196 -0.135 -3.450 1.00 75.75 640 HIS A O 1
ATOM 4902 N N . LEU A 1 641 ? 0.804 1.279 -2.451 1.00 69.31 641 LEU A N 1
ATOM 4903 C CA . LEU A 1 641 ? -0.010 0.292 -1.754 1.00 69.31 641 LEU A CA 1
ATOM 4904 C C . LEU A 1 641 ? -1.434 0.306 -2.377 1.00 69.31 641 LEU A C 1
ATOM 4906 O O . LEU A 1 641 ? -2.388 -0.212 -1.817 1.00 69.31 641 LEU A O 1
ATOM 4910 N N . LYS A 1 642 ? -1.553 0.959 -3.545 1.00 72.81 642 LYS A N 1
ATOM 4911 C CA . LYS A 1 642 ? -2.517 0.746 -4.635 1.00 72.81 642 LYS A CA 1
ATOM 4912 C C . LYS A 1 642 ? -1.725 0.535 -5.938 1.00 72.81 642 LYS A C 1
ATOM 4914 O O . LYS A 1 642 ? -1.904 1.237 -6.931 1.00 72.81 642 LYS A O 1
ATOM 4919 N N . TYR A 1 643 ? -0.707 -0.319 -5.884 1.00 82.38 643 TYR A N 1
ATOM 4920 C CA . TYR A 1 643 ? 0.304 -0.453 -6.925 1.00 82.38 643 TYR A CA 1
ATOM 4921 C C . TYR A 1 643 ? -0.294 -0.861 -8.270 1.00 82.38 643 TYR A C 1
ATOM 4923 O O . TYR A 1 643 ? 0.122 -0.320 -9.289 1.00 82.38 643 TYR A O 1
ATOM 4931 N N . ALA A 1 644 ? -1.273 -1.771 -8.295 1.00 82.62 644 ALA A N 1
ATOM 4932 C CA . ALA A 1 644 ? -1.922 -2.190 -9.536 1.00 82.62 644 ALA A CA 1
ATOM 4933 C C . ALA A 1 644 ? -2.661 -1.022 -10.201 1.00 82.62 644 ALA A C 1
ATOM 4935 O O . ALA A 1 644 ? -2.495 -0.782 -11.399 1.00 82.62 644 ALA A O 1
ATOM 4936 N N . GLU A 1 645 ? -3.409 -0.255 -9.408 1.00 83.31 645 GLU A N 1
ATOM 4937 C CA . GLU A 1 645 ? -4.149 0.926 -9.838 1.00 83.31 645 GLU A CA 1
ATOM 4938 C C . GLU A 1 645 ? -3.196 2.025 -10.308 1.00 83.31 645 GLU A C 1
ATOM 4940 O O . GLU A 1 645 ? -3.355 2.544 -11.407 1.00 83.31 645 GLU A O 1
ATOM 4945 N N . MET A 1 646 ? -2.177 2.343 -9.506 1.00 87.94 646 MET A N 1
ATOM 4946 C CA . MET A 1 646 ? -1.148 3.332 -9.824 1.00 87.94 646 MET A CA 1
ATOM 4947 C C . MET A 1 646 ? -0.384 2.943 -11.087 1.00 87.94 646 MET A C 1
ATOM 4949 O O . MET A 1 646 ? -0.121 3.790 -11.937 1.00 87.94 646 MET A O 1
ATOM 4953 N N . SER A 1 647 ? -0.018 1.667 -11.210 1.00 91.38 647 SER A N 1
ATOM 4954 C CA . SER A 1 647 ? 0.738 1.173 -12.351 1.00 91.38 647 SER A CA 1
ATOM 4955 C C . SER A 1 647 ? -0.083 1.251 -13.626 1.00 91.38 647 SER A C 1
ATOM 4957 O O . SER A 1 647 ? 0.396 1.773 -14.630 1.00 91.38 647 SER A O 1
ATOM 4959 N N . THR A 1 648 ? -1.341 0.815 -13.568 1.00 88.44 648 THR A N 1
ATOM 4960 C CA . THR A 1 648 ? -2.293 0.938 -14.678 1.00 88.44 648 THR A CA 1
ATOM 4961 C C . THR A 1 648 ? -2.518 2.403 -15.044 1.00 88.44 648 THR A C 1
ATOM 4963 O O . THR A 1 648 ? -2.489 2.772 -16.214 1.00 88.44 648 THR A O 1
ATOM 4966 N N . GLU A 1 649 ? -2.688 3.261 -14.043 1.00 88.25 649 GLU A N 1
ATOM 4967 C CA . GLU A 1 649 ? -2.929 4.682 -14.227 1.00 88.25 649 GLU A CA 1
ATOM 4968 C C . GLU A 1 649 ? -1.753 5.391 -14.903 1.00 88.25 649 GLU A C 1
ATOM 4970 O O . GLU A 1 649 ? -1.948 6.027 -15.938 1.00 88.25 649 GLU A O 1
ATOM 4975 N N . ILE A 1 650 ? -0.534 5.250 -14.376 1.00 92.25 650 ILE A N 1
ATOM 4976 C CA . ILE A 1 650 ? 0.657 5.885 -14.954 1.00 92.25 650 ILE A CA 1
ATOM 4977 C C . ILE A 1 650 ? 0.944 5.315 -16.345 1.00 92.25 650 ILE A C 1
ATOM 4979 O O . ILE A 1 650 ? 1.219 6.076 -17.270 1.00 92.25 650 ILE A O 1
ATOM 4983 N N . ASN A 1 651 ? 0.816 3.998 -16.538 1.00 93.56 651 ASN A N 1
ATOM 4984 C CA . ASN A 1 651 ? 1.001 3.384 -17.855 1.00 93.56 651 ASN A CA 1
ATOM 4985 C C . ASN A 1 651 ? -0.113 3.707 -18.856 1.00 93.56 651 ASN A C 1
ATOM 4987 O O . ASN A 1 651 ? 0.057 3.422 -20.036 1.00 93.56 651 ASN A O 1
ATOM 4991 N N . SER A 1 652 ? -1.212 4.334 -18.435 1.00 89.19 652 SER A N 1
ATOM 4992 C CA . SER A 1 652 ? -2.231 4.879 -19.340 1.00 89.19 652 SER A CA 1
ATOM 4993 C C . SER A 1 652 ? -1.957 6.329 -19.771 1.00 89.19 652 SER A C 1
ATOM 4995 O O . SER A 1 652 ? -2.664 6.859 -20.630 1.00 89.19 652 SER A O 1
ATOM 4997 N N . ILE A 1 653 ? -0.940 6.992 -19.197 1.00 87.31 653 ILE A N 1
ATOM 4998 C CA . ILE A 1 653 ? -0.598 8.380 -19.528 1.00 87.31 653 ILE A CA 1
ATOM 4999 C C . ILE A 1 653 ? 0.027 8.430 -20.920 1.00 87.31 653 ILE A C 1
ATOM 5001 O O . ILE A 1 653 ? 1.182 8.065 -21.114 1.00 87.31 653 ILE A O 1
ATOM 5005 N N . ARG A 1 654 ? -0.712 8.944 -21.905 1.00 78.44 654 ARG A N 1
ATOM 5006 C CA . ARG A 1 654 ? -0.210 9.068 -23.275 1.00 78.44 654 ARG A CA 1
ATOM 5007 C C . ARG A 1 654 ? -0.489 10.444 -23.860 1.00 78.44 654 ARG A C 1
ATOM 5009 O O . ARG A 1 654 ? -1.608 10.942 -23.828 1.00 78.44 654 ARG A O 1
ATOM 5016 N N . LYS A 1 655 ? 0.543 11.034 -24.468 1.00 66.56 655 LYS A N 1
ATOM 5017 C CA . LYS A 1 655 ? 0.476 12.328 -25.169 1.00 66.56 655 LYS A CA 1
ATOM 5018 C C . LYS A 1 655 ? -0.474 12.299 -26.376 1.00 66.56 655 LYS A C 1
ATOM 5020 O O . LYS A 1 655 ? -1.155 13.280 -26.655 1.00 66.56 655 LYS A O 1
ATOM 5025 N N . LYS A 1 656 ? -0.480 11.187 -27.119 1.00 56.53 656 LYS A N 1
ATOM 5026 C CA . LYS A 1 656 ? -1.297 10.952 -28.321 1.00 56.53 656 LYS A CA 1
ATOM 5027 C C . LYS A 1 656 ? -1.866 9.528 -28.255 1.00 56.53 656 LYS A C 1
ATOM 5029 O O . LYS A 1 656 ? -1.204 8.587 -28.687 1.00 56.53 656 LYS A O 1
ATOM 5034 N N . GLY A 1 657 ? -3.043 9.352 -27.657 1.00 53.91 657 GLY A N 1
ATOM 5035 C CA . GLY A 1 657 ? -3.695 8.045 -27.523 1.00 53.91 657 GLY A CA 1
ATOM 5036 C C . GLY A 1 657 ? -5.120 8.153 -26.983 1.00 53.91 657 GLY A C 1
ATOM 5037 O O . GLY A 1 657 ? -5.441 9.103 -26.271 1.00 53.91 657 GLY A O 1
ATOM 5038 N N . GLY A 1 658 ? -5.978 7.208 -27.368 1.00 54.28 658 GLY A N 1
ATOM 5039 C CA . GLY A 1 658 ? -7.312 7.051 -26.790 1.00 54.28 658 GLY A CA 1
ATOM 5040 C C . GLY A 1 658 ? -7.266 6.240 -25.493 1.00 54.28 658 GLY A C 1
ATOM 5041 O O . GLY A 1 658 ? -6.217 5.739 -25.091 1.00 54.28 658 GLY A O 1
ATOM 5042 N N . LYS A 1 659 ? -8.421 6.084 -24.838 1.00 58.00 659 LYS A N 1
ATOM 5043 C CA . LYS A 1 659 ? -8.575 5.154 -23.709 1.00 58.00 659 LYS A CA 1
ATOM 5044 C C . LYS A 1 659 ? -8.134 3.745 -24.145 1.00 58.00 659 LYS A C 1
ATOM 5046 O O . LYS A 1 659 ? -8.574 3.283 -25.193 1.00 58.00 659 LYS A O 1
ATOM 5051 N N . GLY A 1 660 ? -7.296 3.083 -23.344 1.00 61.44 660 GLY A N 1
ATOM 5052 C CA . GLY A 1 660 ? -6.781 1.740 -23.648 1.00 61.44 660 GLY A CA 1
ATOM 5053 C C . GLY A 1 660 ? -5.591 1.718 -24.608 1.00 61.44 660 GLY A C 1
ATOM 5054 O O . GLY A 1 660 ? -5.478 0.826 -25.435 1.00 61.44 660 GLY A O 1
ATOM 5055 N N . THR A 1 661 ? -4.715 2.723 -24.551 1.00 71.19 661 THR A N 1
ATOM 5056 C CA . THR A 1 661 ? -3.419 2.694 -25.243 1.00 71.19 661 THR A CA 1
ATOM 5057 C C . THR A 1 661 ? -2.300 2.878 -24.215 1.00 71.19 661 THR A C 1
ATOM 5059 O O . THR A 1 661 ? -2.322 3.888 -23.507 1.00 71.19 661 THR A O 1
ATOM 5062 N N . PRO A 1 662 ? -1.328 1.952 -24.111 1.00 81.69 662 PRO A N 1
ATOM 5063 C CA . PRO A 1 662 ? -0.240 2.071 -23.146 1.00 81.69 662 PRO A CA 1
ATOM 5064 C C . PRO A 1 662 ? 0.698 3.233 -23.486 1.00 81.69 662 PRO A C 1
ATOM 5066 O O . PRO A 1 662 ? 0.890 3.574 -24.651 1.00 81.69 662 PRO A O 1
ATOM 5069 N N . MET A 1 663 ? 1.316 3.828 -22.468 1.00 90.81 663 MET A N 1
ATOM 5070 C CA . MET A 1 663 ? 2.393 4.816 -22.600 1.00 90.81 663 MET A CA 1
ATOM 5071 C C . MET A 1 663 ? 3.642 4.220 -23.259 1.00 90.81 663 MET A C 1
ATOM 5073 O O . MET A 1 663 ? 4.372 4.932 -23.940 1.00 90.81 663 MET A O 1
ATOM 5077 N N . ILE A 1 664 ? 3.896 2.934 -23.014 1.00 95.19 664 ILE A N 1
ATOM 5078 C CA . ILE A 1 664 ? 5.036 2.187 -23.543 1.00 95.19 664 ILE A CA 1
ATOM 5079 C C . ILE A 1 664 ? 4.677 1.677 -24.941 1.00 95.19 664 ILE A C 1
ATOM 5081 O O . ILE A 1 664 ? 3.672 0.990 -25.098 1.00 95.19 664 ILE A O 1
ATOM 5085 N N . ASP A 1 665 ? 5.506 1.993 -25.934 1.00 95.50 665 ASP A N 1
ATOM 5086 C CA . ASP A 1 665 ? 5.339 1.543 -27.322 1.00 95.50 665 ASP A CA 1
ATOM 5087 C C . ASP A 1 665 ? 6.140 0.275 -27.638 1.00 95.50 665 ASP A C 1
ATOM 5089 O O . ASP A 1 665 ? 5.825 -0.438 -28.589 1.00 95.50 665 ASP A O 1
ATOM 5093 N N . TYR A 1 666 ? 7.203 0.013 -26.873 1.00 98.06 666 TYR A N 1
ATOM 5094 C CA . TYR A 1 666 ? 8.028 -1.181 -27.028 1.00 98.06 666 TYR A CA 1
ATOM 5095 C C . TYR A 1 666 ? 8.775 -1.527 -25.744 1.00 98.06 666 TYR A C 1
ATOM 5097 O O . TYR A 1 666 ? 9.154 -0.637 -24.976 1.00 98.06 666 TYR A O 1
ATOM 5105 N N . VAL A 1 667 ? 9.027 -2.815 -25.537 1.00 98.69 667 VAL A N 1
ATOM 5106 C CA . VAL A 1 667 ? 9.781 -3.344 -24.401 1.00 98.69 667 VAL A CA 1
ATOM 5107 C C . VAL A 1 667 ? 10.952 -4.177 -24.900 1.00 98.69 667 VAL A C 1
ATOM 5109 O O . VAL A 1 667 ? 10.788 -5.018 -25.780 1.00 98.69 667 VAL A O 1
ATOM 5112 N N . VAL A 1 668 ? 12.124 -3.958 -24.301 1.00 98.81 668 VAL A N 1
ATOM 5113 C CA . VAL A 1 668 ? 13.288 -4.846 -24.414 1.00 98.81 668 VAL A CA 1
ATOM 5114 C C . VAL A 1 668 ? 13.815 -5.107 -23.011 1.00 98.81 668 VAL A C 1
ATOM 5116 O O . VAL A 1 668 ? 14.455 -4.250 -22.415 1.00 98.81 668 VAL A O 1
ATOM 5119 N N . VAL A 1 669 ? 13.495 -6.263 -22.449 1.00 98.75 669 VAL A N 1
ATOM 5120 C CA . VAL A 1 669 ? 13.952 -6.661 -21.120 1.00 98.75 669 VAL A CA 1
ATOM 5121 C C . VAL A 1 669 ? 15.414 -7.080 -21.193 1.00 98.75 669 VAL A C 1
ATOM 5123 O O . VAL A 1 669 ? 15.772 -7.986 -21.950 1.00 98.75 669 VAL A O 1
ATOM 5126 N N . ASP A 1 670 ? 16.234 -6.449 -20.358 1.00 97.81 670 ASP A N 1
ATOM 5127 C CA . ASP A 1 670 ? 17.545 -6.970 -20.008 1.00 97.81 670 ASP A CA 1
ATOM 5128 C C . ASP A 1 670 ? 17.378 -8.131 -19.028 1.00 97.81 670 ASP A C 1
ATOM 5130 O O . ASP A 1 670 ? 16.964 -7.967 -17.875 1.00 97.81 670 ASP A O 1
ATOM 5134 N N . ALA A 1 671 ? 17.683 -9.317 -19.530 1.00 96.69 671 ALA A N 1
ATOM 5135 C CA . ALA A 1 671 ? 17.690 -10.560 -18.794 1.00 96.69 671 ALA A CA 1
ATOM 5136 C C . ALA A 1 671 ? 19.043 -11.267 -18.978 1.00 96.69 671 ALA A C 1
ATOM 5138 O O . ALA A 1 671 ? 19.102 -12.493 -18.986 1.00 96.69 671 ALA A O 1
ATOM 5139 N N . LEU A 1 672 ? 20.146 -10.523 -19.147 1.00 96.56 672 LEU A N 1
ATOM 5140 C CA . LEU A 1 672 ? 21.489 -11.110 -19.172 1.00 96.56 672 LEU A CA 1
ATOM 5141 C C . LEU A 1 672 ? 21.827 -11.686 -17.791 1.00 96.56 672 LEU A C 1
ATOM 5143 O O . LEU A 1 672 ? 22.122 -12.875 -17.654 1.00 96.56 672 LEU A O 1
ATOM 5147 N N . TRP A 1 673 ? 21.674 -10.851 -16.766 1.00 92.44 673 TRP A N 1
ATOM 5148 C CA . TRP A 1 673 ? 21.668 -11.241 -15.360 1.00 92.44 673 TRP A CA 1
ATOM 5149 C C . TRP A 1 673 ? 20.285 -10.978 -14.775 1.00 92.44 673 TRP A C 1
ATOM 5151 O O . TRP A 1 673 ? 19.838 -9.834 -14.743 1.00 92.44 673 TRP A O 1
ATOM 5161 N N . ALA A 1 674 ? 19.609 -12.007 -14.274 1.00 91.50 674 ALA A N 1
ATOM 5162 C CA . ALA A 1 674 ? 18.406 -11.788 -13.485 1.00 91.50 674 ALA A CA 1
ATOM 5163 C C . ALA A 1 674 ? 18.753 -11.537 -12.020 1.00 91.50 674 ALA A C 1
ATOM 5165 O O . ALA A 1 674 ? 19.757 -12.043 -11.529 1.00 91.50 674 ALA A O 1
ATOM 5166 N N . GLY A 1 675 ? 17.914 -10.787 -11.311 1.00 86.69 675 GLY A N 1
ATOM 5167 C CA . GLY A 1 675 ? 18.041 -10.621 -9.863 1.00 86.69 675 GLY A CA 1
ATOM 5168 C C . GLY A 1 675 ? 16.944 -11.367 -9.115 1.00 86.69 675 GLY A C 1
ATOM 5169 O O . GLY A 1 675 ? 15.788 -10.949 -9.169 1.00 86.69 675 GLY A O 1
ATOM 5170 N N . GLU A 1 676 ? 17.285 -12.416 -8.376 1.00 84.69 676 GLU A N 1
ATOM 5171 C CA . GLU A 1 676 ? 16.347 -13.086 -7.470 1.00 84.69 676 GLU A CA 1
ATOM 5172 C C . GLU A 1 676 ? 16.465 -12.573 -6.022 1.00 84.69 676 GLU A C 1
ATOM 5174 O O . GLU A 1 676 ? 17.388 -11.838 -5.665 1.00 84.69 676 GLU A O 1
ATOM 5179 N N . GLY A 1 677 ? 15.505 -12.938 -5.176 1.00 74.38 677 GLY A N 1
ATOM 5180 C CA . GLY A 1 677 ? 15.435 -12.537 -3.776 1.00 74.38 677 GLY A CA 1
ATOM 5181 C C . GLY A 1 677 ? 14.921 -11.112 -3.567 1.00 74.38 677 GLY A C 1
ATOM 5182 O O . GLY A 1 677 ? 14.068 -10.607 -4.302 1.00 74.38 677 GLY A O 1
ATOM 5183 N N . ASP A 1 678 ? 15.394 -10.479 -2.496 1.00 63.75 678 ASP A N 1
ATOM 5184 C CA . ASP A 1 678 ? 14.970 -9.144 -2.089 1.00 63.75 678 ASP A CA 1
ATOM 5185 C C . ASP A 1 678 ? 15.871 -8.044 -2.669 1.00 63.75 678 ASP A C 1
ATOM 5187 O O . ASP A 1 678 ? 17.087 -8.194 -2.726 1.00 63.75 678 ASP A O 1
ATOM 5191 N N . GLN A 1 679 ? 15.292 -6.909 -3.068 1.00 56.34 679 GLN A N 1
ATOM 5192 C CA . GLN A 1 679 ? 16.045 -5.705 -3.455 1.00 56.34 679 GLN A CA 1
ATOM 5193 C C . GLN A 1 679 ? 15.500 -4.404 -2.842 1.00 56.34 679 GLN A C 1
ATOM 5195 O O . GLN A 1 679 ? 15.835 -3.284 -3.243 1.00 56.34 679 GLN A O 1
ATOM 5200 N N . GLY A 1 680 ? 14.657 -4.526 -1.827 1.00 48.38 680 GLY A N 1
ATOM 5201 C CA . GLY A 1 680 ? 14.114 -3.436 -1.048 1.00 48.38 680 GLY A CA 1
ATOM 5202 C C . GLY A 1 680 ? 15.057 -2.932 0.042 1.00 48.38 680 GLY A C 1
ATOM 5203 O O . GLY A 1 680 ? 14.615 -2.810 1.174 1.00 48.38 680 GLY A O 1
ATOM 5204 N N . GLY A 1 681 ? 16.301 -2.524 -0.247 1.00 41.22 681 GLY A N 1
ATOM 5205 C CA . GLY A 1 681 ? 16.991 -1.680 0.738 1.00 41.22 681 GLY A CA 1
ATOM 5206 C C . GLY A 1 681 ? 18.487 -1.445 0.605 1.00 41.22 681 GLY A C 1
ATOM 5207 O O . GLY A 1 681 ? 19.268 -2.362 0.791 1.00 41.22 681 GLY A O 1
ATOM 5208 N N . ALA A 1 682 ? 18.871 -0.166 0.594 1.00 37.34 682 ALA A N 1
ATOM 5209 C CA . ALA A 1 682 ? 20.081 0.327 1.265 1.00 37.34 682 ALA A CA 1
ATOM 5210 C C . ALA A 1 682 ? 20.036 0.136 2.813 1.00 37.34 682 ALA A C 1
ATOM 5212 O O . ALA A 1 682 ? 20.680 0.867 3.553 1.00 37.34 682 ALA A O 1
ATOM 5213 N N . TRP A 1 683 ? 19.246 -0.825 3.313 1.00 35.84 683 TRP A N 1
ATOM 5214 C CA . TRP A 1 683 ? 19.008 -1.115 4.734 1.00 35.84 683 TRP A CA 1
ATOM 5215 C C . TRP A 1 683 ? 19.508 -2.517 5.131 1.00 35.84 683 TRP A C 1
ATOM 5217 O O . TRP A 1 683 ? 18.975 -3.133 6.047 1.00 35.84 683 TRP A O 1
ATOM 5227 N N . GLY A 1 684 ? 20.546 -3.022 4.455 1.00 35.25 684 GLY A N 1
ATOM 5228 C CA . GLY A 1 684 ? 21.361 -4.125 4.978 1.00 35.25 684 GLY A CA 1
ATOM 5229 C C . GLY A 1 684 ? 20.748 -5.532 4.929 1.00 35.25 684 GLY A C 1
ATOM 5230 O O . GLY A 1 684 ? 20.854 -6.265 5.908 1.00 35.25 684 GLY A O 1
ATOM 5231 N N . GLY A 1 685 ? 20.169 -5.947 3.797 1.00 39.50 685 GLY A N 1
ATOM 5232 C CA . GLY A 1 685 ? 19.956 -7.371 3.482 1.00 39.50 685 GLY A CA 1
ATOM 5233 C C . GLY A 1 685 ? 20.695 -7.783 2.208 1.00 39.50 685 GLY A C 1
ATOM 5234 O O . GLY A 1 685 ? 20.939 -6.912 1.373 1.00 39.50 685 GLY A O 1
ATOM 5235 N N . PRO A 1 686 ? 21.060 -9.069 2.038 1.00 39.66 686 PRO A N 1
ATOM 5236 C CA . PRO A 1 686 ? 21.772 -9.539 0.853 1.00 39.66 686 PRO A CA 1
ATOM 5237 C C . PRO A 1 686 ? 20.863 -9.389 -0.376 1.00 39.66 686 PRO A C 1
ATOM 5239 O O . PRO A 1 686 ? 19.838 -10.059 -0.495 1.00 39.66 686 PRO A O 1
ATOM 5242 N N . GLY A 1 687 ? 21.200 -8.405 -1.211 1.00 53.19 687 GLY A N 1
ATOM 5243 C CA . GLY A 1 687 ? 20.409 -7.962 -2.352 1.00 53.19 687 GLY A CA 1
ATOM 5244 C C . GLY A 1 687 ? 20.627 -8.826 -3.589 1.00 53.19 687 GLY A C 1
ATOM 5245 O O . GLY A 1 687 ? 21.707 -9.366 -3.763 1.00 53.19 687 GLY A O 1
ATOM 5246 N N . ALA A 1 688 ? 19.611 -8.917 -4.449 1.00 58.97 688 ALA A N 1
ATOM 5247 C CA . ALA A 1 688 ? 19.715 -9.381 -5.840 1.00 58.97 688 ALA A CA 1
ATOM 5248 C C . ALA A 1 688 ? 20.705 -10.526 -6.081 1.00 58.97 688 ALA A C 1
ATOM 5250 O O . ALA A 1 688 ? 21.784 -10.305 -6.639 1.00 58.97 688 ALA A O 1
ATOM 5251 N N . PHE A 1 689 ? 20.358 -11.754 -5.715 1.00 77.50 689 PHE A N 1
ATOM 5252 C CA . PHE A 1 689 ? 21.247 -12.846 -6.086 1.00 77.50 689 PHE A CA 1
ATOM 5253 C C . PHE A 1 689 ? 21.245 -12.973 -7.617 1.00 77.50 689 PHE A C 1
ATOM 5255 O O . PHE A 1 689 ? 20.172 -13.077 -8.224 1.00 77.50 689 PHE A O 1
ATOM 5262 N N . PRO A 1 690 ? 22.415 -12.854 -8.265 1.00 86.06 690 PRO A N 1
ATOM 5263 C CA . PRO A 1 690 ? 22.488 -12.780 -9.709 1.00 86.06 690 PRO A CA 1
ATOM 5264 C C . PRO A 1 690 ? 22.317 -14.183 -10.288 1.00 86.06 690 PRO A C 1
ATOM 5266 O O . PRO A 1 690 ? 23.080 -15.096 -9.973 1.00 86.06 690 PRO A O 1
ATOM 5269 N N . VAL A 1 691 ? 21.340 -14.350 -11.173 1.00 91.25 691 VAL A N 1
ATOM 5270 C CA . VAL A 1 691 ? 21.111 -15.591 -11.919 1.00 91.25 691 VAL A CA 1
ATOM 5271 C C . VAL A 1 691 ? 21.559 -15.366 -13.369 1.00 91.25 691 VAL A C 1
ATOM 5273 O O . VAL A 1 691 ? 21.035 -14.463 -14.029 1.00 91.25 691 VAL A O 1
ATOM 5276 N N . PRO A 1 692 ? 22.548 -16.121 -13.885 1.00 94.75 692 PRO A N 1
ATOM 5277 C CA . PRO A 1 692 ? 23.063 -15.939 -15.240 1.00 94.75 692 PRO A CA 1
ATOM 5278 C C . PRO A 1 692 ? 22.079 -16.517 -16.259 1.00 94.75 692 PRO A C 1
ATOM 5280 O O . PRO A 1 692 ? 22.048 -17.721 -16.499 1.00 94.75 692 PRO A O 1
ATOM 5283 N N . MET A 1 693 ? 21.288 -15.651 -16.881 1.00 96.50 693 MET A N 1
ATOM 5284 C CA . MET A 1 693 ? 20.230 -16.055 -17.810 1.00 96.50 693 MET A CA 1
ATOM 5285 C C . MET A 1 693 ? 20.686 -15.931 -19.271 1.00 96.50 693 MET A C 1
ATOM 5287 O O . MET A 1 693 ? 20.397 -16.804 -20.093 1.00 96.50 693 MET A O 1
ATOM 5291 N N . GLY A 1 694 ? 21.446 -14.875 -19.589 1.00 97.44 694 GLY A N 1
ATOM 5292 C CA . GLY A 1 694 ? 21.951 -14.600 -20.936 1.00 97.44 694 GLY A CA 1
ATOM 5293 C C . GLY A 1 694 ? 20.841 -14.315 -21.947 1.00 97.44 694 GLY A C 1
ATOM 5294 O O . GLY A 1 694 ? 20.991 -14.662 -23.116 1.00 97.44 694 GLY A O 1
ATOM 5295 N N . LEU A 1 695 ? 19.713 -13.753 -21.507 1.00 98.50 695 LEU A N 1
ATOM 5296 C CA . LEU A 1 695 ? 18.527 -13.548 -22.332 1.00 98.50 695 LEU A CA 1
ATOM 5297 C C . LEU A 1 695 ? 18.327 -12.078 -22.712 1.00 98.50 695 LEU A C 1
ATOM 5299 O O . LEU A 1 695 ? 18.636 -11.166 -21.947 1.00 98.50 695 LEU A O 1
ATOM 5303 N N . ILE A 1 696 ? 17.714 -11.865 -23.873 1.00 98.75 696 ILE A N 1
ATOM 5304 C CA . ILE A 1 696 ? 17.055 -10.610 -24.243 1.00 98.75 696 ILE A CA 1
ATOM 5305 C C . ILE A 1 696 ? 15.627 -10.958 -24.656 1.00 98.75 696 ILE A C 1
ATOM 5307 O O . ILE A 1 696 ? 15.419 -11.823 -25.509 1.00 98.75 696 ILE A O 1
ATOM 5311 N N . ILE A 1 697 ? 14.646 -10.299 -24.036 1.00 98.81 697 ILE A N 1
ATOM 5312 C CA . ILE A 1 697 ? 13.220 -10.538 -24.297 1.00 98.81 697 ILE A CA 1
ATOM 5313 C C . ILE A 1 697 ? 12.604 -9.256 -24.848 1.00 98.81 697 ILE A C 1
ATOM 5315 O O . ILE A 1 697 ? 12.763 -8.199 -24.246 1.00 98.81 697 ILE A O 1
ATOM 5319 N N . ALA A 1 698 ? 11.906 -9.319 -25.979 1.00 98.75 698 ALA A N 1
ATOM 5320 C CA . ALA A 1 698 ? 11.387 -8.127 -26.650 1.00 98.75 698 ALA A CA 1
ATOM 5321 C C . ALA A 1 698 ? 9.933 -8.285 -27.104 1.00 98.75 698 ALA A C 1
ATOM 5323 O O . ALA A 1 698 ? 9.512 -9.374 -27.488 1.00 98.75 698 ALA A O 1
ATOM 5324 N N . GLY A 1 699 ? 9.180 -7.185 -27.109 1.00 97.62 699 GLY A N 1
ATOM 5325 C CA . GLY A 1 699 ? 7.800 -7.163 -27.591 1.00 97.62 699 GLY A CA 1
ATOM 5326 C C . GLY A 1 699 ? 7.194 -5.761 -27.632 1.00 97.62 699 GLY A C 1
ATOM 5327 O O . GLY A 1 699 ? 7.615 -4.856 -26.912 1.00 97.62 699 GLY A O 1
ATOM 5328 N N . SER A 1 700 ? 6.181 -5.577 -28.482 1.00 95.62 700 SER A N 1
ATOM 5329 C CA . SER A 1 700 ? 5.445 -4.307 -28.609 1.00 95.62 700 SER A CA 1
ATOM 5330 C C . SER A 1 700 ? 4.292 -4.161 -27.609 1.00 95.62 700 SER A C 1
ATOM 5332 O O . SER A 1 700 ? 3.765 -3.069 -27.431 1.00 95.62 700 SER A O 1
ATOM 5334 N N . ASP A 1 701 ? 3.868 -5.260 -26.980 1.00 95.69 701 ASP A N 1
ATOM 5335 C CA . ASP A 1 701 ? 2.845 -5.258 -25.931 1.00 95.69 701 ASP A CA 1
ATOM 5336 C C . ASP A 1 701 ? 3.532 -5.333 -24.554 1.00 95.69 701 ASP A C 1
ATOM 5338 O O . ASP A 1 701 ? 4.164 -6.352 -24.239 1.00 95.69 701 ASP A O 1
ATOM 5342 N N . PRO A 1 702 ? 3.441 -4.276 -23.724 1.00 95.56 702 PRO A N 1
ATOM 5343 C CA . PRO A 1 702 ? 4.151 -4.230 -22.453 1.00 95.56 702 PRO A CA 1
ATOM 5344 C C . PRO A 1 702 ? 3.604 -5.215 -21.416 1.00 95.56 702 PRO A C 1
ATOM 5346 O O . PRO A 1 702 ? 4.382 -5.745 -20.628 1.00 95.56 702 PRO A O 1
ATOM 5349 N N . VAL A 1 703 ? 2.297 -5.501 -21.416 1.00 95.81 703 VAL A N 1
ATOM 5350 C CA . VAL A 1 703 ? 1.705 -6.464 -20.473 1.00 95.81 703 VAL A CA 1
ATOM 5351 C C . VAL A 1 703 ? 2.085 -7.884 -20.881 1.00 95.81 703 VAL A C 1
ATOM 5353 O O . VAL A 1 703 ? 2.486 -8.672 -20.026 1.00 95.81 703 VAL A O 1
ATOM 5356 N N . ALA A 1 704 ? 2.036 -8.194 -22.179 1.00 95.69 704 ALA A N 1
ATOM 5357 C CA . ALA A 1 704 ? 2.410 -9.507 -22.693 1.00 95.69 704 ALA A CA 1
ATOM 5358 C C . ALA A 1 704 ? 3.893 -9.804 -22.459 1.00 95.69 704 ALA A C 1
ATOM 5360 O O . ALA A 1 704 ? 4.238 -10.899 -22.016 1.00 95.69 704 ALA A O 1
ATOM 5361 N N . THR A 1 705 ? 4.765 -8.820 -22.702 1.00 98.06 705 THR A N 1
ATOM 5362 C CA . THR A 1 705 ? 6.212 -8.966 -22.491 1.00 98.06 705 THR A CA 1
ATOM 5363 C C . THR A 1 705 ? 6.528 -9.173 -21.011 1.00 98.06 705 THR A C 1
ATOM 5365 O O . THR A 1 705 ? 7.305 -10.069 -20.671 1.00 98.06 705 THR A O 1
ATOM 5368 N N . ASP A 1 706 ? 5.874 -8.421 -20.119 1.00 98.00 706 ASP A N 1
ATOM 5369 C CA . ASP A 1 706 ? 6.024 -8.607 -18.675 1.00 98.00 706 ASP A CA 1
ATOM 5370 C C . ASP A 1 706 ? 5.497 -9.985 -18.227 1.00 98.00 706 ASP A C 1
ATOM 5372 O O . ASP A 1 706 ? 6.143 -10.651 -17.417 1.00 98.00 706 ASP A O 1
ATOM 5376 N N . CYS A 1 707 ? 4.377 -10.468 -18.780 1.00 94.75 707 CYS A N 1
ATOM 5377 C CA . CYS A 1 707 ? 3.814 -11.783 -18.449 1.00 94.75 707 CYS A CA 1
ATOM 5378 C C . CYS A 1 707 ? 4.704 -12.943 -18.914 1.00 94.75 707 CYS A C 1
ATOM 5380 O O . CYS A 1 707 ? 4.946 -13.871 -18.142 1.00 94.75 707 CYS A O 1
ATOM 5382 N N . VAL A 1 708 ? 5.219 -12.887 -20.148 1.00 97.00 708 VAL A N 1
ATOM 5383 C CA . VAL A 1 708 ? 6.165 -13.885 -20.680 1.00 97.00 708 VAL A CA 1
ATOM 5384 C C . VAL A 1 708 ? 7.440 -13.899 -19.848 1.00 97.00 708 VAL A C 1
ATOM 5386 O O . VAL A 1 708 ? 7.880 -14.963 -19.424 1.00 97.00 708 VAL A O 1
ATOM 5389 N N . THR A 1 709 ? 7.994 -12.725 -19.543 1.00 98.19 709 THR A N 1
ATOM 5390 C CA . THR A 1 709 ? 9.202 -12.621 -18.716 1.00 98.19 709 THR A CA 1
ATOM 5391 C C . THR A 1 709 ? 8.962 -13.166 -17.310 1.00 98.19 709 THR A C 1
ATOM 5393 O O . THR A 1 709 ? 9.773 -13.922 -16.792 1.00 98.19 709 THR A O 1
ATOM 5396 N N . THR A 1 710 ? 7.815 -12.859 -16.706 1.00 95.44 710 THR A N 1
ATOM 5397 C CA . THR A 1 710 ? 7.438 -13.389 -15.388 1.00 95.44 710 THR A CA 1
ATOM 5398 C C . THR A 1 710 ? 7.338 -14.918 -15.397 1.00 95.44 710 THR A C 1
ATOM 5400 O O . THR A 1 710 ? 7.804 -15.571 -14.465 1.00 95.44 710 THR A O 1
ATOM 5403 N N . ALA A 1 711 ? 6.806 -15.503 -16.473 1.00 93.00 711 ALA A N 1
ATOM 5404 C CA . ALA A 1 711 ? 6.774 -16.951 -16.644 1.00 93.00 711 ALA A CA 1
ATOM 5405 C C . ALA A 1 711 ? 8.173 -17.556 -16.861 1.00 93.00 711 ALA A C 1
ATOM 5407 O O . ALA A 1 711 ? 8.446 -18.632 -16.332 1.00 93.00 711 ALA A O 1
ATOM 5408 N N . VAL A 1 712 ? 9.078 -16.864 -17.567 1.00 96.88 712 VAL A N 1
ATOM 5409 C CA . VAL A 1 712 ? 10.508 -17.232 -17.671 1.00 96.88 712 VAL A CA 1
ATOM 5410 C C . VAL A 1 712 ? 11.194 -17.197 -16.301 1.00 96.88 712 VAL A C 1
ATOM 5412 O O . VAL A 1 712 ? 12.042 -18.036 -16.025 1.00 96.88 712 VAL A O 1
ATOM 5415 N N . MET A 1 713 ? 10.781 -16.299 -15.402 1.00 94.06 713 MET A N 1
ATOM 5416 C CA . MET A 1 713 ? 11.245 -16.266 -14.006 1.00 94.06 713 MET A CA 1
ATOM 5417 C C . MET A 1 713 ? 10.655 -17.391 -13.131 1.00 94.06 713 MET A C 1
ATOM 5419 O O . MET A 1 713 ? 10.932 -17.452 -11.932 1.00 94.06 713 MET A O 1
ATOM 5423 N N . GLY A 1 714 ? 9.819 -18.266 -13.701 1.00 86.38 714 GLY A N 1
ATOM 5424 C CA . GLY A 1 714 ? 9.204 -19.391 -12.996 1.00 86.38 714 GLY A CA 1
ATOM 5425 C C . GLY A 1 714 ? 7.955 -19.026 -12.193 1.00 86.38 714 GLY A C 1
ATOM 5426 O O . GLY A 1 714 ? 7.424 -19.884 -11.487 1.00 86.38 714 GLY A O 1
ATOM 5427 N N . PHE A 1 715 ? 7.460 -17.791 -12.307 1.00 85.06 715 PHE A N 1
ATOM 5428 C CA . PHE A 1 715 ? 6.296 -17.303 -11.570 1.00 85.06 715 PHE A CA 1
ATOM 5429 C C . PHE A 1 715 ? 5.028 -17.283 -12.421 1.00 85.06 715 PHE A C 1
ATOM 5431 O O . PHE A 1 715 ? 5.068 -17.083 -13.634 1.00 85.06 715 PHE A O 1
ATOM 5438 N N . ASN A 1 716 ? 3.876 -17.430 -11.768 1.00 80.19 716 ASN A N 1
ATOM 5439 C CA . ASN A 1 716 ? 2.562 -17.267 -12.382 1.00 80.19 716 ASN A CA 1
ATOM 5440 C C . ASN A 1 716 ? 2.242 -15.781 -12.667 1.00 80.19 716 ASN A C 1
ATOM 5442 O O . ASN A 1 716 ? 1.949 -15.039 -11.726 1.00 80.19 716 ASN A O 1
ATOM 5446 N N . PRO A 1 717 ? 2.202 -15.325 -13.939 1.00 83.19 717 PRO A N 1
ATOM 5447 C CA . PRO A 1 717 ? 1.892 -13.932 -14.262 1.00 83.19 717 PRO A CA 1
ATOM 5448 C C . PRO A 1 717 ? 0.473 -13.517 -13.847 1.00 83.19 717 PRO A C 1
ATOM 5450 O O . PRO A 1 717 ? 0.253 -12.366 -13.471 1.00 83.19 717 PRO A O 1
ATOM 5453 N N . ASN A 1 718 ? -0.493 -14.441 -13.824 1.00 76.69 718 ASN A N 1
ATOM 5454 C CA . ASN A 1 718 ? -1.844 -14.132 -13.353 1.00 76.69 718 ASN A CA 1
ATOM 5455 C C . ASN A 1 718 ? -1.884 -13.780 -11.881 1.00 76.69 718 ASN A C 1
ATOM 5457 O O . ASN A 1 718 ? -2.878 -13.209 -11.435 1.00 76.69 718 ASN A O 1
ATOM 5461 N N . ASN A 1 719 ? -0.819 -14.041 -11.133 1.00 74.88 719 ASN A N 1
ATOM 5462 C CA . ASN A 1 719 ? -0.802 -13.656 -9.748 1.00 74.88 719 ASN A CA 1
ATOM 5463 C C . ASN A 1 719 ? -0.508 -12.183 -9.521 1.00 74.88 719 ASN A C 1
ATOM 5465 O O . ASN A 1 719 ? -0.825 -11.678 -8.447 1.00 74.88 719 ASN A O 1
ATOM 5469 N N . TYR A 1 720 ? -0.019 -11.459 -10.523 1.00 80.44 720 TYR A N 1
ATOM 5470 C CA . TYR A 1 720 ? 0.375 -10.070 -10.360 1.00 80.44 720 TYR A CA 1
ATOM 5471 C C . TYR A 1 720 ? -0.744 -9.111 -10.774 1.00 80.44 720 TYR A C 1
ATOM 5473 O O . TYR A 1 720 ? -1.188 -9.074 -11.925 1.00 80.44 720 TYR A O 1
ATOM 5481 N N . GLY A 1 721 ? -1.229 -8.330 -9.813 1.00 75.50 721 GLY A N 1
ATOM 5482 C CA . GLY A 1 721 ? -2.404 -7.483 -9.968 1.00 75.50 721 GLY A CA 1
ATOM 5483 C C . GLY A 1 721 ? -2.224 -6.375 -10.995 1.00 75.50 721 GLY A C 1
ATOM 5484 O O . GLY A 1 721 ? -3.159 -6.073 -11.733 1.00 75.50 721 GLY A O 1
ATOM 5485 N N . GLN A 1 722 ? -1.012 -5.831 -11.130 1.00 84.44 722 GLN A N 1
ATOM 5486 C CA . GLN A 1 722 ? -0.718 -4.843 -12.165 1.00 84.44 722 GLN A CA 1
ATOM 5487 C C . GLN A 1 722 ? -0.883 -5.395 -13.587 1.00 84.44 722 GLN A C 1
ATOM 5489 O O . GLN A 1 722 ? -1.232 -4.623 -14.471 1.00 84.44 722 GLN A O 1
ATOM 5494 N N . PHE A 1 723 ? -0.675 -6.697 -13.825 1.00 88.06 723 PHE A N 1
ATOM 5495 C CA . PHE A 1 723 ? -0.863 -7.286 -15.158 1.00 88.06 723 PHE A CA 1
ATOM 5496 C C . PHE A 1 723 ? -2.344 -7.473 -15.454 1.00 88.06 723 PHE A C 1
ATOM 5498 O O . PHE A 1 723 ? -2.823 -7.051 -16.506 1.00 88.06 723 PHE A O 1
ATOM 5505 N N . ARG A 1 724 ? -3.087 -8.037 -14.490 1.00 84.12 724 ARG A N 1
ATOM 5506 C CA . ARG A 1 724 ? -4.539 -8.223 -14.613 1.00 84.12 724 ARG A CA 1
ATOM 5507 C C . ARG A 1 724 ? -5.248 -6.887 -14.808 1.00 84.12 724 ARG A C 1
ATOM 5509 O O . ARG A 1 724 ? -6.067 -6.755 -15.712 1.00 84.12 724 ARG A O 1
ATOM 5516 N N . MET A 1 725 ? -4.902 -5.885 -14.004 1.00 80.81 725 MET A N 1
ATOM 5517 C CA . MET A 1 725 ? -5.531 -4.573 -14.083 1.00 80.81 725 MET A CA 1
ATOM 5518 C C . MET A 1 725 ? -5.129 -3.818 -15.356 1.00 80.81 725 MET A C 1
ATOM 5520 O O . MET A 1 725 ? -6.000 -3.285 -16.039 1.00 80.81 725 MET A O 1
ATOM 5524 N N . ALA A 1 726 ? -3.853 -3.833 -15.751 1.00 86.81 726 ALA A N 1
ATOM 5525 C CA . ALA A 1 726 ? -3.433 -3.213 -17.007 1.00 86.81 726 ALA A CA 1
ATOM 5526 C C . ALA A 1 726 ? -4.161 -3.828 -18.216 1.00 86.81 726 ALA A C 1
ATOM 5528 O O . ALA A 1 726 ? -4.643 -3.091 -19.079 1.00 86.81 726 ALA A O 1
ATOM 5529 N N . ALA A 1 727 ? -4.325 -5.155 -18.244 1.00 81.50 727 ALA A N 1
ATOM 5530 C CA . ALA A 1 727 ? -5.086 -5.841 -19.285 1.00 81.50 727 ALA A CA 1
ATOM 5531 C C . ALA A 1 727 ? -6.578 -5.467 -19.276 1.00 81.50 727 ALA A C 1
ATOM 5533 O O . ALA A 1 727 ? -7.135 -5.160 -20.329 1.00 81.50 727 ALA A O 1
ATOM 5534 N N . GLN A 1 728 ? -7.217 -5.391 -18.101 1.00 77.12 728 GLN A N 1
ATOM 5535 C CA . GLN A 1 728 ? -8.610 -4.930 -17.963 1.00 77.12 728 GLN A CA 1
ATOM 5536 C C . GLN A 1 728 ? -8.826 -3.507 -18.503 1.00 77.12 728 GLN A C 1
ATOM 5538 O O . GLN A 1 728 ? -9.902 -3.189 -19.007 1.00 77.12 728 GLN A O 1
ATOM 5543 N N . TYR A 1 729 ? -7.805 -2.651 -18.423 1.00 78.75 729 TYR A N 1
ATOM 5544 C CA . TYR A 1 729 ? -7.830 -1.291 -18.970 1.00 78.75 729 TYR A CA 1
ATOM 5545 C C . TYR A 1 729 ? -7.373 -1.213 -20.434 1.00 78.75 729 TYR A C 1
ATOM 5547 O O . TYR A 1 729 ? -7.284 -0.114 -20.983 1.00 78.75 729 TYR A O 1
ATOM 5555 N N . GLY A 1 730 ? -7.124 -2.355 -21.081 1.00 82.56 730 GLY A N 1
ATOM 5556 C CA . GLY A 1 730 ? -6.753 -2.449 -22.491 1.00 82.56 730 GLY A CA 1
ATOM 5557 C C . GLY A 1 730 ? -5.304 -2.066 -22.786 1.00 82.56 730 GLY A C 1
ATOM 5558 O O . GLY A 1 730 ? -4.994 -1.720 -23.918 1.00 82.56 730 GLY A O 1
ATOM 5559 N N . LEU A 1 731 ? -4.414 -2.087 -21.791 1.00 87.69 731 LEU A N 1
ATOM 5560 C CA . LEU A 1 731 ? -3.008 -1.707 -21.978 1.00 87.69 731 LEU A CA 1
ATOM 5561 C C . LEU A 1 731 ? -2.144 -2.831 -22.575 1.00 87.69 731 LEU A C 1
ATOM 5563 O O . LEU A 1 731 ? -0.999 -2.574 -22.937 1.00 87.69 731 LEU A O 1
ATOM 5567 N N . GLY A 1 732 ? -2.678 -4.051 -22.670 1.00 89.19 732 GLY A N 1
ATOM 5568 C CA . GLY A 1 732 ? -2.004 -5.206 -23.260 1.00 89.19 732 GLY A CA 1
ATOM 5569 C C . GLY A 1 732 ? -2.659 -6.540 -22.892 1.00 89.19 732 GLY A C 1
ATOM 5570 O O . GLY A 1 732 ? -3.701 -6.568 -22.235 1.00 89.19 732 GLY A O 1
ATOM 5571 N N . CYS A 1 733 ? -2.051 -7.648 -23.311 1.00 88.44 733 CYS A N 1
ATOM 5572 C CA . CYS A 1 733 ? -2.538 -9.008 -23.071 1.00 88.44 733 CYS A CA 1
ATOM 5573 C C . CYS A 1 733 ? -1.837 -9.675 -21.875 1.00 88.44 733 CYS A C 1
ATOM 5575 O O . CYS A 1 733 ? -0.619 -9.816 -21.878 1.00 88.44 733 CYS A O 1
ATOM 5577 N N . ASN A 1 734 ? -2.593 -10.152 -20.878 1.00 87.00 734 ASN A N 1
ATOM 5578 C CA . ASN A 1 734 ? -2.058 -10.939 -19.753 1.00 87.00 734 ASN A CA 1
ATOM 5579 C C . ASN A 1 734 ? -2.301 -12.459 -19.876 1.00 87.00 734 ASN A C 1
ATOM 5581 O O . ASN A 1 734 ? -1.978 -13.212 -18.962 1.00 87.00 734 ASN A O 1
ATOM 5585 N N . ASP A 1 735 ? -2.892 -12.913 -20.982 1.00 82.69 735 ASP A N 1
ATOM 5586 C CA . ASP A 1 735 ? -3.205 -14.320 -21.238 1.00 82.69 735 ASP A CA 1
ATOM 5587 C C . ASP A 1 735 ? -2.134 -14.952 -22.136 1.00 82.69 735 ASP A C 1
ATOM 5589 O O . ASP A 1 735 ? -2.115 -14.724 -23.346 1.00 82.69 735 ASP A O 1
ATOM 5593 N N . LEU A 1 736 ? -1.251 -15.763 -21.546 1.00 83.81 736 LEU A N 1
ATOM 5594 C CA . LEU A 1 736 ? -0.160 -16.439 -22.260 1.00 83.81 736 LEU A CA 1
ATOM 5595 C C . LEU A 1 736 ? -0.634 -17.330 -23.413 1.00 83.81 736 LEU A C 1
ATOM 5597 O O . LEU A 1 736 ? 0.084 -17.447 -24.398 1.00 83.81 736 LEU A O 1
ATOM 5601 N N . SER A 1 737 ? -1.846 -17.895 -23.352 1.00 81.88 737 SER A N 1
ATOM 5602 C CA . SER A 1 737 ? -2.384 -18.713 -24.454 1.00 81.88 737 SER A CA 1
ATOM 5603 C C . SER A 1 737 ? -2.680 -17.899 -25.722 1.00 81.88 737 SER A C 1
ATOM 5605 O O . SER A 1 737 ? -2.835 -18.450 -26.813 1.00 81.88 737 SER A O 1
ATOM 5607 N N . LYS A 1 738 ? -2.750 -16.570 -25.587 1.00 85.00 738 LYS A N 1
ATOM 5608 C CA . LYS A 1 738 ? -2.980 -15.615 -26.677 1.00 85.00 738 LYS A CA 1
ATOM 5609 C C . LYS A 1 738 ? -1.707 -14.883 -27.106 1.00 85.00 738 LYS A C 1
ATOM 5611 O O . LYS A 1 738 ? -1.776 -14.065 -28.026 1.00 85.00 738 LYS A O 1
ATOM 5616 N N . ILE A 1 739 ? -0.575 -15.170 -26.463 1.00 90.25 739 ILE A N 1
ATOM 5617 C CA . ILE A 1 739 ? 0.723 -14.567 -26.761 1.00 90.25 739 ILE A CA 1
ATOM 5618 C C . ILE A 1 739 ? 1.534 -15.548 -27.614 1.00 90.25 739 ILE A C 1
ATOM 5620 O O . ILE A 1 739 ? 1.789 -16.679 -27.217 1.00 90.25 739 ILE A O 1
ATOM 5624 N N . GLU A 1 740 ? 1.941 -15.116 -28.804 1.00 94.12 740 GLU A N 1
ATOM 5625 C CA . GLU A 1 740 ? 2.875 -15.848 -29.653 1.00 94.12 740 GLU A CA 1
ATOM 5626 C C . GLU A 1 740 ? 4.304 -15.631 -29.136 1.00 94.12 740 GLU A C 1
ATOM 5628 O O . GLU A 1 740 ? 4.871 -14.546 -29.277 1.00 94.12 740 GLU A O 1
ATOM 5633 N N . VAL A 1 741 ? 4.891 -16.665 -28.537 1.00 95.00 741 VAL A N 1
ATOM 5634 C CA . VAL A 1 741 ? 6.301 -16.658 -28.132 1.00 95.00 741 VAL A CA 1
ATOM 5635 C C . VAL A 1 741 ? 7.157 -17.153 -29.296 1.00 95.00 741 VAL A C 1
ATOM 5637 O O . VAL A 1 741 ? 6.852 -18.183 -29.894 1.00 95.00 741 VAL A O 1
ATOM 5640 N N . VAL A 1 742 ? 8.221 -16.421 -29.634 1.00 96.75 742 VAL A N 1
ATOM 5641 C CA . VAL A 1 742 ? 9.123 -16.754 -30.750 1.00 96.75 742 VAL A CA 1
ATOM 5642 C C . VAL A 1 742 ? 10.593 -16.720 -30.339 1.00 96.75 742 VAL A C 1
ATOM 5644 O O . VAL A 1 742 ? 10.972 -16.037 -29.392 1.00 96.75 742 VAL A O 1
ATOM 5647 N N . GLY A 1 743 ? 11.439 -17.452 -31.066 1.00 96.88 743 GLY A N 1
ATOM 5648 C CA . GLY A 1 743 ? 12.811 -17.720 -30.634 1.00 96.88 743 GLY A CA 1
ATOM 5649 C C . GLY A 1 743 ? 12.835 -18.912 -29.681 1.00 96.88 743 GLY A C 1
ATOM 5650 O O . GLY A 1 743 ? 12.405 -19.999 -30.064 1.00 96.88 743 GLY A O 1
ATOM 5651 N N . LYS A 1 744 ? 13.343 -18.720 -28.462 1.00 97.38 744 LYS A N 1
ATOM 5652 C CA . LYS A 1 744 ? 13.293 -19.732 -27.400 1.00 97.38 744 LYS A CA 1
ATOM 5653 C C . LYS A 1 744 ? 11.911 -19.815 -26.768 1.00 97.38 744 LYS A C 1
ATOM 5655 O O . LYS A 1 744 ? 11.268 -18.791 -26.556 1.00 97.38 744 LYS A O 1
ATOM 5660 N N . SER A 1 745 ? 11.464 -21.023 -26.441 1.00 95.00 745 SER A N 1
ATOM 5661 C CA . SER A 1 745 ? 10.216 -21.194 -25.702 1.00 95.00 745 SER A CA 1
ATOM 5662 C C . SER A 1 745 ? 10.406 -20.889 -24.216 1.00 95.00 745 SER A C 1
ATOM 5664 O O . SER A 1 745 ? 11.520 -20.972 -23.691 1.00 95.00 745 SER A O 1
ATOM 5666 N N . ILE A 1 746 ? 9.319 -20.541 -23.514 1.00 93.12 746 ILE A N 1
ATOM 5667 C CA . ILE A 1 746 ? 9.372 -20.255 -22.068 1.00 93.12 746 ILE A CA 1
ATOM 5668 C C . ILE A 1 746 ? 9.968 -21.456 -21.329 1.00 93.12 746 ILE A C 1
ATOM 5670 O O . ILE A 1 746 ? 10.849 -21.288 -20.498 1.00 93.12 746 ILE A O 1
ATOM 5674 N N . LYS A 1 747 ? 9.547 -22.673 -21.683 1.00 89.56 747 LYS A N 1
ATOM 5675 C CA . LYS A 1 747 ? 9.987 -23.924 -21.053 1.00 89.56 747 LYS A CA 1
ATOM 5676 C C . LYS A 1 747 ? 11.485 -24.193 -21.223 1.00 89.56 747 LYS A C 1
ATOM 5678 O O . LYS A 1 747 ? 12.092 -24.761 -20.323 1.00 89.56 747 LYS A O 1
ATOM 5683 N N . GLU A 1 748 ? 12.084 -23.801 -22.351 1.00 94.31 748 GLU A N 1
ATOM 5684 C CA . GLU A 1 748 ? 13.522 -23.994 -22.611 1.00 94.31 748 GLU A CA 1
ATOM 5685 C C . GLU A 1 748 ? 14.422 -23.137 -21.711 1.00 94.31 748 GLU A C 1
ATOM 5687 O O . GLU A 1 748 ? 15.579 -23.495 -21.484 1.00 94.31 748 GLU A O 1
ATOM 5692 N N . VAL A 1 749 ? 13.929 -21.980 -21.265 1.00 95.69 749 VAL A N 1
ATOM 5693 C CA . VAL A 1 749 ? 14.740 -20.977 -20.555 1.00 95.69 749 VAL A CA 1
ATOM 5694 C C . VAL A 1 749 ? 14.182 -20.593 -19.191 1.00 95.69 749 VAL A C 1
ATOM 5696 O O . VAL A 1 749 ? 14.734 -19.705 -18.546 1.00 95.69 749 VAL A O 1
ATOM 5699 N N . GLN A 1 750 ? 13.081 -21.219 -18.772 1.00 93.94 750 GLN A N 1
ATOM 5700 C CA . GLN A 1 750 ? 12.457 -20.959 -17.488 1.00 93.94 750 GLN A CA 1
ATOM 5701 C C . GLN A 1 750 ? 13.408 -21.368 -16.368 1.00 93.94 750 GLN A C 1
ATOM 5703 O O . GLN A 1 750 ? 13.820 -22.521 -16.280 1.00 93.94 750 GLN A O 1
ATOM 5708 N N . GLU A 1 751 ? 13.676 -20.428 -15.474 1.00 91.19 751 GLU A N 1
ATOM 5709 C CA . GLU A 1 751 ? 14.388 -20.674 -14.229 1.00 91.19 751 GLU A CA 1
ATOM 5710 C C . GLU A 1 751 ? 13.455 -20.369 -13.068 1.00 91.19 751 GLU A C 1
ATOM 5712 O O . GLU A 1 751 ? 12.670 -19.427 -13.123 1.00 91.19 751 GLU A O 1
ATOM 5717 N N . LYS A 1 752 ? 13.514 -21.167 -12.001 1.00 87.38 752 LYS A N 1
ATOM 5718 C CA . LYS A 1 752 ? 12.701 -20.922 -10.808 1.00 87.38 752 LYS A CA 1
ATOM 5719 C C . LYS A 1 752 ? 13.430 -19.939 -9.901 1.00 87.38 752 LYS A C 1
ATOM 5721 O O . LYS A 1 752 ? 14.145 -20.359 -8.992 1.00 87.38 752 LYS A O 1
ATOM 5726 N N . LEU A 1 753 ? 13.228 -18.649 -10.144 1.00 87.31 753 LEU A N 1
ATOM 5727 C CA . LEU A 1 753 ? 13.850 -17.614 -9.330 1.00 87.31 753 LEU A CA 1
ATOM 5728 C C . LEU A 1 753 ? 13.277 -17.625 -7.914 1.00 87.31 753 LEU A C 1
ATOM 5730 O O . LEU A 1 753 ? 12.095 -17.897 -7.681 1.00 87.31 753 LEU A O 1
ATOM 5734 N N . VAL A 1 754 ? 14.121 -17.276 -6.951 1.00 84.00 754 VAL A N 1
ATOM 5735 C CA . VAL A 1 754 ? 13.692 -17.061 -5.575 1.00 84.00 754 VAL A CA 1
ATOM 5736 C C . VAL A 1 754 ? 12.927 -15.725 -5.492 1.00 84.00 754 VAL A C 1
ATOM 5738 O O . VAL A 1 754 ? 13.462 -14.669 -5.830 1.00 84.00 754 VAL A O 1
ATOM 5741 N N . PRO A 1 755 ? 11.658 -15.711 -5.062 1.00 75.75 755 PRO A N 1
ATOM 5742 C CA . PRO A 1 755 ? 10.920 -14.472 -4.796 1.00 75.75 755 PRO A CA 1
ATOM 5743 C C . PRO A 1 755 ? 11.507 -13.740 -3.571 1.00 75.75 755 PRO A C 1
ATOM 5745 O O . PRO A 1 755 ? 12.260 -14.340 -2.801 1.00 75.75 755 PRO A O 1
ATOM 5748 N N . PRO A 1 756 ? 11.131 -12.475 -3.298 1.00 72.12 756 PRO A N 1
ATOM 5749 C CA . PRO A 1 756 ? 11.549 -11.800 -2.068 1.00 72.12 756 PRO A CA 1
ATOM 5750 C C . PRO A 1 756 ? 11.164 -12.614 -0.825 1.00 72.12 756 PRO A C 1
ATOM 5752 O O . PRO A 1 756 ? 10.213 -13.406 -0.863 1.00 72.12 756 PRO A O 1
ATOM 5755 N N . MET A 1 757 ? 11.864 -12.431 0.295 1.00 66.56 757 MET A N 1
ATOM 5756 C CA . MET A 1 757 ? 11.493 -13.120 1.535 1.00 66.56 757 MET A CA 1
ATOM 5757 C C . MET A 1 757 ? 10.051 -12.773 1.912 1.00 66.56 757 MET A C 1
ATOM 5759 O O . MET A 1 757 ? 9.655 -11.614 1.822 1.00 66.56 757 MET A O 1
ATOM 5763 N N . HIS A 1 758 ? 9.254 -13.758 2.344 1.00 63.66 758 HIS A N 1
ATOM 5764 C CA . HIS A 1 758 ? 7.837 -13.535 2.682 1.00 63.66 758 HIS A CA 1
ATOM 5765 C C . HIS A 1 758 ? 7.633 -12.385 3.676 1.00 63.66 758 HIS A C 1
ATOM 5767 O O . HIS A 1 758 ? 6.662 -11.651 3.560 1.00 63.66 758 HIS A O 1
ATOM 5773 N N . THR A 1 759 ? 8.564 -12.202 4.613 1.00 54.69 759 THR A N 1
ATOM 5774 C CA . THR A 1 759 ? 8.552 -11.125 5.613 1.00 54.69 759 THR A CA 1
ATOM 5775 C C . THR A 1 759 ? 8.789 -9.729 5.028 1.00 54.69 759 THR A C 1
ATOM 5777 O O . THR A 1 759 ? 8.526 -8.740 5.703 1.00 54.69 759 THR A O 1
ATOM 5780 N N . TRP A 1 760 ? 9.318 -9.638 3.807 1.00 58.28 760 TRP A N 1
ATOM 5781 C CA . TRP A 1 760 ? 9.677 -8.388 3.133 1.00 58.28 760 TRP A CA 1
ATOM 5782 C C . TRP A 1 760 ? 8.795 -8.130 1.906 1.00 58.28 760 TRP A C 1
ATOM 5784 O O . TRP A 1 760 ? 8.715 -6.996 1.429 1.00 58.28 760 TRP A O 1
ATOM 5794 N N . ARG A 1 761 ? 8.094 -9.160 1.408 1.00 63.53 761 ARG A N 1
ATOM 5795 C CA . ARG A 1 761 ? 6.978 -8.982 0.478 1.00 63.53 761 ARG A CA 1
ATOM 5796 C C . ARG A 1 761 ? 5.946 -8.104 1.165 1.00 63.53 761 ARG A C 1
ATOM 5798 O O . ARG A 1 761 ? 5.387 -8.473 2.196 1.00 63.53 761 ARG A O 1
ATOM 5805 N N . TRP A 1 762 ? 5.675 -6.946 0.583 1.00 54.72 762 TRP A N 1
ATOM 5806 C CA . TRP A 1 762 ? 4.469 -6.222 0.949 1.00 54.72 762 TRP A CA 1
ATOM 5807 C C . TRP A 1 762 ? 3.305 -7.091 0.468 1.00 54.72 762 TRP A C 1
ATOM 5809 O O . TRP A 1 762 ? 3.325 -7.514 -0.694 1.00 54.72 762 TRP A O 1
ATOM 5819 N N . PRO A 1 763 ? 2.360 -7.475 1.344 1.00 42.22 763 PRO A N 1
ATOM 5820 C CA . PRO A 1 763 ? 1.364 -8.467 0.983 1.00 42.22 763 PRO A CA 1
ATOM 5821 C C . PRO A 1 763 ? 0.537 -8.022 -0.215 1.00 42.22 763 PRO A C 1
ATOM 5823 O O . PRO A 1 763 ? 0.493 -6.849 -0.596 1.00 42.22 763 PRO A O 1
ATOM 5826 N N . SER A 1 764 ? -0.137 -9.018 -0.780 1.00 43.97 764 SER A N 1
ATOM 5827 C CA . SER A 1 764 ? -1.137 -8.958 -1.848 1.00 43.97 764 SER A CA 1
ATOM 5828 C C . SER A 1 764 ? -2.004 -7.695 -1.876 1.00 43.97 764 SER A C 1
ATOM 5830 O O . SER A 1 764 ? -2.348 -7.199 -2.947 1.00 43.97 764 SER A O 1
ATOM 5832 N N . GLU A 1 765 ? -2.307 -7.140 -0.712 1.00 38.38 765 GLU A N 1
ATOM 5833 C CA . GLU A 1 765 ? -3.157 -5.976 -0.482 1.00 38.38 765 GLU A CA 1
ATOM 5834 C C . GLU A 1 765 ? -2.573 -4.642 -0.999 1.00 38.38 765 GLU A C 1
ATOM 5836 O O . GLU A 1 765 ? -3.316 -3.691 -1.221 1.00 38.38 765 GLU A O 1
ATOM 5841 N N . ALA A 1 766 ? -1.259 -4.572 -1.253 1.00 40.03 766 ALA A N 1
ATOM 5842 C CA . ALA A 1 766 ? -0.573 -3.406 -1.816 1.00 40.03 766 ALA A CA 1
ATOM 5843 C C . ALA A 1 766 ? -0.761 -3.228 -3.324 1.00 40.03 766 ALA A C 1
ATOM 5845 O O . ALA A 1 766 ? -0.676 -2.118 -3.837 1.00 40.03 766 ALA A O 1
ATOM 5846 N N . GLY A 1 767 ? -0.916 -4.331 -4.052 1.00 46.50 767 GLY A N 1
ATOM 5847 C CA . GLY A 1 767 ? -0.779 -4.373 -5.509 1.00 46.50 767 GLY A CA 1
ATOM 5848 C C . GLY A 1 767 ? -1.677 -5.402 -6.169 1.00 46.50 767 GLY A C 1
ATOM 5849 O O . GLY A 1 767 ? -1.411 -5.803 -7.294 1.00 46.50 767 GLY A O 1
ATOM 5850 N N . GLN A 1 768 ? -2.714 -5.847 -5.455 1.00 58.47 768 GLN A N 1
ATOM 5851 C CA . GLN A 1 768 ? -3.606 -6.937 -5.843 1.00 58.47 768 GLN A CA 1
ATOM 5852 C C . GLN A 1 768 ? -2.852 -8.249 -6.185 1.00 58.47 768 GLN A C 1
ATOM 5854 O O . GLN A 1 768 ? -3.367 -9.072 -6.932 1.00 58.47 768 GLN A O 1
ATOM 5859 N N . ASN A 1 769 ? -1.633 -8.488 -5.685 1.00 59.09 769 ASN A N 1
ATOM 5860 C CA . ASN A 1 769 ? -0.856 -9.685 -6.046 1.00 59.09 769 ASN A CA 1
ATOM 5861 C C . ASN A 1 769 ? -1.362 -10.925 -5.290 1.00 59.09 769 ASN A C 1
ATOM 5863 O O . ASN A 1 769 ? -1.120 -11.020 -4.099 1.00 59.09 769 ASN A O 1
ATOM 5867 N N . ILE A 1 770 ? -2.029 -11.889 -5.927 1.00 54.38 770 ILE A N 1
ATOM 5868 C CA . ILE A 1 770 ? -2.709 -12.996 -5.219 1.00 54.38 770 ILE A CA 1
ATOM 5869 C C . ILE A 1 770 ? -1.758 -14.081 -4.681 1.00 54.38 770 ILE A C 1
ATOM 5871 O O . ILE A 1 770 ? -2.064 -14.659 -3.644 1.00 54.38 770 ILE A O 1
ATOM 5875 N N . ALA A 1 771 ? -0.596 -14.309 -5.310 1.00 59.69 771 ALA A N 1
ATOM 5876 C CA . ALA A 1 771 ? 0.475 -15.170 -4.787 1.00 59.69 771 ALA A CA 1
ATOM 5877 C C . ALA A 1 771 ? 1.809 -14.964 -5.533 1.00 59.69 771 ALA A C 1
ATOM 5879 O O . ALA A 1 771 ? 1.872 -14.946 -6.753 1.00 59.69 771 ALA A O 1
ATOM 5880 N N . TRP A 1 772 ? 2.920 -14.819 -4.822 1.00 60.75 772 TRP A N 1
ATOM 5881 C CA . TRP A 1 772 ? 4.187 -14.397 -5.444 1.00 60.75 772 TRP A CA 1
ATOM 5882 C C . TRP A 1 772 ? 5.054 -15.548 -5.947 1.00 60.75 772 TRP A C 1
ATOM 5884 O O . TRP A 1 772 ? 5.933 -15.342 -6.774 1.00 60.75 772 TRP A O 1
ATOM 5894 N N . ASP A 1 773 ? 4.844 -16.729 -5.382 1.00 62.88 773 ASP A N 1
ATOM 5895 C CA . ASP A 1 773 ? 5.745 -17.875 -5.442 1.00 62.88 773 ASP A CA 1
ATOM 5896 C C . ASP A 1 773 ? 5.090 -19.128 -6.025 1.00 62.88 773 ASP A C 1
ATOM 5898 O O . ASP A 1 773 ? 5.716 -20.187 -6.086 1.00 62.88 773 ASP A O 1
ATOM 5902 N N . GLU A 1 774 ? 3.844 -19.016 -6.488 1.00 59.91 774 GLU A N 1
ATOM 5903 C CA . GLU A 1 774 ? 3.231 -20.094 -7.250 1.00 59.91 774 GLU A CA 1
ATOM 5904 C C . GLU A 1 774 ? 3.955 -20.256 -8.581 1.00 59.91 774 GLU A C 1
ATOM 5906 O O . GLU A 1 774 ? 4.048 -19.331 -9.399 1.00 59.91 774 GLU A O 1
ATOM 5911 N N . ILE A 1 775 ? 4.442 -21.476 -8.784 1.00 57.31 775 ILE A N 1
ATOM 5912 C CA . ILE A 1 775 ? 4.999 -21.908 -10.056 1.00 57.31 775 ILE A CA 1
ATOM 5913 C C . ILE A 1 775 ? 3.890 -21.824 -11.090 1.00 57.31 775 ILE A C 1
ATOM 5915 O O . ILE A 1 775 ? 2.782 -22.299 -10.847 1.00 57.31 775 ILE A O 1
ATOM 5919 N N . TRP A 1 776 ? 4.194 -21.249 -12.248 1.00 54.31 776 TRP A N 1
ATOM 5920 C CA . TRP A 1 776 ? 3.258 -21.254 -13.360 1.00 54.31 776 TRP A CA 1
ATOM 5921 C C . TRP A 1 776 ? 3.204 -22.636 -14.021 1.00 54.31 776 TRP A C 1
ATOM 5923 O O . TRP A 1 776 ? 4.183 -23.023 -14.668 1.00 54.31 776 TRP A O 1
ATOM 5933 N N . PRO A 1 777 ? 2.089 -23.386 -13.927 1.00 53.72 777 PRO A N 1
ATOM 5934 C CA . PRO A 1 777 ? 1.889 -24.511 -14.821 1.00 53.72 777 PRO A CA 1
ATOM 5935 C C . PRO A 1 777 ? 1.635 -23.942 -16.221 1.00 53.72 777 PRO A C 1
ATOM 5937 O O . PRO A 1 777 ? 0.613 -23.297 -16.457 1.00 53.72 777 PRO A O 1
ATOM 5940 N N . LEU A 1 778 ? 2.578 -24.135 -17.148 1.00 49.31 778 LEU A N 1
ATOM 5941 C CA . LEU A 1 778 ? 2.386 -23.719 -18.538 1.00 49.31 778 LEU A CA 1
ATOM 5942 C C . LEU A 1 778 ? 1.110 -24.386 -19.095 1.00 49.31 778 LEU A C 1
ATOM 5944 O O . LEU A 1 778 ? 0.992 -25.611 -18.995 1.00 49.31 778 LEU A O 1
ATOM 5948 N N . PRO A 1 779 ? 0.150 -23.622 -19.654 1.00 46.31 779 PRO A N 1
ATOM 5949 C CA . PRO A 1 779 ? -1.043 -24.197 -20.266 1.00 46.31 779 PRO A CA 1
ATOM 5950 C C . PRO A 1 779 ? -0.686 -25.119 -21.441 1.00 46.31 779 PRO A C 1
ATOM 5952 O O . PRO A 1 779 ? 0.293 -24.877 -22.152 1.00 46.31 779 PRO A O 1
ATOM 5955 N N . GLU A 1 780 ? -1.498 -26.152 -21.681 1.00 41.81 780 GLU A N 1
ATOM 5956 C CA . GLU A 1 780 ? -1.335 -27.032 -22.847 1.00 41.81 780 GLU A CA 1
ATOM 5957 C C . GLU A 1 780 ? -1.356 -26.211 -24.154 1.00 41.81 780 GLU A C 1
ATOM 5959 O O . GLU A 1 780 ? -2.284 -25.438 -24.395 1.00 41.81 780 GLU A O 1
ATOM 5964 N N . GLY A 1 781 ? -0.327 -26.370 -24.998 1.00 44.06 781 GLY A N 1
ATOM 5965 C CA . GLY A 1 781 ? -0.195 -25.663 -26.282 1.00 44.06 781 GLY A CA 1
ATOM 5966 C C . GLY A 1 781 ? 0.614 -24.357 -26.258 1.00 44.06 781 GLY A C 1
ATOM 5967 O O . GLY A 1 781 ? 0.750 -23.730 -27.305 1.00 44.06 781 GLY A O 1
ATOM 5968 N N . VAL A 1 782 ? 1.173 -23.965 -25.106 1.00 46.19 782 VAL A N 1
ATOM 5969 C CA . VAL A 1 782 ? 2.108 -22.823 -24.941 1.00 46.19 782 VAL A CA 1
ATOM 5970 C C . VAL A 1 782 ? 3.583 -23.294 -25.020 1.00 46.19 782 VAL A C 1
ATOM 5972 O O . VAL A 1 782 ? 4.482 -22.646 -24.490 1.00 46.19 782 VAL A O 1
ATOM 5975 N N . GLU A 1 783 ? 3.825 -24.468 -25.621 1.00 31.38 783 GLU A N 1
ATOM 5976 C CA . GLU A 1 783 ? 5.129 -25.165 -25.637 1.00 31.38 783 GLU A CA 1
ATOM 5977 C C . GLU A 1 783 ? 6.221 -24.510 -26.484 1.00 31.38 783 GLU A C 1
ATOM 5979 O O . GLU A 1 783 ? 5.911 -24.008 -27.589 1.00 31.38 783 GLU A O 1
#